Protein AF-0000000074748812 (afdb_homodimer)

Nearest PDB structures (foldseek):
  2oyc-assembly1_A-2  TM=8.344E-01  e=4.232E-21  Homo sapiens
  2cfs-assembly1_A-2  TM=8.497E-01  e=2.778E-20  Homo sapiens
  2p69-assembly1_A-2  TM=8.445E-01  e=6.905E-20  Homo sapiens
  8qfw-assembly1_A  TM=8.454E-01  e=1.346E-19  Mus musculus
  2p27-assembly1_A-2  TM=8.318E-01  e=9.354E-20  Homo sapiens

Organism: NCBI:txid2562239

Foldseek 3Di:
DDDDPDDPDDCPPDPDDDPPPPDPPDPPDDPDDPPPDCPPPPPPPDPPPPPVPPLPLDFAADDPCRVLQFQEEEEEPCLFQDVFDLVQNLLSLLLQQVSVVVVGHAAYEYLAQQAALLVVLVVSVVSPRDPDPDDPVRSSLRYHYLLLLVLVVCVVVVFQEEEEEAQHQHNVVNNVVSPRNNYHYQADNVRHGDPQNPDQDLVSLVVSCVVPVPGQAYEQHDYPDDGNNSLSNLLVSQVVLCVPPVPPPPDDGRAYAFSALDQWDFPAWDDDPRDIDTDIGGDSNNVSQVSQVVDVVGDDHAGRHFLGVSVLCQCCDPVHNNDPLCRYEFEEAALRGRQLSSVVSNHAYEHEPRHDDHPVNLVVCSVVVHDPSSDHNHYDPGSSVCCVVPVGPSVD/DPDCPDDPDDCPDDDPPDPDPDDDDDPPDDPDDPPPPCPPPVPPPDPPPPPPPPQPQDFAADDPCRVLQFQEEEEEPCLFQDVFDLVQNLLSLLLQQVSVVVVGHAAYEYLAQAAALLVVLVVSVVSPRDPDPDDPVRSSLRYHYLLLLVLVVCVVVVFQEEEEEAQHQHNVVNNVVSPRNNYHYQADNVRHGDPQNPDFDLVSLVVSCVVPVPGQAYEQHDYPDDGNNSLSNLLVSQVVLCVPPVPPPPDDGRAYAFSALDQWDFPAWDDDPRDIDTDIGGDSNNVSQVSQVVDVVGDDHAGRHFLHPSVLCQCCPPVHNNDPLCRYEFEEAALRGRQLSSVVSNHAYEHEPRHDDHPVNLVVCSVVVHDPSSDHNHYDPGSSVCCVVPVGPSVD

Sequence (792 aa):
MRRALRKLGPALGAVPAGFAWMDRADRNGTAGPYSHNGYCNQCAPKVALAETHIFPGHCEKPTFEEFTSFETYIFDCDGVIWGISDEDSKTSVATVNYLLKLSKRVMFVTNNSNKTRAQFVQQLEGKGVNFGSRSKEQKLSMMVSASYTTAAYLKDSELQHPFIITSDTGVLEECRMLGITNYFATIDDNGKPAAAFEKMDMGSAADVIKQRPDVDAIVVGWDMQLTALKVGAAVNYIKWHEDLYSHEPGYKELPLIACSGDTGGVLGKTQHLGKELKIRAIGNGAMADIIARSFDPPKVWVDMGKPSDALLVLLRSPHAYNVDLSKALMVGDTLQTDIVFGNRGGMKTLLVLTGVTSQKELEDELRAGGPPIRRPTFVLPKLGSFVDSGHIGSRVMRRALRKLGPALGAVPAGFAWMDRADRNGTAGPYSHNGYCNQCAPKVALAETHIFPGHCEKPTFEEFTSFETYIFDCDGVIWGISDEDSKTSVATVNYLLKLSKRVMFVTNNSNKTRAQFVQQLEGKGVNFGSRSKEQKLSMMVSASYTTAAYLKDSELQHPFIITSDTGVLEECRMLGITNYFATIDDNGKPAAAFEKMDMGSAADVIKQRPDVDAIVVGWDMQLTALKVGAAVNYIKWHEDLYSHEPGYKELPLIACSGDTGGVLGKTQHLGKELKIRAIGNGAMADIIARSFDPPKVWVDMGKPSDALLVLLRSPHAYNVDLSKALMVGDTLQTDIVFGNRGGMKTLLVLTGVTSQKELEDELRAGGPPIRRPTFVLPKLGSFVDSGHIGSRV

pLDDT: mean 84.55, std 26.18, range [16.48, 98.94]

Radius of gyration: 29.8 Å; Cα contacts (8 Å, |Δi|>4): 1497; chains: 2; bounding box: 78×87×66 Å

Solvent-accessible surface area (backbone atoms only — not comparable to full-atom values): 42558 Å² total; per-residue (Å²): 131,89,84,83,82,75,80,84,70,83,81,78,76,77,80,80,84,80,86,78,80,78,79,83,75,81,81,64,82,73,81,77,76,81,72,74,79,69,79,72,73,72,68,67,69,73,70,66,74,60,72,79,66,74,66,77,86,67,72,35,66,70,50,73,67,60,66,68,63,49,54,32,40,38,30,37,35,77,21,48,45,39,85,46,56,70,68,52,24,49,30,20,31,16,46,52,32,48,42,48,74,70,66,39,47,64,36,39,42,40,53,52,26,51,49,36,46,66,55,49,49,51,51,42,44,74,66,57,45,68,72,73,89,58,49,72,68,56,52,38,70,28,40,45,31,5,11,44,42,38,29,52,50,31,53,76,68,69,45,52,24,33,34,37,41,36,52,41,42,7,37,57,52,37,18,45,76,68,69,37,72,59,55,49,49,44,32,42,93,84,44,44,70,20,82,81,48,71,60,43,44,32,84,51,17,65,63,51,40,70,74,56,75,75,54,55,31,39,36,29,37,46,39,58,58,38,31,26,17,63,45,22,31,54,43,36,54,45,51,50,51,46,76,73,36,61,86,41,88,82,57,70,78,66,48,39,35,20,21,14,58,41,27,44,48,76,76,48,72,44,82,54,98,92,37,84,40,72,38,54,32,74,10,28,23,14,58,39,40,31,45,21,32,30,36,89,76,58,54,75,65,47,43,22,8,67,52,26,63,55,39,51,50,46,39,44,28,79,90,65,60,45,46,64,40,74,41,21,35,28,36,23,18,36,46,82,28,39,23,27,27,17,44,74,55,50,22,43,19,34,37,24,46,51,34,76,34,44,70,66,57,51,51,50,44,60,71,67,59,53,64,71,54,49,54,41,58,21,43,39,71,38,74,21,50,46,36,76,72,59,82,34,59,77,88,84,135,86,77,79,83,76,82,84,73,83,83,77,83,78,86,75,82,74,84,79,83,81,83,83,78,84,83,71,82,82,78,75,74,84,70,71,82,64,78,71,73,70,68,71,71,74,71,67,73,63,73,78,67,74,66,76,87,68,70,37,67,68,50,72,67,60,66,67,63,51,54,32,39,37,30,36,36,78,21,48,46,37,85,46,56,70,68,54,24,49,32,20,32,17,46,52,32,49,41,48,73,70,66,40,46,65,34,40,41,40,53,53,26,50,48,35,47,66,55,49,48,52,51,42,45,73,67,57,44,67,72,74,89,58,48,72,68,55,51,38,70,26,40,45,30,5,12,46,42,38,28,51,49,30,52,76,67,71,45,54,22,33,33,36,42,36,50,39,41,8,37,58,53,35,18,44,76,66,70,36,72,57,53,50,50,44,32,41,93,86,45,44,70,19,80,83,48,70,58,43,44,33,86,51,19,64,63,51,41,70,75,55,75,73,53,57,31,41,36,32,38,45,39,57,57,40,32,26,16,62,44,21,31,55,43,35,55,46,49,50,49,45,75,73,37,61,86,42,89,84,58,70,78,65,48,38,34,19,22,15,58,40,26,44,51,74,76,47,73,45,81,55,98,92,36,83,40,73,39,54,32,74,10,28,24,13,62,41,40,31,45,22,33,31,36,89,74,58,54,75,66,48,43,22,9,67,53,26,64,54,41,49,51,47,40,44,29,80,90,66,60,45,46,65,39,72,41,21,35,28,36,21,18,36,45,83,28,40,22,26,26,16,42,73,56,49,22,42,18,33,36,25,46,51,33,77,36,44,71,65,56,51,50,51,43,61,69,67,59,53,64,71,54,50,54,42,58,21,42,38,72,37,74,21,50,46,37,76,71,58,80,33,61,77,87,86

Secondary structure (DSSP, 8-state):
--------------------------------------------------------SS-BPPPHHHHTT-SEEEEE-BTTTBSS-HHHHHHHHHHHHHHHHTT-EEEEEE---SS-HHHHHHHHHHHT---TT--HHHHHHTEEEHHHHHHHHHHHTT--SEEEE-SSSHHHHHHHHTT----EESB-TTSSBPGGGS---GGGHHHHHHHSTT--EEEE---TT-BHHHHHHHHHHHHHHHHHHTTSTT--PPPEEES----EEEEEEEEETTEEEEEEEEPHHHHHHHHHTTSSSPPP-EE-STT-HHHHHHHH-TTTT---GGGEEEEES-IIIIIHHHHHTT-EEEEETTSS--HHHHHHHHHTT--GGG--SEEES-TTHHHHTTSS-S--/--------------------------------------------------------SS-BPPPHHHHTT-SEEEEE-BTTTBSS-HHHHHHHHHHHHHHHHTT-EEEEEE---SS-HHHHHHHHHHHT---TT--HHHHHHTEEEHHHHHHHHHHHTT--SEEEE-SSSHHHHHHHHTT----EESB-TTSSBPGGGS---GGGHHHHHHHSTT--EEEE---TT-BHHHHHHHHHHHHHHHHHHTTSTT--PPPEEES----EEEEEEEEETTEEEEEEEEPHHHHHHHHHTTSSSPPP-EE-STT-HHHHHHHH-TTTT---GGGEEEEES-IIIIIHHHHHTT-EEEEETTSS--HHHHHHHHHTT--GGG--SEEES-TTHHHHTTSS-S--

InterPro domains:
  IPR006357 HAD-superfamily hydrolase, subfamily IIA [PF13344] (74-180)
  IPR023214 HAD superfamily [G3DSA:3.40.50.1000] (72-384)
  IPR023214 HAD superfamily [G3DSA:3.40.50.1000] (146-305)
  IPR036412 HAD-like superfamily [SSF56784] (70-386)

Structure (mmCIF, N/CA/C/O backbone):
data_AF-0000000074748812-model_v1
#
loop_
_entity.id
_entity.type
_entity.pdbx_description
1 polymer 4-nitrophenylphosphatase
#
loop_
_atom_site.group_PDB
_atom_site.id
_atom_site.type_symbol
_atom_site.label_atom_id
_atom_site.label_alt_id
_atom_site.label_comp_id
_atom_site.label_asym_id
_atom_site.label_entity_id
_atom_site.label_seq_id
_atom_site.pdbx_PDB_ins_code
_atom_site.Cartn_x
_atom_site.Cartn_y
_atom_site.Cartn_z
_atom_site.occupancy
_atom_site.B_iso_or_equiv
_atom_site.auth_seq_id
_atom_site.auth_comp_id
_atom_site.auth_asym_id
_atom_site.auth_atom_id
_atom_site.pdbx_PDB_model_num
ATOM 1 N N . MET A 1 1 ? -37.125 -42.688 -5.734 1 17.66 1 MET A N 1
ATOM 2 C CA . MET A 1 1 ? -36.531 -43.156 -4.496 1 17.66 1 MET A CA 1
ATOM 3 C C . MET A 1 1 ? -35.375 -42.25 -4.098 1 17.66 1 MET A C 1
ATOM 5 O O . MET A 1 1 ? -34.969 -42.219 -2.928 1 17.66 1 MET A O 1
ATOM 9 N N . ARG A 1 2 ? -34.406 -41.938 -5.027 1 17.36 2 ARG A N 1
ATOM 10 C CA . ARG A 1 2 ? -33.062 -42 -4.434 1 17.36 2 ARG A CA 1
ATOM 11 C C . ARG A 1 2 ? -32.938 -41 -3.287 1 17.36 2 ARG A C 1
ATOM 13 O O . ARG A 1 2 ? -33.719 -40.062 -3.158 1 17.36 2 ARG A O 1
ATOM 20 N N . ARG A 1 3 ? -31.5 -40.625 -2.93 1 17.14 3 ARG A N 1
ATOM 21 C CA . ARG A 1 3 ? -30.391 -40.5 -1.983 1 17.14 3 ARG A CA 1
ATOM 22 C C . ARG A 1 3 ? -30.25 -39.062 -1.503 1 17.14 3 ARG A C 1
ATOM 24 O O . ARG A 1 3 ? -30.234 -38.125 -2.311 1 17.14 3 ARG A O 1
ATOM 31 N N . ALA A 1 4 ? -30.328 -38.875 -0.17 1 19.31 4 ALA A N 1
ATOM 32 C CA . ALA A 1 4 ? -30.312 -37.875 0.913 1 19.31 4 ALA A CA 1
ATOM 33 C C . ALA A 1 4 ? -28.984 -37.156 0.978 1 19.31 4 ALA A C 1
ATOM 35 O O . ALA A 1 4 ? -27.984 -37.719 1.414 1 19.31 4 ALA A O 1
ATOM 36 N N . LEU A 1 5 ? -28.453 -36.5 -0.085 1 19.23 5 LEU A N 1
ATOM 37 C CA . LEU A 1 5 ? -27.141 -35.875 -0.139 1 19.23 5 LEU A CA 1
ATOM 38 C C . LEU A 1 5 ? -26.969 -34.906 1.017 1 19.23 5 LEU A C 1
ATOM 40 O O . LEU A 1 5 ? -27.656 -33.875 1.089 1 19.23 5 LEU A O 1
ATOM 44 N N . ARG A 1 6 ? -26.578 -35.438 2.189 1 19.77 6 ARG A N 1
ATOM 45 C CA . ARG A 1 6 ? -26.453 -34.844 3.523 1 19.77 6 ARG A CA 1
ATOM 46 C C . ARG A 1 6 ? -25.547 -33.625 3.504 1 19.77 6 ARG A C 1
ATOM 48 O O . ARG A 1 6 ? -24.688 -33.5 2.623 1 19.77 6 ARG A O 1
ATOM 55 N N . LYS A 1 7 ? -25.766 -32.656 4.422 1 21.08 7 LYS A N 1
ATOM 56 C CA . LYS A 1 7 ? -25.531 -31.281 4.797 1 21.08 7 LYS A CA 1
ATOM 57 C C . LYS A 1 7 ? -24.094 -31.078 5.293 1 21.08 7 LYS A C 1
ATOM 59 O O . LYS A 1 7 ? -23.688 -31.672 6.293 1 21.08 7 LYS A O 1
ATOM 64 N N . LEU A 1 8 ? -23.078 -31.047 4.379 1 20.84 8 LEU A N 1
ATOM 65 C CA . LEU A 1 8 ? -21.672 -30.812 4.672 1 20.84 8 LEU A CA 1
ATOM 66 C C . LEU A 1 8 ? -21.5 -29.641 5.633 1 20.84 8 LEU A C 1
ATOM 68 O O . LEU A 1 8 ? -21.922 -28.516 5.34 1 20.84 8 LEU A O 1
ATOM 72 N N . GLY A 1 9 ? -21.625 -29.875 6.953 1 19.64 9 GLY A N 1
ATOM 73 C CA . GLY A 1 9 ? -21.547 -29 8.109 1 19.64 9 GLY A CA 1
ATOM 74 C C . GLY A 1 9 ? -20.312 -28.125 8.109 1 19.64 9 GLY A C 1
ATOM 75 O O . GLY A 1 9 ? -19.359 -28.391 7.359 1 19.64 9 GLY A O 1
ATOM 76 N N . PRO A 1 10 ? -20.359 -27 8.742 1 21.3 10 PRO A N 1
ATOM 77 C CA . PRO A 1 10 ? -19.562 -25.766 8.734 1 21.3 10 PRO A CA 1
ATOM 78 C C . PRO A 1 10 ? -18.172 -25.953 9.352 1 21.3 10 PRO A C 1
ATOM 80 O O . PRO A 1 10 ? -18.047 -26.609 10.391 1 21.3 10 PRO A O 1
ATOM 83 N N . ALA A 1 11 ? -17.156 -26.344 8.555 1 18.58 11 ALA A N 1
ATOM 84 C CA . ALA A 1 11 ? -15.781 -26.641 8.945 1 18.58 11 ALA A CA 1
ATOM 85 C C . ALA A 1 11 ? -15.211 -25.562 9.844 1 18.58 11 ALA A C 1
ATOM 87 O O . ALA A 1 11 ? -15.195 -24.375 9.477 1 18.58 11 ALA A O 1
ATOM 88 N N . LEU A 1 12 ? -15.203 -25.672 11.203 1 21.69 12 LEU A N 1
ATOM 89 C CA . LEU A 1 12 ? -14.742 -24.922 12.359 1 21.69 12 LEU A CA 1
ATOM 90 C C . LEU A 1 12 ? -13.227 -24.75 12.328 1 21.69 12 LEU A C 1
ATOM 92 O O . LEU A 1 12 ? -12.484 -25.703 12.562 1 21.69 12 LEU A O 1
ATOM 96 N N . GLY A 1 13 ? -12.633 -24.438 11.148 1 18.98 13 GLY A N 1
ATOM 97 C CA . GLY A 1 13 ? -11.195 -24.609 11.047 1 18.98 13 GLY A CA 1
ATOM 98 C C . GLY A 1 13 ? -10.422 -23.906 12.148 1 18.98 13 GLY A C 1
ATOM 99 O O . GLY A 1 13 ? -10.711 -22.75 12.469 1 18.98 13 GLY A O 1
ATOM 100 N N . ALA A 1 14 ? -9.812 -24.641 13.023 1 18.78 14 ALA A N 1
ATOM 101 C CA . ALA A 1 14 ? -9 -24.453 14.219 1 18.78 14 ALA A CA 1
ATOM 102 C C . ALA A 1 14 ? -7.738 -23.656 13.906 1 18.78 14 ALA A C 1
ATOM 104 O O . ALA A 1 14 ? -7.02 -23.953 12.953 1 18.78 14 ALA A O 1
ATOM 105 N N . VAL A 1 15 ? -7.691 -22.438 14.273 1 19.39 15 VAL A N 1
ATOM 106 C CA . VAL A 1 15 ? -6.707 -21.375 14.062 1 19.39 15 VAL A CA 1
ATOM 107 C C . VAL A 1 15 ? -5.406 -21.719 14.781 1 19.39 15 VAL A C 1
ATOM 109 O O . VAL A 1 15 ? -5.391 -21.859 16.016 1 19.39 15 VAL A O 1
ATOM 112 N N . PRO A 1 16 ? -4.586 -22.703 14.109 1 17.86 16 PRO A N 1
ATOM 113 C CA . PRO A 1 16 ? -3.4 -23.156 14.836 1 17.86 16 PRO A CA 1
ATOM 114 C C . PRO A 1 16 ? -2.584 -22.016 15.43 1 17.86 16 PRO A C 1
ATOM 116 O O . PRO A 1 16 ? -2.604 -20.906 14.898 1 17.86 16 PRO A O 1
ATOM 119 N N . ALA A 1 17 ? -2.012 -22.203 16.594 1 17.91 17 ALA A N 1
ATOM 120 C CA . ALA A 1 17 ? -1.411 -21.484 17.719 1 17.91 17 ALA A CA 1
ATOM 121 C C . ALA A 1 17 ? -0.091 -20.844 17.312 1 17.91 17 ALA A C 1
ATOM 123 O O . ALA A 1 17 ? 0.408 -21.078 16.203 1 17.91 17 ALA A O 1
ATOM 124 N N . GLY A 1 18 ? 1.165 -21.125 17.984 1 16.97 18 GLY A N 1
ATOM 125 C CA . GLY A 1 18 ? 2.09 -20.469 18.906 1 16.97 18 GLY A CA 1
ATOM 126 C C . GLY A 1 18 ? 3.414 -20.125 18.25 1 16.97 18 GLY A C 1
ATOM 127 O O . GLY A 1 18 ? 3.902 -20.844 17.391 1 16.97 18 GLY A O 1
ATOM 128 N N . PHE A 1 19 ? 3.768 -18.828 18 1 18.03 19 PHE A N 1
ATOM 129 C CA . PHE A 1 19 ? 4.934 -18.047 17.594 1 18.03 19 PHE A CA 1
ATOM 130 C C . PHE A 1 19 ? 6.152 -18.438 18.422 1 18.03 19 PHE A C 1
ATOM 132 O O . PHE A 1 19 ? 6.254 -18.062 19.594 1 18.03 19 PHE A O 1
ATOM 139 N N . ALA A 1 20 ? 6.531 -19.656 18.375 1 16.69 20 ALA A N 1
ATOM 140 C CA . ALA A 1 20 ? 7.629 -20.062 19.25 1 16.69 20 ALA A CA 1
ATOM 141 C C . ALA A 1 20 ? 8.867 -19.203 19 1 16.69 20 ALA A C 1
ATOM 143 O O . ALA A 1 20 ? 9.227 -18.938 17.859 1 16.69 20 ALA A O 1
ATOM 144 N N . TRP A 1 21 ? 9.336 -18.484 20.141 1 16.88 21 TRP A N 1
ATOM 145 C CA . TRP A 1 21 ? 10.336 -17.516 20.578 1 16.88 21 TRP A CA 1
ATOM 146 C C . TRP A 1 21 ? 11.75 -18.078 20.422 1 16.88 21 TRP A C 1
ATOM 148 O O . TRP A 1 21 ? 12.117 -19.047 21.078 1 16.88 21 TRP A O 1
ATOM 158 N N . MET A 1 22 ? 12.109 -18.422 19.219 1 16.86 22 MET A N 1
ATOM 159 C CA . MET A 1 22 ? 13.43 -19.031 19.109 1 16.86 22 MET A CA 1
ATOM 160 C C . MET A 1 22 ? 14.492 -18.172 19.797 1 16.86 22 MET A C 1
ATOM 162 O O . MET A 1 22 ? 14.469 -16.953 19.672 1 16.86 22 MET A O 1
ATOM 166 N N . ASP A 1 23 ? 15.18 -18.75 20.812 1 16.84 23 ASP A N 1
ATOM 167 C CA . ASP A 1 23 ? 16.25 -18.406 21.734 1 16.84 23 ASP A CA 1
ATOM 168 C C . ASP A 1 23 ? 17.5 -17.922 21 1 16.84 23 ASP A C 1
ATOM 170 O O . ASP A 1 23 ? 17.844 -18.469 19.938 1 16.84 23 ASP A O 1
ATOM 174 N N . ARG A 1 24 ? 17.859 -16.688 21.281 1 18.48 24 ARG A N 1
ATOM 175 C CA . ARG A 1 24 ? 18.953 -15.773 20.938 1 18.48 24 ARG A CA 1
ATOM 176 C C . ARG A 1 24 ? 20.312 -16.406 21.234 1 18.48 24 ARG A C 1
ATOM 178 O O . ARG A 1 24 ? 20.703 -16.562 22.391 1 18.48 24 ARG A O 1
ATOM 185 N N . ALA A 1 25 ? 20.609 -17.469 20.547 1 17.2 25 ALA A N 1
ATOM 186 C CA . ALA A 1 25 ? 21.906 -18.078 20.797 1 17.2 25 ALA A CA 1
ATOM 187 C C . ALA A 1 25 ? 23.016 -17.031 20.797 1 17.2 25 ALA A C 1
ATOM 189 O O . ALA A 1 25 ? 22.906 -16 20.141 1 17.2 25 ALA A O 1
ATOM 190 N N . ASP A 1 26 ? 24.109 -17.281 21.609 1 17.83 26 ASP A N 1
ATOM 191 C CA . ASP A 1 26 ? 25.266 -16.688 22.281 1 17.83 26 ASP A CA 1
ATOM 192 C C . ASP A 1 26 ? 26.328 -16.281 21.281 1 17.83 26 ASP A C 1
ATOM 194 O O . ASP A 1 26 ? 26.812 -17.109 20.5 1 17.83 26 ASP A O 1
ATOM 198 N N . ARG A 1 27 ? 26.188 -15.164 20.719 1 20.05 27 ARG A N 1
ATOM 199 C CA . ARG A 1 27 ? 27.141 -14.516 19.828 1 20.05 27 ARG A CA 1
ATOM 200 C C . ARG A 1 27 ? 28.531 -14.438 20.469 1 20.05 27 ARG A C 1
ATOM 202 O O . ARG A 1 27 ? 28.797 -13.562 21.297 1 20.05 27 ARG A O 1
ATOM 209 N N . ASN A 1 28 ? 29.203 -15.523 20.844 1 18.3 28 ASN A N 1
ATOM 210 C CA . ASN A 1 28 ? 30.469 -15.406 21.562 1 18.3 28 ASN A CA 1
ATOM 211 C C . ASN A 1 28 ? 31.516 -14.672 20.734 1 18.3 28 ASN A C 1
ATOM 213 O O . ASN A 1 28 ? 32.625 -14.43 21.203 1 18.3 28 ASN A O 1
ATOM 217 N N . GLY A 1 29 ? 31.422 -14.719 19.422 1 18.75 29 GLY A N 1
ATOM 218 C CA . GLY A 1 29 ? 32.781 -14.75 18.906 1 18.75 29 GLY A CA 1
ATOM 219 C C . GLY A 1 29 ? 33.594 -13.516 19.266 1 18.75 29 GLY A C 1
ATOM 220 O O . GLY A 1 29 ? 33.031 -12.453 19.531 1 18.75 29 GLY A O 1
ATOM 221 N N . THR A 1 30 ? 34.906 -13.562 19.562 1 19.27 30 THR A N 1
ATOM 222 C CA . THR A 1 30 ? 36.031 -12.898 20.219 1 19.27 30 THR A CA 1
ATOM 223 C C . THR A 1 30 ? 36.531 -11.734 19.375 1 19.27 30 THR A C 1
ATOM 225 O O . THR A 1 30 ? 37.562 -11.109 19.719 1 19.27 30 THR A O 1
ATOM 228 N N . ALA A 1 31 ? 35.906 -11.273 18.391 1 18.73 31 ALA A N 1
ATOM 229 C CA . ALA A 1 31 ? 36.781 -10.516 17.5 1 18.73 31 ALA A CA 1
ATOM 230 C C . ALA A 1 31 ? 37.562 -9.453 18.281 1 18.73 31 ALA A C 1
ATOM 232 O O . ALA A 1 31 ? 37.062 -8.945 19.297 1 18.73 31 ALA A O 1
ATOM 233 N N . GLY A 1 32 ? 38.875 -9.273 17.984 1 19.03 32 GLY A N 1
ATOM 234 C CA . GLY A 1 32 ? 40.062 -8.648 18.469 1 19.03 32 GLY A CA 1
ATOM 235 C C . GLY A 1 32 ? 39.938 -7.156 18.719 1 19.03 32 GLY A C 1
ATOM 236 O O . GLY A 1 32 ? 38.938 -6.551 18.312 1 19.03 32 GLY A O 1
ATOM 237 N N . PRO A 1 33 ? 41.031 -6.477 19.203 1 20.55 33 PRO A N 1
ATOM 238 C CA . PRO A 1 33 ? 41.281 -5.379 20.141 1 20.55 33 PRO A CA 1
ATOM 239 C C . PRO A 1 33 ? 41.031 -4.008 19.531 1 20.55 33 PRO A C 1
ATOM 241 O O . PRO A 1 33 ? 41.125 -2.986 20.219 1 20.55 33 PRO A O 1
ATOM 244 N N . TYR A 1 34 ? 40.562 -3.906 18.188 1 20.5 34 TYR A N 1
ATOM 245 C CA . TYR A 1 34 ? 41 -2.617 17.672 1 20.5 34 TYR A CA 1
ATOM 246 C C . TYR A 1 34 ? 40.688 -1.496 18.656 1 20.5 34 TYR A C 1
ATOM 248 O O . TYR A 1 34 ? 39.594 -1.481 19.266 1 20.5 34 TYR A O 1
ATOM 256 N N . SER A 1 35 ? 41.656 -0.731 19.172 1 20.02 35 SER A N 1
ATOM 257 C CA . SER A 1 35 ? 41.938 0.245 20.219 1 20.02 35 SER A CA 1
ATOM 258 C C . SER A 1 35 ? 41.062 1.489 20.062 1 20.02 35 SER A C 1
ATOM 260 O O . SER A 1 35 ? 41.219 2.471 20.781 1 20.02 35 SER A O 1
ATOM 262 N N . HIS A 1 36 ? 40.25 1.492 18.969 1 20.11 36 HIS A N 1
ATOM 263 C CA . HIS A 1 36 ? 39.875 2.867 18.688 1 20.11 36 HIS A CA 1
ATOM 264 C C . HIS A 1 36 ? 39.312 3.557 19.938 1 20.11 36 HIS A C 1
ATOM 266 O O . HIS A 1 36 ? 38.656 2.92 20.766 1 20.11 36 HIS A O 1
ATOM 272 N N . ASN A 1 37 ? 39.906 4.684 20.312 1 20.41 37 ASN A N 1
ATOM 273 C CA . ASN A 1 37 ? 39.75 5.602 21.422 1 20.41 37 ASN A CA 1
ATOM 274 C C . ASN A 1 37 ? 38.25 5.871 21.703 1 20.41 37 ASN A C 1
ATOM 276 O O . ASN A 1 37 ? 37.469 6.082 20.781 1 20.41 37 ASN A O 1
ATOM 280 N N . GLY A 1 38 ? 37.781 5.441 22.875 1 21 38 GLY A N 1
ATOM 281 C CA . GLY A 1 38 ? 36.562 5.199 23.594 1 21 38 GLY A CA 1
ATOM 282 C C . GLY A 1 38 ? 35.75 6.457 23.812 1 21 38 GLY A C 1
ATOM 283 O O . GLY A 1 38 ? 36 7.238 24.719 1 21 38 GLY A O 1
ATOM 284 N N . TYR A 1 39 ? 35.688 7.461 22.719 1 20.28 39 TYR A N 1
ATOM 285 C CA . TYR A 1 39 ? 34.875 8.578 23.219 1 20.28 39 TYR A CA 1
ATOM 286 C C . TYR A 1 39 ? 33.719 8.086 24.062 1 20.28 39 TYR A C 1
ATOM 288 O O . TYR A 1 39 ? 32.906 7.266 23.594 1 20.28 39 TYR A O 1
ATOM 296 N N . CYS A 1 40 ? 33.969 7.953 25.328 1 20.53 40 CYS A N 1
ATOM 297 C CA . CYS A 1 40 ? 33.094 7.523 26.422 1 20.53 40 CYS A CA 1
ATOM 298 C C . CYS A 1 40 ? 31.734 8.219 26.344 1 20.53 40 CYS A C 1
ATOM 300 O O . CYS A 1 40 ? 31.656 9.445 26.453 1 20.53 40 CYS A O 1
ATOM 302 N N . ASN A 1 41 ? 30.984 7.852 25.344 1 21 41 ASN A N 1
ATOM 303 C CA . ASN A 1 41 ? 29.578 8.242 25.297 1 21 41 ASN A CA 1
ATOM 304 C C . ASN A 1 41 ? 28.953 8.25 26.688 1 21 41 ASN A C 1
ATOM 306 O O . ASN A 1 41 ? 28.641 7.195 27.25 1 21 41 ASN A O 1
ATOM 310 N N . GLN A 1 42 ? 29.484 9.047 27.594 1 22 42 GLN A N 1
ATOM 311 C CA . GLN A 1 42 ? 28.828 9.18 28.891 1 22 42 GLN A CA 1
ATOM 312 C C . GLN A 1 42 ? 27.312 9.164 28.75 1 22 42 GLN A C 1
ATOM 314 O O . GLN A 1 42 ? 26.75 9.883 27.922 1 22 42 GLN A O 1
ATOM 319 N N . CYS A 1 43 ? 26.703 8.078 29.047 1 23.92 43 CYS A N 1
ATOM 320 C CA . CYS A 1 43 ? 25.297 7.707 29.125 1 23.92 43 CYS A CA 1
ATOM 321 C C . CYS A 1 43 ? 24.469 8.828 29.766 1 23.92 43 CYS A C 1
ATOM 323 O O . CYS A 1 43 ? 24.781 9.281 30.859 1 23.92 43 CYS A O 1
ATOM 325 N N . ALA A 1 44 ? 24.062 9.797 28.969 1 24.08 44 ALA A N 1
ATOM 326 C CA . ALA A 1 44 ? 23.219 10.773 29.641 1 24.08 44 ALA A CA 1
ATOM 327 C C . ALA A 1 44 ? 22.375 10.117 30.734 1 24.08 44 ALA A C 1
ATOM 329 O O . ALA A 1 44 ? 21.969 8.969 30.594 1 24.08 44 ALA A O 1
ATOM 330 N N . PRO A 1 45 ? 22.531 10.523 31.938 1 23.23 45 PRO A N 1
ATOM 331 C CA . PRO A 1 45 ? 21.812 9.773 32.969 1 23.23 45 PRO A CA 1
ATOM 332 C C . PRO A 1 45 ? 20.453 9.266 32.5 1 23.23 45 PRO A C 1
ATOM 334 O O . PRO A 1 45 ? 19.875 9.82 31.547 1 23.23 45 PRO A O 1
ATOM 337 N N . LYS A 1 46 ? 20.219 8.062 32.75 1 28.59 46 LYS A N 1
ATOM 338 C CA . LYS A 1 46 ? 18.875 7.5 32.719 1 28.59 46 LYS A CA 1
ATOM 339 C C . LYS A 1 46 ? 17.828 8.57 33 1 28.59 46 LYS A C 1
ATOM 341 O O . LYS A 1 46 ? 17.859 9.227 34.062 1 28.59 46 LYS A O 1
ATOM 346 N N . VAL A 1 47 ? 17.438 9.18 31.953 1 24.8 47 VAL A N 1
ATOM 347 C CA . VAL A 1 47 ? 16.281 10.008 32.281 1 24.8 47 VAL A CA 1
ATOM 348 C C . VAL A 1 47 ? 15.438 9.328 33.344 1 24.8 47 VAL A C 1
ATOM 350 O O . VAL A 1 47 ? 15.039 8.172 33.188 1 24.8 47 VAL A O 1
ATOM 353 N N . ALA A 1 48 ? 15.711 9.633 34.5 1 25.55 48 ALA A N 1
ATOM 354 C CA . ALA A 1 48 ? 14.797 9.164 35.531 1 25.55 48 ALA A CA 1
ATOM 355 C C . ALA A 1 48 ? 13.367 9.086 35 1 25.55 48 ALA A C 1
ATOM 357 O O . ALA A 1 48 ? 12.828 10.078 34.5 1 25.55 48 ALA A O 1
ATOM 358 N N . LEU A 1 49 ? 13.055 7.91 34.375 1 28.03 49 LEU A N 1
ATOM 359 C CA . LEU A 1 49 ? 11.609 7.73 34.281 1 28.03 49 LEU A CA 1
ATOM 360 C C . LEU A 1 49 ? 10.898 8.438 35.438 1 28.03 49 LEU A C 1
ATOM 362 O O . LEU A 1 49 ? 11.07 8.062 36.594 1 28.03 49 LEU A O 1
ATOM 366 N N . ALA A 1 50 ? 10.898 9.758 35.344 1 28.09 50 ALA A N 1
ATO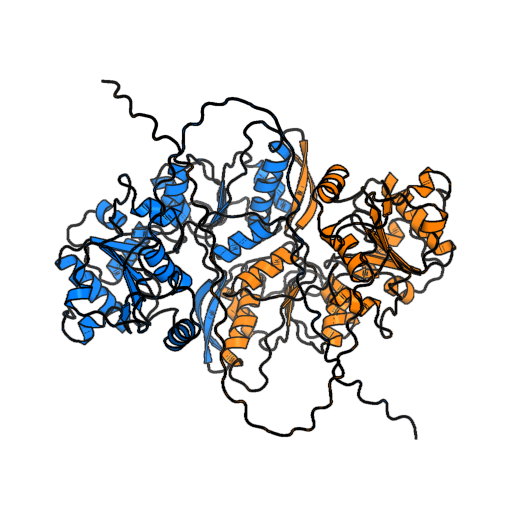M 367 C CA . ALA A 1 50 ? 10.109 10.344 36.406 1 28.09 50 ALA A CA 1
ATOM 368 C C . ALA A 1 50 ? 9.094 9.344 36.938 1 28.09 50 ALA A C 1
ATOM 370 O O . ALA A 1 50 ? 8.703 8.406 36.25 1 28.09 50 ALA A O 1
ATOM 371 N N . GLU A 1 51 ? 8.945 9.305 38.25 1 28.05 51 GLU A N 1
ATOM 372 C CA . GLU A 1 51 ? 7.855 8.617 38.938 1 28.05 51 GLU A CA 1
ATOM 373 C C . GLU A 1 51 ? 6.617 8.508 38.062 1 28.05 51 GLU A C 1
ATOM 375 O O . GLU A 1 51 ? 6.348 9.406 37.25 1 28.05 51 GLU A O 1
ATOM 380 N N . THR A 1 52 ? 6.305 7.32 37.688 1 31.16 52 THR A N 1
ATOM 381 C CA . THR A 1 52 ? 4.988 6.996 37.125 1 31.16 52 THR A CA 1
ATOM 382 C C . THR A 1 52 ? 3.949 8.016 37.594 1 31.16 52 THR A C 1
ATOM 384 O O . THR A 1 52 ? 3.488 7.961 38.75 1 31.16 52 THR A O 1
ATOM 387 N N . HIS A 1 53 ? 4.277 9.297 37.344 1 29.19 53 HIS A N 1
ATOM 388 C CA . HIS A 1 53 ? 3.08 10.07 37.688 1 29.19 53 HIS A CA 1
ATOM 389 C C . HIS A 1 53 ? 1.816 9.32 37.281 1 29.19 53 HIS A C 1
ATOM 391 O O . HIS A 1 53 ? 1.694 8.883 36.125 1 29.19 53 HIS A O 1
ATOM 397 N N . ILE A 1 54 ? 1.357 8.477 38.062 1 31.88 54 ILE A N 1
ATOM 398 C CA . ILE A 1 54 ? -0.03 8.039 37.969 1 31.88 54 ILE A CA 1
ATOM 399 C C . ILE A 1 54 ? -0.893 9.148 37.375 1 31.88 54 ILE A C 1
ATOM 401 O O . ILE A 1 54 ? -1.064 10.203 38 1 31.88 54 ILE A O 1
ATOM 405 N N . PHE A 1 55 ? -0.689 9.375 36.094 1 37.28 55 PHE A N 1
ATOM 406 C CA . PHE A 1 55 ? -1.61 10.305 35.438 1 37.28 55 PHE A CA 1
ATOM 407 C C . PHE A 1 55 ? -3.029 10.109 35.969 1 37.28 55 PHE A C 1
ATOM 409 O O . PHE A 1 55 ? -3.529 8.984 36 1 37.28 55 PHE A O 1
ATOM 416 N N . PRO A 1 56 ? -3.578 10.953 36.625 1 38.75 56 PRO A N 1
ATOM 417 C CA . PRO A 1 56 ? -4.969 10.781 37.062 1 38.75 56 PRO A CA 1
ATOM 418 C C . PRO A 1 56 ? -5.891 10.344 35.906 1 38.75 56 PRO A C 1
ATOM 420 O O . PRO A 1 56 ? -5.633 10.656 34.75 1 38.75 56 PRO A O 1
ATOM 423 N N . GLY A 1 57 ? -6.484 9.141 35.875 1 44.94 57 GLY A N 1
ATOM 424 C CA . GLY A 1 57 ? -7.441 8.391 35.062 1 44.94 57 GLY A CA 1
ATOM 425 C C . GLY A 1 57 ? -8.305 9.273 34.188 1 44.94 57 GLY A C 1
ATOM 426 O O . GLY A 1 57 ? -8.859 8.82 33.188 1 44.94 57 GLY A O 1
ATOM 427 N N . HIS A 1 58 ? -8.977 10.359 34.625 1 55.38 58 HIS A N 1
ATOM 428 C CA . HIS A 1 58 ? -10.086 10.992 33.906 1 55.38 58 HIS A CA 1
ATOM 429 C C . HIS A 1 58 ? -9.609 12.18 33.094 1 55.38 58 HIS A C 1
ATOM 431 O O . HIS A 1 58 ? -8.852 13.016 33.562 1 55.38 58 HIS A O 1
ATOM 437 N N . CYS A 1 59 ? -9.547 12.078 31.766 1 66.88 59 CYS A N 1
ATOM 438 C CA . CYS A 1 59 ? -9.43 13.258 30.906 1 66.88 59 CYS A CA 1
ATOM 439 C C . CYS A 1 59 ? -10.305 14.398 31.422 1 66.88 59 CYS A C 1
ATOM 441 O O . CYS A 1 59 ? -11.5 14.211 31.656 1 66.88 59 CYS A O 1
ATOM 443 N N . GLU A 1 60 ? -9.516 15.523 31.812 1 84.94 60 GLU A N 1
ATOM 444 C CA . GLU A 1 60 ? -10.203 16.609 32.5 1 84.94 60 GLU A CA 1
ATOM 445 C C . GLU A 1 60 ? -10.484 17.781 31.547 1 84.94 60 GLU A C 1
ATOM 447 O O . GLU A 1 60 ? -9.773 17.953 30.562 1 84.94 60 GLU A O 1
ATOM 452 N N . LYS A 1 61 ? -11.633 18.391 31.719 1 93.56 61 LYS A N 1
ATOM 453 C CA . LYS A 1 61 ? -11.875 19.703 31.125 1 93.56 61 LYS A CA 1
ATOM 454 C C . LYS A 1 61 ? -10.984 20.766 31.766 1 93.56 61 LYS A C 1
ATOM 456 O O . LYS A 1 61 ? -10.922 20.875 33 1 93.56 61 LYS A O 1
ATOM 461 N N . PRO A 1 62 ? -10.227 21.484 30.938 1 96.69 62 PRO A N 1
ATOM 462 C CA . PRO A 1 62 ? -9.43 22.562 31.547 1 96.69 62 PRO A CA 1
ATOM 463 C C . PRO A 1 62 ? -10.281 23.719 32.062 1 96.69 62 PRO A C 1
ATOM 465 O O . PRO A 1 62 ? -11.336 24.016 31.484 1 96.69 62 PRO A O 1
ATOM 468 N N . THR A 1 63 ? -9.781 24.391 33.125 1 96.25 63 THR A N 1
ATOM 469 C CA . THR A 1 63 ? -10.352 25.688 33.469 1 96.25 63 THR A CA 1
ATOM 470 C C . THR A 1 63 ? -9.953 26.734 32.438 1 96.25 63 THR A C 1
ATOM 472 O O . THR A 1 63 ? -9.016 26.531 31.656 1 96.25 63 THR A O 1
ATOM 475 N N . PHE A 1 64 ? -10.758 27.797 32.438 1 97.12 64 PHE A N 1
ATOM 476 C CA . PHE A 1 64 ? -10.422 28.906 31.547 1 97.12 64 PHE A CA 1
ATOM 477 C C . PHE A 1 64 ? -9.008 29.422 31.828 1 97.12 64 PHE A C 1
ATOM 479 O O . PHE A 1 64 ? -8.266 29.719 30.891 1 97.12 64 PHE A O 1
ATOM 486 N N . GLU A 1 65 ? -8.617 29.484 33.094 1 96.94 65 GLU A N 1
ATOM 487 C CA . GLU A 1 65 ? -7.297 29.953 33.5 1 96.94 65 GLU A CA 1
ATOM 488 C C . GLU A 1 65 ? -6.207 29 33 1 96.94 65 GLU A C 1
ATOM 490 O O . GLU A 1 65 ? -5.148 29.438 32.531 1 96.94 65 GLU A O 1
ATOM 495 N N . GLU A 1 66 ? -6.508 27.781 33.125 1 96.88 66 GLU A N 1
ATOM 496 C CA . GLU A 1 66 ? -5.559 26.781 32.625 1 96.88 66 GLU A CA 1
ATOM 497 C C . GLU A 1 66 ? -5.395 26.875 31.109 1 96.88 66 GLU A C 1
ATOM 499 O O . GLU A 1 66 ? -4.273 26.859 30.594 1 96.88 66 GLU A O 1
ATOM 504 N N . PHE A 1 67 ? -6.508 27 30.5 1 97.94 67 PHE A N 1
ATOM 505 C CA . PHE A 1 67 ? -6.516 27.062 29.047 1 97.94 67 PHE A CA 1
ATOM 506 C C . PHE A 1 67 ? -5.711 28.266 28.547 1 97.94 67 PHE A C 1
ATOM 508 O O . PHE A 1 67 ? -5.008 28.172 27.547 1 97.94 67 PHE A O 1
ATOM 515 N N . THR A 1 68 ? -5.789 29.344 29.203 1 98 68 THR A N 1
ATOM 516 C CA . THR A 1 68 ? -5.145 30.562 28.734 1 98 68 THR A CA 1
ATOM 517 C C . THR A 1 68 ? -3.744 30.703 29.312 1 98 68 THR A C 1
ATOM 519 O O . THR A 1 68 ? -3.1 31.734 29.156 1 98 68 THR A O 1
ATOM 522 N N . SER A 1 69 ? -3.211 29.719 30 1 98.06 69 SER A N 1
ATOM 523 C CA . SER A 1 69 ? -1.965 29.859 30.75 1 98.06 69 SER A CA 1
ATOM 524 C C . SER A 1 69 ? -0.76 29.5 29.875 1 98.06 69 SER A C 1
ATOM 526 O O . SER A 1 69 ? 0.381 29.781 30.25 1 98.06 69 SER A O 1
ATOM 528 N N . PHE A 1 70 ? -0.926 28.906 28.766 1 98.56 70 PHE A N 1
ATOM 529 C CA . PHE A 1 70 ? 0.189 28.453 27.953 1 98.56 70 PHE A CA 1
ATOM 530 C C . PHE A 1 70 ? 0.812 29.609 27.188 1 98.56 70 PHE A C 1
ATOM 532 O O . PHE A 1 70 ? 0.172 30.641 26.969 1 98.56 70 PHE A O 1
ATOM 539 N N . GLU A 1 71 ? 2.045 29.359 26.781 1 98.5 71 GLU A N 1
ATOM 540 C CA . GLU A 1 71 ? 2.762 30.375 26.016 1 98.5 71 GLU A CA 1
ATOM 541 C C . GLU A 1 71 ? 2.459 30.234 24.516 1 98.5 71 GLU A C 1
ATOM 543 O O . GLU A 1 71 ? 2.287 31.25 23.828 1 98.5 71 GLU A O 1
ATOM 548 N N . THR A 1 72 ? 2.463 29.062 24.031 1 98.75 72 THR A N 1
ATOM 549 C CA . THR A 1 72 ? 2.258 28.781 22.625 1 98.75 72 THR A CA 1
ATOM 550 C C . THR A 1 72 ? 1.084 27.828 22.422 1 98.75 72 THR A C 1
ATOM 552 O O . THR A 1 72 ? 0.95 26.844 23.156 1 98.75 72 THR A O 1
ATOM 555 N N . TYR A 1 73 ? 0.205 28.141 21.484 1 98.88 73 TYR A N 1
ATOM 556 C CA . TYR A 1 73 ? -0.903 27.281 21.078 1 98.88 73 TYR A CA 1
ATOM 557 C C . TYR A 1 73 ? -0.698 26.75 19.672 1 98.88 73 TYR A C 1
ATOM 559 O O . TYR A 1 73 ? -0.503 27.531 18.734 1 98.88 73 TYR A O 1
ATOM 567 N N . ILE A 1 74 ? -0.701 25.469 19.516 1 98.81 74 ILE A N 1
ATOM 568 C CA . ILE A 1 74 ? -0.569 24.812 18.219 1 98.81 74 ILE A CA 1
ATOM 569 C C . ILE A 1 74 ? -1.889 24.141 17.859 1 98.81 74 ILE A C 1
ATOM 571 O O . ILE A 1 74 ? -2.33 23.203 18.531 1 98.81 74 ILE A O 1
ATOM 575 N N . PHE A 1 75 ? -2.49 24.625 16.781 1 98.81 75 PHE A N 1
ATOM 576 C CA . PHE A 1 75 ? -3.811 24.156 16.391 1 98.81 75 PHE A CA 1
ATOM 577 C C . PHE A 1 75 ? -3.723 23.266 15.156 1 98.81 75 PHE A C 1
ATOM 579 O O . PHE A 1 75 ? -3.176 23.672 14.133 1 98.81 75 PHE A O 1
ATOM 586 N N . ASP A 1 76 ? -4.273 22.062 15.266 1 98.12 76 ASP A N 1
ATOM 587 C CA . ASP A 1 76 ? -4.695 21.391 14.039 1 98.12 76 ASP A CA 1
ATOM 588 C C . ASP A 1 76 ? -5.746 22.219 13.297 1 98.12 76 ASP A C 1
ATOM 590 O O . ASP A 1 76 ? -6.375 23.094 13.883 1 98.12 76 ASP A O 1
ATOM 594 N N . CYS A 1 77 ? -5.895 21.922 12.008 1 97.12 77 CYS A N 1
ATOM 595 C CA . CYS A 1 77 ? -6.836 22.719 11.227 1 97.12 77 CYS A CA 1
ATOM 596 C C . CYS A 1 77 ? -8.102 21.922 10.93 1 97.12 77 CYS A C 1
ATOM 598 O O . CYS A 1 77 ? -9.172 22.234 11.445 1 97.12 77 CYS A O 1
ATOM 600 N N . ASP A 1 78 ? -7.945 20.844 10.164 1 93.69 78 ASP A N 1
ATOM 601 C CA . ASP A 1 78 ? -9.086 20 9.797 1 93.69 78 ASP A CA 1
ATOM 602 C C . ASP A 1 78 ? -9.711 19.359 11.031 1 93.69 78 ASP A C 1
ATOM 604 O O . ASP A 1 78 ? -9.031 18.656 11.781 1 93.69 78 ASP A O 1
ATOM 608 N N . GLY A 1 79 ? -10.945 19.625 11.25 1 94.25 79 GLY A N 1
ATOM 609 C CA . GLY A 1 79 ? -11.648 19.062 12.391 1 94.25 79 GLY A CA 1
ATOM 610 C C . GLY A 1 79 ? -11.602 19.938 13.625 1 94.25 79 GLY A C 1
ATOM 611 O O . GLY A 1 79 ? -12.219 19.625 14.641 1 94.25 79 GLY A O 1
ATOM 612 N N . VAL A 1 80 ? -10.844 21.047 13.523 1 97.56 80 VAL A N 1
ATOM 613 C CA . VAL A 1 80 ? -10.688 21.969 14.648 1 97.56 80 VAL A CA 1
ATOM 614 C C . VAL A 1 80 ? -11.125 23.359 14.234 1 97.56 80 VAL A C 1
ATOM 616 O O . VAL A 1 80 ? -11.969 23.984 14.898 1 97.56 80 VAL A O 1
ATOM 619 N N . ILE A 1 81 ? -10.602 23.828 13.141 1 97.62 81 ILE A N 1
ATOM 620 C CA . ILE A 1 81 ? -10.891 25.172 12.656 1 97.62 81 ILE A CA 1
ATOM 621 C C . ILE A 1 81 ? -11.898 25.094 11.508 1 97.62 81 ILE A C 1
ATOM 623 O O . ILE A 1 81 ? -12.805 25.938 11.414 1 97.62 81 ILE A O 1
ATOM 627 N N . TRP A 1 82 ? -11.688 24.156 10.641 1 94.75 82 TRP A N 1
ATOM 628 C CA . TRP A 1 82 ? -12.617 23.938 9.531 1 94.75 82 TRP A CA 1
ATOM 629 C C . TRP A 1 82 ? -12.898 22.453 9.344 1 94.75 82 TRP A C 1
ATOM 631 O O . TRP A 1 82 ? -12.367 21.609 10.07 1 94.75 82 TRP A O 1
ATOM 641 N N . GLY A 1 83 ? -13.828 22.219 8.367 1 90.12 83 GLY A N 1
ATOM 642 C CA . GLY A 1 83 ? -14.289 20.844 8.242 1 90.12 83 GLY A CA 1
ATOM 643 C C . GLY A 1 83 ? -15.273 20.438 9.328 1 90.12 83 GLY A C 1
ATOM 644 O O . GLY A 1 83 ? -15.453 19.25 9.594 1 90.12 83 GLY A O 1
ATOM 645 N N . ILE A 1 84 ? -15.758 21.312 9.992 1 92.56 84 ILE A N 1
ATOM 646 C CA . ILE A 1 84 ? -16.75 21.172 11.062 1 92.56 84 ILE A CA 1
ATOM 647 C C . ILE A 1 84 ? -17.938 22.094 10.797 1 92.56 84 ILE A C 1
ATOM 649 O O . ILE A 1 84 ? -18 22.75 9.758 1 92.56 84 ILE A O 1
ATOM 653 N N . SER A 1 85 ? -18.938 22.031 11.719 1 92.75 85 SER A N 1
ATOM 654 C CA . SER A 1 85 ? -20.094 22.875 11.492 1 92.75 85 SER A CA 1
ATOM 655 C C . SER A 1 85 ? -19.703 24.344 11.422 1 92.75 85 SER A C 1
ATOM 657 O O . SER A 1 85 ? -18.719 24.766 12.031 1 92.75 85 SER A O 1
ATOM 659 N N . ASP A 1 86 ? -20.5 25.125 10.68 1 94 86 ASP A N 1
ATOM 660 C CA . ASP A 1 86 ? -20.234 26.562 10.562 1 94 86 ASP A CA 1
ATOM 661 C C . ASP A 1 86 ? -20.203 27.234 11.93 1 94 86 ASP A C 1
ATOM 663 O O . ASP A 1 86 ? -19.359 28.078 12.188 1 94 86 ASP A O 1
ATOM 667 N N . GLU A 1 87 ? -21.109 26.828 12.695 1 94.44 87 GLU A N 1
ATOM 668 C CA . GLU A 1 87 ? -21.188 27.406 14.039 1 94.44 87 GLU A CA 1
ATOM 669 C C . GLU A 1 87 ? -19.953 27.078 14.859 1 94.44 87 GLU A C 1
ATOM 671 O O . GLU A 1 87 ? -19.406 27.953 15.539 1 94.44 87 GLU A O 1
ATOM 676 N N . ASP A 1 88 ? -19.531 25.891 14.797 1 95.69 88 ASP A N 1
ATOM 677 C CA . ASP A 1 88 ? -18.344 25.469 15.531 1 95.69 88 ASP A CA 1
ATOM 678 C C . ASP A 1 88 ? -17.094 26.188 15 1 95.69 88 ASP A C 1
ATOM 680 O O . ASP A 1 88 ? -16.219 26.562 15.781 1 95.69 88 ASP A O 1
ATOM 684 N N . SER A 1 89 ? -17 26.312 13.711 1 96.69 89 SER A N 1
ATOM 685 C CA . SER A 1 89 ? -15.867 27.016 13.117 1 96.69 89 SER A CA 1
ATOM 686 C C . SER A 1 89 ? -15.805 28.453 13.586 1 96.69 89 SER A C 1
ATOM 688 O O . SER A 1 89 ? -14.727 28.969 13.906 1 96.69 89 SER A O 1
ATOM 690 N N . LYS A 1 90 ? -16.922 29.156 13.688 1 96.56 90 LYS A N 1
ATOM 691 C CA . LYS A 1 90 ? -16.969 30.531 14.133 1 96.56 90 LYS A CA 1
ATOM 692 C C . LYS A 1 90 ? -16.469 30.672 15.57 1 96.56 90 LYS A C 1
ATOM 694 O O . LYS A 1 90 ? -15.703 31.578 15.883 1 96.56 90 LYS A O 1
ATOM 699 N N . THR A 1 91 ? -16.875 29.766 16.406 1 97 91 THR A N 1
ATOM 700 C CA . THR A 1 91 ? -16.469 29.859 17.797 1 97 91 THR A CA 1
ATOM 701 C C . THR A 1 91 ? -15 29.469 17.953 1 97 91 THR A C 1
ATOM 703 O O . THR A 1 91 ? -14.305 29.984 18.828 1 97 91 THR A O 1
ATOM 706 N N . SER A 1 92 ? -14.547 28.516 17.141 1 98.12 92 SER A N 1
ATOM 707 C CA . SER A 1 92 ? -13.117 28.203 17.125 1 98.12 92 SER A CA 1
ATOM 708 C C . SER A 1 92 ? -12.281 29.422 16.781 1 98.12 92 SER A C 1
ATOM 710 O O . SER A 1 92 ? -11.289 29.719 17.438 1 98.12 92 SER A O 1
ATOM 712 N N . VAL A 1 93 ? -12.711 30.125 15.773 1 98 93 VAL A N 1
ATOM 713 C CA . VAL A 1 93 ? -11.992 31.312 15.305 1 98 93 VAL A CA 1
ATOM 714 C C . VAL A 1 93 ? -12.039 32.406 16.375 1 98 93 VAL A C 1
ATOM 716 O O . VAL A 1 93 ? -11.039 33.094 16.609 1 98 93 VAL A O 1
ATOM 719 N N . ALA A 1 94 ? -13.18 32.531 16.984 1 98.06 94 ALA A N 1
ATOM 720 C CA . ALA A 1 94 ? -13.289 33.469 18.078 1 98.06 94 ALA A CA 1
ATOM 721 C C . ALA A 1 94 ? -12.281 33.156 19.188 1 98.06 94 ALA A C 1
ATOM 723 O O . ALA A 1 94 ? -11.695 34.062 19.781 1 98.06 94 ALA A O 1
ATOM 724 N N . THR A 1 95 ? -12.148 31.906 19.484 1 98.5 95 THR A N 1
ATOM 725 C CA . THR A 1 95 ? -11.203 31.469 20.5 1 98.5 95 THR A CA 1
ATOM 726 C C . THR A 1 95 ? -9.766 31.797 20.078 1 98.5 95 THR A C 1
ATOM 728 O O . THR A 1 95 ? -8.977 32.312 20.891 1 98.5 95 THR A O 1
ATOM 731 N N . VAL A 1 96 ? -9.414 31.547 18.844 1 98.5 96 VAL A N 1
ATOM 732 C CA . VAL A 1 96 ? -8.094 31.844 18.297 1 98.5 96 VAL A CA 1
ATOM 733 C C . VAL A 1 96 ? -7.832 33.344 18.391 1 98.5 96 VAL A C 1
ATOM 735 O O . VAL A 1 96 ? -6.773 33.781 18.844 1 98.5 96 VAL A O 1
ATOM 738 N N . ASN A 1 97 ? -8.789 34.125 18 1 98.19 97 ASN A N 1
ATOM 739 C CA . ASN A 1 97 ? -8.648 35.594 18.031 1 98.19 97 ASN A CA 1
ATOM 740 C C . ASN A 1 97 ? -8.453 36.094 19.453 1 98.19 97 ASN A C 1
ATOM 742 O O . ASN A 1 97 ? -7.711 37.062 19.672 1 98.19 97 ASN A O 1
ATOM 746 N N . TYR A 1 98 ? -9.141 35.5 20.328 1 98.06 98 TYR A N 1
ATOM 747 C CA . TYR A 1 98 ? -8.984 35.875 21.734 1 98.06 98 TYR A CA 1
ATOM 748 C C . TYR A 1 98 ? -7.551 35.656 22.203 1 98.06 98 TYR A C 1
ATOM 750 O O . TYR A 1 98 ? -6.969 36.5 22.859 1 98.06 98 TYR A O 1
ATOM 758 N N . LEU A 1 99 ? -6.977 34.5 21.875 1 98.19 99 LEU A N 1
ATOM 759 C CA . LEU A 1 99 ? -5.609 34.188 22.25 1 98.19 99 LEU A CA 1
ATOM 760 C C . LEU A 1 99 ? -4.621 35.156 21.594 1 98.19 99 LEU A C 1
ATOM 762 O O . LEU A 1 99 ? -3.621 35.531 22.219 1 98.19 99 LEU A O 1
ATOM 766 N N . LEU A 1 100 ? -4.891 35.5 20.359 1 97.38 100 LEU A N 1
ATOM 767 C CA . LEU A 1 100 ? -4.059 36.469 19.672 1 97.38 100 LEU A CA 1
ATOM 768 C C . LEU A 1 100 ? -4.102 37.812 20.375 1 97.38 100 LEU A C 1
ATOM 770 O O . LEU A 1 100 ? -3.076 38.5 20.5 1 97.38 100 LEU A O 1
ATOM 774 N N . LYS A 1 101 ? -5.219 38.219 20.828 1 95.81 101 LYS A N 1
ATOM 775 C CA . LYS A 1 101 ? -5.375 39.469 21.562 1 95.81 101 LYS A CA 1
ATOM 776 C C . LYS A 1 101 ? -4.582 39.438 22.859 1 95.81 101 LYS A C 1
ATOM 778 O O . LYS A 1 101 ? -4.086 40.469 23.312 1 95.81 101 LYS A O 1
ATOM 783 N N . LEU A 1 102 ? -4.496 38.25 23.453 1 96.38 102 LEU A N 1
ATOM 784 C CA . LEU A 1 102 ? -3.723 38.094 24.672 1 96.38 102 LEU A CA 1
ATOM 785 C C . LEU A 1 102 ? -2.229 38.031 24.375 1 96.38 102 LEU A C 1
ATOM 787 O O . LEU A 1 102 ? -1.417 37.812 25.266 1 96.38 102 LEU A O 1
ATOM 791 N N . SER A 1 103 ? -1.879 38.188 23.141 1 95.94 103 SER A N 1
ATOM 792 C CA . SER A 1 103 ? -0.499 38.188 22.656 1 95.94 103 SER A CA 1
ATOM 793 C C . SER A 1 103 ? 0.132 36.812 22.844 1 95.94 103 SER A C 1
ATOM 795 O O . SER A 1 103 ? 1.335 36.688 23.078 1 95.94 103 SER A O 1
ATOM 797 N N . LYS A 1 104 ? -0.673 35.781 22.844 1 97.69 104 LYS A N 1
ATOM 798 C CA . LYS A 1 104 ? -0.148 34.406 22.828 1 97.69 104 LYS A CA 1
ATOM 799 C C . LYS A 1 104 ? 0.455 34.062 21.469 1 97.69 104 LYS A C 1
ATOM 801 O O . LYS A 1 104 ? 0.057 34.625 20.453 1 97.69 104 LYS A O 1
ATOM 806 N N . ARG A 1 105 ? 1.45 33.219 21.5 1 98.19 105 ARG A N 1
ATOM 807 C CA . ARG A 1 105 ? 1.943 32.688 20.25 1 98.19 105 ARG A CA 1
ATOM 808 C C . ARG A 1 105 ? 1 31.609 19.703 1 98.19 105 ARG A C 1
ATOM 810 O O . ARG A 1 105 ? 0.726 30.625 20.391 1 98.19 105 ARG A O 1
ATOM 817 N N . VAL A 1 106 ? 0.519 31.859 18.453 1 98.56 106 VAL A N 1
ATOM 818 C CA . VAL A 1 106 ? -0.425 30.938 17.828 1 98.56 106 VAL A CA 1
ATOM 819 C C . VAL A 1 106 ? 0.192 30.344 16.562 1 98.56 106 VAL A C 1
ATOM 821 O O . VAL A 1 106 ? 0.754 31.078 15.742 1 98.56 106 VAL A O 1
ATOM 824 N N . MET A 1 107 ? 0.09 29.047 16.422 1 98.62 107 MET A N 1
ATOM 825 C CA . MET A 1 107 ? 0.539 28.328 15.234 1 98.62 107 MET A CA 1
ATOM 826 C C . MET A 1 107 ? -0.54 27.375 14.734 1 98.62 107 MET A C 1
ATOM 828 O O . MET A 1 107 ? -1.288 26.812 15.531 1 98.62 107 MET A O 1
ATOM 832 N N . PHE A 1 108 ? -0.609 27.234 13.406 1 98.69 108 PHE A N 1
ATOM 833 C CA . PHE A 1 108 ? -1.479 26.266 12.75 1 98.69 108 PHE A CA 1
ATOM 834 C C . PHE A 1 108 ? -0.661 25.172 12.078 1 98.69 108 PHE A C 1
ATOM 836 O O . PHE A 1 108 ? 0.242 25.453 11.289 1 98.69 108 PHE A O 1
ATOM 843 N N . VAL A 1 109 ? -1 23.922 12.391 1 98.19 109 VAL A N 1
ATOM 844 C CA . VAL A 1 109 ? -0.237 22.797 11.867 1 98.19 109 VAL A CA 1
ATOM 845 C C . VAL A 1 109 ? -1.177 21.812 11.172 1 98.19 109 VAL A C 1
ATOM 847 O O . VAL A 1 109 ? -2.152 21.344 11.766 1 98.19 109 VAL A O 1
ATOM 850 N N . THR A 1 110 ? -0.925 21.5 9.93 1 97.44 110 THR A N 1
ATOM 851 C CA . THR A 1 110 ? -1.776 20.578 9.18 1 97.44 110 THR A CA 1
ATOM 852 C C . THR A 1 110 ? -0.936 19.531 8.445 1 97.44 110 THR A C 1
ATOM 854 O O . THR A 1 110 ? 0.165 19.844 7.98 1 97.44 110 THR A O 1
ATOM 857 N N . ASN A 1 111 ? -1.453 18.312 8.328 1 96.88 111 ASN A N 1
ATOM 858 C CA . ASN A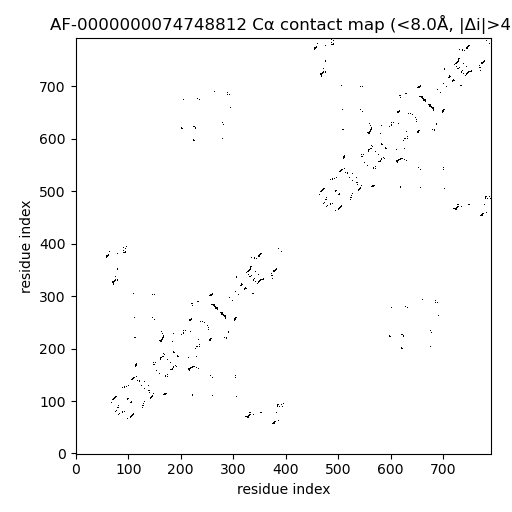 1 111 ? -0.812 17.234 7.57 1 96.88 111 ASN A CA 1
ATOM 859 C C . ASN A 1 111 ? -1.103 17.344 6.078 1 96.88 111 ASN A C 1
ATOM 861 O O . ASN A 1 111 ? -0.576 16.578 5.277 1 96.88 111 ASN A O 1
ATOM 865 N N . ASN A 1 112 ? -1.802 18.328 5.707 1 95.75 112 ASN A N 1
ATOM 866 C CA . ASN A 1 112 ? -2.188 18.531 4.316 1 95.75 112 ASN A CA 1
ATOM 867 C C . ASN A 1 112 ? -1.004 18.984 3.469 1 95.75 112 ASN A C 1
ATOM 869 O O . ASN A 1 112 ? -0.338 19.969 3.799 1 95.75 112 ASN A O 1
ATOM 873 N N . SER A 1 113 ? -0.771 18.25 2.383 1 96.44 113 SER A N 1
ATOM 874 C CA . SER A 1 113 ? 0.368 18.578 1.528 1 96.44 113 SER A CA 1
ATOM 875 C C . SER A 1 113 ? -0.087 19.172 0.201 1 96.44 113 SER A C 1
ATOM 877 O O . SER A 1 113 ? 0.699 19.266 -0.744 1 96.44 113 SER A O 1
ATOM 879 N N . ASN A 1 114 ? -1.311 19.531 0.045 1 94.56 114 ASN A N 1
ATOM 880 C CA . ASN A 1 114 ? -1.85 19.969 -1.235 1 94.56 114 ASN A CA 1
ATOM 881 C C . ASN A 1 114 ? -1.768 21.484 -1.38 1 94.56 114 ASN A C 1
ATOM 883 O O . ASN A 1 114 ? -1.797 22.016 -2.496 1 94.56 114 ASN A O 1
ATOM 887 N N . LYS A 1 115 ? -1.675 22.203 -0.26 1 94.5 115 LYS A N 1
ATOM 888 C CA . LYS A 1 115 ? -1.717 23.656 -0.301 1 94.5 115 LYS A CA 1
ATOM 889 C C . LYS A 1 115 ? -0.416 24.266 0.224 1 94.5 115 LYS A C 1
ATOM 891 O O . LYS A 1 115 ? 0.325 23.609 0.959 1 94.5 115 LYS A O 1
ATOM 896 N N . THR A 1 116 ? -0.213 25.484 -0.179 1 93.81 116 THR A N 1
ATOM 897 C CA . THR A 1 116 ? 0.901 26.266 0.349 1 93.81 116 THR A CA 1
ATOM 898 C C . THR A 1 116 ? 0.512 26.938 1.657 1 93.81 116 THR A C 1
ATOM 900 O O . THR A 1 116 ? -0.674 27.078 1.968 1 93.81 116 THR A O 1
ATOM 903 N N . ARG A 1 117 ? 1.515 27.406 2.326 1 95.88 117 ARG A N 1
ATOM 904 C CA . ARG A 1 117 ? 1.233 28.203 3.521 1 95.88 117 ARG A CA 1
ATOM 905 C C . ARG A 1 117 ? 0.431 29.453 3.178 1 95.88 117 ARG A C 1
ATOM 907 O O . ARG A 1 117 ? -0.486 29.828 3.91 1 95.88 117 ARG A O 1
ATOM 914 N N . ALA A 1 118 ? 0.756 30 2.043 1 95.88 118 ALA A N 1
ATOM 915 C CA . ALA A 1 118 ? 0.042 31.203 1.623 1 95.88 118 ALA A CA 1
ATOM 916 C C . ALA A 1 118 ? -1.44 30.906 1.408 1 95.88 118 ALA A C 1
ATOM 918 O O . ALA A 1 118 ? -2.297 31.703 1.8 1 95.88 118 ALA A O 1
ATOM 919 N N . GLN A 1 119 ? -1.725 29.812 0.81 1 95.75 119 GLN A N 1
ATOM 920 C CA . GLN A 1 119 ? -3.109 29.406 0.574 1 95.75 119 GLN A CA 1
ATOM 921 C C . GLN A 1 119 ? -3.834 29.141 1.888 1 95.75 119 GLN A C 1
ATOM 923 O O . GLN A 1 119 ? -5.004 29.484 2.043 1 95.75 119 GLN A O 1
ATOM 928 N N . PHE A 1 120 ? -3.166 28.578 2.803 1 97.56 120 PHE A N 1
ATOM 929 C CA . PHE A 1 120 ? -3.771 28.312 4.102 1 97.56 120 PHE A CA 1
ATOM 930 C C . PHE A 1 120 ? -4.016 29.594 4.871 1 97.56 120 PHE A C 1
ATOM 932 O O . PHE A 1 120 ? -5.039 29.75 5.535 1 97.56 120 PHE A O 1
ATOM 939 N N . VAL A 1 121 ? -3.057 30.516 4.816 1 97.81 121 VAL A N 1
ATOM 940 C CA . VAL A 1 121 ? -3.219 31.812 5.469 1 97.81 121 VAL A CA 1
ATOM 941 C C . VAL A 1 121 ? -4.449 32.531 4.91 1 97.81 121 VAL A C 1
ATOM 943 O O . VAL A 1 121 ? -5.254 33.062 5.668 1 97.81 121 VAL A O 1
ATOM 946 N N . GLN A 1 122 ? -4.551 32.438 3.617 1 97.5 122 GLN A N 1
ATOM 947 C CA . GLN A 1 122 ? -5.723 33.031 2.982 1 97.5 122 GLN A CA 1
ATOM 948 C C . GLN A 1 122 ? -7.008 32.375 3.471 1 97.5 122 GLN A C 1
ATOM 950 O O . GLN A 1 122 ? -8.008 33.062 3.711 1 97.5 122 GLN A O 1
ATOM 955 N N . GLN A 1 123 ? -6.992 31.125 3.572 1 97.19 123 GLN A N 1
ATOM 956 C CA . GLN A 1 123 ? -8.156 30.391 4.062 1 97.19 123 GLN A CA 1
ATOM 957 C C . GLN A 1 123 ? -8.492 30.797 5.496 1 97.19 123 GLN A C 1
ATOM 959 O O . GLN A 1 123 ? -9.664 30.969 5.836 1 97.19 123 GLN A O 1
ATOM 964 N N . LEU A 1 124 ? -7.496 30.922 6.328 1 98.12 124 LEU A N 1
ATOM 965 C CA . LEU A 1 124 ? -7.68 31.344 7.715 1 98.12 124 LEU A CA 1
ATOM 966 C C . LEU A 1 124 ? -8.266 32.75 7.789 1 98.12 124 LEU A C 1
ATOM 968 O O . LEU A 1 124 ? -9.188 33 8.57 1 98.12 124 LEU A O 1
ATOM 972 N N . GLU A 1 125 ? -7.77 33.625 7 1 97.5 125 GLU A N 1
ATOM 973 C CA . GLU A 1 125 ? -8.312 34.969 6.934 1 97.5 125 GLU A CA 1
ATOM 974 C C . GLU A 1 125 ? -9.766 34.938 6.477 1 97.5 125 GLU A C 1
ATOM 976 O O . GLU A 1 125 ? -10.602 35.656 7.035 1 97.5 125 GLU A O 1
ATOM 981 N N . GLY A 1 126 ? -9.977 34.188 5.535 1 96.88 126 GLY A N 1
ATOM 982 C CA . GLY A 1 126 ? -11.336 34.031 5.035 1 96.88 126 GLY A CA 1
ATOM 983 C C . GLY A 1 126 ? -12.312 33.562 6.082 1 96.88 126 GLY A C 1
ATOM 984 O O . GLY A 1 126 ? -13.5 33.906 6.051 1 96.88 126 GLY A O 1
ATOM 985 N N . LYS A 1 127 ? -11.812 32.812 7.016 1 96.94 127 LYS A N 1
ATOM 986 C CA . LYS A 1 127 ? -12.656 32.281 8.078 1 96.94 127 LYS A CA 1
ATOM 987 C C . LYS A 1 127 ? -12.797 33.25 9.227 1 96.94 127 LYS A C 1
ATOM 989 O O . LYS A 1 127 ? -13.602 33.031 10.141 1 96.94 127 LYS A O 1
ATOM 994 N N . GLY A 1 128 ? -11.938 34.312 9.227 1 97 128 GLY A N 1
ATOM 995 C CA . GLY A 1 128 ? -12.133 35.344 10.219 1 97 128 GLY A CA 1
ATOM 996 C C . GLY A 1 128 ? -10.984 35.469 11.203 1 97 128 GLY A C 1
ATOM 997 O O . GLY A 1 128 ? -11.062 36.219 12.18 1 97 128 GLY A O 1
ATOM 998 N N . VAL A 1 129 ? -9.945 34.75 11.008 1 98.06 129 VAL A N 1
ATOM 999 C CA . VAL A 1 129 ? -8.789 34.906 11.875 1 98.06 129 VAL A CA 1
ATOM 1000 C C . VAL A 1 129 ? -8.188 36.312 11.672 1 98.06 129 VAL A C 1
ATOM 1002 O O . VAL A 1 129 ? -7.887 36.688 10.547 1 98.06 129 VAL A O 1
ATOM 1005 N N . ASN A 1 130 ? -8.047 36.938 12.758 1 97.12 130 ASN A N 1
ATOM 1006 C CA . ASN A 1 130 ? -7.523 38.312 12.727 1 97.12 130 ASN A CA 1
ATOM 1007 C C . ASN A 1 130 ? -6.031 38.344 13.039 1 97.12 130 ASN A C 1
ATOM 1009 O O . ASN A 1 130 ? -5.645 38.469 14.203 1 97.12 130 ASN A O 1
ATOM 1013 N N . PHE A 1 131 ? -5.246 38.406 12.023 1 96.44 131 PHE A N 1
ATOM 1014 C CA . PHE A 1 131 ? -3.795 38.406 12.18 1 96.44 131 PHE A CA 1
ATOM 1015 C C . PHE A 1 131 ? -3.273 39.75 12.633 1 96.44 131 PHE A C 1
ATOM 1017 O O . PHE A 1 131 ? -2.102 39.875 12.992 1 96.44 131 PHE A O 1
ATOM 1024 N N . GLY A 1 132 ? -4.082 40.719 12.633 1 94.44 132 GLY A N 1
ATOM 1025 C CA . GLY A 1 132 ? -3.674 42.062 13.055 1 94.44 132 GLY A CA 1
ATOM 1026 C C . GLY A 1 132 ? -2.68 42.688 12.109 1 94.44 132 GLY A C 1
ATOM 1027 O O . GLY A 1 132 ? -2.855 42.656 10.891 1 94.44 132 GLY A O 1
ATOM 1028 N N . SER A 1 133 ? -1.646 43.344 12.664 1 95.12 133 SER A N 1
ATOM 1029 C CA . SER A 1 133 ? -0.678 44.125 11.875 1 95.12 133 SER A CA 1
ATOM 1030 C C . SER A 1 133 ? 0.499 43.219 11.461 1 95.12 133 SER A C 1
ATOM 1032 O O . SER A 1 133 ? 1.548 43.75 11.055 1 95.12 133 SER A O 1
ATOM 1034 N N . ARG A 1 134 ? 0.326 42 11.531 1 96 134 ARG A N 1
ATOM 1035 C CA . ARG A 1 134 ? 1.396 41.062 11.18 1 96 134 ARG A CA 1
ATOM 1036 C C . ARG A 1 134 ? 1.733 41.188 9.695 1 96 134 ARG A C 1
ATOM 1038 O O . ARG A 1 134 ? 0.84 41.312 8.859 1 96 134 ARG A O 1
ATOM 1045 N N . SER A 1 135 ? 3.029 41.094 9.445 1 96.94 135 SER A N 1
ATOM 1046 C CA . SER A 1 135 ? 3.502 41.062 8.062 1 96.94 135 SER A CA 1
ATOM 1047 C C . SER A 1 135 ? 3.154 39.75 7.375 1 96.94 135 SER A C 1
ATOM 1049 O O . SER A 1 135 ? 2.727 38.781 8.031 1 96.94 135 SER A O 1
ATOM 1051 N N . LYS A 1 136 ? 3.332 39.781 6.055 1 95.81 136 LYS A N 1
ATOM 1052 C CA . LYS A 1 136 ? 3.119 38.562 5.285 1 95.81 136 LYS A CA 1
ATOM 1053 C C . LYS A 1 136 ? 4 37.406 5.801 1 95.81 136 LYS A C 1
ATOM 1055 O O . LYS A 1 136 ? 3.537 36.281 5.961 1 95.81 136 LYS A O 1
ATOM 1060 N N . GLU A 1 137 ? 5.211 37.75 6.055 1 94.94 137 GLU A N 1
ATOM 1061 C CA . GLU A 1 137 ? 6.164 36.75 6.535 1 94.94 137 GLU A CA 1
ATOM 1062 C C . GLU A 1 137 ? 5.758 36.219 7.906 1 94.94 137 GLU A C 1
ATOM 1064 O O . GLU A 1 137 ? 5.91 35.031 8.18 1 94.94 137 GLU A O 1
ATOM 1069 N N . GLN A 1 138 ? 5.289 37.062 8.719 1 96.12 138 GLN A N 1
ATOM 1070 C CA . GLN A 1 138 ? 4.844 36.656 10.047 1 96.12 138 GLN A CA 1
ATOM 1071 C C . GLN A 1 138 ? 3.637 35.719 9.961 1 96.12 138 GLN A C 1
ATOM 1073 O O . GLN A 1 138 ? 3.561 34.75 10.688 1 96.12 138 GLN A O 1
ATOM 1078 N N . LYS A 1 139 ? 2.707 36.094 9.086 1 97.62 139 LYS A N 1
ATOM 1079 C CA . LYS A 1 139 ? 1.54 35.219 8.883 1 97.62 139 LYS A CA 1
ATOM 1080 C C . LYS A 1 139 ? 1.949 33.844 8.391 1 97.62 139 LYS A C 1
ATOM 1082 O O . LYS A 1 139 ? 1.443 32.844 8.883 1 97.62 139 LYS A O 1
ATOM 1087 N N . LEU A 1 140 ? 2.84 33.844 7.473 1 96.69 140 LEU A N 1
ATOM 1088 C CA . LEU A 1 140 ? 3.318 32.562 6.938 1 96.69 140 LEU A CA 1
ATOM 1089 C C . LEU A 1 140 ? 3.988 31.734 8.023 1 96.69 140 LEU A C 1
ATOM 1091 O O . LEU A 1 140 ? 3.871 30.5 8.031 1 96.69 140 LEU A O 1
ATOM 1095 N N . SER A 1 141 ? 4.676 32.375 8.914 1 96.31 141 SER A N 1
ATOM 1096 C CA . SER A 1 141 ? 5.402 31.688 9.969 1 96.31 141 SER A CA 1
ATOM 1097 C C . SER A 1 141 ? 4.445 31.078 10.992 1 96.31 141 SER A C 1
ATOM 1099 O O . SER A 1 141 ? 4.84 30.219 11.789 1 96.31 141 SER A O 1
ATOM 1101 N N . MET A 1 142 ? 3.186 31.5 10.945 1 97.88 142 MET A N 1
ATOM 1102 C CA . MET A 1 142 ? 2.191 30.938 11.859 1 97.88 142 MET A CA 1
ATOM 1103 C C . MET A 1 142 ? 1.607 29.641 11.297 1 97.88 142 MET A C 1
ATOM 1105 O O . MET A 1 142 ? 0.921 28.906 12.016 1 97.88 142 MET A O 1
ATOM 1109 N N . MET A 1 143 ? 1.882 29.391 10 1 97.75 143 MET A N 1
ATOM 1110 C CA . MET A 1 143 ? 1.337 28.219 9.32 1 97.75 143 MET A CA 1
ATOM 1111 C C . MET A 1 143 ? 2.43 27.188 9.055 1 97.75 143 MET A C 1
ATOM 1113 O O . MET A 1 143 ? 3.43 27.484 8.398 1 97.75 143 MET A O 1
ATOM 1117 N N . VAL A 1 144 ? 2.227 25.984 9.586 1 97.5 144 VAL A N 1
ATOM 1118 C CA . VAL A 1 144 ? 3.129 24.859 9.328 1 97.5 144 VAL A CA 1
ATOM 1119 C C . VAL A 1 144 ? 2.373 23.734 8.617 1 97.5 144 VAL A C 1
ATOM 1121 O O . VAL A 1 144 ? 1.582 23.031 9.242 1 97.5 144 VAL A O 1
ATOM 1124 N N . SER A 1 145 ? 2.625 23.578 7.375 1 97.25 145 SER A N 1
ATOM 1125 C CA . SER A 1 145 ? 1.994 22.531 6.582 1 97.25 145 SER A CA 1
ATOM 1126 C C . SER A 1 145 ? 2.963 21.391 6.312 1 97.25 145 SER A C 1
ATOM 1128 O O . SER A 1 145 ? 4.18 21.547 6.426 1 97.25 145 SER A O 1
ATOM 1130 N N . ALA A 1 146 ? 2.367 20.25 6 1 97.19 146 ALA A N 1
ATOM 1131 C CA . ALA A 1 146 ? 3.201 19.125 5.605 1 97.19 146 ALA A CA 1
ATOM 1132 C C . ALA A 1 146 ? 4.082 19.484 4.41 1 97.19 146 ALA A C 1
ATOM 1134 O O . ALA A 1 146 ? 5.219 19.016 4.312 1 97.19 146 ALA A O 1
ATOM 1135 N N . SER A 1 147 ? 3.574 20.281 3.51 1 97.5 147 SER A N 1
ATOM 1136 C CA . SER A 1 147 ? 4.348 20.766 2.371 1 97.5 147 SER A CA 1
ATOM 1137 C C . SER A 1 147 ? 5.594 21.516 2.83 1 97.5 147 SER A C 1
ATOM 1139 O O . SER A 1 147 ? 6.695 21.266 2.334 1 97.5 147 SER A O 1
ATOM 1141 N N . TYR A 1 148 ? 5.418 22.391 3.766 1 97.38 148 TYR A N 1
ATOM 1142 C CA . TYR A 1 148 ? 6.535 23.203 4.242 1 97.38 148 TYR A CA 1
ATOM 1143 C C . TYR A 1 148 ? 7.531 22.344 5.023 1 97.38 148 TYR A C 1
ATOM 1145 O O . TYR A 1 148 ? 8.742 22.469 4.836 1 97.38 148 TYR A O 1
ATOM 1153 N N . THR A 1 149 ? 6.992 21.516 5.91 1 97.62 149 THR A N 1
ATOM 1154 C CA . THR A 1 149 ? 7.867 20.625 6.68 1 97.62 149 THR A CA 1
ATOM 1155 C C . THR A 1 149 ? 8.727 19.781 5.754 1 97.62 149 THR A C 1
ATOM 1157 O O . THR A 1 149 ? 9.914 19.562 6.02 1 97.62 149 THR A O 1
ATOM 1160 N N . THR A 1 150 ? 8.133 19.297 4.684 1 98.44 150 THR A N 1
ATOM 1161 C CA . THR A 1 150 ? 8.852 18.469 3.715 1 98.44 150 THR A CA 1
ATOM 1162 C C . THR A 1 150 ? 9.953 19.266 3.039 1 98.44 150 THR A C 1
ATOM 1164 O O . THR A 1 150 ? 11.102 18.828 2.984 1 98.44 150 THR A O 1
ATOM 1167 N N . ALA A 1 151 ? 9.633 20.469 2.592 1 98.12 151 ALA A N 1
ATOM 1168 C CA . ALA A 1 151 ? 10.617 21.312 1.934 1 98.12 151 ALA A CA 1
ATOM 1169 C C . ALA A 1 151 ? 11.758 21.672 2.885 1 98.12 151 ALA A C 1
ATOM 1171 O O . ALA A 1 151 ? 12.93 21.656 2.496 1 98.12 151 ALA A O 1
ATOM 1172 N N . ALA A 1 152 ? 11.422 22 4.105 1 97.19 152 ALA A N 1
ATOM 1173 C CA . ALA A 1 152 ? 12.422 22.344 5.105 1 97.19 152 ALA A CA 1
ATOM 1174 C C . ALA A 1 152 ? 13.352 21.156 5.375 1 97.19 152 ALA A C 1
ATOM 1176 O O . ALA A 1 152 ? 14.57 21.328 5.496 1 97.19 152 ALA A O 1
ATOM 1177 N N . TYR A 1 153 ? 12.758 19.969 5.465 1 97.69 153 TYR A N 1
ATOM 1178 C CA . TYR A 1 153 ? 13.547 18.75 5.672 1 97.69 153 TYR A CA 1
ATOM 1179 C C . TYR A 1 153 ? 14.508 18.531 4.516 1 97.69 153 TYR A C 1
ATOM 1181 O O . TYR A 1 153 ? 15.68 18.188 4.734 1 97.69 153 TYR A O 1
ATOM 1189 N N . LEU A 1 154 ? 14.016 18.672 3.281 1 98.25 154 LEU A N 1
ATOM 1190 C CA . LEU A 1 154 ? 14.859 18.5 2.102 1 98.25 154 LEU A CA 1
ATOM 1191 C C . LEU A 1 154 ? 16.016 19.484 2.133 1 98.25 154 LEU A C 1
ATOM 1193 O O . LEU A 1 154 ? 17.172 19.109 1.887 1 98.25 154 LEU A O 1
ATOM 1197 N N . LYS A 1 155 ? 15.703 20.719 2.441 1 97.38 155 LYS A N 1
ATOM 1198 C CA . LYS A 1 155 ? 16.734 21.75 2.502 1 97.38 155 LYS A CA 1
ATOM 1199 C C . LYS A 1 155 ? 17.781 21.406 3.553 1 97.38 155 LYS A C 1
ATOM 1201 O O . LYS A 1 155 ? 18.984 21.406 3.26 1 97.38 155 LYS A O 1
ATOM 1206 N N . ASP A 1 156 ? 17.344 21.062 4.723 1 95.62 156 ASP A N 1
ATOM 1207 C CA . ASP A 1 156 ? 18.25 20.781 5.84 1 95.62 156 ASP A CA 1
ATOM 1208 C C . ASP A 1 156 ? 19.094 19.547 5.555 1 95.62 156 ASP A C 1
ATOM 1210 O O . ASP A 1 156 ? 20.234 19.453 6.004 1 95.62 156 ASP A O 1
ATOM 1214 N N . SER A 1 157 ? 18.547 18.625 4.816 1 96.38 157 SER A N 1
ATOM 1215 C CA . SER A 1 157 ? 19.25 17.375 4.492 1 96.38 157 SER A CA 1
ATOM 1216 C C . SER A 1 157 ? 20.078 17.531 3.223 1 96.38 157 SER A C 1
ATOM 1218 O O . SER A 1 157 ? 20.672 16.562 2.756 1 96.38 157 SER A O 1
ATOM 1220 N N . GLU A 1 158 ? 20.031 18.688 2.605 1 97.12 158 GLU A N 1
ATOM 1221 C CA . GLU A 1 158 ? 20.781 19.016 1.393 1 97.12 158 GLU A CA 1
ATOM 1222 C C . GLU A 1 158 ? 20.359 18.109 0.23 1 97.12 158 GLU A C 1
ATOM 1224 O O . GLU A 1 158 ? 21.219 17.625 -0.518 1 97.12 158 GLU A O 1
ATOM 1229 N N . LEU A 1 159 ? 19.141 17.812 0.191 1 98.06 159 LEU A N 1
ATOM 1230 C CA . LEU A 1 159 ? 18.516 17.094 -0.928 1 98.06 159 LEU A CA 1
ATOM 1231 C C . LEU A 1 159 ? 17.938 18.078 -1.936 1 98.06 159 LEU A C 1
ATOM 1233 O O . LEU A 1 159 ? 16.891 18.688 -1.676 1 98.06 159 LEU A O 1
ATOM 1237 N N . GLN A 1 160 ? 18.484 18.156 -3.129 1 98.06 160 GLN A N 1
ATOM 1238 C CA . GLN A 1 160 ? 18.188 19.266 -4.035 1 98.06 160 GLN A CA 1
ATOM 1239 C C . GLN A 1 160 ? 17.516 18.766 -5.309 1 98.06 160 GLN A C 1
ATOM 1241 O O . GLN A 1 160 ? 17 19.578 -6.094 1 98.06 160 GLN A O 1
ATOM 1246 N N . HIS A 1 161 ? 17.469 17.484 -5.5 1 98.38 161 HIS A N 1
ATOM 1247 C CA . HIS A 1 161 ? 16.922 16.906 -6.723 1 98.38 161 HIS A CA 1
ATOM 1248 C C . HIS A 1 161 ? 15.859 15.859 -6.41 1 98.38 161 HIS A C 1
ATOM 1250 O O . HIS A 1 161 ? 15.914 14.734 -6.926 1 98.38 161 HIS A O 1
ATOM 1256 N N . PRO A 1 162 ? 14.82 16.281 -5.695 1 98.75 162 PRO A N 1
ATOM 1257 C CA . PRO A 1 162 ? 13.82 15.281 -5.32 1 98.75 162 PRO A CA 1
ATOM 1258 C C . PRO A 1 162 ? 12.883 14.922 -6.473 1 98.75 162 PRO A C 1
ATOM 1260 O O . PRO A 1 162 ? 12.586 15.766 -7.32 1 98.75 162 PRO A O 1
ATOM 1263 N N . PHE A 1 163 ? 12.508 13.625 -6.523 1 98.81 163 PHE A N 1
ATOM 1264 C CA . PHE A 1 163 ? 11.336 13.203 -7.281 1 98.81 163 PHE A CA 1
ATOM 1265 C C . PHE A 1 163 ? 10.07 13.344 -6.445 1 98.81 163 PHE A C 1
ATOM 1267 O O . PHE A 1 163 ? 9.953 12.742 -5.379 1 98.81 163 PHE A O 1
ATOM 1274 N N . ILE A 1 164 ? 9.086 14.133 -6.965 1 98.88 164 ILE A N 1
ATOM 1275 C CA . ILE A 1 164 ? 7.945 14.5 -6.133 1 98.88 164 ILE A CA 1
ATOM 1276 C C . ILE A 1 164 ? 6.656 13.992 -6.773 1 98.88 164 ILE A C 1
ATOM 1278 O O . ILE A 1 164 ? 6.297 14.414 -7.875 1 98.88 164 ILE A O 1
ATOM 1282 N N . ILE A 1 165 ? 5.996 13.125 -6.039 1 98.75 165 ILE A N 1
ATOM 1283 C CA . ILE A 1 165 ? 4.668 12.656 -6.418 1 98.75 165 ILE A CA 1
ATOM 1284 C C . ILE A 1 165 ? 3.607 13.523 -5.734 1 98.75 165 ILE A C 1
ATOM 1286 O O . ILE A 1 165 ? 3.549 13.586 -4.504 1 98.75 165 ILE A O 1
ATOM 1290 N N . THR A 1 166 ? 2.758 14.141 -6.488 1 98.19 166 THR A N 1
ATOM 1291 C CA . THR A 1 166 ? 1.719 15.008 -5.938 1 98.19 166 THR A CA 1
ATOM 1292 C C . THR A 1 166 ? 0.689 15.359 -7.008 1 98.19 166 THR A C 1
ATOM 1294 O O . THR A 1 166 ? 0.953 15.219 -8.203 1 98.19 166 THR A O 1
ATOM 1297 N N . SER A 1 167 ? -0.484 15.734 -6.582 1 95.12 167 SER A N 1
ATOM 1298 C CA . SER A 1 167 ? -1.503 16.188 -7.523 1 95.12 167 SER A CA 1
ATOM 1299 C C . SER A 1 167 ? -1.758 17.688 -7.379 1 95.12 167 SER A C 1
ATOM 1301 O O . SER A 1 167 ? -2.527 18.266 -8.148 1 95.12 167 SER A O 1
ATOM 1303 N N . ASP A 1 168 ? -1.104 18.328 -6.383 1 96.44 168 ASP A N 1
ATOM 1304 C CA . ASP A 1 168 ? -1.267 19.766 -6.148 1 96.44 168 ASP A CA 1
ATOM 1305 C C . ASP A 1 168 ? 0.087 20.453 -5.949 1 96.44 168 ASP A C 1
ATOM 1307 O O . ASP A 1 168 ? 1.095 19.781 -5.711 1 96.44 168 ASP A O 1
ATOM 1311 N N . THR A 1 169 ? 0.124 21.734 -6.004 1 96.88 169 THR A N 1
ATOM 1312 C CA . THR A 1 169 ? 1.383 22.469 -6.152 1 96.88 169 THR A CA 1
ATOM 1313 C C . THR A 1 169 ? 1.97 22.812 -4.785 1 96.88 169 THR A C 1
ATOM 1315 O O . THR A 1 169 ? 3.072 23.359 -4.699 1 96.88 169 THR A O 1
ATOM 1318 N N . GLY A 1 170 ? 1.345 22.453 -3.703 1 97.44 170 GLY A N 1
ATOM 1319 C CA . GLY A 1 170 ? 1.781 22.844 -2.373 1 97.44 170 GLY A CA 1
ATOM 1320 C C . GLY A 1 170 ? 3.238 22.531 -2.105 1 97.44 170 GLY A C 1
ATOM 1321 O O . GLY A 1 170 ? 4.031 23.422 -1.803 1 97.44 170 GLY A O 1
ATOM 1322 N N . VAL A 1 171 ? 3.639 21.281 -2.318 1 98.19 171 VAL A N 1
ATOM 1323 C CA . VAL A 1 171 ? 5 20.844 -2.039 1 98.19 171 VAL A CA 1
ATOM 1324 C C . VAL A 1 171 ? 5.973 21.531 -2.996 1 98.19 171 VAL A C 1
ATOM 1326 O O . VAL A 1 171 ? 7.059 21.953 -2.592 1 98.19 171 VAL A O 1
ATOM 1329 N N . LEU A 1 172 ? 5.578 21.703 -4.238 1 98.31 172 LEU A N 1
ATOM 1330 C CA . LEU A 1 172 ? 6.434 22.328 -5.246 1 98.31 172 LEU A CA 1
ATOM 1331 C C . LEU A 1 172 ? 6.738 23.781 -4.895 1 98.31 172 LEU A C 1
ATOM 1333 O O . LEU A 1 172 ? 7.898 24.203 -4.926 1 98.31 172 LEU A O 1
ATOM 1337 N N . GLU A 1 173 ? 5.727 24.469 -4.512 1 97.44 173 GLU A N 1
ATOM 1338 C CA . GLU A 1 173 ? 5.891 25.891 -4.203 1 97.44 173 GLU A CA 1
ATOM 1339 C C . GLU A 1 173 ? 6.754 26.078 -2.957 1 97.44 173 GLU A C 1
ATOM 1341 O O . GLU A 1 173 ? 7.609 26.969 -2.922 1 97.44 173 GLU A O 1
ATOM 1346 N N . GLU A 1 174 ? 6.5 25.297 -1.942 1 97.75 174 GLU A N 1
ATOM 1347 C CA . GLU A 1 174 ? 7.316 25.391 -0.737 1 97.75 174 GLU A CA 1
ATOM 1348 C C . GLU A 1 174 ? 8.773 25.047 -1.028 1 97.75 174 GLU A C 1
ATOM 1350 O O . GLU A 1 174 ? 9.688 25.656 -0.456 1 97.75 174 GLU A O 1
ATOM 1355 N N . CYS A 1 175 ? 9.023 24.062 -1.907 1 98.25 175 CYS A N 1
ATOM 1356 C CA . CYS A 1 175 ? 10.383 23.734 -2.328 1 98.25 175 CYS A CA 1
ATOM 1357 C C . CYS A 1 175 ? 11.039 24.922 -3.012 1 98.25 175 CYS A C 1
ATOM 1359 O O . CYS A 1 175 ? 12.148 25.328 -2.643 1 98.25 175 CYS A O 1
ATOM 1361 N N . ARG A 1 176 ? 10.344 25.531 -3.904 1 97.75 176 ARG A N 1
ATOM 1362 C CA . ARG A 1 176 ? 10.898 26.672 -4.621 1 97.75 176 ARG A CA 1
ATOM 1363 C C . ARG A 1 176 ? 11.211 27.812 -3.666 1 97.75 176 ARG A C 1
ATOM 1365 O O . ARG A 1 176 ? 12.25 28.469 -3.789 1 97.75 176 ARG A O 1
ATOM 1372 N N . MET A 1 177 ? 10.336 28.062 -2.771 1 95.62 177 MET A N 1
ATOM 1373 C CA . MET A 1 177 ? 10.516 29.141 -1.807 1 95.62 177 MET A CA 1
ATOM 1374 C C . MET A 1 177 ? 11.766 28.922 -0.963 1 95.62 177 MET A C 1
ATOM 1376 O O . MET A 1 177 ? 12.398 29.875 -0.514 1 95.62 177 MET A O 1
ATOM 1380 N N . LEU A 1 178 ? 12.117 27.656 -0.826 1 96.38 178 LEU A N 1
ATOM 1381 C CA . LEU A 1 178 ? 13.281 27.344 -0 1 96.38 178 LEU A CA 1
ATOM 1382 C C . LEU A 1 178 ? 14.492 27.031 -0.868 1 96.38 178 LEU A C 1
ATOM 1384 O O . LEU A 1 178 ? 15.484 26.484 -0.384 1 96.38 178 LEU A O 1
ATOM 1388 N N . GLY A 1 179 ? 14.406 27.234 -2.123 1 97.62 179 GLY A N 1
ATOM 1389 C CA . GLY A 1 179 ? 15.562 27.188 -3.002 1 97.62 179 GLY A CA 1
ATOM 1390 C C . GLY A 1 179 ? 15.75 25.828 -3.668 1 97.62 179 GLY A C 1
ATOM 1391 O O . GLY A 1 179 ? 16.781 25.578 -4.289 1 97.62 179 GLY A O 1
ATOM 1392 N N . ILE A 1 180 ? 14.836 24.984 -3.539 1 98.38 180 ILE A N 1
ATOM 1393 C CA . ILE A 1 180 ? 14.867 23.688 -4.23 1 98.38 180 ILE A CA 1
ATOM 1394 C C . ILE A 1 180 ? 14.078 23.797 -5.535 1 98.38 180 ILE A C 1
ATOM 1396 O O . ILE A 1 180 ? 12.852 23.703 -5.531 1 98.38 180 ILE A O 1
ATOM 1400 N N . THR A 1 181 ? 14.852 23.922 -6.617 1 97.5 181 THR A N 1
ATOM 1401 C CA . THR A 1 181 ? 14.172 24.234 -7.871 1 97.5 181 THR A CA 1
ATOM 1402 C C . THR A 1 181 ? 14.398 23.125 -8.891 1 97.5 181 THR A C 1
ATOM 1404 O O . THR A 1 181 ? 13.719 23.062 -9.922 1 97.5 181 THR A O 1
ATOM 1407 N N . ASN A 1 182 ? 15.312 22.25 -8.609 1 97.5 182 ASN A N 1
ATOM 1408 C CA . ASN A 1 182 ? 15.648 21.203 -9.562 1 97.5 182 ASN A CA 1
ATOM 1409 C C . ASN A 1 182 ? 14.922 19.891 -9.242 1 97.5 182 ASN A C 1
ATOM 1411 O O . ASN A 1 182 ? 15.516 18.812 -9.312 1 97.5 182 ASN A O 1
ATOM 1415 N N . TYR A 1 183 ? 13.68 20.031 -8.789 1 98.06 183 TYR A N 1
ATOM 1416 C CA . TYR A 1 183 ? 12.883 18.828 -8.531 1 98.06 183 TYR A CA 1
ATOM 1417 C C . TYR A 1 183 ? 12.312 18.266 -9.828 1 98.06 183 TYR A C 1
ATOM 1419 O O . TYR A 1 183 ? 12.18 18.984 -10.82 1 98.06 183 TYR A O 1
ATOM 1427 N N . PHE A 1 184 ? 12.086 16.953 -9.859 1 98.12 184 PHE A N 1
ATOM 1428 C CA . PHE A 1 184 ? 11.305 16.25 -10.867 1 98.12 184 PHE A CA 1
ATOM 1429 C C . PHE A 1 184 ? 9.953 15.836 -10.32 1 98.12 184 PHE A C 1
ATOM 1431 O O . PHE A 1 184 ? 9.875 14.992 -9.422 1 98.12 184 PHE A O 1
ATOM 1438 N N . ALA A 1 185 ? 8.852 16.438 -10.859 1 98.31 185 ALA A N 1
ATOM 1439 C CA . ALA A 1 185 ? 7.539 16.234 -10.25 1 98.31 185 ALA A CA 1
ATOM 1440 C C . ALA A 1 185 ? 6.562 15.609 -11.242 1 98.31 185 ALA A C 1
ATOM 1442 O O . ALA A 1 185 ? 6.746 15.719 -12.453 1 98.31 185 ALA A O 1
ATOM 1443 N N . THR A 1 186 ? 5.551 15.008 -10.703 1 98.06 186 THR A N 1
ATOM 1444 C CA . THR A 1 186 ? 4.566 14.32 -11.531 1 98.06 186 THR A CA 1
ATOM 1445 C C . THR A 1 186 ? 3.572 15.312 -12.125 1 98.06 186 THR A C 1
ATOM 1447 O O . THR A 1 186 ? 2.783 14.961 -13 1 98.06 186 THR A O 1
ATOM 1450 N N . ILE A 1 187 ? 3.596 16.531 -11.672 1 97.56 187 ILE A N 1
ATOM 1451 C CA . ILE A 1 187 ? 2.812 17.625 -12.25 1 97.56 187 ILE A CA 1
ATOM 1452 C C . ILE A 1 187 ? 3.727 18.812 -12.555 1 97.56 187 ILE A C 1
ATOM 1454 O O . ILE A 1 187 ? 4.867 18.859 -12.086 1 97.56 187 ILE A O 1
ATOM 1458 N N . ASP A 1 188 ? 3.209 19.719 -13.336 1 96.19 188 ASP A N 1
ATOM 1459 C CA . ASP A 1 188 ? 3.969 20.938 -13.57 1 96.19 188 ASP A CA 1
ATOM 1460 C C . ASP A 1 188 ? 3.604 22.016 -12.555 1 96.19 188 ASP A C 1
ATOM 1462 O O . ASP A 1 188 ? 2.801 21.781 -11.656 1 96.19 188 ASP A O 1
ATOM 1466 N N . ASP A 1 189 ? 4.164 23.156 -12.617 1 94.38 189 ASP A N 1
ATOM 1467 C CA . ASP A 1 189 ? 4.039 24.203 -11.609 1 94.38 189 ASP A CA 1
ATOM 1468 C C . ASP A 1 189 ? 2.65 24.844 -11.648 1 94.38 189 ASP A C 1
ATOM 1470 O O . ASP A 1 189 ? 2.279 25.594 -10.742 1 94.38 189 ASP A O 1
ATOM 1474 N N . ASN A 1 190 ? 1.84 24.469 -12.719 1 93.69 190 ASN A N 1
ATOM 1475 C CA . ASN A 1 190 ? 0.471 24.953 -12.82 1 93.69 190 ASN A CA 1
ATOM 1476 C C . ASN A 1 190 ? -0.535 23.922 -12.305 1 93.69 190 ASN A C 1
ATOM 1478 O O . ASN A 1 190 ? -1.745 24.156 -12.367 1 93.69 190 ASN A O 1
ATOM 1482 N N . GLY A 1 191 ? -0.018 22.828 -11.914 1 93.94 191 GLY A N 1
ATOM 1483 C CA . GLY A 1 191 ? -0.891 21.828 -11.328 1 93.94 191 GLY A CA 1
ATOM 1484 C C . GLY A 1 191 ? -1.396 20.812 -12.328 1 93.94 191 GLY A C 1
ATOM 1485 O O . GLY A 1 191 ? -2.279 20.016 -12.023 1 93.94 191 GLY A O 1
ATOM 1486 N N . LYS A 1 192 ? -0.872 20.891 -13.547 1 94.81 192 LYS A N 1
ATOM 1487 C CA . LYS A 1 192 ? -1.246 19.922 -14.578 1 94.81 192 LYS A CA 1
ATOM 1488 C C . LYS A 1 192 ? -0.285 18.734 -14.594 1 94.81 192 LYS A C 1
ATOM 1490 O O . LYS A 1 192 ? 0.886 18.875 -14.234 1 94.81 192 LYS A O 1
ATOM 1495 N N . PRO A 1 193 ? -0.797 17.531 -15.023 1 94 193 PRO A N 1
ATOM 1496 C CA . PRO A 1 193 ? 0.125 16.391 -15.133 1 94 193 PRO A CA 1
ATOM 1497 C C . PRO A 1 193 ? 1.344 16.703 -16 1 94 193 PRO A C 1
ATOM 1499 O O . PRO A 1 193 ? 1.21 17.312 -17.062 1 94 193 PRO A O 1
ATOM 1502 N N . ALA A 1 194 ? 2.492 16.375 -15.477 1 95.81 194 ALA A N 1
ATOM 1503 C CA . ALA A 1 194 ? 3.695 16.516 -16.297 1 95.81 194 ALA A CA 1
ATOM 1504 C C . ALA A 1 194 ? 3.646 15.594 -17.516 1 95.81 194 ALA A C 1
ATOM 1506 O O . ALA A 1 194 ? 3.016 14.539 -17.469 1 95.81 194 ALA A O 1
ATOM 1507 N N . ALA A 1 195 ? 4.363 15.875 -18.578 1 93.06 195 ALA A N 1
ATOM 1508 C CA . ALA A 1 195 ? 4.316 15.148 -19.844 1 93.06 195 ALA A CA 1
ATOM 1509 C C . ALA A 1 195 ? 4.68 13.68 -19.641 1 93.06 195 ALA A C 1
ATOM 1511 O O . ALA A 1 195 ? 4.047 12.797 -20.234 1 93.06 195 ALA A O 1
ATOM 1512 N N . ALA A 1 196 ? 5.605 13.406 -18.844 1 92.81 196 ALA A N 1
ATOM 1513 C CA . ALA A 1 196 ? 6.102 12.055 -18.609 1 92.81 196 ALA A CA 1
ATOM 1514 C C . ALA A 1 196 ? 5.066 11.211 -17.891 1 92.81 196 ALA A C 1
ATOM 1516 O O . ALA A 1 196 ? 5.172 9.977 -17.859 1 92.81 196 ALA A O 1
ATOM 1517 N N . PHE A 1 197 ? 4.047 11.844 -17.328 1 94.88 197 PHE A N 1
ATOM 1518 C CA . PHE A 1 197 ? 3.111 11.125 -16.469 1 94.88 197 PHE A CA 1
ATOM 1519 C C . PHE A 1 197 ? 1.694 11.211 -17.031 1 94.88 197 PHE A C 1
ATOM 1521 O O . PHE A 1 197 ? 0.722 11.047 -16.297 1 94.88 197 PHE A O 1
ATOM 1528 N N . GLU A 1 198 ? 1.664 11.453 -18.297 1 88.5 198 GLU A N 1
ATOM 1529 C CA . GLU A 1 198 ? 0.369 11.406 -18.969 1 88.5 198 GLU A CA 1
ATOM 1530 C C . GLU A 1 198 ? -0.107 9.961 -19.141 1 88.5 198 GLU A C 1
ATOM 1532 O O . GLU A 1 198 ? -1.308 9.688 -19.078 1 88.5 198 GLU A O 1
ATOM 1537 N N . LYS A 1 199 ? 0.903 9.094 -19.297 1 83.5 199 LYS A N 1
ATOM 1538 C CA . LYS A 1 199 ? 0.576 7.668 -19.312 1 83.5 199 LYS A CA 1
ATOM 1539 C C . LYS A 1 199 ? 0.34 7.133 -17.906 1 83.5 199 LYS A C 1
ATOM 1541 O O . LYS A 1 199 ? 0.827 7.707 -16.922 1 83.5 199 LYS A O 1
ATOM 1546 N N . MET A 1 200 ? -0.385 6.02 -17.875 1 82.31 200 MET A N 1
ATOM 1547 C CA . MET A 1 200 ? -0.746 5.512 -16.562 1 82.31 200 MET A CA 1
ATOM 1548 C C . MET A 1 200 ? -0.054 4.184 -16.281 1 82.31 200 MET A C 1
ATOM 1550 O O . MET A 1 200 ? 0.077 3.779 -15.125 1 82.31 200 MET A O 1
ATOM 1554 N N . ASP A 1 201 ? 0.421 3.578 -17.266 1 88.81 201 ASP A N 1
ATOM 1555 C CA . ASP A 1 201 ? 0.904 2.203 -17.172 1 88.81 201 ASP A CA 1
ATOM 1556 C C . ASP A 1 201 ? 2.336 2.158 -16.641 1 88.81 201 ASP A C 1
ATOM 1558 O O . ASP A 1 201 ? 3.211 2.867 -17.141 1 88.81 201 ASP A O 1
ATOM 1562 N N . MET A 1 202 ? 2.631 1.279 -15.68 1 90.56 202 MET A N 1
ATOM 1563 C CA . MET A 1 202 ? 3.924 1.259 -15 1 90.56 202 MET A CA 1
ATOM 1564 C C . MET A 1 202 ? 5.016 0.735 -15.93 1 90.56 202 MET A C 1
ATOM 1566 O O . MET A 1 202 ? 6.203 0.861 -15.633 1 90.56 202 MET A O 1
ATOM 1570 N N . GLY A 1 203 ? 4.656 0.244 -17.062 1 90.69 203 GLY A N 1
ATOM 1571 C CA . GLY A 1 203 ? 5.641 -0.182 -18.047 1 90.69 203 GLY A CA 1
ATOM 1572 C C . G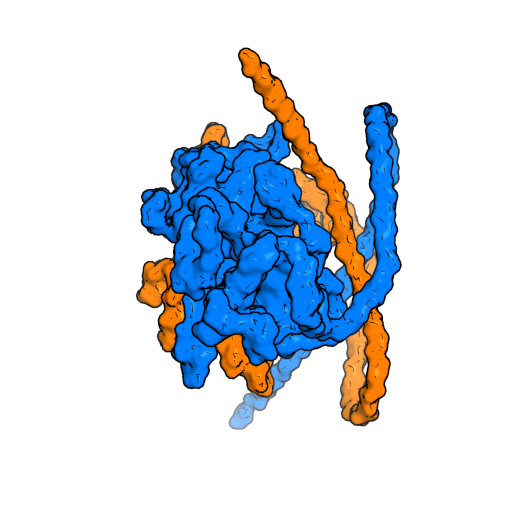LY A 1 203 ? 6.512 0.954 -18.562 1 90.69 203 GLY A C 1
ATOM 1573 O O . GLY A 1 203 ? 7.594 0.72 -19.094 1 90.69 203 GLY A O 1
ATOM 1574 N N . SER A 1 204 ? 6.078 2.182 -18.359 1 93.12 204 SER A N 1
ATOM 1575 C CA . SER A 1 204 ? 6.777 3.371 -18.828 1 93.12 204 SER A CA 1
ATOM 1576 C C . SER A 1 204 ? 7.734 3.91 -17.766 1 93.12 204 SER A C 1
ATOM 1578 O O . SER A 1 204 ? 8.367 4.949 -17.969 1 93.12 204 SER A O 1
ATOM 1580 N N . ALA A 1 205 ? 7.852 3.246 -16.672 1 95.75 205 ALA A N 1
ATOM 1581 C CA . ALA A 1 205 ? 8.648 3.73 -15.555 1 95.75 205 ALA A CA 1
ATOM 1582 C C . ALA A 1 205 ? 10.102 3.93 -15.961 1 95.75 205 ALA A C 1
ATOM 1584 O O . ALA A 1 205 ? 10.727 4.93 -15.586 1 95.75 205 ALA A O 1
ATOM 1585 N N . ALA A 1 206 ? 10.633 3.027 -16.75 1 95.44 206 ALA A N 1
ATOM 1586 C CA . ALA A 1 206 ? 12.031 3.107 -17.156 1 95.44 206 ALA A CA 1
ATOM 1587 C C . ALA A 1 206 ? 12.297 4.391 -17.938 1 95.44 206 ALA A C 1
ATOM 1589 O O . ALA A 1 206 ? 13.32 5.051 -17.719 1 95.44 206 ALA A O 1
ATOM 1590 N N . ASP A 1 207 ? 11.367 4.723 -18.797 1 94.62 207 ASP A N 1
ATOM 1591 C CA . ASP A 1 207 ? 11.516 5.93 -19.609 1 94.62 207 ASP A CA 1
ATOM 1592 C C . ASP A 1 207 ? 11.516 7.18 -18.734 1 94.62 207 ASP A C 1
ATOM 1594 O O . ASP A 1 207 ? 12.258 8.133 -19 1 94.62 207 ASP A O 1
ATOM 1598 N N . VAL A 1 208 ? 10.703 7.191 -17.734 1 94.94 208 VAL A N 1
ATOM 1599 C CA . VAL A 1 208 ? 10.609 8.312 -16.812 1 94.94 208 VAL A CA 1
ATOM 1600 C C . VAL A 1 208 ? 11.945 8.516 -16.109 1 94.94 208 VAL A C 1
ATOM 1602 O O . VAL A 1 208 ? 12.453 9.633 -16.031 1 94.94 208 VAL A O 1
ATOM 1605 N N . ILE A 1 209 ? 12.539 7.477 -15.641 1 95.81 209 ILE A N 1
ATOM 1606 C CA . ILE A 1 209 ? 13.773 7.539 -14.867 1 95.81 209 ILE A CA 1
ATOM 1607 C C . ILE A 1 209 ? 14.914 8.016 -15.758 1 95.81 209 ILE A C 1
ATOM 1609 O O . ILE A 1 209 ? 15.758 8.805 -15.32 1 95.81 209 ILE A O 1
ATOM 1613 N N . LYS A 1 210 ? 14.945 7.543 -16.953 1 94.5 210 LYS A N 1
ATOM 1614 C CA . LYS A 1 210 ? 16.016 7.887 -17.875 1 94.5 210 LYS A CA 1
ATOM 1615 C C . LYS A 1 210 ? 16 9.375 -18.219 1 94.5 210 LYS A C 1
ATOM 1617 O O . LYS A 1 210 ? 17.031 9.953 -18.562 1 94.5 210 LYS A O 1
ATOM 1622 N N . GLN A 1 211 ? 14.844 9.977 -18.109 1 93.88 211 GLN A N 1
ATOM 1623 C CA . GLN A 1 211 ? 14.734 11.406 -18.344 1 93.88 211 GLN A CA 1
ATOM 1624 C C . GLN A 1 211 ? 15.406 12.203 -17.234 1 93.88 211 GLN A C 1
ATOM 1626 O O . GLN A 1 211 ? 15.961 13.281 -17.469 1 93.88 211 GLN A O 1
ATOM 1631 N N . ARG A 1 212 ? 15.328 11.734 -16.016 1 96.25 212 ARG A N 1
ATOM 1632 C CA . ARG A 1 212 ? 15.906 12.406 -14.852 1 96.25 212 ARG A CA 1
ATOM 1633 C C . ARG A 1 212 ? 16.578 11.398 -13.922 1 96.25 212 ARG A C 1
ATOM 1635 O O . ARG A 1 212 ? 16.078 11.125 -12.828 1 96.25 212 ARG A O 1
ATOM 1642 N N . PRO A 1 213 ? 17.766 10.945 -14.242 1 95.56 213 PRO A N 1
ATOM 1643 C CA . PRO A 1 213 ? 18.406 9.859 -13.492 1 95.56 213 PRO A CA 1
ATOM 1644 C C . PRO A 1 213 ? 19.031 10.328 -12.18 1 95.56 213 PRO A C 1
ATOM 1646 O O . PRO A 1 213 ? 19.422 9.5 -11.352 1 95.56 213 PRO A O 1
ATOM 1649 N N . ASP A 1 214 ? 19.109 11.617 -11.875 1 94.19 214 ASP A N 1
ATOM 1650 C CA . ASP A 1 214 ? 19.922 12.125 -10.781 1 94.19 214 ASP A CA 1
ATOM 1651 C C . ASP A 1 214 ? 19.062 12.531 -9.586 1 94.19 214 ASP A C 1
ATOM 1653 O O . ASP A 1 214 ? 19.438 13.422 -8.82 1 94.19 214 ASP A O 1
ATOM 1657 N N . VAL A 1 215 ? 18.031 11.875 -9.391 1 97.69 215 VAL A N 1
ATOM 1658 C CA . VAL A 1 215 ? 17.188 12.188 -8.242 1 97.69 215 VAL A CA 1
ATOM 1659 C C . VAL A 1 215 ? 17.875 11.742 -6.957 1 97.69 215 VAL A C 1
ATOM 1661 O O . VAL A 1 215 ? 18.562 10.719 -6.938 1 97.69 215 VAL A O 1
ATOM 1664 N N . ASP A 1 216 ? 17.656 12.523 -5.812 1 98.19 216 ASP A N 1
ATOM 1665 C CA . ASP A 1 216 ? 18.375 12.195 -4.582 1 98.19 216 ASP A CA 1
ATOM 1666 C C . ASP A 1 216 ? 17.406 11.922 -3.436 1 98.19 216 ASP A C 1
ATOM 1668 O O . ASP A 1 216 ? 17.828 11.648 -2.311 1 98.19 216 ASP A O 1
ATOM 1672 N N . ALA A 1 217 ? 16.094 11.953 -3.756 1 98.81 217 ALA A N 1
ATOM 1673 C CA . ALA A 1 217 ? 15.062 11.602 -2.793 1 98.81 217 ALA A CA 1
ATOM 1674 C C . ALA A 1 217 ? 13.742 11.305 -3.496 1 98.81 217 ALA A C 1
ATOM 1676 O O . ALA A 1 217 ? 13.5 11.781 -4.609 1 98.81 217 ALA A O 1
ATOM 1677 N N . ILE A 1 218 ? 12.969 10.484 -2.865 1 98.88 218 ILE A N 1
ATOM 1678 C CA . ILE A 1 218 ? 11.594 10.266 -3.285 1 98.88 218 ILE A CA 1
ATOM 1679 C C . ILE A 1 218 ? 10.641 10.922 -2.291 1 98.88 218 ILE A C 1
ATOM 1681 O O . ILE A 1 218 ? 10.641 10.586 -1.104 1 98.88 218 ILE A O 1
ATOM 1685 N N . VAL A 1 219 ? 9.852 11.852 -2.758 1 98.94 219 VAL A N 1
ATOM 1686 C CA . VAL A 1 219 ? 8.867 12.539 -1.926 1 98.94 219 VAL A CA 1
ATOM 1687 C C . VAL A 1 219 ? 7.457 12.156 -2.365 1 98.94 219 VAL A C 1
ATOM 1689 O O . VAL A 1 219 ? 7.105 12.289 -3.539 1 98.94 219 VAL A O 1
ATOM 1692 N N . VAL A 1 220 ? 6.742 11.688 -1.413 1 98.94 220 VAL A N 1
ATOM 1693 C CA . VAL A 1 220 ? 5.363 11.297 -1.69 1 98.94 220 VAL A CA 1
ATOM 1694 C C . VAL A 1 220 ? 4.402 12.266 -1.014 1 98.94 220 VAL A C 1
ATOM 1696 O O . VAL A 1 220 ? 4.176 12.188 0.196 1 98.94 220 VAL A O 1
ATOM 1699 N N . GLY A 1 221 ? 3.838 13.188 -1.773 1 98.62 221 GLY A N 1
ATOM 1700 C CA . GLY A 1 221 ? 2.699 13.977 -1.337 1 98.62 221 GLY A CA 1
ATOM 1701 C C . GLY A 1 221 ? 1.368 13.289 -1.59 1 98.62 221 GLY A C 1
ATOM 1702 O O . GLY A 1 221 ? 1.32 12.211 -2.186 1 98.62 221 GLY A O 1
ATOM 1703 N N . TRP A 1 222 ? 0.342 13.914 -1.074 1 97.88 222 TRP A N 1
ATOM 1704 C CA . TRP A 1 222 ? -0.979 13.367 -1.364 1 97.88 222 TRP A CA 1
ATOM 1705 C C . TRP A 1 222 ? -1.344 13.57 -2.832 1 97.88 222 TRP A C 1
ATOM 1707 O O . TRP A 1 222 ? -1.146 14.656 -3.381 1 97.88 222 TRP A O 1
ATOM 1717 N N . ASP A 1 223 ? -1.83 12.547 -3.457 1 97.69 223 ASP A N 1
ATOM 1718 C CA . ASP A 1 223 ? -2.082 12.586 -4.895 1 97.69 223 ASP A CA 1
ATOM 1719 C C . ASP A 1 223 ? -3.465 12.023 -5.223 1 97.69 223 ASP A C 1
ATOM 1721 O O . ASP A 1 223 ? -3.65 10.805 -5.27 1 97.69 223 ASP A O 1
ATOM 1725 N N . MET A 1 224 ? -4.367 12.891 -5.555 1 95.69 224 MET A N 1
ATOM 1726 C CA . MET A 1 224 ? -5.738 12.508 -5.879 1 95.69 224 MET A CA 1
ATOM 1727 C C . MET A 1 224 ? -5.781 11.672 -7.152 1 95.69 224 MET A C 1
ATOM 1729 O O . MET A 1 224 ? -6.77 10.977 -7.41 1 95.69 224 MET A O 1
ATOM 1733 N N . GLN A 1 225 ? -4.727 11.742 -7.887 1 95.75 225 GLN A N 1
ATOM 1734 C CA . GLN A 1 225 ? -4.645 11.07 -9.18 1 95.75 225 GLN A CA 1
ATOM 1735 C C . GLN A 1 225 ? -3.473 10.094 -9.211 1 95.75 225 GLN A C 1
ATOM 1737 O O . GLN A 1 225 ? -2.795 9.969 -10.234 1 95.75 225 GLN A O 1
ATOM 1742 N N . LEU A 1 226 ? -3.195 9.477 -8.148 1 97.31 226 LEU A N 1
ATOM 1743 C CA . LEU A 1 226 ? -2.107 8.508 -8.094 1 97.31 226 LEU A CA 1
ATOM 1744 C C . LEU A 1 226 ? -2.297 7.422 -9.148 1 97.31 226 LEU A C 1
ATOM 1746 O O . LEU A 1 226 ? -3.41 6.93 -9.344 1 97.31 226 LEU A O 1
ATOM 1750 N N . THR A 1 227 ? -1.212 7.039 -9.82 1 97.25 227 THR A N 1
ATOM 1751 C CA . THR A 1 227 ? -1.252 5.996 -10.844 1 97.25 227 THR A CA 1
ATOM 1752 C C . THR A 1 227 ? -0.14 4.977 -10.617 1 97.25 227 THR A C 1
ATOM 1754 O O . THR A 1 227 ? 0.821 5.246 -9.891 1 97.25 227 THR A O 1
ATOM 1757 N N . ALA A 1 228 ? -0.292 3.859 -11.32 1 97.31 228 ALA A N 1
ATOM 1758 C CA . ALA A 1 228 ? 0.732 2.82 -11.281 1 97.31 228 ALA A CA 1
ATOM 1759 C C . ALA A 1 228 ? 2.059 3.336 -11.828 1 97.31 228 ALA A C 1
ATOM 1761 O O . ALA A 1 228 ? 3.129 2.938 -11.359 1 97.31 228 ALA A O 1
ATOM 1762 N N . LEU A 1 229 ? 2.016 4.219 -12.766 1 97.75 229 LEU A N 1
ATOM 1763 C CA . LEU A 1 229 ? 3.246 4.762 -13.336 1 97.75 229 LEU A CA 1
ATOM 1764 C C . LEU A 1 229 ? 4.008 5.578 -12.297 1 97.75 229 LEU A C 1
ATOM 1766 O O . LEU A 1 229 ? 5.223 5.426 -12.148 1 97.75 229 LEU A O 1
ATOM 1770 N N . LYS A 1 230 ? 3.283 6.461 -11.625 1 98.19 230 LYS A N 1
ATOM 1771 C CA . LYS A 1 230 ? 3.93 7.277 -10.602 1 98.19 230 LYS A CA 1
ATOM 1772 C C . LYS A 1 230 ? 4.594 6.406 -9.539 1 98.19 230 LYS A C 1
ATOM 1774 O O . LYS A 1 230 ? 5.754 6.621 -9.188 1 98.19 230 LYS A O 1
ATOM 1779 N N . VAL A 1 231 ? 3.879 5.418 -9.094 1 98.56 231 VAL A N 1
ATOM 1780 C CA . VAL A 1 231 ? 4.387 4.496 -8.086 1 98.56 231 VAL A CA 1
ATOM 1781 C C . VAL A 1 231 ? 5.551 3.689 -8.664 1 98.56 231 VAL A C 1
ATOM 1783 O O . VAL A 1 231 ? 6.59 3.539 -8.016 1 98.56 231 VAL A O 1
ATOM 1786 N N . GLY A 1 232 ? 5.344 3.166 -9.844 1 98.38 232 GLY A N 1
ATOM 1787 C CA . GLY A 1 232 ? 6.383 2.389 -10.5 1 98.38 232 GLY A CA 1
ATOM 1788 C C . GLY A 1 232 ? 7.676 3.158 -10.688 1 98.38 232 GLY A C 1
ATOM 1789 O O . GLY A 1 232 ? 8.766 2.6 -10.539 1 98.38 232 GLY A O 1
ATOM 1790 N N . ALA A 1 233 ? 7.562 4.422 -11.039 1 98.5 233 ALA A N 1
ATOM 1791 C CA . ALA A 1 233 ? 8.75 5.262 -11.172 1 98.5 233 ALA A CA 1
ATOM 1792 C C . ALA A 1 233 ? 9.508 5.359 -9.852 1 98.5 233 ALA A C 1
ATOM 1794 O O . ALA A 1 233 ? 10.727 5.176 -9.805 1 98.5 233 ALA A O 1
ATOM 1795 N N . ALA A 1 234 ? 8.781 5.609 -8.773 1 98.81 234 ALA A N 1
ATOM 1796 C CA . ALA A 1 234 ? 9.406 5.699 -7.453 1 98.81 234 ALA A CA 1
ATOM 1797 C C . ALA A 1 234 ? 10.102 4.395 -7.086 1 98.81 234 ALA A C 1
ATOM 1799 O O . ALA A 1 234 ? 11.25 4.398 -6.641 1 98.81 234 ALA A O 1
ATOM 1800 N N . VAL A 1 235 ? 9.422 3.291 -7.301 1 98.56 235 VAL A N 1
ATOM 1801 C CA . VAL A 1 235 ? 9.945 1.968 -6.98 1 98.56 235 VAL A CA 1
ATOM 1802 C C . VAL A 1 235 ? 11.234 1.724 -7.754 1 98.56 235 VAL A C 1
ATOM 1804 O O . VAL A 1 235 ? 12.234 1.264 -7.184 1 98.56 235 VAL A O 1
ATOM 1807 N N . ASN A 1 236 ? 11.258 2.096 -8.969 1 98.06 236 ASN A N 1
ATOM 1808 C CA . ASN A 1 236 ? 12.43 1.804 -9.789 1 98.06 236 ASN A CA 1
ATOM 1809 C C . ASN A 1 236 ? 13.562 2.793 -9.523 1 98.06 236 ASN A C 1
ATOM 1811 O O . ASN A 1 236 ? 14.734 2.434 -9.609 1 98.06 236 ASN A O 1
ATOM 1815 N N . TYR A 1 237 ? 13.234 4.066 -9.188 1 98.5 237 TYR A N 1
ATOM 1816 C CA . TYR A 1 237 ? 14.289 4.949 -8.711 1 98.5 237 TYR A CA 1
ATOM 1817 C C . TYR A 1 237 ? 15.047 4.312 -7.543 1 98.5 237 TYR A C 1
ATOM 1819 O O . TYR A 1 237 ? 16.281 4.297 -7.531 1 98.5 237 TYR A O 1
ATOM 1827 N N . ILE A 1 238 ? 14.336 3.812 -6.613 1 98.25 238 ILE A N 1
ATOM 1828 C CA . ILE A 1 238 ? 14.922 3.221 -5.414 1 98.25 238 ILE A CA 1
ATOM 1829 C C . ILE A 1 238 ? 15.711 1.971 -5.789 1 98.25 238 ILE A C 1
ATOM 1831 O O . ILE A 1 238 ? 16.875 1.831 -5.41 1 98.25 238 ILE A O 1
ATOM 1835 N N . LYS A 1 239 ? 15.102 1.077 -6.559 1 96.62 239 LYS A N 1
ATOM 1836 C CA . LYS A 1 239 ? 15.719 -0.203 -6.895 1 96.62 239 LYS A CA 1
ATOM 1837 C C . LYS A 1 239 ? 16.969 -0.004 -7.73 1 96.62 239 LYS A C 1
ATOM 1839 O O . LYS A 1 239 ? 18 -0.641 -7.48 1 96.62 239 LYS A O 1
ATOM 1844 N N . TRP A 1 240 ? 16.906 0.866 -8.727 1 97.06 240 TRP A N 1
ATOM 1845 C CA . TRP A 1 240 ? 18.047 1.105 -9.594 1 97.06 240 TRP A CA 1
ATOM 1846 C C . TRP A 1 240 ? 19.188 1.758 -8.82 1 97.06 240 TRP A C 1
ATOM 1848 O O . TRP A 1 240 ? 20.359 1.459 -9.062 1 97.06 240 TRP A O 1
ATOM 1858 N N . HIS A 1 241 ? 18.828 2.666 -7.883 1 97 241 HIS A N 1
ATOM 1859 C CA . HIS A 1 241 ? 19.859 3.24 -7.012 1 97 241 HIS A CA 1
ATOM 1860 C C . HIS A 1 241 ? 20.594 2.154 -6.234 1 97 241 HIS A C 1
ATOM 1862 O O . HIS A 1 241 ? 21.812 2.18 -6.141 1 97 241 HIS A O 1
ATOM 1868 N N . GLU A 1 242 ? 19.891 1.209 -5.742 1 95.12 242 GLU A N 1
ATOM 1869 C CA . GLU A 1 242 ? 20.484 0.091 -5.012 1 95.12 242 GLU A CA 1
ATOM 1870 C C . GLU A 1 242 ? 21.375 -0.755 -5.918 1 95.12 242 GLU A C 1
ATOM 1872 O O . GLU A 1 242 ? 22.516 -1.061 -5.57 1 95.12 242 GLU A O 1
ATOM 1877 N N . ASP A 1 243 ? 20.828 -1.121 -7.066 1 93.06 243 ASP A N 1
ATOM 1878 C CA . ASP A 1 243 ? 21.531 -2.018 -7.98 1 93.06 243 ASP A CA 1
ATOM 1879 C C . ASP A 1 243 ? 22.812 -1.378 -8.5 1 93.06 243 ASP A C 1
ATOM 1881 O O . ASP A 1 243 ? 23.812 -2.07 -8.719 1 93.06 243 ASP A O 1
ATOM 1885 N N . LEU A 1 244 ? 22.797 -0.099 -8.625 1 94.25 244 LEU A N 1
ATOM 1886 C CA . LEU A 1 244 ? 23.922 0.605 -9.219 1 94.25 244 LEU A CA 1
ATOM 1887 C C . LEU A 1 244 ? 24.969 0.951 -8.164 1 94.25 244 LEU A C 1
ATOM 1889 O O . LEU A 1 244 ? 26.172 0.906 -8.438 1 94.25 244 LEU A O 1
ATOM 1893 N N . TYR A 1 245 ? 24.516 1.219 -6.887 1 94.62 245 TYR A N 1
ATOM 1894 C CA . TYR A 1 245 ? 25.453 1.921 -6.012 1 94.62 245 TYR A CA 1
ATOM 1895 C C . TYR A 1 245 ? 25.609 1.183 -4.688 1 94.62 245 TYR A C 1
ATOM 1897 O O . TYR A 1 245 ? 26.453 1.552 -3.867 1 94.62 245 TYR A O 1
ATOM 1905 N N . SER A 1 246 ? 24.906 0.075 -4.434 1 92.75 246 SER A N 1
ATOM 1906 C CA . SER A 1 246 ? 24.938 -0.565 -3.123 1 92.75 246 SER A CA 1
ATOM 1907 C C . SER A 1 246 ? 26.328 -1.109 -2.805 1 92.75 246 SER A C 1
ATOM 1909 O O . SER A 1 246 ? 26.672 -1.303 -1.638 1 92.75 246 SER A O 1
ATOM 1911 N N . HIS A 1 247 ? 27.141 -1.358 -3.762 1 91.25 247 HIS A N 1
ATOM 1912 C CA . HIS A 1 247 ? 28.484 -1.922 -3.57 1 91.25 247 HIS A CA 1
ATOM 1913 C C . HIS A 1 247 ? 29.516 -0.826 -3.334 1 91.25 247 HIS A C 1
ATOM 1915 O O . HIS A 1 247 ? 30.656 -1.112 -2.975 1 91.25 247 HIS A O 1
ATOM 1921 N N . GLU A 1 248 ? 29.125 0.35 -3.492 1 93.62 248 GLU A N 1
ATOM 1922 C CA . GLU A 1 248 ? 30.062 1.465 -3.373 1 93.62 248 GLU A CA 1
ATOM 1923 C C . GLU A 1 248 ? 30.281 1.854 -1.913 1 93.62 248 GLU A C 1
ATOM 1925 O O . GLU A 1 248 ? 29.344 1.833 -1.116 1 93.62 248 GLU A O 1
ATOM 1930 N N . PRO A 1 249 ? 31.562 2.131 -1.613 1 93.69 249 PRO A N 1
ATOM 1931 C CA . PRO A 1 249 ? 31.812 2.639 -0.262 1 93.69 249 PRO A CA 1
ATOM 1932 C C . PRO A 1 249 ? 31 3.893 0.054 1 93.69 249 PRO A C 1
ATOM 1934 O O . PRO A 1 249 ? 30.859 4.773 -0.8 1 93.69 249 PRO A O 1
ATOM 1937 N N . GLY A 1 250 ? 30.438 3.914 1.161 1 93.69 250 GLY A N 1
ATOM 1938 C CA . GLY A 1 250 ? 29.672 5.07 1.581 1 93.69 250 GLY A CA 1
ATOM 1939 C C . GLY A 1 250 ? 28.25 5.051 1.061 1 93.69 250 GLY A C 1
ATOM 1940 O O . GLY A 1 250 ? 27.531 6.059 1.141 1 93.69 250 GLY A O 1
ATOM 1941 N N . TYR A 1 251 ? 27.828 4.043 0.521 1 94.69 251 TYR A N 1
ATOM 1942 C CA . TYR A 1 251 ? 26.484 3.902 -0.027 1 94.69 251 TYR A CA 1
ATOM 1943 C C . TYR A 1 251 ? 25.438 4.336 0.989 1 94.69 251 TYR A C 1
ATOM 1945 O O . TYR A 1 251 ? 25.516 3.963 2.164 1 94.69 251 TYR A O 1
ATOM 1953 N N . LYS A 1 252 ? 24.516 5.199 0.482 1 94.88 252 LYS A N 1
ATOM 1954 C CA . LYS A 1 252 ? 23.297 5.57 1.202 1 94.88 252 LYS A CA 1
ATOM 1955 C C . LYS A 1 252 ? 22.062 5.238 0.384 1 94.88 252 LYS A C 1
ATOM 1957 O O . LYS A 1 252 ? 22.016 5.48 -0.824 1 94.88 252 LYS A O 1
ATOM 1962 N N . GLU A 1 253 ? 21.109 4.734 1.026 1 96.81 253 GLU A N 1
ATOM 1963 C CA . GLU A 1 253 ? 19.844 4.461 0.35 1 96.81 253 GLU A CA 1
ATOM 1964 C C . GLU A 1 253 ? 19.172 5.754 -0.11 1 96.81 253 GLU A C 1
ATOM 1966 O O . GLU A 1 253 ? 19.375 6.812 0.488 1 96.81 253 GLU A O 1
ATOM 1971 N N . LEU A 1 254 ? 18.531 5.629 -1.2 1 97.75 254 LEU A N 1
ATOM 1972 C CA . LEU A 1 254 ? 17.688 6.746 -1.624 1 97.75 254 LEU A CA 1
ATOM 1973 C C . LEU A 1 254 ? 16.562 6.984 -0.633 1 97.75 254 LEU A C 1
ATOM 1975 O O . LEU A 1 254 ? 15.727 6.102 -0.413 1 97.75 254 LEU A O 1
ATOM 1979 N N . PRO A 1 255 ? 16.469 8.125 0.036 1 98.25 255 PRO A N 1
ATOM 1980 C CA . PRO A 1 255 ? 15.445 8.328 1.06 1 98.25 255 PRO A CA 1
ATOM 1981 C C . PRO A 1 255 ? 14.031 8.375 0.476 1 98.25 255 PRO A C 1
ATOM 1983 O O . PRO A 1 255 ? 13.82 8.953 -0.591 1 98.25 255 PRO A O 1
ATOM 1986 N N . LEU A 1 256 ? 13.148 7.703 1.108 1 98.81 256 LEU A N 1
ATOM 1987 C CA . LEU A 1 256 ? 11.711 7.762 0.858 1 98.81 256 LEU A CA 1
ATOM 1988 C C . LEU A 1 256 ? 11.016 8.617 1.907 1 98.81 256 LEU A C 1
ATOM 1990 O O . LEU A 1 256 ? 11.047 8.297 3.098 1 98.81 256 LEU A O 1
ATOM 1994 N N . ILE A 1 257 ? 10.406 9.719 1.448 1 98.81 257 ILE A N 1
ATOM 1995 C CA . ILE A 1 257 ? 9.844 10.719 2.348 1 98.81 257 ILE A CA 1
ATOM 1996 C C . ILE A 1 257 ? 8.344 10.859 2.092 1 98.81 257 ILE A C 1
ATOM 1998 O O . ILE A 1 257 ? 7.926 11.109 0.96 1 98.81 257 ILE A O 1
ATOM 2002 N N . ALA A 1 258 ? 7.527 10.641 3.088 1 98.81 258 ALA A N 1
ATOM 2003 C CA . ALA A 1 258 ? 6.09 10.883 3.012 1 98.81 258 ALA A CA 1
ATOM 2004 C C . ALA A 1 258 ? 5.723 12.219 3.643 1 98.81 258 ALA A C 1
ATOM 2006 O O . ALA A 1 258 ? 6.117 12.516 4.773 1 98.81 258 ALA A O 1
ATOM 2007 N N . CYS A 1 259 ? 4.926 12.969 2.934 1 98.5 259 CYS A N 1
ATOM 2008 C CA . CYS A 1 259 ? 4.527 14.25 3.5 1 98.5 259 CYS A CA 1
ATOM 2009 C C . CYS A 1 259 ? 3.705 14.055 4.77 1 98.5 259 CYS A C 1
ATOM 2011 O O . CYS A 1 259 ? 3.725 14.906 5.664 1 98.5 259 CYS A O 1
ATOM 2013 N N . SER A 1 260 ? 3.002 13.016 4.848 1 97.25 260 SER A N 1
ATOM 2014 C CA . SER A 1 260 ? 2.314 12.641 6.078 1 97.25 260 SER A CA 1
ATOM 2015 C C . SER A 1 260 ? 2.082 11.133 6.148 1 97.25 260 SER A C 1
ATOM 2017 O O . SER A 1 260 ? 2.057 10.461 5.117 1 97.25 260 SER A O 1
ATOM 2019 N N . GLY A 1 261 ? 1.846 10.688 7.344 1 96.25 261 GLY A N 1
ATOM 2020 C CA . GLY A 1 261 ? 1.575 9.281 7.566 1 96.25 261 GLY A CA 1
ATOM 2021 C C . GLY A 1 261 ? 0.094 8.961 7.633 1 96.25 261 GLY A C 1
ATOM 2022 O O . GLY A 1 261 ? -0.289 7.836 7.965 1 96.25 261 GLY A O 1
ATOM 2023 N N . ASP A 1 262 ? -0.759 9.891 7.277 1 94.62 262 ASP A N 1
ATOM 2024 C CA . ASP A 1 262 ? -2.199 9.688 7.383 1 94.62 262 ASP A CA 1
ATOM 2025 C C . ASP A 1 262 ? -2.646 8.492 6.539 1 94.62 262 ASP A C 1
ATOM 2027 O O . ASP A 1 262 ? -2.225 8.344 5.391 1 94.62 262 ASP A O 1
ATOM 2031 N N . THR A 1 263 ? -3.545 7.672 7.082 1 94.19 263 THR A N 1
ATOM 2032 C CA . THR A 1 263 ? -4.02 6.488 6.375 1 94.19 263 THR A CA 1
ATOM 2033 C C . THR A 1 263 ? -5.285 6.805 5.582 1 94.19 263 THR A C 1
ATOM 2035 O O . THR A 1 263 ? -5.684 6.035 4.703 1 94.19 263 THR A O 1
ATOM 2038 N N . GLY A 1 264 ? -5.902 7.863 5.91 1 91.81 264 GLY A N 1
ATOM 2039 C CA . GLY A 1 264 ? -7.133 8.266 5.242 1 91.81 264 GLY A CA 1
ATOM 2040 C C . GLY A 1 264 ? -7.504 9.711 5.508 1 91.81 264 GLY A C 1
ATOM 2041 O O . GLY A 1 264 ? -6.715 10.469 6.074 1 91.81 264 GLY A O 1
ATOM 2042 N N . GLY A 1 265 ? -8.586 10.133 4.98 1 88.25 265 GLY A N 1
ATOM 2043 C CA . GLY A 1 265 ? -9.234 11.43 5.117 1 88.25 265 GLY A CA 1
ATOM 2044 C C . GLY A 1 265 ? -10.641 11.461 4.543 1 88.25 265 GLY A C 1
ATOM 2045 O O . GLY A 1 265 ? -11.203 10.422 4.219 1 88.25 265 GLY A O 1
ATOM 2046 N N . VAL A 1 266 ? -11.195 12.594 4.586 1 88.62 266 VAL A N 1
ATOM 2047 C CA . VAL A 1 266 ? -12.562 12.75 4.078 1 88.62 266 VAL A CA 1
ATOM 2048 C C . VAL A 1 266 ? -12.555 13.672 2.861 1 88.62 266 VAL A C 1
ATOM 2050 O O . VAL A 1 266 ? -12.078 14.805 2.936 1 88.62 266 VAL A O 1
ATOM 2053 N N . LEU A 1 267 ? -13.094 13.133 1.784 1 90.69 267 LEU A N 1
ATOM 2054 C CA . LEU A 1 267 ? -13.172 13.922 0.559 1 90.69 267 LEU A CA 1
ATOM 2055 C C . LEU A 1 267 ? -14.469 14.719 0.504 1 90.69 267 LEU A C 1
ATOM 2057 O O . LEU A 1 267 ? -14.555 15.734 -0.195 1 90.69 267 LEU A O 1
ATOM 2061 N N . GLY A 1 268 ? -15.453 14.242 1.15 1 88.56 268 GLY A N 1
ATOM 2062 C CA . GLY A 1 268 ? -16.797 14.805 1.148 1 88.56 268 GLY A CA 1
ATOM 2063 C C . GLY A 1 268 ? -17.828 13.867 1.737 1 88.56 268 GLY A C 1
ATOM 2064 O O . GLY A 1 268 ? -17.484 12.922 2.453 1 88.56 268 GLY A O 1
ATOM 2065 N N . LYS A 1 269 ? -19.047 14.266 1.549 1 90.44 269 LYS A N 1
ATOM 2066 C CA . LYS A 1 269 ? -20.172 13.461 1.993 1 90.44 269 LYS A CA 1
ATOM 2067 C C . LYS A 1 269 ? -21.188 13.258 0.863 1 90.44 269 LYS A C 1
ATOM 2069 O O . LYS A 1 269 ? -21.188 14.016 -0.11 1 90.44 269 LYS A O 1
ATOM 2074 N N . THR A 1 270 ? -21.875 12.156 0.988 1 94.25 270 THR A N 1
ATOM 2075 C CA . THR A 1 270 ? -22.938 11.891 0.025 1 94.25 270 THR A CA 1
ATOM 2076 C C . THR A 1 270 ? -24.062 11.078 0.67 1 94.25 270 THR A C 1
ATOM 2078 O O . THR A 1 270 ? -23.906 10.555 1.772 1 94.25 270 THR A O 1
ATOM 2081 N N . GLN A 1 271 ? -25.219 11.133 -0.039 1 94.19 271 GLN A N 1
ATOM 2082 C CA . GLN A 1 271 ? -26.344 10.297 0.383 1 94.19 271 GLN A CA 1
ATOM 2083 C C . GLN A 1 271 ? -26.312 8.945 -0.323 1 94.19 271 GLN A C 1
ATOM 2085 O O . GLN A 1 271 ? -26.141 8.875 -1.542 1 94.19 271 GLN A O 1
ATOM 2090 N N . HIS A 1 272 ? -26.422 7.902 0.472 1 93.25 272 HIS A N 1
ATOM 2091 C CA . HIS A 1 272 ? -26.469 6.547 -0.064 1 93.25 272 HIS A CA 1
ATOM 2092 C C . HIS A 1 272 ? -27.344 5.645 0.81 1 93.25 272 HIS A C 1
ATOM 2094 O O . HIS A 1 272 ? -27.125 5.566 2.021 1 93.25 272 HIS A O 1
ATOM 2100 N N . LEU A 1 273 ? -28.438 5 0.161 1 92.19 273 LEU A N 1
ATOM 2101 C CA . LEU A 1 273 ? -29.359 4.09 0.819 1 92.19 273 LEU A CA 1
ATOM 2102 C C . LEU A 1 273 ? -29.969 4.738 2.057 1 92.19 273 LEU A C 1
ATOM 2104 O O . LEU A 1 273 ? -30.016 4.129 3.129 1 92.19 273 LEU A O 1
ATOM 2108 N N . GLY A 1 274 ? -30.25 6.047 1.979 1 91 274 GLY A N 1
ATOM 2109 C CA . GLY A 1 274 ? -30.984 6.773 3.008 1 91 274 GLY A CA 1
ATOM 2110 C C . GLY A 1 274 ? -30.094 7.297 4.117 1 91 274 GLY A C 1
ATOM 2111 O O . GLY A 1 274 ? -30.578 7.805 5.129 1 91 274 GLY A O 1
ATOM 2112 N N . LYS A 1 275 ? -28.812 7.188 3.982 1 93 275 LYS A N 1
ATOM 2113 C CA . LYS A 1 275 ? -27.875 7.645 5.004 1 93 275 LYS A CA 1
ATOM 2114 C C . LYS A 1 275 ? -26.828 8.57 4.406 1 93 275 LYS A C 1
ATOM 2116 O O . LYS A 1 275 ? -26.422 8.391 3.254 1 93 275 LYS A O 1
ATOM 2121 N N . GLU A 1 276 ? -26.438 9.508 5.211 1 93.25 276 GLU A N 1
ATOM 2122 C CA . GLU A 1 276 ? -25.281 10.32 4.836 1 93.25 276 GLU A CA 1
ATOM 2123 C C . GLU A 1 276 ? -23.969 9.602 5.145 1 93.25 276 GLU A C 1
ATOM 2125 O O . GLU A 1 276 ? -23.75 9.18 6.281 1 93.25 276 GLU A O 1
ATOM 2130 N N . LEU A 1 277 ? -23.203 9.438 4.105 1 93.75 277 LEU A N 1
ATOM 2131 C CA . LEU A 1 277 ? -21.938 8.742 4.258 1 93.75 277 LEU A CA 1
ATOM 2132 C C . LEU A 1 277 ? -20.766 9.641 3.865 1 93.75 277 LEU A C 1
ATOM 2134 O O . LEU A 1 277 ? -20.891 10.461 2.951 1 93.75 277 LEU A O 1
ATOM 2138 N N . LYS A 1 278 ? -19.703 9.453 4.539 1 91.31 278 LYS A N 1
ATOM 2139 C CA . LYS A 1 278 ? -18.469 10.133 4.172 1 91.31 278 LYS A CA 1
ATOM 2140 C C . LYS A 1 278 ? -17.719 9.383 3.068 1 91.31 278 LYS A C 1
ATOM 2142 O O . LYS A 1 278 ? -17.688 8.156 3.059 1 91.31 278 LYS A O 1
ATOM 2147 N N . ILE A 1 279 ? -17.188 10.156 2.189 1 95 279 ILE A N 1
ATOM 2148 C CA . ILE A 1 279 ? -16.312 9.578 1.167 1 95 279 ILE A CA 1
ATOM 2149 C C . ILE A 1 279 ? -14.875 9.547 1.667 1 95 279 ILE A C 1
ATOM 2151 O O . ILE A 1 279 ? -14.266 10.602 1.877 1 95 279 ILE A O 1
ATOM 2155 N N . ARG A 1 280 ? -14.391 8.398 1.817 1 94.75 280 ARG A N 1
ATOM 2156 C CA . ARG A 1 280 ? -13.062 8.234 2.406 1 94.75 280 ARG A CA 1
ATOM 2157 C C . ARG A 1 280 ? -11.969 8.414 1.355 1 94.75 280 ARG A C 1
ATOM 2159 O O . ARG A 1 280 ? -12.078 7.883 0.249 1 94.75 280 ARG A O 1
ATOM 2166 N N . ALA A 1 281 ? -10.969 9.156 1.723 1 95.88 281 ALA A N 1
ATOM 2167 C CA . ALA A 1 281 ? -9.781 9.328 0.893 1 95.88 281 ALA A CA 1
ATOM 2168 C C . ALA A 1 281 ? -8.734 8.266 1.215 1 95.88 281 ALA A C 1
ATOM 2170 O O . ALA A 1 281 ? -8.648 7.793 2.352 1 95.88 281 ALA A O 1
ATOM 2171 N N . ILE A 1 282 ? -7.945 7.918 0.159 1 97.62 282 ILE A N 1
ATOM 2172 C CA . ILE A 1 282 ? -6.68 7.242 0.432 1 97.62 282 ILE A CA 1
ATOM 2173 C C . ILE A 1 282 ? -5.723 8.203 1.128 1 97.62 282 ILE A C 1
ATOM 2175 O O . ILE A 1 282 ? -5.539 9.344 0.681 1 97.62 282 ILE A O 1
ATOM 2179 N N . GLY A 1 283 ? -5.141 7.809 2.189 1 96.94 283 GLY A N 1
ATOM 2180 C CA . GLY A 1 283 ? -4.246 8.695 2.916 1 96.94 283 GLY A CA 1
ATOM 2181 C C . GLY A 1 283 ? -2.852 8.75 2.316 1 96.94 283 GLY A C 1
ATOM 2182 O O . GLY A 1 283 ? -2.434 7.828 1.613 1 96.94 283 GLY A O 1
ATOM 2183 N N . ASN A 1 284 ? -2.178 9.844 2.648 1 97.94 284 ASN A N 1
ATOM 2184 C CA . ASN A 1 284 ? -0.812 10.031 2.172 1 97.94 284 ASN A CA 1
ATOM 2185 C C . ASN A 1 284 ? 0.101 8.898 2.627 1 97.94 284 ASN A C 1
ATOM 2187 O O . ASN A 1 284 ? 0.976 8.461 1.878 1 97.94 284 ASN A O 1
ATOM 2191 N N . GLY A 1 285 ? -0.048 8.469 3.814 1 97.75 285 GLY A N 1
ATOM 2192 C CA . GLY A 1 285 ? 0.736 7.352 4.324 1 97.75 285 GLY A CA 1
ATOM 2193 C C . GLY A 1 285 ? 0.513 6.062 3.553 1 97.75 285 GLY A C 1
ATOM 2194 O O . GLY A 1 285 ? 1.459 5.316 3.293 1 97.75 285 GLY A O 1
ATOM 2195 N N . ALA A 1 286 ? -0.735 5.801 3.242 1 98.19 286 ALA A N 1
ATOM 2196 C CA . ALA A 1 286 ? -1.052 4.629 2.434 1 98.19 286 ALA A CA 1
ATOM 2197 C C . ALA A 1 286 ? -0.389 4.711 1.062 1 98.19 286 ALA A C 1
ATOM 2199 O O . ALA A 1 286 ? 0.075 3.699 0.528 1 98.19 286 ALA A O 1
ATOM 2200 N N . MET A 1 287 ? -0.321 5.902 0.517 1 98.62 287 MET A N 1
ATOM 2201 C CA . MET A 1 287 ? 0.309 6.117 -0.783 1 98.62 287 MET A CA 1
ATOM 2202 C C . MET A 1 287 ? 1.812 5.867 -0.708 1 98.62 287 MET A C 1
ATOM 2204 O O . MET A 1 287 ? 2.408 5.363 -1.659 1 98.62 287 MET A O 1
ATOM 2208 N N . ALA A 1 288 ? 2.41 6.223 0.389 1 98.75 288 ALA A N 1
ATOM 2209 C CA . ALA A 1 288 ? 3.822 5.914 0.593 1 98.75 288 ALA A CA 1
ATOM 2210 C C . ALA A 1 288 ? 4.035 4.422 0.812 1 98.75 288 ALA A C 1
ATOM 2212 O O . ALA A 1 288 ? 5.031 3.855 0.36 1 98.75 288 ALA A O 1
ATOM 2213 N N . ASP A 1 289 ? 3.096 3.799 1.391 1 98.19 289 ASP A N 1
ATOM 2214 C CA . ASP A 1 289 ? 3.223 2.393 1.764 1 98.19 289 ASP A CA 1
ATOM 2215 C C . ASP A 1 289 ? 3.221 1.495 0.528 1 98.19 289 ASP A C 1
ATOM 2217 O O . ASP A 1 289 ? 3.889 0.459 0.507 1 98.19 289 ASP A O 1
ATOM 2221 N N . ILE A 1 290 ? 2.418 1.85 -0.458 1 98.62 290 ILE A N 1
ATOM 2222 C CA . ILE A 1 290 ? 2.43 0.981 -1.63 1 98.62 290 ILE A CA 1
ATOM 2223 C C . ILE A 1 290 ? 3.832 0.952 -2.236 1 98.62 290 ILE A C 1
ATOM 2225 O O . ILE A 1 290 ? 4.27 -0.077 -2.758 1 98.62 290 ILE A O 1
ATOM 2229 N N . ILE A 1 291 ? 4.547 2.08 -2.197 1 98.75 291 ILE A N 1
ATOM 2230 C CA . ILE A 1 291 ? 5.926 2.117 -2.67 1 98.75 291 ILE A CA 1
ATOM 2231 C C . ILE A 1 291 ? 6.809 1.266 -1.758 1 98.75 291 ILE A C 1
ATOM 2233 O O . ILE A 1 291 ? 7.547 0.397 -2.23 1 98.75 291 ILE A O 1
ATOM 2237 N N . ALA A 1 292 ? 6.668 1.48 -0.475 1 98.62 292 ALA A N 1
ATOM 2238 C CA . ALA A 1 292 ? 7.484 0.78 0.512 1 98.62 292 ALA A CA 1
ATOM 2239 C C . ALA A 1 292 ? 7.273 -0.729 0.428 1 98.62 292 ALA A C 1
ATOM 2241 O O . ALA A 1 292 ? 8.234 -1.501 0.5 1 98.62 292 ALA A O 1
ATOM 2242 N N . ARG A 1 293 ? 6.094 -1.113 0.205 1 97.38 293 ARG A N 1
ATOM 2243 C CA . ARG A 1 293 ? 5.711 -2.52 0.266 1 97.38 293 ARG A CA 1
ATOM 2244 C C . ARG A 1 293 ? 5.953 -3.213 -1.069 1 97.38 293 ARG A C 1
ATOM 2246 O O . ARG A 1 293 ? 5.707 -4.414 -1.207 1 97.38 293 ARG A O 1
ATOM 2253 N N . SER A 1 294 ? 6.418 -2.539 -1.967 1 97.75 294 SER A N 1
ATOM 2254 C CA . SER A 1 294 ? 6.855 -3.133 -3.227 1 97.75 294 SER A CA 1
ATOM 2255 C C . SER A 1 294 ? 8.227 -3.777 -3.088 1 97.75 294 SER A C 1
ATOM 2257 O O . SER A 1 294 ? 8.781 -4.297 -4.062 1 97.75 294 SER A O 1
ATOM 2259 N N . PHE A 1 295 ? 8.758 -3.744 -1.927 1 95 295 PHE A N 1
ATOM 2260 C CA . PHE A 1 295 ? 10.031 -4.355 -1.583 1 95 295 PHE A CA 1
ATOM 2261 C C . PHE A 1 295 ? 9.867 -5.371 -0.458 1 95 295 PHE A C 1
ATOM 2263 O O . PHE A 1 295 ? 8.906 -5.297 0.311 1 95 295 PHE A O 1
ATOM 2270 N N . ASP A 1 296 ? 10.828 -6.383 -0.438 1 86.75 296 ASP A N 1
ATOM 2271 C CA . ASP A 1 296 ? 10.922 -7.352 0.65 1 86.75 296 ASP A CA 1
ATOM 2272 C C . ASP A 1 296 ? 12.352 -7.461 1.17 1 86.75 296 ASP A C 1
ATOM 2274 O O . ASP A 1 296 ? 13.234 -7.965 0.472 1 86.75 296 ASP A O 1
ATOM 2278 N N . PRO A 1 297 ? 12.594 -7.016 2.369 1 89.56 297 PRO A N 1
ATOM 2279 C CA . PRO A 1 297 ? 11.633 -6.41 3.297 1 89.56 297 PRO A CA 1
ATOM 2280 C C . PRO A 1 297 ? 11.148 -5.039 2.834 1 89.56 297 PRO A C 1
ATOM 2282 O O . PRO A 1 297 ? 11.789 -4.41 1.986 1 89.56 297 PRO A O 1
ATOM 2285 N N . PRO A 1 298 ? 9.945 -4.523 3.396 1 96.06 298 PRO A N 1
ATOM 2286 C CA . PRO A 1 298 ? 9.438 -3.205 2.998 1 96.06 298 PRO A CA 1
ATOM 2287 C C . PRO A 1 298 ? 10.414 -2.08 3.332 1 96.06 298 PRO A C 1
ATOM 2289 O O . PRO A 1 298 ? 11.102 -2.137 4.355 1 96.06 298 PRO A O 1
ATOM 2292 N N . LYS A 1 299 ? 10.438 -1.1 2.482 1 97.38 299 LYS A N 1
ATOM 2293 C CA . LYS A 1 299 ? 11.203 0.109 2.773 1 97.38 299 LYS A CA 1
ATOM 2294 C C . LYS A 1 299 ? 10.523 0.941 3.859 1 97.38 299 LYS A C 1
ATOM 2296 O O . LYS A 1 299 ? 9.32 0.82 4.078 1 97.38 299 LYS A O 1
ATOM 2301 N N . VAL A 1 300 ? 11.328 1.685 4.512 1 96.56 300 VAL A N 1
ATOM 2302 C CA . VAL A 1 300 ? 10.828 2.594 5.535 1 96.56 300 VAL A CA 1
ATOM 2303 C C . VAL A 1 300 ? 10.812 4.023 4.996 1 96.56 300 VAL A C 1
ATOM 2305 O O . VAL A 1 300 ? 11.773 4.461 4.355 1 96.56 300 VAL A O 1
ATOM 2308 N N . TRP A 1 301 ? 9.734 4.676 5.172 1 97.56 301 TRP A N 1
ATOM 2309 C CA . TRP A 1 301 ? 9.688 6.078 4.777 1 97.56 301 TRP A CA 1
ATOM 2310 C C . TRP A 1 301 ? 9.703 6.988 6 1 97.56 301 TRP A C 1
ATOM 2312 O O . TRP A 1 301 ? 9.266 6.59 7.082 1 97.56 301 TRP A O 1
ATOM 2322 N N . VAL A 1 302 ? 10.234 8.242 5.816 1 97.62 302 VAL A N 1
ATOM 2323 C CA . VAL A 1 302 ? 10.289 9.266 6.852 1 97.62 302 VAL A CA 1
ATOM 2324 C C . VAL A 1 302 ? 9.023 10.117 6.809 1 97.62 302 VAL A C 1
ATOM 2326 O O . VAL A 1 302 ? 8.641 10.609 5.746 1 97.62 302 VAL A O 1
ATOM 2329 N N . ASP A 1 303 ? 8.422 10.266 7.898 1 97.94 303 ASP A N 1
ATOM 2330 C CA . ASP A 1 303 ? 7.172 11.016 8.008 1 97.94 303 ASP A CA 1
ATOM 2331 C C . ASP A 1 303 ? 7.441 12.492 8.281 1 97.94 303 ASP A C 1
ATOM 2333 O O . ASP A 1 303 ? 8.266 12.836 9.133 1 97.94 303 ASP A O 1
ATOM 2337 N N . MET A 1 304 ? 6.699 13.383 7.566 1 98.12 304 MET A N 1
ATOM 2338 C CA . MET A 1 304 ? 6.926 14.812 7.73 1 98.12 304 MET A CA 1
ATOM 2339 C C . MET A 1 304 ? 5.766 15.469 8.477 1 98.12 304 MET A C 1
ATOM 2341 O O . MET A 1 304 ? 5.852 16.625 8.875 1 98.12 304 MET A O 1
ATOM 2345 N N . GLY A 1 305 ? 4.699 14.758 8.586 1 97.38 305 GLY A N 1
ATOM 2346 C CA . GLY A 1 305 ? 3.521 15.297 9.25 1 97.38 305 GLY A CA 1
ATOM 2347 C C . GLY A 1 305 ? 3.402 14.859 10.695 1 97.38 305 GLY A C 1
ATOM 2348 O O . GLY A 1 305 ? 4.238 14.102 11.195 1 97.38 305 GLY A O 1
ATOM 2349 N N . LYS A 1 306 ? 2.367 15.445 11.422 1 95.94 306 LYS A N 1
ATOM 2350 C CA . LYS A 1 306 ? 2.039 14.914 12.742 1 95.94 306 LYS A CA 1
ATOM 2351 C C . LYS A 1 306 ? 1.76 13.414 12.68 1 95.94 306 LYS A C 1
ATOM 2353 O O . LYS A 1 306 ? 1.093 12.945 11.758 1 95.94 306 LYS A O 1
ATOM 2358 N N . PRO A 1 307 ? 2.402 12.617 13.641 1 95.81 307 PRO A N 1
ATOM 2359 C CA . PRO A 1 307 ? 3.16 12.961 14.852 1 95.81 307 PRO A CA 1
ATOM 2360 C C . PRO A 1 307 ? 4.668 12.797 14.664 1 95.81 307 PRO A C 1
ATOM 2362 O O . PRO A 1 307 ? 5.348 12.297 15.57 1 95.81 307 PRO A O 1
ATOM 2365 N N . SER A 1 308 ? 5.16 13.195 13.609 1 93.81 308 SER A N 1
ATOM 2366 C CA . SER A 1 308 ? 6.523 12.859 13.211 1 93.81 308 SER A CA 1
ATOM 2367 C C . SER A 1 308 ? 7.547 13.586 14.078 1 93.81 308 SER A C 1
ATOM 2369 O O . SER A 1 308 ? 7.281 14.68 14.57 1 93.81 308 SER A O 1
ATOM 2371 N N . ASP A 1 309 ? 8.711 13.039 14.141 1 91.94 309 ASP A N 1
ATOM 2372 C CA . ASP A 1 309 ? 9.867 13.672 14.773 1 91.94 309 ASP A CA 1
ATOM 2373 C C . ASP A 1 309 ? 10.359 14.859 13.953 1 91.94 309 ASP A C 1
ATOM 2375 O O . ASP A 1 309 ? 10.82 15.859 14.516 1 91.94 309 ASP A O 1
ATOM 2379 N N . ALA A 1 310 ? 10.273 14.711 12.695 1 93.38 310 ALA A N 1
ATOM 2380 C CA . ALA A 1 310 ? 10.742 15.773 11.812 1 93.38 310 ALA A CA 1
ATOM 2381 C C . ALA A 1 310 ? 10.031 17.094 12.117 1 93.38 310 ALA A C 1
ATOM 2383 O O . ALA A 1 310 ? 10.656 18.156 12.141 1 93.38 310 ALA A O 1
ATOM 2384 N N . LEU A 1 311 ? 8.773 16.969 12.305 1 95.62 311 LEU A N 1
ATOM 2385 C CA . LEU A 1 311 ? 7.996 18.156 12.633 1 95.62 311 LEU A CA 1
ATOM 2386 C C . LEU A 1 311 ? 8.391 18.703 14 1 95.62 311 LEU A C 1
ATOM 2388 O O . LEU A 1 311 ? 8.5 19.922 14.18 1 95.62 311 LEU A O 1
ATOM 2392 N N . LEU A 1 312 ? 8.648 17.891 14.977 1 97.06 312 LEU A N 1
ATOM 2393 C CA . LEU A 1 312 ? 9.07 18.312 16.312 1 97.06 312 LEU A CA 1
ATOM 2394 C C . LEU A 1 312 ? 10.414 19.031 16.25 1 97.06 312 LEU A C 1
ATOM 2396 O O . LEU A 1 312 ? 10.594 20.062 16.891 1 97.06 312 LEU A O 1
ATOM 2400 N N . VAL A 1 313 ? 11.266 18.469 15.508 1 95.94 313 VAL A N 1
ATOM 2401 C CA . VAL A 1 313 ? 12.586 19.062 15.344 1 95.94 313 VAL A CA 1
ATOM 2402 C C . VAL A 1 313 ? 12.461 20.438 14.719 1 95.94 313 VAL A C 1
ATOM 2404 O O . VAL A 1 313 ? 13.109 21.391 15.164 1 95.94 313 VAL A O 1
ATOM 2407 N N . LEU A 1 314 ? 11.656 20.562 13.75 1 96.06 314 LEU A N 1
ATOM 2408 C CA . LEU A 1 314 ? 11.438 21.844 13.078 1 96.06 314 LEU A CA 1
ATOM 2409 C C . LEU A 1 314 ? 10.867 22.875 14.047 1 96.06 314 LEU A C 1
ATOM 2411 O O . LEU A 1 314 ? 11.312 24.031 14.062 1 96.06 314 LEU A O 1
ATOM 2415 N N . LEU A 1 315 ? 9.945 22.5 14.852 1 97.31 315 LEU A N 1
ATOM 2416 C CA . LEU A 1 315 ? 9.305 23.406 15.789 1 97.31 315 LEU A CA 1
ATOM 2417 C C . LEU A 1 315 ? 10.289 23.891 16.844 1 97.31 315 LEU A C 1
ATOM 2419 O O . LEU A 1 315 ? 10.281 25.062 17.219 1 97.31 315 LEU A O 1
ATOM 2423 N N . ARG A 1 316 ? 11.141 23.031 17.266 1 96.75 316 ARG A N 1
ATOM 2424 C CA . ARG A 1 316 ? 12.07 23.328 18.344 1 96.75 316 ARG A CA 1
ATOM 2425 C C . ARG A 1 316 ? 13.281 24.109 17.828 1 96.75 316 ARG A C 1
ATOM 2427 O O . ARG A 1 316 ? 13.977 24.766 18.594 1 96.75 316 ARG A O 1
ATOM 2434 N N . SER A 1 317 ? 13.547 23.969 16.641 1 95.62 317 SER A N 1
ATOM 2435 C CA . SER A 1 317 ? 14.805 24.469 16.078 1 95.62 317 SER A CA 1
ATOM 2436 C C . SER A 1 317 ? 14.922 25.984 16.281 1 95.62 317 SER A C 1
ATOM 2438 O O . SER A 1 317 ? 14.039 26.734 15.859 1 95.62 317 SER A O 1
ATOM 2440 N N . PRO A 1 318 ? 16.031 26.422 16.766 1 94.25 318 PRO A N 1
ATOM 2441 C CA . PRO A 1 318 ? 16.25 27.859 16.906 1 94.25 318 PRO A CA 1
ATOM 2442 C C . PRO A 1 318 ? 16.375 28.594 15.57 1 94.25 318 PRO A C 1
ATOM 2444 O O . PRO A 1 318 ? 16.219 29.812 15.508 1 94.25 318 PRO A O 1
ATOM 2447 N N . HIS A 1 319 ? 16.641 27.812 14.547 1 91.69 319 HIS A N 1
ATOM 2448 C CA . HIS A 1 319 ? 16.828 28.391 13.227 1 91.69 319 HIS A CA 1
ATOM 2449 C C . HIS A 1 319 ? 15.531 28.375 12.43 1 91.69 319 HIS A C 1
ATOM 2451 O O . HIS A 1 319 ? 15.492 28.828 11.281 1 91.69 319 HIS A O 1
ATOM 2457 N N . ALA A 1 320 ? 14.547 27.875 13.055 1 93.69 320 ALA A N 1
ATOM 2458 C CA . ALA A 1 320 ? 13.227 27.844 12.422 1 93.69 320 ALA A CA 1
ATOM 2459 C C . ALA A 1 320 ? 12.172 28.469 13.32 1 93.69 320 ALA A C 1
ATOM 2461 O O . ALA A 1 320 ? 12.062 29.703 13.398 1 93.69 320 ALA A O 1
ATOM 2462 N N . TYR A 1 321 ? 11.539 27.641 14.156 1 96.31 321 TYR A N 1
ATOM 2463 C CA . TYR A 1 321 ? 10.414 28.203 14.898 1 96.31 321 TYR A CA 1
ATOM 2464 C C . TYR A 1 321 ? 10.805 28.453 16.344 1 96.31 321 TYR A C 1
ATOM 2466 O O . TYR A 1 321 ? 10.172 29.266 17.031 1 96.31 321 TYR A O 1
ATOM 2474 N N . ASN A 1 322 ? 11.727 27.719 16.906 1 97.25 322 ASN A N 1
ATOM 2475 C CA . ASN A 1 322 ? 12.242 27.906 18.25 1 97.25 322 ASN A CA 1
ATOM 2476 C C . ASN A 1 322 ? 11.125 27.906 19.281 1 97.25 322 ASN A C 1
ATOM 2478 O O . ASN A 1 322 ? 11.039 28.812 20.109 1 97.25 322 ASN A O 1
ATOM 2482 N N . VAL A 1 323 ? 10.312 26.984 19.266 1 97.94 323 VAL A N 1
ATOM 2483 C CA . VAL A 1 323 ? 9.203 26.859 20.219 1 97.94 323 VAL A CA 1
ATOM 2484 C C . VAL A 1 323 ? 9.664 26.078 21.438 1 97.94 323 VAL A C 1
ATOM 2486 O O . VAL A 1 323 ? 10.281 25.016 21.312 1 97.94 323 VAL A O 1
ATOM 2489 N N . ASP A 1 324 ? 9.422 26.594 22.609 1 98.25 324 ASP A N 1
ATOM 2490 C CA . ASP A 1 324 ? 9.516 25.781 23.812 1 98.25 324 ASP A CA 1
ATOM 2491 C C . ASP A 1 324 ? 8.289 24.891 23.984 1 98.25 324 ASP A C 1
ATOM 2493 O O . ASP A 1 324 ? 7.277 25.312 24.547 1 98.25 324 ASP A O 1
ATOM 2497 N N . LEU A 1 325 ? 8.43 23.688 23.656 1 98.19 325 LEU A N 1
ATOM 2498 C CA . LEU A 1 325 ? 7.293 22.781 23.562 1 98.19 325 LEU A CA 1
ATOM 2499 C C . LEU A 1 325 ? 6.742 22.469 24.953 1 98.19 325 LEU A C 1
ATOM 2501 O O . LEU A 1 325 ? 5.566 22.125 25.094 1 98.19 325 LEU A O 1
ATOM 2505 N N . SER A 1 326 ? 7.496 22.578 25.953 1 98 326 SER A N 1
ATOM 2506 C CA . SER A 1 326 ? 7.051 22.297 27.312 1 98 326 SER A CA 1
ATOM 2507 C C . SER A 1 326 ? 6.023 23.312 27.781 1 98 326 SER A C 1
ATOM 2509 O O . SER A 1 326 ? 5.312 23.094 28.766 1 98 326 SER A O 1
ATOM 2511 N N . LYS A 1 327 ? 5.922 24.375 27.094 1 98.62 327 LYS A N 1
ATOM 2512 C CA . LYS A 1 327 ? 4.988 25.453 27.438 1 98.62 327 LYS A CA 1
ATOM 2513 C C . LYS A 1 327 ? 3.906 25.594 26.375 1 98.62 327 LYS A C 1
ATOM 2515 O O . LYS A 1 327 ? 3.271 26.656 26.281 1 98.62 327 LYS A O 1
ATOM 2520 N N . ALA A 1 328 ? 3.82 24.578 25.594 1 98.75 328 ALA A N 1
ATOM 2521 C CA . ALA A 1 328 ? 2.871 24.656 24.484 1 98.75 328 ALA A CA 1
ATOM 2522 C C . ALA A 1 328 ? 1.663 23.75 24.734 1 98.75 328 ALA A C 1
ATOM 2524 O O . ALA A 1 328 ? 1.75 22.781 25.5 1 98.75 328 ALA A O 1
ATOM 2525 N N . LEU A 1 329 ? 0.511 24.125 24.141 1 98.75 329 LEU A N 1
ATOM 2526 C CA . LEU A 1 329 ? -0.702 23.328 24.094 1 98.75 329 LEU A CA 1
ATOM 2527 C C . LEU A 1 329 ? -0.999 22.891 22.656 1 98.75 329 LEU A C 1
ATOM 2529 O O . LEU A 1 329 ? -1.202 23.719 21.781 1 98.75 329 LEU A O 1
ATOM 2533 N N . MET A 1 330 ? -0.949 21.594 22.438 1 98.81 330 MET A N 1
ATOM 2534 C CA . MET A 1 330 ? -1.392 21.031 21.156 1 98.81 330 MET A CA 1
ATOM 2535 C C . MET A 1 330 ? -2.893 20.766 21.172 1 98.81 330 MET A C 1
ATOM 2537 O O . MET A 1 330 ? -3.383 19.984 22 1 98.81 330 MET A O 1
ATOM 2541 N N . VAL A 1 331 ? -3.604 21.438 20.266 1 98.81 331 VAL A N 1
ATOM 2542 C CA . VAL A 1 331 ? -5.047 21.266 20.156 1 98.81 331 VAL A CA 1
ATOM 2543 C C . VAL A 1 331 ? -5.379 20.5 18.875 1 98.81 331 VAL A C 1
ATOM 2545 O O . VAL A 1 331 ? -5.02 20.922 17.766 1 98.81 331 VAL A O 1
ATOM 2548 N N . GLY A 1 332 ? -6.035 19.375 18.984 1 98.12 332 GLY A N 1
ATOM 2549 C CA . GLY A 1 332 ? -6.395 18.594 17.828 1 98.12 332 GLY A CA 1
ATOM 2550 C C . GLY A 1 332 ? -7.617 17.719 18.047 1 98.12 332 GLY A C 1
ATOM 2551 O O . GLY A 1 332 ? -8.227 17.75 19.109 1 98.12 332 GLY A O 1
ATOM 2552 N N . ASP A 1 333 ? -8.039 17 16.984 1 96 333 ASP A N 1
ATOM 2553 C CA . ASP A 1 333 ? -9.25 16.188 17.062 1 96 333 ASP A CA 1
ATOM 2554 C C . ASP A 1 333 ? -8.938 14.711 16.875 1 96 333 ASP A C 1
ATOM 2556 O O . ASP A 1 333 ? -9.844 13.875 16.844 1 96 333 ASP A O 1
ATOM 2560 N N . THR A 1 334 ? -7.676 14.406 16.719 1 94 334 THR A N 1
ATOM 2561 C CA . THR A 1 334 ? -7.316 13.016 16.469 1 94 334 THR A CA 1
ATOM 2562 C C . THR A 1 334 ? -6.344 12.508 17.531 1 94 334 THR A C 1
ATOM 2564 O O . THR A 1 334 ? -5.273 13.078 17.719 1 94 334 THR A O 1
ATOM 2567 N N . LEU A 1 335 ? -6.637 11.406 18.156 1 92.12 335 LEU A N 1
ATOM 2568 C CA . LEU A 1 335 ? -5.801 10.82 19.203 1 92.12 335 LEU A CA 1
ATOM 2569 C C . LEU A 1 335 ? -4.469 10.344 18.625 1 92.12 335 LEU A C 1
ATOM 2571 O O . LEU A 1 335 ? -3.404 10.703 19.141 1 92.12 335 LEU A O 1
ATOM 2575 N N . GLN A 1 336 ? -4.461 9.75 17.484 1 89 336 GLN A N 1
ATOM 2576 C CA . GLN A 1 336 ? -3.309 9.039 16.922 1 89 336 GLN A CA 1
ATOM 2577 C C . GLN A 1 336 ? -2.312 10.016 16.312 1 89 336 GLN A C 1
ATOM 2579 O O . GLN A 1 336 ? -1.137 9.688 16.141 1 89 336 GLN A O 1
ATOM 2584 N N . THR A 1 337 ? -2.83 11.188 15.93 1 94 337 THR A N 1
ATOM 2585 C CA . THR A 1 337 ? -1.933 12.133 15.281 1 94 337 THR A CA 1
ATOM 2586 C C . THR A 1 337 ? -1.687 13.344 16.172 1 94 337 THR A C 1
ATOM 2588 O O . THR A 1 337 ? -0.631 13.453 16.797 1 94 337 THR A O 1
ATOM 2591 N N . ASP A 1 338 ? -2.676 14.047 16.531 1 97 338 ASP A N 1
ATOM 2592 C CA . ASP A 1 338 ? -2.51 15.297 17.266 1 97 338 ASP A CA 1
ATOM 2593 C C . ASP A 1 338 ? -2.051 15.039 18.703 1 97 338 ASP A C 1
ATOM 2595 O O . ASP A 1 338 ? -1.08 15.633 19.172 1 97 338 ASP A O 1
ATOM 2599 N N . ILE A 1 339 ? -2.787 14.156 19.391 1 96.81 339 ILE A N 1
ATOM 2600 C CA . ILE A 1 339 ? -2.516 13.922 20.812 1 96.81 339 ILE A CA 1
ATOM 2601 C C . ILE A 1 339 ? -1.173 13.219 20.969 1 96.81 339 ILE A C 1
ATOM 2603 O O . ILE A 1 339 ? -0.345 13.617 21.797 1 96.81 339 ILE A O 1
ATOM 2607 N N . VAL A 1 340 ? -0.973 12.281 20.156 1 96.25 340 VAL A N 1
ATOM 2608 C CA . VAL A 1 340 ? 0.319 11.602 20.188 1 96.25 340 VAL A CA 1
ATOM 2609 C C . VAL A 1 340 ? 1.435 12.602 19.875 1 96.25 340 VAL A C 1
ATOM 2611 O O . VAL A 1 340 ? 2.471 12.609 20.547 1 96.25 340 VAL A O 1
ATOM 2614 N N . PHE A 1 341 ? 1.248 13.422 18.891 1 97.75 341 PHE A N 1
ATOM 2615 C CA . PHE A 1 341 ? 2.234 14.422 18.5 1 97.75 341 PHE A CA 1
ATOM 2616 C C . PHE A 1 341 ? 2.572 15.336 19.672 1 97.75 341 PHE A C 1
ATOM 2618 O O . PHE A 1 341 ? 3.746 15.547 19.984 1 97.75 341 PHE A O 1
ATOM 2625 N N . GLY A 1 342 ? 1.586 15.875 20.266 1 98.25 342 GLY A N 1
ATOM 2626 C CA . GLY A 1 342 ? 1.785 16.75 21.406 1 98.25 342 GLY A CA 1
ATOM 2627 C C . GLY A 1 342 ? 2.504 16.062 22.562 1 98.25 342 GLY A C 1
ATOM 2628 O O . GLY A 1 342 ? 3.475 16.609 23.094 1 98.25 342 GLY A O 1
ATOM 2629 N N . ASN A 1 343 ? 2.023 14.891 22.891 1 97.12 343 ASN A N 1
ATOM 2630 C CA . ASN A 1 343 ? 2.605 14.156 24 1 97.12 343 ASN A CA 1
ATOM 2631 C C . ASN A 1 343 ? 4.055 13.773 23.734 1 97.12 343 ASN A C 1
ATOM 2633 O O . ASN A 1 343 ? 4.91 13.891 24.609 1 97.12 343 ASN A O 1
ATOM 2637 N N . ARG A 1 344 ? 4.336 13.414 22.547 1 96.31 344 ARG A N 1
ATOM 2638 C CA . ARG A 1 344 ? 5.703 13.07 22.172 1 96.31 344 ARG A CA 1
ATOM 2639 C C . ARG A 1 344 ? 6.625 14.281 22.281 1 96.31 344 ARG A C 1
ATOM 2641 O O . ARG A 1 344 ? 7.801 14.141 22.625 1 96.31 344 ARG A O 1
ATOM 2648 N N . GLY A 1 345 ? 6.102 15.359 22.016 1 97.25 345 GLY A N 1
ATOM 2649 C CA . GLY A 1 345 ? 6.879 16.578 22.062 1 97.25 345 GLY A CA 1
ATOM 2650 C C . GLY A 1 345 ? 6.977 17.172 23.453 1 97.25 345 GLY A C 1
ATOM 2651 O O . GLY A 1 345 ? 7.652 18.188 23.672 1 97.25 345 GLY A O 1
ATOM 2652 N N . GLY A 1 346 ? 6.258 16.547 24.375 1 97.06 346 GLY A N 1
ATOM 2653 C CA . GLY A 1 346 ? 6.273 17.062 25.734 1 97.06 346 GLY A CA 1
ATOM 2654 C C . GLY A 1 346 ? 5.289 18.203 25.953 1 97.06 346 GLY A C 1
ATOM 2655 O O . GLY A 1 346 ? 5.391 18.938 26.922 1 97.06 346 GLY A O 1
ATOM 2656 N N . MET A 1 347 ? 4.398 18.375 25.078 1 98.12 347 MET A N 1
ATOM 2657 C CA . MET A 1 347 ? 3.357 19.391 25.203 1 98.12 347 MET A CA 1
ATOM 2658 C C . MET A 1 347 ? 2.211 18.891 26.078 1 98.12 347 MET A C 1
ATOM 2660 O O . MET A 1 347 ? 2.059 17.688 26.266 1 98.12 347 MET A O 1
ATOM 2664 N N . LYS A 1 348 ? 1.479 19.828 26.609 1 98.06 348 LYS A N 1
ATOM 2665 C CA . LYS A 1 348 ? 0.122 19.453 26.984 1 98.06 348 LYS A CA 1
ATOM 2666 C C . LYS A 1 348 ? -0.785 19.344 25.766 1 98.06 348 LYS A C 1
ATOM 2668 O O . LYS A 1 348 ? -0.48 19.891 24.703 1 98.06 348 LYS A O 1
ATOM 2673 N N . THR A 1 349 ? -1.854 18.516 25.938 1 98.44 349 THR A N 1
ATOM 2674 C CA . THR A 1 349 ? -2.686 18.25 24.766 1 98.44 349 THR A CA 1
ATOM 2675 C C . THR A 1 349 ? -4.16 18.469 25.094 1 98.44 349 THR A C 1
ATOM 2677 O O . THR A 1 349 ? -4.609 18.188 26.203 1 98.44 349 THR A O 1
ATOM 2680 N N . LEU A 1 350 ? -4.875 19.047 24.141 1 98.56 350 LEU A N 1
ATOM 2681 C CA . LEU A 1 350 ? -6.32 19.234 24.203 1 98.56 350 LEU A CA 1
ATOM 2682 C C . LEU A 1 350 ? -7.016 18.562 23.031 1 98.56 350 LEU A C 1
ATOM 2684 O O . LEU A 1 350 ? -6.828 18.969 21.875 1 98.56 350 LEU A O 1
ATOM 2688 N N . LEU A 1 351 ? -7.824 17.547 23.344 1 98.12 351 LEU A N 1
ATOM 2689 C CA . LEU A 1 351 ? -8.664 16.906 22.328 1 98.12 351 LEU A CA 1
ATOM 2690 C C . LEU A 1 351 ? -10.016 17.594 22.234 1 98.12 351 LEU A C 1
ATOM 2692 O O . LEU A 1 351 ? -10.695 17.797 23.25 1 98.12 351 LEU A O 1
ATOM 2696 N N . VAL A 1 352 ? -10.328 18 21.047 1 97.88 352 VAL A N 1
ATOM 2697 C CA . VAL A 1 352 ? -11.688 18.469 20.812 1 97.88 352 VAL A CA 1
ATOM 2698 C C . VAL A 1 352 ? -12.484 17.406 20.062 1 97.88 352 VAL A C 1
ATOM 2700 O O . VAL A 1 352 ? -11.922 16.656 19.266 1 97.88 352 VAL A O 1
ATOM 2703 N N . LEU A 1 353 ? -13.766 17.359 20.219 1 95.19 353 LEU A N 1
ATOM 2704 C CA . LEU A 1 353 ? -14.578 16.25 19.734 1 95.19 353 LEU A CA 1
ATOM 2705 C C . LEU A 1 353 ? -15.406 16.672 18.531 1 95.19 353 LEU A C 1
ATOM 2707 O O . LEU A 1 353 ? -16.484 16.125 18.281 1 95.19 353 LEU A O 1
ATOM 2711 N N . THR A 1 354 ? -14.93 17.625 17.766 1 93.75 354 THR A N 1
ATOM 2712 C CA . THR A 1 354 ? -15.68 18.156 16.641 1 93.75 354 THR A CA 1
ATOM 2713 C C . THR A 1 354 ? -15.25 17.484 15.336 1 93.75 354 THR A C 1
ATOM 2715 O O . THR A 1 354 ? -15.898 17.656 14.297 1 93.75 354 THR A O 1
ATOM 2718 N N . GLY A 1 355 ? -14.18 16.734 15.414 1 90.06 355 GLY A N 1
ATOM 2719 C CA . GLY A 1 355 ? -13.617 16.188 14.188 1 90.06 355 GLY A CA 1
ATOM 2720 C C . GLY A 1 355 ? -13.656 14.68 14.133 1 90.06 355 GLY A C 1
ATOM 2721 O O . GLY A 1 355 ? -14.727 14.07 14.234 1 90.06 355 GLY A O 1
ATOM 2722 N N . VAL A 1 356 ? -12.57 14.031 14.125 1 85.75 356 VAL A N 1
ATOM 2723 C CA . VAL A 1 356 ? -12.398 12.617 13.82 1 85.75 356 VAL A CA 1
ATOM 2724 C C . VAL A 1 356 ? -12.773 11.773 15.031 1 85.75 356 VAL A C 1
ATOM 2726 O O . VAL A 1 356 ? -13.547 10.812 14.922 1 85.75 356 VAL A O 1
ATOM 2729 N N . THR A 1 357 ? -12.273 12.078 16.188 1 88.94 357 THR A N 1
ATOM 2730 C CA . THR A 1 357 ? -12.469 11.266 17.391 1 88.94 357 THR A CA 1
ATOM 2731 C C . THR A 1 357 ? -13.844 11.523 18 1 88.94 357 THR A C 1
ATOM 2733 O O . THR A 1 357 ? -14.195 12.664 18.297 1 88.94 357 THR A O 1
ATOM 2736 N N . SER A 1 358 ? -14.547 10.469 18.156 1 87.31 358 SER A N 1
ATOM 2737 C CA . SER A 1 358 ? -15.836 10.562 18.828 1 87.31 358 SER A CA 1
ATOM 2738 C C . SER A 1 358 ? -15.68 10.352 20.328 1 87.31 358 SER A C 1
ATOM 2740 O O . SER A 1 358 ? -14.648 9.859 20.797 1 87.31 358 SER A O 1
ATOM 2742 N N . GLN A 1 359 ? -16.734 10.742 21.016 1 90.69 359 GLN A N 1
ATOM 2743 C CA . GLN A 1 359 ? -16.766 10.492 22.438 1 90.69 359 GLN A CA 1
ATOM 2744 C C . GLN A 1 359 ? -16.625 9.008 22.75 1 90.69 359 GLN A C 1
ATOM 2746 O O . GLN A 1 359 ? -15.906 8.609 23.656 1 90.69 359 GLN A O 1
ATOM 2751 N N . LYS A 1 360 ? -17.328 8.258 21.984 1 86.5 360 LYS A N 1
ATOM 2752 C CA . LYS A 1 360 ? -17.281 6.812 22.172 1 86.5 360 LYS A CA 1
ATOM 2753 C C . LYS A 1 360 ? -15.883 6.262 21.953 1 86.5 360 LYS A C 1
ATOM 2755 O O . LYS A 1 360 ? -15.398 5.43 22.719 1 86.5 360 LYS A O 1
ATOM 2760 N N . GLU A 1 361 ? -15.25 6.664 20.906 1 83.5 361 GLU A N 1
ATOM 2761 C CA . GLU A 1 361 ? -13.891 6.219 20.609 1 83.5 361 GLU A CA 1
ATOM 2762 C C . GLU A 1 361 ? -12.938 6.602 21.75 1 83.5 361 GLU A C 1
ATOM 2764 O O . GLU A 1 361 ? -12.055 5.824 22.109 1 83.5 361 GLU A O 1
ATOM 2769 N N . LEU A 1 362 ? -13.086 7.801 22.219 1 90.19 362 LEU A N 1
ATOM 2770 C CA . LEU A 1 362 ? -12.266 8.25 23.344 1 90.19 362 LEU A CA 1
ATOM 2771 C C . LEU A 1 362 ? -12.477 7.355 24.562 1 90.19 362 LEU A C 1
ATOM 2773 O O . LEU A 1 362 ? -11.508 6.91 25.188 1 90.19 362 LEU A O 1
ATOM 2777 N N . GLU A 1 363 ? -13.688 7.078 24.859 1 89.19 363 GLU A N 1
ATOM 2778 C CA . GLU A 1 363 ? -14.016 6.238 26.016 1 89.19 363 GLU A CA 1
ATOM 2779 C C . GLU A 1 363 ? -13.461 4.832 25.844 1 89.19 363 GLU A C 1
ATOM 2781 O O . GLU A 1 363 ? -12.93 4.25 26.797 1 89.19 363 GLU A O 1
ATOM 2786 N N . ASP A 1 364 ? -13.617 4.363 24.703 1 85 364 ASP A N 1
ATOM 2787 C CA . ASP A 1 364 ? -13.094 3.035 24.422 1 85 364 ASP A CA 1
ATOM 2788 C C . ASP A 1 364 ? -11.57 3 24.578 1 85 364 ASP A C 1
ATOM 2790 O O . ASP A 1 364 ? -11.023 2.027 25.109 1 85 364 ASP A O 1
ATOM 2794 N N . GLU A 1 365 ? -10.945 3.998 24.062 1 85.5 365 GLU A N 1
ATOM 2795 C CA . GLU A 1 365 ? -9.5 4.105 24.188 1 85.5 365 GLU A CA 1
ATOM 2796 C C . GLU A 1 365 ? -9.078 4.156 25.656 1 85.5 365 GLU A C 1
ATOM 2798 O O . GLU A 1 365 ? -8.109 3.508 26.062 1 85.5 365 GLU A O 1
ATOM 2803 N N . LEU A 1 366 ? -9.758 4.867 26.422 1 84.94 366 LEU A N 1
ATOM 2804 C CA . LEU A 1 366 ? -9.438 5.035 27.828 1 84.94 366 LEU A CA 1
ATOM 2805 C C . LEU A 1 366 ? -9.711 3.75 28.609 1 84.94 366 LEU A C 1
ATOM 2807 O O . LEU A 1 366 ? -8.93 3.375 29.484 1 84.94 366 LEU A O 1
ATOM 2811 N N . ARG A 1 367 ? -10.734 3.105 28.266 1 83.69 367 ARG A N 1
ATOM 2812 C CA . ARG A 1 367 ? -11.109 1.861 28.938 1 83.69 367 ARG A CA 1
ATOM 2813 C C . ARG A 1 367 ? -10.125 0.747 28.609 1 83.69 367 ARG A C 1
ATOM 2815 O O . ARG A 1 367 ? -9.805 -0.076 29.469 1 83.69 367 ARG A O 1
ATOM 2822 N N . ALA A 1 368 ? -9.711 0.765 27.422 1 80.88 368 ALA A N 1
ATOM 2823 C CA . ALA A 1 368 ? -8.805 -0.284 26.969 1 80.88 368 ALA A CA 1
ATOM 2824 C C . ALA A 1 368 ? -7.41 -0.108 27.562 1 80.88 368 ALA A C 1
ATOM 2826 O O . ALA A 1 368 ? -6.57 -1.006 27.469 1 80.88 368 ALA A O 1
ATOM 2827 N N . GLY A 1 369 ? -7.242 0.904 28.234 1 75.31 369 GLY A N 1
ATOM 2828 C CA . GLY A 1 369 ? -5.922 1.154 28.797 1 75.31 369 GLY A CA 1
ATOM 2829 C C . GLY A 1 369 ? -4.863 1.399 27.734 1 75.31 369 GLY A C 1
ATOM 2830 O O . GLY A 1 369 ? -3.734 0.92 27.859 1 75.31 369 GLY A O 1
ATOM 2831 N N . GLY A 1 370 ? -5.219 1.934 26.75 1 70.38 370 GLY A N 1
ATOM 2832 C CA . GLY A 1 370 ? -4.27 2.227 25.688 1 70.38 370 GLY A CA 1
ATOM 2833 C C . GLY A 1 370 ? -3.014 2.92 26.172 1 70.38 370 GLY A C 1
ATOM 2834 O O . GLY A 1 370 ? -2.938 3.328 27.344 1 70.38 370 GLY A O 1
ATOM 2835 N N . PRO A 1 371 ? -2.006 3.037 25.328 1 80.12 371 PRO A N 1
ATOM 2836 C CA . PRO A 1 371 ? -0.736 3.645 25.734 1 80.12 371 PRO A CA 1
ATOM 2837 C C . PRO A 1 371 ? -0.894 5.094 26.188 1 80.12 371 PRO A C 1
ATOM 2839 O O . PRO A 1 371 ? -1.677 5.848 25.609 1 80.12 371 PRO A O 1
ATOM 2842 N N . PRO A 1 372 ? -0.273 5.477 27.203 1 84.25 372 PRO A N 1
ATOM 2843 C CA . PRO A 1 372 ? -0.369 6.832 27.75 1 84.25 372 PRO A CA 1
ATOM 2844 C C . PRO A 1 372 ? -0.117 7.91 26.703 1 84.25 372 PRO A C 1
ATOM 2846 O O . PRO A 1 372 ? -0.653 9.016 26.797 1 84.25 372 PRO A O 1
ATOM 2849 N N . ILE A 1 373 ? 0.613 7.594 25.719 1 91.88 373 ILE A N 1
ATOM 2850 C CA . ILE A 1 373 ? 0.997 8.555 24.688 1 91.88 373 ILE A CA 1
ATOM 2851 C C . ILE A 1 373 ? -0.233 8.969 23.891 1 91.88 373 ILE A C 1
ATOM 2853 O O . ILE A 1 373 ? -0.222 10 23.203 1 91.88 373 ILE A O 1
ATOM 2857 N N . ARG A 1 374 ? -1.305 8.258 23.953 1 91.38 374 ARG A N 1
ATOM 2858 C CA . ARG A 1 374 ? -2.523 8.555 23.219 1 91.38 374 ARG A CA 1
ATOM 2859 C C . ARG A 1 374 ? -3.549 9.258 24.094 1 91.38 374 ARG A C 1
ATOM 2861 O O . ARG A 1 374 ? -4.66 9.547 23.656 1 91.38 374 ARG A O 1
ATOM 2868 N N . ARG A 1 375 ? -3.203 9.516 25.25 1 93.19 375 ARG A N 1
ATOM 2869 C CA . ARG A 1 375 ? -4.148 10.125 26.172 1 93.19 375 ARG A CA 1
ATOM 2870 C C . ARG A 1 375 ? -4.004 11.648 26.188 1 93.19 375 ARG A C 1
ATOM 2872 O O . ARG A 1 375 ? -2.93 12.172 26.484 1 93.19 375 ARG A O 1
ATOM 2879 N N . PRO A 1 376 ? -5.082 12.297 25.953 1 96.75 376 PRO A N 1
ATOM 2880 C CA . PRO A 1 376 ? -4.996 13.758 26 1 96.75 376 PRO A CA 1
ATOM 2881 C C . PRO A 1 376 ? -4.926 14.297 27.438 1 96.75 376 PRO A C 1
ATOM 2883 O O . PRO A 1 376 ? -5.492 13.695 28.344 1 96.75 376 PRO A O 1
ATOM 2886 N N . THR A 1 377 ? -4.262 15.453 27.625 1 96.44 377 THR A N 1
ATOM 2887 C CA . THR A 1 377 ? -4.27 16.156 28.906 1 96.44 377 THR A CA 1
ATOM 2888 C C . THR A 1 377 ? -5.664 16.703 29.219 1 96.44 377 THR A C 1
ATOM 2890 O O . THR A 1 377 ? -6.141 16.594 30.344 1 96.44 377 THR A O 1
ATOM 2893 N N . PHE A 1 378 ? -6.258 17.297 28.188 1 97.56 378 PHE A N 1
ATOM 2894 C CA . PHE A 1 378 ? -7.57 17.922 28.312 1 97.56 378 PHE A CA 1
ATOM 2895 C C . PHE A 1 378 ? -8.5 17.453 27.203 1 97.56 378 PHE A C 1
ATOM 2897 O O . PHE A 1 378 ? -8.039 17 26.156 1 97.56 378 PHE A O 1
ATOM 2904 N N . VAL A 1 379 ? -9.828 17.562 27.531 1 97.56 379 VAL A N 1
ATOM 2905 C CA . VAL A 1 379 ? -10.844 17.297 26.516 1 97.56 379 VAL A CA 1
ATOM 2906 C C . VAL A 1 379 ? -11.922 18.375 26.562 1 97.56 379 VAL A C 1
ATOM 2908 O O . VAL A 1 379 ? -12.336 18.797 27.641 1 97.56 379 VAL A O 1
ATOM 2911 N N . LEU A 1 380 ? -12.266 18.891 25.453 1 97.38 380 LEU A N 1
ATOM 2912 C CA . LEU A 1 380 ? -13.422 19.75 25.297 1 97.38 380 LEU A CA 1
ATOM 2913 C C . LEU A 1 380 ? -14.336 19.25 24.188 1 97.38 380 LEU A C 1
ATOM 2915 O O . LEU A 1 380 ? -13.867 18.688 23.188 1 97.38 380 LEU A O 1
ATOM 2919 N N . PRO A 1 381 ? -15.656 19.453 24.312 1 96.06 381 PRO A N 1
ATOM 2920 C CA . PRO A 1 381 ? -16.531 19.078 23.203 1 96.06 381 PRO A CA 1
ATOM 2921 C C . PRO A 1 381 ? -16.219 19.828 21.906 1 96.06 381 PRO A C 1
ATOM 2923 O O . PRO A 1 381 ? -16.438 19.297 20.828 1 96.06 381 PRO A O 1
ATOM 2926 N N . LYS A 1 382 ? -15.781 21.031 22.062 1 97.12 382 LYS A N 1
ATOM 2927 C CA . LYS A 1 382 ? -15.367 21.875 20.938 1 97.12 382 LYS A CA 1
ATOM 2928 C C . LYS A 1 382 ? -14.391 22.969 21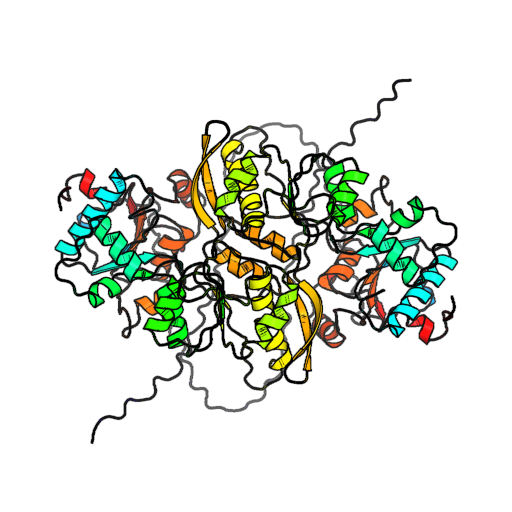.406 1 97.12 382 LYS A C 1
ATOM 2930 O O . LYS A 1 382 ? -14.367 23.312 22.578 1 97.12 382 LYS A O 1
ATOM 2935 N N . LEU A 1 383 ? -13.633 23.547 20.453 1 97.88 383 LEU A N 1
ATOM 2936 C CA . LEU A 1 383 ? -12.656 24.578 20.797 1 97.88 383 LEU A CA 1
ATOM 2937 C C . LEU A 1 383 ? -13.359 25.828 21.312 1 97.88 383 LEU A C 1
ATOM 2939 O O . LEU A 1 383 ? -12.828 26.516 22.188 1 97.88 383 LEU A O 1
ATOM 2943 N N . GLY A 1 384 ? -14.555 26.047 20.875 1 96.75 384 GLY A N 1
ATOM 2944 C CA . GLY A 1 384 ? -15.312 27.234 21.219 1 96.75 384 GLY A CA 1
ATOM 2945 C C . GLY A 1 384 ? -16.047 27.109 22.547 1 96.75 384 GLY A C 1
ATOM 2946 O O . GLY A 1 384 ? -16.953 27.875 22.828 1 96.75 384 GLY A O 1
ATOM 2947 N N . SER A 1 385 ? -15.664 26.188 23.312 1 96 385 SER A N 1
ATOM 2948 C CA . SER A 1 385 ? -16.391 25.922 24.547 1 96 385 SER A CA 1
ATOM 2949 C C . SER A 1 385 ? -16.375 27.141 25.469 1 96 385 SER A C 1
ATOM 2951 O O . SER A 1 385 ? -17.344 27.391 26.203 1 96 385 SER A O 1
ATOM 2953 N N . PHE A 1 386 ? -15.32 27.922 25.5 1 96.12 386 PHE A N 1
ATOM 2954 C CA . PHE A 1 386 ? -15.219 29.078 26.391 1 96.12 386 PHE A CA 1
ATOM 2955 C C . PHE A 1 386 ? -15.914 30.297 25.781 1 96.12 386 PHE A C 1
ATOM 2957 O O . PHE A 1 386 ? -16.125 31.297 26.469 1 96.12 386 PHE A O 1
ATOM 2964 N N . VAL A 1 387 ? -16.234 30.156 24.547 1 95.69 387 VAL A N 1
ATOM 2965 C CA . VAL A 1 387 ? -17.156 31.125 23.953 1 95.69 387 VAL A CA 1
ATOM 2966 C C . VAL A 1 387 ? -18.578 30.812 24.422 1 95.69 387 VAL A C 1
ATOM 2968 O O . VAL A 1 387 ? -19.312 31.719 24.844 1 95.69 387 VAL A O 1
ATOM 2971 N N . ASP A 1 388 ? -18.891 29.594 24.359 1 93.69 388 ASP A N 1
ATOM 2972 C CA . ASP A 1 388 ? -20.219 29.141 24.75 1 93.69 388 ASP A CA 1
ATOM 2973 C C . ASP A 1 388 ? -20.5 29.469 26.219 1 93.69 388 ASP A C 1
ATOM 2975 O O . ASP A 1 388 ? -21.641 29.812 26.578 1 93.69 388 ASP A O 1
ATOM 2979 N N . SER A 1 389 ? -19.469 29.375 27.016 1 94.06 389 SER A N 1
ATOM 2980 C CA . SER A 1 389 ? -19.672 29.594 28.438 1 94.06 389 SER A CA 1
ATOM 2981 C C . SER A 1 389 ? -19.578 31.094 28.781 1 94.06 389 SER A C 1
ATOM 2983 O O . SER A 1 389 ? -19.812 31.484 29.922 1 94.06 389 SER A O 1
ATOM 2985 N N . GLY A 1 390 ? -19.156 31.875 27.828 1 94.69 390 GLY A N 1
ATOM 2986 C CA . GLY A 1 390 ? -19.172 33.312 28.016 1 94.69 390 GLY A CA 1
ATOM 2987 C C . GLY A 1 390 ? -17.828 33.875 28.453 1 94.69 390 GLY A C 1
ATOM 2988 O O . GLY A 1 390 ? -17.688 35.094 28.625 1 94.69 390 GLY A O 1
ATOM 2989 N N . HIS A 1 391 ? -16.859 33.031 28.641 1 94.94 391 HIS A N 1
ATOM 2990 C CA . HIS A 1 391 ? -15.531 33.5 29.031 1 94.94 391 HIS A CA 1
ATOM 2991 C C . HIS A 1 391 ? -14.875 34.312 27.906 1 94.94 391 HIS A C 1
ATOM 2993 O O . HIS A 1 391 ? -14.07 35.219 28.156 1 94.94 391 HIS A O 1
ATOM 2999 N N . ILE A 1 392 ? -15.258 33.906 26.688 1 94.56 392 ILE A N 1
ATOM 3000 C CA . ILE A 1 392 ? -14.758 34.594 25.484 1 94.56 392 ILE A CA 1
ATOM 3001 C C . ILE A 1 392 ? -15.93 35.188 24.703 1 94.56 392 ILE A C 1
ATOM 3003 O O . ILE A 1 392 ? -16.953 34.531 24.516 1 94.56 392 ILE A O 1
ATOM 3007 N N . GLY A 1 393 ? -15.773 36.375 24.281 1 87.19 393 GLY A N 1
ATOM 3008 C CA . GLY A 1 393 ? -16.812 37 23.469 1 87.19 393 GLY A CA 1
ATOM 3009 C C . GLY A 1 393 ? -16.906 36.406 22.078 1 87.19 393 GLY A C 1
ATOM 3010 O O . GLY A 1 393 ? -15.906 36 21.5 1 87.19 393 GLY A O 1
ATOM 3011 N N . SER A 1 394 ? -18.125 36.406 21.594 1 75.69 394 SER A N 1
ATOM 3012 C CA . SER A 1 394 ? -18.375 35.844 20.281 1 75.69 394 SER A CA 1
ATOM 3013 C C . SER A 1 394 ? -17.812 36.719 19.172 1 75.69 394 SER A C 1
ATOM 3015 O O . SER A 1 394 ? -17.5 36.25 18.078 1 75.69 394 SER A O 1
ATOM 3017 N N . ARG A 1 395 ? -17.844 38.062 19.344 1 68.19 395 ARG A N 1
ATOM 3018 C CA . ARG A 1 395 ? -17.438 39 18.297 1 68.19 395 ARG A CA 1
ATOM 3019 C C . ARG A 1 395 ? -15.984 39.438 18.484 1 68.19 395 ARG A C 1
ATOM 3021 O O . ARG A 1 395 ? -15.695 40.562 18.828 1 68.19 395 ARG A O 1
ATOM 3028 N N . VAL A 1 396 ? -15.258 38.531 18.828 1 64.75 396 VAL A N 1
ATOM 3029 C CA . VAL A 1 396 ? -13.859 38.938 18.922 1 64.75 396 VAL A CA 1
ATOM 3030 C C . VAL A 1 396 ? -13.211 38.906 17.547 1 64.75 396 VAL A C 1
ATOM 3032 O O . VAL A 1 396 ? -13.609 38.094 16.688 1 64.75 396 VAL A O 1
ATOM 3035 N N . MET B 1 1 ? 35.594 40.906 4.578 1 17.23 1 MET B N 1
ATOM 3036 C CA . MET B 1 1 ? 35.156 40.531 5.914 1 17.23 1 MET B CA 1
ATOM 3037 C C . MET B 1 1 ? 34.406 39.188 5.883 1 17.23 1 MET B C 1
ATOM 3039 O O . MET B 1 1 ? 33.219 39.156 5.609 1 17.23 1 MET B O 1
ATOM 3043 N N . ARG B 1 2 ? 35.062 38.156 5.297 1 20.8 2 ARG B N 1
ATOM 3044 C CA . ARG B 1 2 ? 34.719 36.906 4.668 1 20.8 2 ARG B CA 1
ATOM 3045 C C . ARG B 1 2 ? 34.25 35.875 5.703 1 20.8 2 ARG B C 1
ATOM 3047 O O . ARG B 1 2 ? 35.062 35.156 6.273 1 20.8 2 ARG B O 1
ATOM 3054 N N . ARG B 1 3 ? 33.281 36.312 6.695 1 17.19 3 ARG B N 1
ATOM 3055 C CA . ARG B 1 3 ? 32.938 35.656 7.953 1 17.19 3 ARG B CA 1
ATOM 3056 C C . ARG B 1 3 ? 32.469 34.219 7.707 1 17.19 3 ARG B C 1
ATOM 3058 O O . ARG B 1 3 ? 31.656 33.969 6.805 1 17.19 3 ARG B O 1
ATOM 3065 N N . ALA B 1 4 ? 33.156 33.188 8.328 1 18.16 4 ALA B N 1
ATOM 3066 C CA . ALA B 1 4 ? 33.344 31.734 8.367 1 18.16 4 ALA B CA 1
ATOM 3067 C C . ALA B 1 4 ? 32.094 31.031 8.883 1 18.16 4 ALA B C 1
ATOM 3069 O O . ALA B 1 4 ? 31.75 31.141 10.055 1 18.16 4 ALA B O 1
ATOM 3070 N N . LEU B 1 5 ? 30.938 31.156 8.273 1 18.73 5 LEU B N 1
ATOM 3071 C CA . LEU B 1 5 ? 29.688 30.547 8.688 1 18.73 5 LEU B CA 1
ATOM 3072 C C . LEU B 1 5 ? 29.859 29.047 8.891 1 18.73 5 LEU B C 1
ATOM 3074 O O . LEU B 1 5 ? 30.125 28.312 7.934 1 18.73 5 LEU B O 1
ATOM 3078 N N . ARG B 1 6 ? 30.375 28.641 10.039 1 18.39 6 ARG B N 1
ATOM 3079 C CA . ARG B 1 6 ? 30.828 27.344 10.531 1 18.39 6 ARG B CA 1
ATOM 3080 C C . ARG B 1 6 ? 29.734 26.297 10.359 1 18.39 6 ARG B C 1
ATOM 3082 O O . ARG B 1 6 ? 28.547 26.625 10.305 1 18.39 6 ARG B O 1
ATOM 3089 N N . LYS B 1 7 ? 30.172 24.984 10.328 1 20.5 7 LYS B N 1
ATOM 3090 C CA . LYS B 1 7 ? 29.906 23.609 9.914 1 20.5 7 LYS B CA 1
ATOM 3091 C C . LYS B 1 7 ? 28.891 22.938 10.836 1 20.5 7 LYS B C 1
ATOM 3093 O O . LYS B 1 7 ? 29.156 22.766 12.031 1 20.5 7 LYS B O 1
ATOM 3098 N N . LEU B 1 8 ? 27.547 23.328 10.844 1 19.75 8 LEU B N 1
ATOM 3099 C CA . LEU B 1 8 ? 26.469 22.688 11.602 1 19.75 8 LEU B CA 1
ATOM 3100 C C . LEU B 1 8 ? 26.516 21.172 11.445 1 19.75 8 LEU B C 1
ATOM 3102 O O . LEU B 1 8 ? 26.391 20.656 10.336 1 19.75 8 LEU B O 1
ATOM 3106 N N . GLY B 1 9 ? 27.391 20.5 12.18 1 19.42 9 GLY B N 1
ATOM 3107 C CA . GLY B 1 9 ? 27.703 19.078 12.188 1 19.42 9 GLY B CA 1
ATOM 3108 C C . GLY B 1 9 ? 26.484 18.203 12.422 1 19.42 9 GLY B C 1
ATOM 3109 O O . GLY B 1 9 ? 25.469 18.672 12.953 1 19.42 9 GLY B O 1
ATOM 3110 N N . PRO B 1 10 ? 26.328 17.062 11.75 1 21.45 10 PRO B N 1
ATOM 3111 C CA . PRO B 1 10 ? 25.234 16.109 11.492 1 21.45 10 PRO B CA 1
ATOM 3112 C C . PRO B 1 10 ? 24.828 15.336 12.742 1 21.45 10 PRO B C 1
ATOM 3114 O O . PRO B 1 10 ? 25.656 14.688 13.383 1 21.45 10 PRO B O 1
ATOM 3117 N N . ALA B 1 11 ? 24 15.812 13.672 1 19.62 11 ALA B N 1
ATOM 3118 C CA . ALA B 1 11 ? 23.625 15.195 14.938 1 19.62 11 ALA B CA 1
ATOM 3119 C C . ALA B 1 11 ? 22.984 13.828 14.711 1 19.62 11 ALA B C 1
ATOM 3121 O O . ALA B 1 11 ? 21.922 13.727 14.094 1 19.62 11 ALA B O 1
ATOM 3122 N N . LEU B 1 12 ? 23.672 12.672 14.648 1 21.14 12 LEU B N 1
ATOM 3123 C CA . LEU B 1 12 ? 23.328 11.289 14.328 1 21.14 12 LEU B CA 1
ATOM 3124 C C . LEU B 1 12 ? 22.531 10.648 15.461 1 21.14 12 LEU B C 1
ATOM 3126 O O . LEU B 1 12 ? 22.156 9.484 15.375 1 21.14 12 LEU B O 1
ATOM 3130 N N . GLY B 1 13 ? 22.188 11.359 16.625 1 18.06 13 GLY B N 1
ATOM 3131 C CA . GLY B 1 13 ? 22.172 10.492 17.781 1 18.06 13 GLY B CA 1
ATOM 3132 C C . GLY B 1 13 ? 21.109 9.406 17.719 1 18.06 13 GLY B C 1
ATOM 3133 O O . GLY B 1 13 ? 20.203 9.477 16.891 1 18.06 13 GLY B O 1
ATOM 3134 N N . ALA B 1 14 ? 20.797 8.586 18.922 1 19.23 14 ALA B N 1
ATOM 3135 C CA . ALA B 1 14 ? 20.719 7.238 19.469 1 19.23 14 ALA B CA 1
ATOM 3136 C C . ALA B 1 14 ? 19.266 6.789 19.578 1 19.23 14 ALA B C 1
ATOM 3138 O O . ALA B 1 14 ? 18.938 5.641 19.266 1 19.23 14 ALA B O 1
ATOM 3139 N N . VAL B 1 15 ? 18.219 7.594 20.016 1 18.78 15 VAL B N 1
ATOM 3140 C CA . VAL B 1 15 ? 17.547 7.02 21.172 1 18.78 15 VAL B CA 1
ATOM 3141 C C . VAL B 1 15 ? 16.578 5.93 20.734 1 18.78 15 VAL B C 1
ATOM 3143 O O . VAL B 1 15 ? 15.672 6.184 19.922 1 18.78 15 VAL B O 1
ATOM 3146 N N . PRO B 1 16 ? 16.906 4.594 20.812 1 19.44 16 PRO B N 1
ATOM 3147 C CA . PRO B 1 16 ? 16.109 3.42 20.453 1 19.44 16 PRO B CA 1
ATOM 3148 C C . PRO B 1 16 ? 14.883 3.242 21.359 1 19.44 16 PRO B C 1
ATOM 3150 O O . PRO B 1 16 ? 14.836 2.316 22.172 1 19.44 16 PRO B O 1
ATOM 3153 N N . ALA B 1 17 ? 14.117 4.246 21.75 1 18.58 17 ALA B N 1
ATOM 3154 C CA . ALA B 1 17 ? 13.195 4.02 22.859 1 18.58 17 ALA B CA 1
ATOM 3155 C C . ALA B 1 17 ? 12.227 2.879 22.547 1 18.58 17 ALA B C 1
ATOM 3157 O O . ALA B 1 17 ? 11.531 2.912 21.531 1 18.58 17 ALA B O 1
ATOM 3158 N N . GLY B 1 18 ? 12.539 1.604 23.031 1 17.67 18 GLY B N 1
ATOM 3159 C CA . GLY B 1 18 ? 11.898 0.296 23.031 1 17.67 18 GLY B CA 1
ATOM 3160 C C . GLY B 1 18 ? 10.531 0.3 23.703 1 17.67 18 GLY B C 1
ATOM 3161 O O . GLY B 1 18 ? 10.344 0.949 24.734 1 17.67 18 GLY B O 1
ATOM 3162 N N . PHE B 1 19 ? 9.398 0.299 22.938 1 18.06 19 PHE B N 1
ATOM 3163 C CA . PHE B 1 19 ? 7.977 0.224 23.266 1 18.06 19 PHE B CA 1
ATOM 3164 C C . PHE B 1 19 ? 7.695 -0.919 24.234 1 18.06 19 PHE B C 1
ATOM 3166 O O . PHE B 1 19 ? 7.895 -2.088 23.891 1 18.06 19 PHE B O 1
ATOM 3173 N N . ALA B 1 20 ? 7.938 -0.729 25.531 1 17.17 20 ALA B N 1
ATOM 3174 C CA . ALA B 1 20 ? 7.656 -1.631 26.641 1 17.17 20 ALA B CA 1
ATOM 3175 C C . ALA B 1 20 ? 6.199 -2.092 26.609 1 17.17 20 ALA B C 1
ATOM 3177 O O . ALA B 1 20 ? 5.289 -1.282 26.422 1 17.17 20 ALA B O 1
ATOM 3178 N N . TRP B 1 21 ? 5.945 -3.498 26.453 1 16.48 21 TRP B N 1
ATOM 3179 C CA . TRP B 1 21 ? 4.875 -4.484 26.391 1 16.48 21 TRP B CA 1
ATOM 3180 C C . TRP B 1 21 ? 4.066 -4.504 27.688 1 16.48 21 TRP B C 1
ATOM 3182 O O . TRP B 1 21 ? 4.609 -4.789 28.75 1 16.48 21 TRP B O 1
ATOM 3192 N N . MET B 1 22 ? 3.344 -3.436 27.953 1 16.89 22 MET B N 1
ATOM 3193 C CA . MET B 1 22 ? 2.582 -3.363 29.203 1 16.89 22 MET B CA 1
ATOM 3194 C C . MET B 1 22 ? 1.713 -4.602 29.375 1 16.89 22 MET B C 1
ATOM 3196 O O . MET B 1 22 ? 1.163 -5.125 28.406 1 16.89 22 MET B O 1
ATOM 3200 N N . ASP B 1 23 ? 1.722 -5.262 30.609 1 17.12 23 ASP B N 1
ATOM 3201 C CA . ASP B 1 23 ? 1.229 -6.445 31.312 1 17.12 23 ASP B CA 1
ATOM 3202 C C . ASP B 1 23 ? -0.297 -6.453 31.375 1 17.12 23 ASP B C 1
ATOM 3204 O O . ASP B 1 23 ? -0.922 -5.406 31.547 1 17.12 23 ASP B O 1
ATOM 3208 N N . ARG B 1 24 ? -0.958 -7.547 30.844 1 18.33 24 ARG B N 1
ATOM 3209 C CA . ARG B 1 24 ? -2.301 -8.086 30.656 1 18.33 24 ARG B CA 1
ATOM 3210 C C . ARG B 1 24 ? -3.014 -8.25 32 1 18.33 24 ARG B C 1
ATOM 3212 O O . ARG B 1 24 ? -2.65 -9.109 32.812 1 18.33 24 ARG B O 1
ATOM 3219 N N . ALA B 1 25 ? -3.381 -7.219 32.688 1 17.23 25 ALA B N 1
ATOM 3220 C CA . ALA B 1 25 ? -4.07 -7.391 33.938 1 17.23 25 ALA B CA 1
ATOM 3221 C C . ALA B 1 25 ? -5.27 -8.32 33.812 1 17.23 25 ALA B C 1
ATOM 3223 O O . ALA B 1 25 ? -5.883 -8.391 32.719 1 17.23 25 ALA B O 1
ATOM 3224 N N . ASP B 1 26 ? -5.707 -9.172 34.906 1 18.69 26 ASP B N 1
ATOM 3225 C CA . ASP B 1 26 ? -6.387 -10.383 35.344 1 18.69 26 ASP B CA 1
ATOM 3226 C C . ASP B 1 26 ? -7.898 -10.188 35.375 1 18.69 26 ASP B C 1
ATOM 3228 O O . ASP B 1 26 ? -8.414 -9.5 36.281 1 18.69 26 ASP B O 1
ATOM 3232 N N . ARG B 1 27 ? -8.586 -9.781 34.344 1 18.44 27 ARG B N 1
ATOM 3233 C CA . ARG B 1 27 ? -10.016 -9.539 34.5 1 18.44 27 ARG B CA 1
ATOM 3234 C C . ARG B 1 27 ? -10.734 -10.797 34.969 1 18.44 27 ARG B C 1
ATOM 3236 O O . ARG B 1 27 ? -10.703 -11.836 34.312 1 18.44 27 ARG B O 1
ATOM 3243 N N . ASN B 1 28 ? -11.016 -11.039 36.281 1 18.84 28 ASN B N 1
ATOM 3244 C CA . ASN B 1 28 ? -11.594 -12.117 37.094 1 18.84 28 ASN B CA 1
ATOM 3245 C C . ASN B 1 28 ? -13.062 -12.344 36.719 1 18.84 28 ASN B C 1
ATOM 3247 O O . ASN B 1 28 ? -13.727 -13.203 37.312 1 18.84 28 ASN B O 1
ATOM 3251 N N . GLY B 1 29 ? -13.773 -11.461 36.031 1 19.22 29 GLY B N 1
ATOM 3252 C CA . GLY B 1 29 ? -15.148 -11.523 36.5 1 19.22 29 GLY B CA 1
ATOM 3253 C C . GLY B 1 29 ? -15.805 -12.867 36.25 1 19.22 29 GLY B C 1
ATOM 3254 O O . GLY B 1 29 ? -15.352 -13.633 35.406 1 19.22 29 GLY B O 1
ATOM 3255 N N . THR B 1 30 ? -16.781 -13.352 37.094 1 19.72 30 THR B N 1
ATOM 3256 C CA . THR B 1 30 ? -17.5 -14.516 37.594 1 19.72 30 THR B CA 1
ATOM 3257 C C . THR B 1 30 ? -18.531 -14.977 36.562 1 19.72 30 THR B C 1
ATOM 3259 O O . THR B 1 30 ? -19.516 -14.273 36.281 1 19.72 30 THR B O 1
ATOM 3262 N N . ALA B 1 31 ? -18.172 -15.531 35.438 1 19.47 31 ALA B N 1
ATOM 3263 C CA . ALA B 1 31 ? -19.078 -16.078 34.438 1 19.47 31 ALA B CA 1
ATOM 3264 C C . ALA B 1 31 ? -19.938 -17.188 35 1 19.47 31 ALA B C 1
ATOM 3266 O O . ALA B 1 31 ? -19.438 -18.109 35.656 1 19.47 31 ALA B O 1
ATOM 3267 N N . GLY B 1 32 ? -21.141 -16.797 35.562 1 19.64 32 GLY B N 1
ATOM 3268 C CA . GLY B 1 32 ? -22.109 -17.75 36.062 1 19.64 32 GLY B CA 1
ATOM 3269 C C . GLY B 1 32 ? -22.266 -18.969 35.188 1 19.64 32 GLY B C 1
ATOM 3270 O O . GLY B 1 32 ? -21.859 -18.953 34.031 1 19.64 32 GLY B O 1
ATOM 3271 N N . PRO B 1 33 ? -22.953 -20.094 35.688 1 21.22 33 PRO B N 1
ATOM 3272 C CA . PRO B 1 33 ? -22.859 -21.531 35.5 1 21.22 33 PRO B CA 1
ATOM 3273 C C . PRO B 1 33 ? -23.484 -22.016 34.219 1 21.22 33 PRO B C 1
ATOM 3275 O O . PRO B 1 33 ? -23.453 -23.203 33.906 1 21.22 33 PRO B O 1
ATOM 3278 N N . TYR B 1 34 ? -24.031 -21.125 33.281 1 20.95 34 TYR B N 1
ATOM 3279 C CA . TYR B 1 34 ? -25 -21.844 32.438 1 20.95 34 TYR B CA 1
ATOM 3280 C C . TYR B 1 34 ? -24.391 -23.141 31.891 1 20.95 34 TYR B C 1
ATOM 3282 O O . TYR B 1 34 ? -23.234 -23.156 31.469 1 20.95 34 TYR B O 1
ATOM 3290 N N . SER B 1 35 ? -24.953 -24.344 32.281 1 20.81 35 SER B N 1
ATOM 3291 C CA . SER B 1 35 ? -24.672 -25.766 32.25 1 20.81 35 SER B CA 1
ATOM 3292 C C . SER B 1 35 ? -24.5 -26.266 30.797 1 20.81 35 SER B C 1
ATOM 3294 O O . SER B 1 35 ? -24.422 -27.469 30.547 1 20.81 35 SER B O 1
ATOM 3296 N N . HIS B 1 36 ? -24.531 -25.344 29.828 1 20.06 36 HIS B N 1
ATOM 3297 C CA . HIS B 1 36 ? -24.703 -25.969 28.531 1 20.06 36 HIS B CA 1
ATOM 3298 C C . HIS B 1 36 ? -23.703 -27.109 28.328 1 20.06 36 HIS B C 1
ATOM 3300 O O . HIS B 1 36 ? -22.562 -27.016 28.75 1 20.06 36 HIS B O 1
ATOM 3306 N N . ASN B 1 37 ? -24.281 -28.359 28.234 1 21.66 37 ASN B N 1
ATOM 3307 C CA . ASN B 1 37 ? -23.609 -29.641 28.047 1 21.66 37 ASN B CA 1
ATOM 3308 C C . ASN B 1 37 ? -22.438 -29.516 27.062 1 21.66 37 ASN B C 1
ATOM 3310 O O . ASN B 1 37 ? -22.625 -29.062 25.938 1 21.66 37 ASN B O 1
ATOM 3314 N N . GLY B 1 38 ? -21.297 -29.391 27.641 1 21.58 38 GLY B N 1
ATOM 3315 C CA . GLY B 1 38 ? -19.922 -29.062 27.297 1 21.58 38 GLY B CA 1
ATOM 3316 C C . GLY B 1 38 ? -19.312 -30.031 26.297 1 21.58 38 GLY B C 1
ATOM 3317 O O . GLY B 1 38 ? -19.016 -31.172 26.641 1 21.58 38 GLY B O 1
ATOM 3318 N N . TYR B 1 39 ? -20.141 -30.188 25.016 1 21.55 39 TYR B N 1
ATOM 3319 C CA . TYR B 1 39 ? -19.438 -31.125 24.141 1 21.55 39 TYR B CA 1
ATOM 3320 C C . TYR B 1 39 ? -17.938 -30.984 24.297 1 21.55 39 TYR B C 1
ATOM 3322 O O . TYR B 1 39 ? -17.406 -29.875 24.203 1 21.55 39 TYR B O 1
ATOM 3330 N N . CYS B 1 40 ? -17.438 -31.797 25.219 1 20.86 40 CYS B N 1
ATOM 3331 C CA . CYS B 1 40 ? -16.047 -31.969 25.625 1 20.86 40 CYS B CA 1
ATOM 3332 C C . CYS B 1 40 ? -15.117 -31.984 24.406 1 20.86 40 CYS B C 1
ATOM 3334 O O . CYS B 1 40 ? -15.219 -32.875 23.562 1 20.86 40 CYS B O 1
ATOM 3336 N N . ASN B 1 41 ? -14.961 -30.797 23.859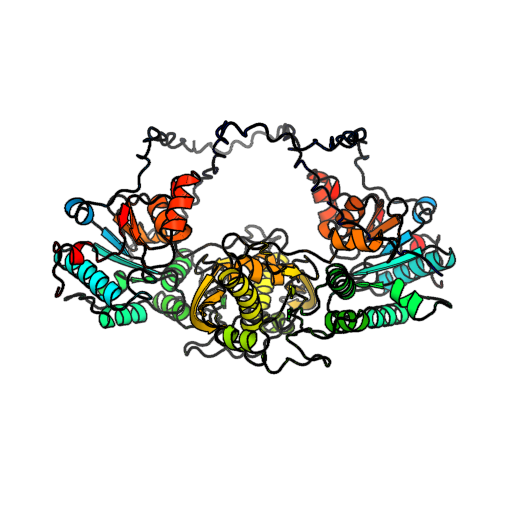 1 21.09 41 ASN B N 1
ATOM 3337 C CA . ASN B 1 41 ? -13.922 -30.562 22.859 1 21.09 41 ASN B CA 1
ATOM 3338 C C . ASN B 1 41 ? -12.648 -31.344 23.172 1 21.09 41 ASN B C 1
ATOM 3340 O O . ASN B 1 41 ? -11.852 -30.922 24 1 21.09 41 ASN B O 1
ATOM 3344 N N . GLN B 1 42 ? -12.789 -32.656 23.375 1 22.61 42 GLN B N 1
ATOM 3345 C CA . GLN B 1 42 ? -11.555 -33.438 23.562 1 22.61 42 GLN B CA 1
ATOM 3346 C C . GLN B 1 42 ? -10.445 -32.906 22.656 1 22.61 42 GLN B C 1
ATOM 3348 O O . GLN B 1 42 ? -10.641 -32.75 21.453 1 22.61 42 GLN B O 1
ATOM 3353 N N . CYS B 1 43 ? -9.578 -32.094 23.172 1 24.22 43 CYS B N 1
ATOM 3354 C CA . CYS B 1 43 ? -8.344 -31.484 22.703 1 24.22 43 CYS B CA 1
ATOM 3355 C C . CYS B 1 43 ? -7.543 -32.438 21.828 1 24.22 43 CYS B C 1
ATOM 3357 O O . CYS B 1 43 ? -7.254 -33.562 22.25 1 24.22 43 CYS B O 1
ATOM 3359 N N . ALA B 1 44 ? -7.828 -32.469 20.547 1 24.33 44 ALA B N 1
ATOM 3360 C CA . ALA B 1 44 ? -7 -33.344 19.75 1 24.33 44 ALA B CA 1
ATOM 3361 C C . ALA B 1 44 ? -5.582 -33.438 20.312 1 24.33 44 ALA B C 1
ATOM 3363 O O . ALA B 1 44 ? -5.047 -32.438 20.812 1 24.33 44 ALA B O 1
ATOM 3364 N N . PRO B 1 45 ? -5.105 -34.562 20.75 1 23.47 45 PRO B N 1
ATOM 3365 C CA . PRO B 1 45 ? -3.795 -34.562 21.406 1 23.47 45 PRO B CA 1
ATOM 3366 C C . PRO B 1 45 ? -2.818 -33.594 20.766 1 23.47 45 PRO B C 1
ATOM 3368 O O . PRO B 1 45 ? -2.982 -33.219 19.609 1 23.47 45 PRO B O 1
ATOM 3371 N N . LYS B 1 46 ? -2.176 -32.875 21.531 1 29.2 46 LYS B N 1
ATOM 3372 C CA . LYS B 1 46 ? -0.958 -32.125 21.219 1 29.2 46 LYS B CA 1
ATOM 3373 C C . LYS B 1 46 ? -0.17 -32.812 20.094 1 29.2 46 LYS B C 1
ATOM 3375 O O . LYS B 1 46 ? 0.25 -33.969 20.234 1 29.2 46 LYS B O 1
ATOM 3380 N N . VAL B 1 47 ? -0.518 -32.469 18.953 1 25.25 47 VAL B N 1
ATOM 3381 C CA . VAL B 1 47 ? 0.391 -32.969 17.938 1 25.25 47 VAL B CA 1
ATOM 3382 C C . VAL B 1 47 ? 1.818 -33 18.469 1 25.25 47 VAL B C 1
ATOM 3384 O O . VAL B 1 47 ? 2.324 -31.969 18.938 1 25.25 47 VAL B O 1
ATOM 3387 N N . ALA B 1 48 ? 2.184 -34.031 18.984 1 25.77 48 ALA B N 1
ATOM 3388 C CA . ALA B 1 48 ? 3.586 -34.156 19.359 1 25.77 48 ALA B CA 1
ATOM 3389 C C . ALA B 1 48 ? 4.496 -33.438 18.375 1 25.77 48 ALA B C 1
ATOM 3391 O O . ALA B 1 48 ? 4.426 -33.656 17.156 1 25.77 48 ALA B O 1
ATOM 3392 N N . LEU B 1 49 ? 4.766 -32.125 18.688 1 28.38 49 LEU B N 1
ATOM 3393 C CA . LEU B 1 49 ? 5.941 -31.609 18 1 28.38 49 LEU B CA 1
ATOM 3394 C C . LEU B 1 49 ? 6.941 -32.719 17.703 1 28.38 49 LEU B C 1
ATOM 3396 O O . LEU B 1 49 ? 7.496 -33.312 18.625 1 28.38 49 LEU B O 1
ATOM 3400 N N . ALA B 1 50 ? 6.559 -33.531 16.703 1 28.42 50 ALA B N 1
ATOM 3401 C CA . ALA B 1 50 ? 7.609 -34.5 16.406 1 28.42 50 ALA B CA 1
ATOM 3402 C C . ALA B 1 50 ? 8.977 -33.969 16.828 1 28.42 50 ALA B C 1
ATOM 3404 O O . ALA B 1 50 ? 9.18 -32.75 16.938 1 28.42 50 ALA B O 1
ATOM 3405 N N . GLU B 1 51 ? 9.805 -34.812 17.422 1 28.39 51 GLU B N 1
ATOM 3406 C CA . GLU B 1 51 ? 11.219 -34.594 17.688 1 28.39 51 GLU B CA 1
ATOM 3407 C C . GLU B 1 51 ? 11.836 -33.656 16.672 1 28.39 51 GLU B C 1
ATOM 3409 O O . GLU B 1 51 ? 11.438 -33.625 15.5 1 28.39 51 GLU B O 1
ATOM 3414 N N . THR B 1 52 ? 12.242 -32.5 17.125 1 31.23 52 THR B N 1
ATOM 3415 C CA . THR B 1 52 ? 13.133 -31.609 16.406 1 31.23 52 THR B CA 1
ATOM 3416 C C . THR B 1 52 ? 13.969 -32.375 15.383 1 31.23 52 THR B C 1
ATOM 3418 O O . THR B 1 52 ? 14.938 -33.062 15.758 1 31.23 52 THR B O 1
ATOM 3421 N N . HIS B 1 53 ? 13.281 -33.125 14.5 1 29.38 53 HIS B N 1
ATOM 3422 C CA . HIS B 1 53 ? 14.234 -33.594 13.508 1 29.38 53 HIS B CA 1
ATOM 3423 C C . HIS B 1 53 ? 15.273 -32.531 13.188 1 29.38 53 HIS B C 1
ATOM 3425 O O . HIS B 1 53 ? 14.922 -31.391 12.867 1 29.38 53 HIS B O 1
ATOM 3431 N N . ILE B 1 54 ? 16.297 -32.406 13.898 1 31.91 54 ILE B N 1
ATOM 3432 C CA . ILE B 1 54 ? 17.516 -31.75 13.477 1 31.91 54 ILE B CA 1
ATOM 3433 C C . ILE B 1 54 ? 17.656 -31.844 11.953 1 31.91 54 ILE B C 1
ATOM 3435 O O . ILE B 1 54 ? 17.812 -32.938 11.414 1 31.91 54 ILE B O 1
ATOM 3439 N N . PHE B 1 55 ? 16.812 -31.094 11.281 1 37.75 55 PHE B N 1
ATOM 3440 C CA . PHE B 1 55 ? 17.016 -31.031 9.844 1 37.75 55 PHE B CA 1
ATOM 3441 C C . PHE B 1 55 ? 18.5 -30.938 9.508 1 37.75 55 PHE B C 1
ATOM 3443 O O . PHE B 1 55 ? 19.234 -30.141 10.094 1 37.75 55 PHE B O 1
ATOM 3450 N N . PRO B 1 56 ? 19.078 -31.828 8.914 1 39.03 56 PRO B N 1
ATOM 3451 C CA . PRO B 1 56 ? 20.5 -31.734 8.57 1 39.03 56 PRO B CA 1
ATOM 3452 C C . PRO B 1 56 ? 20.859 -30.406 7.906 1 39.03 56 PRO B C 1
ATOM 3454 O O . PRO B 1 56 ? 20.031 -29.797 7.246 1 39.03 56 PRO B O 1
ATOM 3457 N N . GLY B 1 57 ? 21.672 -29.484 8.453 1 45.28 57 GLY B N 1
ATOM 3458 C CA . GLY B 1 57 ? 22.297 -28.219 8.133 1 45.28 57 GLY B CA 1
ATOM 3459 C C . GLY B 1 57 ? 22.359 -27.938 6.641 1 45.28 57 GLY B C 1
ATOM 3460 O O . GLY B 1 57 ? 22.375 -26.781 6.215 1 45.28 57 GLY B O 1
ATOM 3461 N N . HIS B 1 58 ? 22.906 -28.766 5.719 1 55.62 58 HIS B N 1
ATOM 3462 C CA . HIS B 1 58 ? 23.328 -28.422 4.363 1 55.62 58 HIS B CA 1
ATOM 3463 C C . HIS B 1 58 ? 22.234 -28.766 3.35 1 55.62 58 HIS B C 1
ATOM 3465 O O . HIS B 1 58 ? 21.672 -29.859 3.395 1 55.62 58 HIS B O 1
ATOM 3471 N N . CYS B 1 59 ? 21.531 -27.781 2.771 1 67 59 CYS B N 1
ATOM 3472 C CA . CYS B 1 59 ? 20.734 -28.016 1.575 1 67 59 CYS B CA 1
ATOM 3473 C C . CYS B 1 59 ? 21.469 -28.938 0.602 1 67 59 CYS B C 1
ATOM 3475 O O . CYS B 1 59 ? 22.609 -28.688 0.246 1 67 59 CYS B O 1
ATOM 3477 N N . GLU B 1 60 ? 20.75 -30.156 0.412 1 85.06 60 GLU B N 1
ATOM 3478 C CA . GLU B 1 60 ? 21.422 -31.203 -0.355 1 85.06 60 GLU B CA 1
ATOM 3479 C C . GLU B 1 60 ? 20.891 -31.25 -1.788 1 85.06 60 GLU B C 1
ATOM 3481 O O . GLU B 1 60 ? 19.766 -30.859 -2.055 1 85.06 60 GLU B O 1
ATOM 3486 N N . LYS B 1 61 ? 21.797 -31.516 -2.715 1 93.56 61 LYS B N 1
ATOM 3487 C CA . LYS B 1 61 ? 21.391 -31.938 -4.055 1 93.56 61 LYS B CA 1
ATOM 3488 C C . LYS B 1 61 ? 20.719 -33.312 -4.031 1 93.56 61 LYS B C 1
ATOM 3490 O O . LYS B 1 61 ? 21.25 -34.25 -3.459 1 93.56 61 LYS B O 1
ATOM 3495 N N . PRO B 1 62 ? 19.5 -33.406 -4.578 1 96.69 62 PRO B N 1
ATOM 3496 C CA . PRO B 1 62 ? 18.891 -34.719 -4.625 1 96.69 62 PRO B CA 1
ATOM 3497 C C . PRO B 1 62 ? 19.594 -35.656 -5.609 1 96.69 62 PRO B C 1
ATOM 3499 O O . PRO B 1 62 ? 20.109 -35.188 -6.633 1 96.69 62 PRO B O 1
ATOM 3502 N N . THR B 1 63 ? 19.562 -36.969 -5.293 1 96.25 63 THR B N 1
ATOM 3503 C CA . THR B 1 63 ? 19.906 -37.938 -6.32 1 96.25 63 THR B CA 1
ATOM 3504 C C . THR B 1 63 ? 18.812 -38.031 -7.379 1 96.25 63 THR B C 1
ATOM 3506 O O . THR B 1 63 ? 17.688 -37.562 -7.16 1 96.25 63 THR B O 1
ATOM 3509 N N . PHE B 1 64 ? 19.234 -38.562 -8.523 1 97.12 64 PHE B N 1
ATOM 3510 C CA . PHE B 1 64 ? 18.25 -38.75 -9.586 1 97.12 64 PHE B CA 1
ATOM 3511 C C . PHE B 1 64 ? 17.094 -39.625 -9.094 1 97.12 64 PHE B C 1
ATOM 3513 O O . PHE B 1 64 ? 15.938 -39.344 -9.406 1 97.12 64 PHE B O 1
ATOM 3520 N N . GLU B 1 65 ? 17.391 -40.656 -8.312 1 96.88 65 GLU B N 1
ATOM 3521 C CA . GLU B 1 65 ? 16.391 -41.562 -7.766 1 96.88 65 GLU B CA 1
ATOM 3522 C C . GLU B 1 65 ? 15.461 -40.844 -6.797 1 96.88 65 GLU B C 1
ATOM 3524 O O . GLU B 1 65 ? 14.25 -41.062 -6.805 1 96.88 65 GLU B O 1
ATOM 3529 N N . GLU B 1 66 ? 16.047 -40.031 -6.035 1 96.88 66 GLU B N 1
ATOM 3530 C CA . GLU B 1 66 ? 15.242 -39.219 -5.109 1 96.88 66 GLU B CA 1
ATOM 3531 C C . GLU B 1 66 ? 14.32 -38.281 -5.859 1 96.88 66 GLU B C 1
ATOM 3533 O O . GLU B 1 66 ? 13.133 -38.156 -5.539 1 96.88 66 GLU B O 1
ATOM 3538 N N . PHE B 1 67 ? 14.922 -37.656 -6.805 1 97.88 67 PHE B N 1
ATOM 3539 C CA . PHE B 1 67 ? 14.18 -36.688 -7.586 1 97.88 67 PHE B CA 1
ATOM 3540 C C . PHE B 1 67 ? 12.984 -37.312 -8.273 1 97.88 67 PHE B C 1
ATOM 3542 O O . PHE B 1 67 ? 11.914 -36.719 -8.367 1 97.88 67 PHE B O 1
ATOM 3549 N N . THR B 1 68 ? 13.109 -38.5 -8.734 1 98 68 THR B N 1
ATOM 3550 C CA . THR B 1 68 ? 12.047 -39.125 -9.516 1 98 68 THR B CA 1
ATOM 3551 C C . THR B 1 68 ? 11.141 -39.969 -8.609 1 98 68 THR B C 1
ATOM 3553 O O . THR B 1 68 ? 10.281 -40.719 -9.102 1 98 68 THR B O 1
ATOM 3556 N N . SER B 1 69 ? 11.266 -39.906 -7.316 1 98.06 69 SER B N 1
ATOM 3557 C CA . SER B 1 69 ? 10.578 -40.812 -6.406 1 98.06 69 SER B CA 1
ATOM 3558 C C . SER B 1 69 ? 9.219 -40.25 -5.992 1 98.06 69 SER B C 1
ATOM 3560 O O . SER B 1 69 ? 8.391 -40.969 -5.43 1 98.06 69 SER B O 1
ATOM 3562 N N . PHE B 1 70 ? 8.938 -39.062 -6.215 1 98.56 70 PHE B N 1
ATOM 3563 C CA . PHE B 1 70 ? 7.707 -38.438 -5.742 1 98.56 70 PHE B CA 1
ATOM 3564 C C . PHE B 1 70 ? 6.527 -38.812 -6.629 1 98.56 70 PHE B C 1
ATOM 3566 O O . PHE B 1 70 ? 6.715 -39.219 -7.781 1 98.56 70 PHE B O 1
ATOM 3573 N N . GLU B 1 71 ? 5.363 -38.656 -6.031 1 98.44 71 GLU B N 1
ATOM 3574 C CA . GLU B 1 71 ? 4.141 -38.938 -6.77 1 98.44 71 GLU B CA 1
ATOM 3575 C C . GLU B 1 71 ? 3.674 -37.75 -7.586 1 98.44 71 GLU B C 1
ATOM 3577 O O . GLU B 1 71 ? 3.232 -37.906 -8.727 1 98.44 71 GLU B O 1
ATOM 3582 N N . THR B 1 72 ? 3.691 -36.625 -7 1 98.75 72 THR B N 1
ATOM 3583 C CA . THR B 1 72 ? 3.219 -35.406 -7.621 1 98.75 72 THR B CA 1
ATOM 3584 C C . THR B 1 72 ? 4.324 -34.344 -7.637 1 98.75 72 THR B C 1
ATOM 3586 O O . THR B 1 72 ? 5.031 -34.156 -6.645 1 98.75 72 THR B O 1
ATOM 3589 N N . TYR B 1 73 ? 4.492 -33.688 -8.781 1 98.88 73 TYR B N 1
ATOM 3590 C CA . TYR B 1 73 ? 5.414 -32.562 -8.938 1 98.88 73 TYR B CA 1
ATOM 3591 C C . TYR B 1 73 ? 4.66 -31.266 -9.172 1 98.88 73 TYR B C 1
ATOM 3593 O O . TYR B 1 73 ? 3.844 -31.172 -10.094 1 98.88 73 TYR B O 1
ATOM 3601 N N . ILE B 1 74 ? 4.902 -30.297 -8.352 1 98.81 74 ILE B N 1
ATOM 3602 C CA . ILE B 1 74 ? 4.297 -28.969 -8.469 1 98.81 74 ILE B CA 1
ATOM 3603 C C . ILE B 1 74 ? 5.367 -27.953 -8.844 1 98.81 74 ILE B C 1
ATOM 3605 O O . ILE B 1 74 ? 6.297 -27.688 -8.07 1 98.81 74 ILE B O 1
ATOM 3609 N N . PHE B 1 75 ? 5.211 -27.375 -10.031 1 98.81 75 PHE B N 1
ATOM 3610 C CA . PHE B 1 75 ? 6.227 -26.484 -10.555 1 98.81 75 PHE B CA 1
ATOM 3611 C C . PHE B 1 75 ? 5.738 -25.031 -10.516 1 98.81 75 PHE B C 1
ATOM 3613 O O . PHE B 1 75 ? 4.672 -24.719 -11.047 1 98.81 75 PHE B O 1
ATOM 3620 N N . ASP B 1 76 ? 6.527 -24.172 -9.891 1 98.19 76 ASP B N 1
ATOM 3621 C CA . ASP B 1 76 ? 6.422 -22.766 -10.25 1 98.19 76 ASP B CA 1
ATOM 3622 C C . ASP B 1 76 ? 6.734 -22.547 -11.727 1 98.19 76 ASP B C 1
ATOM 3624 O O . ASP B 1 76 ? 7.34 -23.406 -12.375 1 98.19 76 ASP B O 1
ATOM 3628 N N . CYS B 1 77 ? 6.281 -21.406 -12.25 1 97.12 77 CYS B N 1
ATOM 3629 C CA . CYS B 1 77 ? 6.484 -21.172 -13.672 1 97.12 77 CYS B CA 1
ATOM 3630 C C . CYS B 1 77 ? 7.57 -20.125 -13.906 1 97.12 77 CYS B C 1
ATOM 3632 O O . CYS B 1 77 ? 8.656 -20.453 -14.391 1 97.12 77 CYS B O 1
ATOM 3634 N N . ASP B 1 78 ? 7.301 -18.906 -13.453 1 93.75 78 ASP B N 1
ATOM 3635 C CA . ASP B 1 78 ? 8.258 -17.812 -13.625 1 93.75 78 ASP B CA 1
ATOM 3636 C C . ASP B 1 78 ? 9.547 -18.094 -12.852 1 93.75 78 ASP B C 1
ATOM 3638 O O . ASP B 1 78 ? 9.523 -18.312 -11.641 1 93.75 78 ASP B O 1
ATOM 3642 N N . GLY B 1 79 ? 10.625 -18.141 -13.547 1 94.31 79 GLY B N 1
ATOM 3643 C CA . GLY B 1 79 ? 11.914 -18.391 -12.922 1 94.31 79 GLY B CA 1
ATOM 3644 C C . GLY B 1 79 ? 12.289 -19.859 -12.898 1 94.31 79 GLY B C 1
ATOM 3645 O O . GLY B 1 79 ? 13.391 -20.219 -12.469 1 94.31 79 GLY B O 1
ATOM 3646 N N . VAL B 1 80 ? 11.359 -20.719 -13.352 1 97.62 80 VAL B N 1
ATOM 3647 C CA . VAL B 1 80 ? 11.586 -22.156 -13.352 1 97.62 80 VAL B CA 1
ATOM 3648 C C . VAL B 1 80 ? 11.414 -22.703 -14.766 1 97.62 80 VAL B C 1
ATOM 3650 O O . VAL B 1 80 ? 12.305 -23.391 -15.281 1 97.62 80 VAL B O 1
ATOM 3653 N N . ILE B 1 81 ? 10.32 -22.375 -15.375 1 97.62 81 ILE B N 1
ATOM 3654 C CA . ILE B 1 81 ? 10 -22.859 -16.703 1 97.62 81 ILE B CA 1
ATOM 3655 C C . ILE B 1 81 ? 10.289 -21.766 -17.734 1 97.62 81 ILE B C 1
ATOM 3657 O O . ILE B 1 81 ? 10.805 -22.062 -18.828 1 97.62 81 ILE B O 1
ATOM 3661 N N . TRP B 1 82 ? 9.891 -20.562 -17.422 1 94.81 82 TRP B N 1
ATOM 3662 C CA . TRP B 1 82 ? 10.156 -19.438 -18.281 1 94.81 82 TRP B CA 1
ATOM 3663 C C . TRP B 1 82 ? 10.648 -18.234 -17.484 1 94.81 82 TRP B C 1
ATOM 3665 O O . TRP B 1 82 ? 10.758 -18.297 -16.266 1 94.81 82 TRP B O 1
ATOM 3675 N N . GLY B 1 83 ? 10.984 -17.188 -18.266 1 90.25 83 GLY B N 1
ATOM 3676 C CA . GLY B 1 83 ? 11.625 -16.062 -17.594 1 90.25 83 GLY B CA 1
ATOM 3677 C C . GLY B 1 83 ? 13.078 -16.328 -17.25 1 90.25 83 GLY B C 1
ATOM 3678 O O . GLY B 1 83 ? 13.641 -15.68 -16.359 1 90.25 83 GLY B O 1
ATOM 3679 N N . ILE B 1 84 ? 13.625 -17.266 -17.781 1 92.62 84 ILE B N 1
ATOM 3680 C CA . ILE B 1 84 ? 15.016 -17.688 -17.641 1 92.62 84 ILE B CA 1
ATOM 3681 C C . ILE B 1 84 ? 15.656 -17.828 -19.016 1 92.62 84 ILE B C 1
ATOM 3683 O O . ILE B 1 84 ? 15.031 -17.531 -20.031 1 92.62 84 ILE B O 1
ATOM 3687 N N . SER B 1 85 ? 16.969 -18.219 -19.016 1 92.81 85 SER B N 1
ATOM 3688 C CA . SER B 1 85 ? 17.625 -18.344 -20.312 1 92.81 85 SER B CA 1
ATOM 3689 C C . SER B 1 85 ? 16.922 -19.375 -21.188 1 92.81 85 SER B C 1
ATOM 3691 O O . SER B 1 85 ? 16.312 -20.328 -20.672 1 92.81 85 SER B O 1
ATOM 3693 N N . ASP B 1 86 ? 17.016 -19.188 -22.5 1 94 86 ASP B N 1
ATOM 3694 C CA . ASP B 1 86 ? 16.422 -20.125 -23.438 1 94 86 ASP B CA 1
ATOM 3695 C C . ASP B 1 86 ? 16.922 -21.547 -23.203 1 94 86 ASP B C 1
ATOM 3697 O O . ASP B 1 86 ? 16.141 -22.5 -23.25 1 94 86 ASP B O 1
ATOM 3701 N N . GLU B 1 87 ? 18.156 -21.625 -23 1 94.5 87 GLU B N 1
ATOM 3702 C CA . GLU B 1 87 ? 18.766 -22.922 -22.766 1 94.5 87 GLU B CA 1
ATOM 3703 C C . GLU B 1 87 ? 18.219 -23.578 -21.5 1 94.5 87 GLU B C 1
ATOM 3705 O O . GLU B 1 87 ? 17.891 -24.766 -21.484 1 94.5 87 GLU B O 1
ATOM 3710 N N . ASP B 1 88 ? 18.109 -22.828 -20.484 1 95.69 88 ASP B N 1
ATOM 3711 C CA . ASP B 1 88 ? 17.594 -23.344 -19.219 1 95.69 88 ASP B CA 1
ATOM 3712 C C . ASP B 1 88 ? 16.125 -23.734 -19.359 1 95.69 88 ASP B C 1
ATOM 3714 O O . ASP B 1 88 ? 15.688 -24.75 -18.797 1 95.69 88 ASP B O 1
ATOM 3718 N N . SER B 1 89 ? 15.367 -22.938 -20.062 1 96.75 89 SER B N 1
ATOM 3719 C CA . SER B 1 89 ? 13.953 -23.266 -20.281 1 96.75 89 SER B CA 1
ATOM 3720 C C . SER B 1 89 ? 13.797 -24.578 -21.031 1 96.75 89 SER B C 1
ATOM 3722 O O . SER B 1 89 ? 12.945 -25.391 -20.672 1 96.75 89 SER B O 1
ATOM 3724 N N . LYS B 1 90 ? 14.609 -24.844 -22.031 1 96.56 90 LYS B N 1
ATOM 3725 C CA . LYS B 1 90 ? 14.555 -26.094 -22.797 1 96.56 90 LYS B CA 1
ATOM 3726 C C . LYS B 1 90 ? 14.82 -27.297 -21.922 1 96.56 90 LYS B C 1
ATOM 3728 O O . LYS B 1 90 ? 14.125 -28.312 -22.016 1 96.56 90 LYS B O 1
ATOM 3733 N N . THR B 1 91 ? 15.797 -27.188 -21.062 1 97 91 THR B N 1
ATOM 3734 C CA . THR B 1 91 ? 16.141 -28.312 -20.219 1 97 91 THR B CA 1
ATOM 3735 C C . THR B 1 91 ? 15.086 -28.516 -19.125 1 97 91 THR B C 1
ATOM 3737 O O . THR B 1 91 ? 14.828 -29.641 -18.703 1 97 91 THR B O 1
ATOM 3740 N N . SER B 1 92 ? 14.523 -27.422 -18.641 1 98.12 92 SER B N 1
ATOM 3741 C CA . SER B 1 92 ? 13.406 -27.531 -17.703 1 98.12 92 SER B CA 1
ATOM 3742 C C . SER B 1 92 ? 12.242 -28.297 -18.328 1 98.12 92 SER B C 1
ATOM 3744 O O . SER B 1 92 ? 11.68 -29.188 -17.688 1 98.12 92 SER B O 1
ATOM 3746 N N . VAL B 1 93 ? 11.922 -27.969 -19.547 1 98 93 VAL B N 1
ATOM 3747 C CA . VAL B 1 93 ? 10.812 -28.594 -20.25 1 98 93 VAL B CA 1
ATOM 3748 C C . VAL B 1 93 ? 11.125 -30.062 -20.5 1 98 93 VAL B C 1
ATOM 3750 O O . VAL B 1 93 ? 10.258 -30.922 -20.359 1 98 93 VAL B O 1
ATOM 3753 N N . ALA B 1 94 ? 12.367 -30.312 -20.844 1 98 94 ALA B N 1
ATOM 3754 C CA . ALA B 1 94 ? 12.789 -31.688 -21.031 1 98 94 ALA B CA 1
ATOM 3755 C C . ALA B 1 94 ? 12.578 -32.5 -19.734 1 98 94 ALA B C 1
ATOM 3757 O O . ALA B 1 94 ? 12.172 -33.656 -19.781 1 98 94 ALA B O 1
ATOM 3758 N N . THR B 1 95 ? 12.914 -31.906 -18.641 1 98.5 95 THR B N 1
ATOM 3759 C CA . THR B 1 95 ? 12.734 -32.531 -17.344 1 98.5 95 THR B CA 1
ATOM 3760 C C . THR B 1 95 ? 11.258 -32.812 -17.062 1 98.5 95 THR B C 1
ATOM 3762 O O . THR B 1 95 ? 10.891 -33.906 -16.625 1 98.5 95 THR B O 1
ATOM 3765 N N . VAL B 1 96 ? 10.398 -31.844 -17.328 1 98.5 96 VAL B N 1
ATOM 3766 C CA . VAL B 1 96 ? 8.953 -31.984 -17.141 1 98.5 96 VAL B CA 1
ATOM 3767 C C . VAL B 1 96 ? 8.43 -33.125 -18.031 1 98.5 96 VAL B C 1
ATOM 3769 O O . VAL B 1 96 ? 7.68 -33.969 -17.562 1 98.5 96 VAL B O 1
ATOM 3772 N N . ASN B 1 97 ? 8.844 -33.125 -19.25 1 98.12 97 ASN B N 1
ATOM 3773 C CA . ASN B 1 97 ? 8.398 -34.156 -20.188 1 98.12 97 ASN B CA 1
ATOM 3774 C C . ASN B 1 97 ? 8.836 -35.562 -19.75 1 98.12 97 ASN B C 1
ATOM 3776 O O . ASN B 1 97 ? 8.109 -36.531 -19.922 1 98.12 97 ASN B O 1
ATOM 3780 N N . TYR B 1 98 ? 10 -35.594 -19.219 1 98.06 98 TYR B N 1
ATOM 3781 C CA . TYR B 1 98 ? 10.484 -36.875 -18.703 1 98.06 98 TYR B CA 1
ATOM 3782 C C . TYR B 1 98 ? 9.586 -37.406 -17.594 1 98.06 98 TYR B C 1
ATOM 3784 O O . TYR B 1 98 ? 9.234 -38.562 -17.562 1 98.06 98 TYR B O 1
ATOM 3792 N N . LEU B 1 99 ? 9.195 -36.531 -16.656 1 98.12 99 LEU B N 1
ATOM 3793 C CA . LEU B 1 99 ? 8.32 -36.906 -15.555 1 98.12 99 LEU B CA 1
ATOM 3794 C C . LEU B 1 99 ? 6.949 -37.344 -16.062 1 98.12 99 LEU B C 1
ATOM 3796 O O . LEU B 1 99 ? 6.336 -38.25 -15.523 1 98.12 99 LEU B O 1
ATOM 3800 N N . LEU B 1 100 ? 6.465 -36.625 -17.062 1 97.38 100 LEU B N 1
ATOM 3801 C CA . LEU B 1 100 ? 5.195 -37 -17.688 1 97.38 100 LEU B CA 1
ATOM 3802 C C . LEU B 1 100 ? 5.273 -38.406 -18.297 1 97.38 100 LEU B C 1
ATOM 3804 O O . LEU B 1 100 ? 4.324 -39.188 -18.203 1 97.38 100 LEU B O 1
ATOM 3808 N N . LYS B 1 101 ? 6.348 -38.719 -18.906 1 95.75 101 LYS B N 1
ATOM 3809 C CA . LYS B 1 101 ? 6.555 -40.031 -19.5 1 95.75 101 LYS B CA 1
ATOM 3810 C C . LYS B 1 101 ? 6.551 -41.125 -18.422 1 95.75 101 LYS B C 1
ATOM 3812 O O . LYS B 1 101 ? 6.125 -42.25 -18.672 1 95.75 101 LYS B O 1
ATOM 3817 N N . LEU B 1 102 ? 7.055 -40.75 -17.25 1 96.31 102 LEU B N 1
ATOM 3818 C CA . LEU B 1 102 ? 7.066 -41.688 -16.125 1 96.31 102 LEU B CA 1
ATOM 3819 C C . LEU B 1 102 ? 5.684 -41.781 -15.492 1 96.31 102 LEU B C 1
ATOM 3821 O O . LEU B 1 102 ? 5.516 -42.438 -14.461 1 96.31 102 LEU B O 1
ATOM 3825 N N . SER B 1 103 ? 4.715 -41.125 -16.062 1 95.88 103 SER B N 1
ATOM 3826 C CA . SER B 1 103 ? 3.332 -41.094 -15.602 1 95.88 103 SER B CA 1
ATOM 3827 C C . SER B 1 103 ? 3.219 -40.438 -14.227 1 95.88 103 SER B C 1
ATOM 3829 O O . SER B 1 103 ? 2.367 -40.812 -13.422 1 95.88 103 SER B O 1
ATOM 3831 N N . LYS B 1 104 ? 4.145 -39.562 -13.891 1 97.69 104 LYS B N 1
ATOM 3832 C CA . LYS B 1 104 ? 4.023 -38.781 -12.68 1 97.69 104 LYS B CA 1
ATOM 3833 C C . LYS B 1 104 ? 2.92 -37.719 -12.82 1 97.69 104 LYS B C 1
ATOM 3835 O O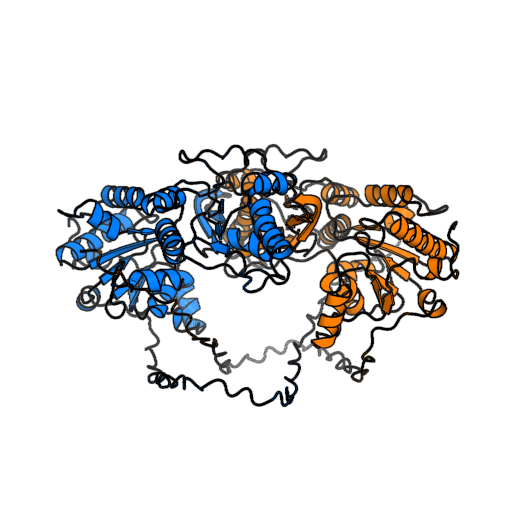 . LYS B 1 104 ? 2.609 -37.281 -13.93 1 97.69 104 LYS B O 1
ATOM 3840 N N . ARG B 1 105 ? 2.293 -37.406 -11.719 1 98.25 105 ARG B N 1
ATOM 3841 C CA . ARG B 1 105 ? 1.379 -36.281 -11.719 1 98.25 105 ARG B CA 1
ATOM 3842 C C . ARG B 1 105 ? 2.145 -34.969 -11.711 1 98.25 105 ARG B C 1
ATOM 3844 O O . ARG B 1 105 ? 2.955 -34.719 -10.82 1 98.25 105 ARG B O 1
ATOM 3851 N N . VAL B 1 106 ? 1.847 -34.125 -12.758 1 98.56 106 VAL B N 1
ATOM 3852 C CA . VAL B 1 106 ? 2.533 -32.844 -12.906 1 98.56 106 VAL B CA 1
ATOM 3853 C C . VAL B 1 106 ? 1.522 -31.719 -12.82 1 98.56 106 VAL B C 1
ATOM 3855 O O . VAL B 1 106 ? 0.472 -31.766 -13.469 1 98.56 106 VAL B O 1
ATOM 3858 N N . MET B 1 107 ? 1.85 -30.719 -12.023 1 98.62 107 MET B N 1
ATOM 3859 C CA . MET B 1 107 ? 1.045 -29.5 -11.898 1 98.62 107 MET B CA 1
ATOM 3860 C C . MET B 1 107 ? 1.914 -28.25 -12.023 1 98.62 107 MET B C 1
ATOM 3862 O O . MET B 1 107 ? 3.07 -28.25 -11.594 1 98.62 107 MET B O 1
ATOM 3866 N N . PHE B 1 108 ? 1.338 -27.219 -12.625 1 98.75 108 PHE B N 1
ATOM 3867 C CA . PHE B 1 108 ? 1.962 -25.906 -12.711 1 98.75 108 PHE B CA 1
ATOM 3868 C C . PHE B 1 108 ? 1.199 -24.875 -11.875 1 98.75 108 PHE B C 1
ATOM 3870 O O . PHE B 1 108 ? -0.016 -24.734 -12.023 1 98.75 108 PHE B O 1
ATOM 3877 N N . VAL B 1 109 ? 1.932 -24.172 -11.016 1 98.19 109 VAL B N 1
ATOM 3878 C CA . VAL B 1 109 ? 1.299 -23.234 -10.102 1 98.19 109 VAL B CA 1
ATOM 3879 C C . VAL B 1 109 ? 1.962 -21.859 -10.234 1 98.19 109 VAL B C 1
ATOM 3881 O O . VAL B 1 109 ? 3.182 -21.734 -10.102 1 98.19 109 VAL B O 1
ATOM 3884 N N . THR B 1 110 ? 1.201 -20.844 -10.516 1 97.5 110 THR B N 1
ATOM 3885 C CA . THR B 1 110 ? 1.748 -19.5 -10.68 1 97.5 110 THR B CA 1
ATOM 3886 C C . THR B 1 110 ? 0.922 -18.484 -9.898 1 97.5 110 THR B C 1
ATOM 3888 O O . THR B 1 110 ? -0.3 -18.609 -9.805 1 97.5 110 THR B O 1
ATOM 3891 N N . ASN B 1 111 ? 1.576 -17.438 -9.352 1 96.94 111 ASN B N 1
ATOM 3892 C CA . ASN B 1 111 ? 0.914 -16.344 -8.656 1 96.94 111 ASN B CA 1
ATOM 3893 C C . ASN B 1 111 ? 0.379 -15.305 -9.641 1 96.94 111 ASN B C 1
ATOM 3895 O O . ASN B 1 111 ? -0.281 -14.344 -9.234 1 96.94 111 ASN B O 1
ATOM 3899 N N . ASN B 1 112 ? 0.551 -15.547 -10.867 1 95.81 112 ASN B N 1
ATOM 3900 C CA . ASN B 1 112 ? 0.124 -14.617 -11.906 1 95.81 112 ASN B CA 1
ATOM 3901 C C . ASN B 1 112 ? -1.396 -14.602 -12.055 1 95.81 112 ASN B C 1
ATOM 3903 O O . ASN B 1 112 ? -2.018 -15.648 -12.227 1 95.81 112 ASN B O 1
ATOM 3907 N N . SER B 1 113 ? -1.953 -13.398 -11.969 1 96.38 113 SER B N 1
ATOM 3908 C CA . SER B 1 113 ? -3.406 -13.273 -12.047 1 96.38 113 SER B CA 1
ATOM 3909 C C . SER B 1 113 ? -3.836 -12.641 -13.367 1 96.38 113 SER B C 1
ATOM 3911 O O . SER B 1 113 ? -4.988 -12.227 -13.516 1 96.38 113 SER B O 1
ATOM 3913 N N . ASN B 1 114 ? -2.982 -12.492 -14.305 1 94.62 114 ASN B N 1
ATOM 3914 C CA . ASN B 1 114 ? -3.281 -11.766 -15.539 1 94.62 114 ASN B CA 1
ATOM 3915 C C . ASN B 1 114 ? -3.777 -12.703 -16.641 1 94.62 114 ASN B C 1
ATOM 3917 O O . ASN B 1 114 ? -4.426 -12.266 -17.578 1 94.62 114 ASN B O 1
ATOM 3921 N N . LYS B 1 115 ? -3.471 -13.992 -16.531 1 94.5 115 LYS B N 1
ATOM 3922 C CA . LYS B 1 115 ? -3.795 -14.93 -17.594 1 94.5 115 LYS B CA 1
ATOM 3923 C C . LYS B 1 115 ? -4.758 -16.016 -17.094 1 94.5 115 LYS B C 1
ATOM 3925 O O . LYS B 1 115 ? -4.848 -16.266 -15.891 1 94.5 115 LYS B O 1
ATOM 3930 N N . THR B 1 116 ? -5.41 -16.594 -18.047 1 93.88 116 THR B N 1
ATOM 3931 C CA . THR B 1 116 ? -6.254 -17.75 -17.766 1 93.88 116 THR B CA 1
ATOM 3932 C C . THR B 1 116 ? -5.434 -19.031 -17.781 1 93.88 116 THR B C 1
ATOM 3934 O O . THR B 1 116 ? -4.32 -19.062 -18.312 1 93.88 116 THR B O 1
ATOM 3937 N N . ARG B 1 117 ? -6.035 -20.062 -17.266 1 95.75 117 ARG B N 1
ATOM 3938 C CA . ARG B 1 117 ? -5.387 -21.375 -17.359 1 95.75 117 ARG B CA 1
ATOM 3939 C C . ARG B 1 117 ? -5.184 -21.781 -18.812 1 95.75 117 ARG B C 1
ATOM 3941 O O . ARG B 1 117 ? -4.145 -22.344 -19.172 1 95.75 117 ARG B O 1
ATOM 3948 N N . ALA B 1 118 ? -6.152 -21.422 -19.609 1 95.88 118 ALA B N 1
ATOM 3949 C CA . ALA B 1 118 ? -6.051 -21.766 -21.031 1 95.88 118 ALA B CA 1
ATOM 3950 C C . ALA B 1 118 ? -4.855 -21.078 -21.688 1 95.88 118 ALA B C 1
ATOM 3952 O O . ALA B 1 118 ? -4.133 -21.688 -22.469 1 95.88 118 ALA B O 1
ATOM 3953 N N . GLN B 1 119 ? -4.668 -19.844 -21.359 1 95.81 119 GLN B N 1
ATOM 3954 C CA . GLN B 1 119 ? -3.541 -19.094 -21.891 1 95.81 119 GLN B CA 1
ATOM 3955 C C . GLN B 1 119 ? -2.213 -19.656 -21.391 1 95.81 119 GLN B C 1
ATOM 3957 O O . GLN B 1 119 ? -1.245 -19.734 -22.156 1 95.81 119 GLN B O 1
ATOM 3962 N N . PHE B 1 120 ? -2.174 -20.078 -20.203 1 97.56 120 PHE B N 1
ATOM 3963 C CA . PHE B 1 120 ? -0.955 -20.672 -19.656 1 97.56 120 PHE B CA 1
ATOM 3964 C C . PHE B 1 120 ? -0.672 -22.016 -20.297 1 97.56 120 PHE B C 1
ATOM 3966 O O . PHE B 1 120 ? 0.482 -22.344 -20.594 1 97.56 120 PHE B O 1
ATOM 3973 N N . VAL B 1 121 ? -1.712 -22.812 -20.5 1 97.75 121 VAL B N 1
ATOM 3974 C CA . VAL B 1 121 ? -1.553 -24.109 -21.156 1 97.75 121 VAL B CA 1
ATOM 3975 C C . VAL B 1 121 ? -0.978 -23.891 -22.562 1 97.75 121 VAL B C 1
ATOM 3977 O O . VAL B 1 121 ? -0.054 -24.609 -22.969 1 97.75 121 VAL B O 1
ATOM 3980 N N . GLN B 1 122 ? -1.525 -22.922 -23.219 1 97.5 122 GLN B N 1
ATOM 3981 C CA . GLN B 1 122 ? -1.012 -22.594 -24.547 1 97.5 122 GLN B CA 1
ATOM 3982 C C . GLN B 1 122 ? 0.459 -22.203 -24.484 1 97.5 122 GLN B C 1
ATOM 3984 O O . GLN B 1 122 ? 1.251 -22.594 -25.344 1 97.5 122 GLN B O 1
ATOM 3989 N N . GLN B 1 123 ? 0.798 -21.422 -23.531 1 97.19 123 GLN B N 1
ATOM 3990 C CA . GLN B 1 123 ? 2.184 -21 -23.359 1 97.19 123 GLN B CA 1
ATOM 3991 C C . GLN B 1 123 ? 3.092 -22.203 -23.094 1 97.19 123 GLN B C 1
ATOM 3993 O O . GLN B 1 123 ? 4.195 -22.281 -23.625 1 97.19 123 GLN B O 1
ATOM 3998 N N . LEU B 1 124 ? 2.637 -23.109 -22.25 1 98.12 124 LEU B N 1
ATOM 3999 C CA . LEU B 1 124 ? 3.391 -24.312 -21.938 1 98.12 124 LEU B CA 1
ATOM 4000 C C . LEU B 1 124 ? 3.59 -25.172 -23.172 1 98.12 124 LEU B C 1
ATOM 4002 O O . LEU B 1 124 ? 4.691 -25.672 -23.422 1 98.12 124 LEU B O 1
ATOM 4006 N N . GLU B 1 125 ? 2.578 -25.312 -23.938 1 97.5 125 GLU B N 1
ATOM 4007 C CA . GLU B 1 125 ? 2.68 -26.047 -25.188 1 97.5 125 GLU B CA 1
ATOM 4008 C C . GLU B 1 125 ? 3.664 -25.375 -26.156 1 97.5 125 GLU B C 1
ATOM 4010 O O . GLU B 1 125 ? 4.473 -26.062 -26.797 1 97.5 125 GLU B O 1
ATOM 4015 N N . GLY B 1 126 ? 3.547 -24.156 -26.188 1 96.88 126 GLY B N 1
ATOM 4016 C CA . GLY B 1 126 ? 4.453 -23.391 -27.031 1 96.88 126 GLY B CA 1
ATOM 4017 C C . GLY B 1 126 ? 5.91 -23.562 -26.641 1 96.88 126 GLY B C 1
ATOM 4018 O O . GLY B 1 126 ? 6.797 -23.5 -27.5 1 96.88 126 GLY B O 1
ATOM 4019 N N . LYS B 1 127 ? 6.141 -23.844 -25.406 1 96.94 127 LYS B N 1
ATOM 4020 C CA . LYS B 1 127 ? 7.504 -24.016 -24.906 1 96.94 127 LYS B CA 1
ATOM 4021 C C . LYS B 1 127 ? 7.973 -25.453 -25.078 1 96.94 127 LYS B C 1
ATOM 4023 O O . LYS B 1 127 ? 9.148 -25.766 -24.875 1 96.94 127 LYS B O 1
ATOM 4028 N N . GLY B 1 128 ? 7.02 -26.359 -25.391 1 96.94 128 GLY B N 1
ATOM 4029 C CA . GLY B 1 128 ? 7.43 -27.719 -25.719 1 96.94 128 GLY B CA 1
ATOM 4030 C C . GLY B 1 128 ? 6.941 -28.75 -24.734 1 96.94 128 GLY B C 1
ATOM 4031 O O . GLY B 1 128 ? 7.32 -29.922 -24.797 1 96.94 128 GLY B O 1
ATOM 4032 N N . VAL B 1 129 ? 6.152 -28.375 -23.797 1 98 129 VAL B N 1
ATOM 4033 C CA . VAL B 1 129 ? 5.582 -29.375 -22.891 1 98 129 VAL B CA 1
ATOM 4034 C C . VAL B 1 129 ? 4.66 -30.312 -23.672 1 98 129 VAL B C 1
ATOM 4036 O O . VAL B 1 129 ? 3.748 -29.859 -24.375 1 98 129 VAL B O 1
ATOM 4039 N N . ASN B 1 130 ? 4.934 -31.531 -23.5 1 97.06 130 ASN B N 1
ATOM 4040 C CA . ASN B 1 130 ? 4.164 -32.531 -24.219 1 97.06 130 ASN B CA 1
ATOM 4041 C C . ASN B 1 130 ? 3.074 -33.156 -23.328 1 97.06 130 ASN B C 1
ATOM 4043 O O . ASN B 1 130 ? 3.299 -34.156 -22.641 1 97.06 130 ASN B O 1
ATOM 4047 N N . PHE B 1 131 ? 1.889 -32.656 -23.5 1 96.38 131 PHE B N 1
ATOM 4048 C CA . PHE B 1 131 ? 0.767 -33.094 -22.672 1 96.38 131 PHE B CA 1
ATOM 4049 C C . PHE B 1 131 ? 0.239 -34.469 -23.141 1 96.38 131 PHE B C 1
ATOM 4051 O O . PHE B 1 131 ? -0.579 -35.062 -22.469 1 96.38 131 PHE B O 1
ATOM 4058 N N . GLY B 1 132 ? 0.687 -34.906 -24.234 1 94.31 132 GLY B N 1
ATOM 4059 C CA . GLY B 1 132 ? 0.247 -36.188 -24.75 1 94.31 132 GLY B CA 1
ATOM 4060 C C . GLY B 1 132 ? -1.207 -36.219 -25.188 1 94.31 132 GLY B C 1
ATOM 4061 O O . GLY B 1 132 ? -1.665 -35.281 -25.859 1 94.31 132 GLY B O 1
ATOM 4062 N N . SER B 1 133 ? -1.958 -37.281 -24.859 1 94.94 133 SER B N 1
ATOM 4063 C CA . SER B 1 133 ? -3.336 -37.469 -25.297 1 94.94 133 SER B CA 1
ATOM 4064 C C . SER B 1 133 ? -4.32 -36.844 -24.297 1 94.94 133 SER B C 1
ATOM 4066 O O . SER B 1 133 ? -5.516 -37.156 -24.344 1 94.94 133 SER B O 1
ATOM 4068 N N . ARG B 1 134 ? -3.842 -36.062 -23.469 1 95.88 134 ARG B N 1
ATOM 4069 C CA . ARG B 1 134 ? -4.695 -35.438 -22.469 1 95.88 134 ARG B CA 1
ATOM 4070 C C . ARG B 1 134 ? -5.742 -34.531 -23.109 1 95.88 134 ARG B C 1
ATOM 4072 O O . ARG B 1 134 ? -5.453 -33.844 -24.078 1 95.88 134 ARG B O 1
ATOM 4079 N N . SER B 1 135 ? -6.93 -34.594 -22.531 1 96.94 135 SER B N 1
ATOM 4080 C CA . SER B 1 135 ? -8.016 -33.719 -22.984 1 96.94 135 SER B CA 1
ATOM 4081 C C . SER B 1 135 ? -7.762 -32.281 -22.578 1 96.94 135 SER B C 1
ATOM 4083 O O . SER B 1 135 ? -6.852 -31.984 -21.797 1 96.94 135 SER B O 1
ATOM 4085 N N . LYS B 1 136 ? -8.578 -31.406 -23.172 1 95.88 136 LYS B N 1
ATOM 4086 C CA . LYS B 1 136 ? -8.5 -30 -22.812 1 95.88 136 LYS B CA 1
ATOM 4087 C C . LYS B 1 136 ? -8.711 -29.797 -21.312 1 95.88 136 LYS B C 1
ATOM 4089 O O . LYS B 1 136 ? -7.98 -29.047 -20.672 1 95.88 136 LYS B O 1
ATOM 4094 N N . GLU B 1 137 ? -9.672 -30.484 -20.797 1 95 137 GLU B N 1
ATOM 4095 C CA . GLU B 1 137 ? -9.992 -30.375 -19.375 1 95 137 GLU B CA 1
ATOM 4096 C C . GLU B 1 137 ? -8.836 -30.891 -18.516 1 95 137 GLU B C 1
ATOM 4098 O O . GLU B 1 137 ? -8.547 -30.312 -17.469 1 95 137 GLU B O 1
ATOM 4103 N N . GLN B 1 138 ? -8.234 -31.922 -18.953 1 96.12 138 GLN B N 1
ATOM 4104 C CA . GLN B 1 138 ? -7.098 -32.469 -18.219 1 96.12 138 GLN B CA 1
ATOM 4105 C C . GLN B 1 138 ? -5.922 -31.5 -18.203 1 96.12 138 GLN B C 1
ATOM 4107 O O . GLN B 1 138 ? -5.262 -31.328 -17.188 1 96.12 138 GLN B O 1
ATOM 4112 N N . LYS B 1 139 ? -5.684 -30.906 -19.359 1 97.62 139 LYS B N 1
ATOM 4113 C CA . LYS B 1 139 ? -4.609 -29.922 -19.453 1 97.62 139 LYS B CA 1
ATOM 4114 C C . LYS B 1 139 ? -4.871 -28.734 -18.516 1 97.62 139 LYS B C 1
ATOM 4116 O O . LYS B 1 139 ? -3.967 -28.281 -17.812 1 97.62 139 LYS B O 1
ATOM 4121 N N . LEU B 1 140 ? -6.066 -28.297 -18.531 1 96.69 140 LEU B N 1
ATOM 4122 C CA . LEU B 1 140 ? -6.438 -27.188 -17.672 1 96.69 140 LEU B CA 1
ATOM 4123 C C . LEU B 1 140 ? -6.254 -27.547 -16.203 1 96.69 140 LEU B C 1
ATOM 4125 O O . LEU B 1 140 ? -5.863 -26.688 -15.391 1 96.69 140 LEU B O 1
ATOM 4129 N N . SER B 1 141 ? -6.523 -28.766 -15.852 1 96.38 141 SER B N 1
ATOM 4130 C CA . SER B 1 141 ? -6.438 -29.203 -14.461 1 96.38 141 SER B CA 1
ATOM 4131 C C . SER B 1 141 ? -4.988 -29.281 -14 1 96.38 141 SER B C 1
ATOM 4133 O O . SER B 1 141 ? -4.719 -29.375 -12.805 1 96.38 141 SER B O 1
ATOM 4135 N N . MET B 1 142 ? -4.051 -29.234 -14.953 1 97.81 142 MET B N 1
ATOM 4136 C CA . MET B 1 142 ? -2.637 -29.266 -14.602 1 97.81 142 MET B CA 1
ATOM 4137 C C . MET B 1 142 ? -2.127 -27.875 -14.266 1 97.81 142 MET B C 1
ATOM 4139 O O . MET B 1 142 ? -1.022 -27.719 -13.742 1 97.81 142 MET B O 1
ATOM 4143 N N . MET B 1 143 ? -2.957 -26.859 -14.602 1 97.69 143 MET B N 1
ATOM 4144 C CA . MET B 1 143 ? -2.568 -25.469 -14.391 1 97.69 143 MET B CA 1
ATOM 4145 C C . MET B 1 143 ? -3.371 -24.844 -13.258 1 97.69 143 MET B C 1
ATOM 4147 O O . MET B 1 143 ? -4.602 -24.828 -13.289 1 97.69 143 MET B O 1
ATOM 4151 N N . VAL B 1 144 ? -2.645 -24.344 -12.242 1 97.5 144 VAL B N 1
ATOM 4152 C CA . VAL B 1 144 ? -3.262 -23.625 -11.133 1 97.5 144 VAL B CA 1
ATOM 4153 C C . VAL B 1 144 ? -2.725 -22.203 -11.078 1 97.5 144 VAL B C 1
ATOM 4155 O O . VAL B 1 144 ? -1.594 -21.969 -10.641 1 97.5 144 VAL B O 1
ATOM 4158 N N . SER B 1 145 ? -3.531 -21.281 -11.484 1 97.31 145 SER B N 1
ATOM 4159 C CA . SER B 1 145 ? -3.154 -19.875 -11.461 1 97.31 145 SER B CA 1
ATOM 4160 C C . SER B 1 145 ? -3.826 -19.141 -10.305 1 97.31 145 SER B C 1
ATOM 4162 O O . SER B 1 145 ? -4.824 -19.609 -9.758 1 97.31 145 SER B O 1
ATOM 4164 N N . ALA B 1 146 ? -3.223 -18.016 -9.977 1 97.25 146 ALA B N 1
ATOM 4165 C CA . ALA B 1 146 ? -3.848 -17.172 -8.961 1 97.25 146 ALA B CA 1
ATOM 4166 C C . ALA B 1 146 ? -5.262 -16.781 -9.367 1 97.25 146 ALA B C 1
ATOM 4168 O O . ALA B 1 146 ? -6.152 -16.656 -8.523 1 97.25 146 ALA B O 1
ATOM 4169 N N . SER B 1 147 ? -5.488 -16.578 -10.648 1 97.56 147 SER B N 1
ATOM 4170 C CA . SER B 1 147 ? -6.816 -16.281 -11.18 1 97.56 147 SER B CA 1
ATOM 4171 C C . SER B 1 147 ? -7.805 -17.391 -10.844 1 97.56 147 SER B C 1
ATOM 4173 O O . SER B 1 147 ? -8.906 -17.125 -10.359 1 97.56 147 SER B O 1
ATOM 4175 N N . TYR B 1 148 ? -7.387 -18.594 -11.07 1 97.38 148 TYR B N 1
ATOM 4176 C CA . TYR B 1 148 ? -8.273 -19.734 -10.836 1 97.38 148 TYR B CA 1
ATOM 4177 C C . TYR B 1 148 ? -8.508 -19.938 -9.344 1 97.38 148 TYR B C 1
ATOM 4179 O O . TYR B 1 148 ? -9.633 -20.172 -8.914 1 97.38 148 TYR B O 1
ATOM 4187 N N . THR B 1 149 ? -7.414 -19.875 -8.578 1 97.69 149 THR B N 1
ATOM 4188 C CA . THR B 1 149 ? -7.551 -20.031 -7.133 1 97.69 149 THR B CA 1
ATOM 4189 C C . THR B 1 149 ? -8.531 -19.016 -6.566 1 97.69 149 THR B C 1
ATOM 4191 O O . THR B 1 149 ? -9.336 -19.328 -5.691 1 97.69 149 THR B O 1
ATOM 4194 N N . THR B 1 150 ? -8.453 -17.797 -7.062 1 98.5 150 THR B N 1
ATOM 4195 C CA . THR B 1 150 ? -9.344 -16.719 -6.609 1 98.5 150 THR B CA 1
ATOM 4196 C C . THR B 1 150 ? -10.797 -17.047 -6.957 1 98.5 150 THR B C 1
ATOM 4198 O O . THR B 1 150 ? -11.672 -16.984 -6.098 1 98.5 150 THR B O 1
ATOM 4201 N N . ALA B 1 151 ? -11.031 -17.469 -8.188 1 98.19 151 ALA B N 1
ATOM 4202 C CA . ALA B 1 151 ? -12.383 -17.797 -8.617 1 98.19 151 ALA B CA 1
ATOM 4203 C C . ALA B 1 151 ? -12.938 -18.969 -7.809 1 98.19 151 ALA B C 1
ATOM 4205 O O . ALA B 1 151 ? -14.102 -18.953 -7.395 1 98.19 151 ALA B O 1
ATOM 4206 N N . ALA B 1 152 ? -12.125 -19.984 -7.594 1 97.25 152 ALA B N 1
ATOM 4207 C CA . ALA B 1 152 ? -12.531 -21.141 -6.816 1 97.25 152 ALA B CA 1
ATOM 4208 C C . ALA B 1 152 ? -12.891 -20.75 -5.387 1 97.25 152 ALA B C 1
ATOM 4210 O O . ALA B 1 152 ? -13.883 -21.234 -4.832 1 97.25 152 ALA B O 1
ATOM 4211 N N . TYR B 1 153 ? -12.07 -19.875 -4.812 1 97.69 153 TYR B N 1
ATOM 4212 C CA . TYR B 1 153 ? -12.328 -19.391 -3.461 1 97.69 153 TYR B CA 1
ATOM 4213 C C . TYR B 1 153 ? -13.664 -18.656 -3.396 1 97.69 153 TYR B C 1
ATOM 4215 O O . TYR B 1 153 ? -14.445 -18.859 -2.467 1 97.69 153 TYR B O 1
ATOM 4223 N N . LEU B 1 154 ? -13.906 -17.766 -4.367 1 98.31 154 LEU B N 1
ATOM 4224 C CA . LEU B 1 154 ? -15.164 -17.031 -4.422 1 98.31 154 LEU B CA 1
ATOM 4225 C C . LEU B 1 154 ? -16.344 -17.984 -4.508 1 98.31 154 LEU B C 1
ATOM 4227 O O . LEU B 1 154 ? -17.328 -17.812 -3.785 1 98.31 154 LEU B O 1
ATOM 4231 N N . LYS B 1 155 ? -16.219 -18.953 -5.367 1 97.5 155 LYS B N 1
ATOM 4232 C CA . LYS B 1 155 ? -17.281 -19.922 -5.543 1 97.5 155 LYS B CA 1
ATOM 4233 C C . LYS B 1 155 ? -17.562 -20.688 -4.242 1 97.5 155 LYS B C 1
ATOM 4235 O O . LYS B 1 155 ? -18.703 -20.75 -3.787 1 97.5 155 LYS B O 1
ATOM 4240 N N . ASP B 1 156 ? -16.516 -21.188 -3.643 1 95.62 156 ASP B N 1
ATOM 4241 C CA . ASP B 1 156 ? -16.641 -21.984 -2.428 1 95.62 156 ASP B CA 1
ATOM 4242 C C . ASP B 1 156 ? -17.203 -21.156 -1.275 1 95.62 156 ASP B C 1
ATOM 4244 O O . ASP B 1 156 ? -17.906 -21.672 -0.409 1 95.62 156 ASP B O 1
ATOM 4248 N N . SER B 1 157 ? -16.891 -19.875 -1.277 1 96.44 157 SER B N 1
ATOM 4249 C CA . SER B 1 157 ? -17.344 -18.969 -0.22 1 96.44 157 SER B CA 1
ATOM 4250 C C . SER B 1 157 ? -18.703 -18.375 -0.545 1 96.44 157 SER B C 1
ATOM 4252 O O . SER B 1 157 ? -19.203 -17.531 0.201 1 96.44 157 SER B O 1
ATOM 4254 N N . GLU B 1 158 ? -19.266 -18.719 -1.686 1 97.12 158 GLU B N 1
ATOM 4255 C CA . GLU B 1 158 ? -20.562 -18.266 -2.148 1 97.12 158 GLU B CA 1
ATOM 4256 C C . GLU B 1 158 ? -20.594 -16.75 -2.32 1 97.12 158 GLU B C 1
ATOM 4258 O O . GLU B 1 158 ? -21.562 -16.094 -1.927 1 97.12 158 GLU B O 1
ATOM 4263 N N . LEU B 1 159 ? -19.516 -16.219 -2.742 1 98.06 159 LEU B N 1
ATOM 4264 C CA . LEU B 1 159 ? -19.406 -14.812 -3.121 1 98.06 159 LEU B CA 1
ATOM 4265 C C . LEU B 1 159 ? -19.656 -14.633 -4.617 1 98.06 159 LEU B C 1
ATOM 4267 O O . LEU B 1 159 ? -18.812 -14.992 -5.438 1 98.06 159 LEU B O 1
ATOM 4271 N N . GLN B 1 160 ? -20.734 -13.984 -5 1 98.06 160 GLN B N 1
ATOM 4272 C CA . GLN B 1 160 ? -21.219 -14.023 -6.379 1 98.06 160 GLN B CA 1
ATOM 4273 C C . GLN B 1 160 ? -21.172 -12.633 -7.016 1 98.06 160 GLN B C 1
ATOM 4275 O O . GLN B 1 160 ? -21.328 -12.5 -8.227 1 98.06 160 GLN B O 1
ATOM 4280 N N . HIS B 1 161 ? -20.922 -11.617 -6.223 1 98.38 161 HIS B N 1
ATOM 4281 C CA . HIS B 1 161 ? -20.938 -10.242 -6.711 1 98.38 161 HIS B CA 1
ATOM 4282 C C . HIS B 1 161 ? -19.656 -9.516 -6.355 1 98.38 161 HIS B C 1
ATOM 4284 O O . HIS B 1 161 ? -19.688 -8.414 -5.797 1 98.38 161 HIS B O 1
ATOM 4290 N N . PRO B 1 162 ? -18.531 -10.055 -6.816 1 98.75 162 PRO B N 1
ATOM 4291 C CA . PRO B 1 162 ? -17.266 -9.414 -6.43 1 98.75 162 PRO B CA 1
ATOM 4292 C C . PRO B 1 162 ? -16.984 -8.141 -7.227 1 98.75 162 PRO B C 1
ATOM 4294 O O . PRO B 1 162 ? -17.375 -8.039 -8.398 1 98.75 162 PRO B O 1
ATOM 4297 N N . PHE B 1 163 ? -16.391 -7.148 -6.539 1 98.81 163 PHE B N 1
ATOM 4298 C CA . PHE B 1 163 ? -15.703 -6.062 -7.219 1 98.81 163 PHE B CA 1
ATOM 4299 C C . PHE B 1 163 ? -14.266 -6.445 -7.535 1 98.81 163 PHE B C 1
ATOM 4301 O O . PHE B 1 163 ? -13.492 -6.766 -6.629 1 98.81 163 PHE B O 1
ATOM 4308 N N . ILE B 1 164 ? -13.898 -6.375 -8.844 1 98.88 164 ILE B N 1
ATOM 4309 C CA . ILE B 1 164 ? -12.609 -6.938 -9.25 1 98.88 164 ILE B CA 1
ATOM 4310 C C . ILE B 1 164 ? -11.742 -5.844 -9.867 1 98.88 164 ILE B C 1
ATOM 4312 O O . ILE B 1 164 ? -12.094 -5.273 -10.906 1 98.88 164 ILE B O 1
ATOM 4316 N N . ILE B 1 165 ? -10.625 -5.617 -9.219 1 98.75 165 ILE B N 1
ATOM 4317 C CA . ILE B 1 165 ? -9.602 -4.727 -9.758 1 98.75 165 ILE B CA 1
ATOM 4318 C C . ILE B 1 165 ? -8.578 -5.539 -10.555 1 98.75 165 ILE B C 1
ATOM 4320 O O . ILE B 1 165 ? -7.934 -6.438 -10.008 1 98.75 165 ILE B O 1
ATOM 4324 N N . THR B 1 166 ? -8.391 -5.227 -11.797 1 98.19 166 THR B N 1
ATOM 4325 C CA . THR B 1 166 ? -7.457 -5.953 -12.648 1 98.19 166 THR B CA 1
ATOM 4326 C C . THR B 1 166 ? -7.219 -5.203 -13.953 1 98.19 166 THR B C 1
ATOM 4328 O O . THR B 1 166 ? -8 -4.32 -14.32 1 98.19 166 THR B O 1
ATOM 4331 N N . SER B 1 167 ? -6.121 -5.473 -14.586 1 95 167 SER B N 1
ATOM 4332 C CA . SER B 1 167 ? -5.852 -4.887 -15.898 1 95 167 SER B CA 1
ATOM 4333 C C . SER B 1 167 ? -5.918 -5.938 -17 1 95 167 SER B C 1
ATOM 4335 O O . SER B 1 167 ? -5.801 -5.617 -18.188 1 95 167 SER B O 1
ATOM 4337 N N . ASP B 1 168 ? -6.105 -7.227 -16.625 1 96.38 168 ASP B N 1
ATOM 4338 C CA . ASP B 1 168 ? -6.188 -8.32 -17.594 1 96.38 168 ASP B CA 1
ATOM 4339 C C . ASP B 1 168 ? -7.379 -9.227 -17.281 1 96.38 168 ASP B C 1
ATOM 4341 O O . ASP B 1 168 ? -7.938 -9.18 -16.188 1 96.38 168 ASP B O 1
ATOM 4345 N N . THR B 1 169 ? -7.73 -10.062 -18.203 1 96.88 169 THR B N 1
ATOM 4346 C CA . THR B 1 169 ? -9.023 -10.742 -18.156 1 96.88 169 THR B CA 1
ATOM 4347 C C . THR B 1 169 ? -8.906 -12.07 -17.406 1 96.88 169 THR B C 1
ATOM 4349 O O . THR B 1 169 ? -9.906 -12.758 -17.203 1 96.88 169 THR B O 1
ATOM 4352 N N . GLY B 1 170 ? -7.762 -12.453 -16.938 1 97.38 170 GLY B N 1
ATOM 4353 C CA . GLY B 1 170 ? -7.547 -13.75 -16.312 1 97.38 170 GLY B CA 1
ATOM 4354 C C . GLY B 1 170 ? -8.547 -14.062 -15.219 1 97.38 170 GLY B C 1
ATOM 4355 O O . GLY B 1 170 ? -9.273 -15.055 -15.289 1 97.38 170 GLY B O 1
ATOM 4356 N N . VAL B 1 171 ? -8.703 -13.172 -14.258 1 98.12 171 VAL B N 1
ATOM 4357 C CA . VAL B 1 171 ? -9.586 -13.391 -13.117 1 98.12 171 VAL B CA 1
ATOM 4358 C C . VAL B 1 171 ? -11.039 -13.414 -13.594 1 98.12 171 VAL B C 1
ATOM 4360 O O . VAL B 1 171 ? -11.844 -14.234 -13.141 1 98.12 171 VAL B O 1
ATOM 4363 N N . LEU B 1 172 ? -11.383 -12.562 -14.539 1 98.31 172 LEU B N 1
ATOM 4364 C CA . LEU B 1 172 ? -12.75 -12.469 -15.047 1 98.31 172 LEU B CA 1
ATOM 4365 C C . LEU B 1 172 ? -13.164 -13.766 -15.734 1 98.31 172 LEU B C 1
ATOM 4367 O O . LEU B 1 172 ? -14.234 -14.297 -15.461 1 98.31 172 LEU B O 1
ATOM 4371 N N . GLU B 1 173 ? -12.289 -14.258 -16.547 1 97.44 173 GLU B N 1
ATOM 4372 C CA . GLU B 1 173 ? -12.602 -15.469 -17.297 1 97.44 173 GLU B CA 1
ATOM 4373 C C . GLU B 1 173 ? -12.742 -16.672 -16.375 1 97.44 173 GLU B C 1
ATOM 4375 O O . GLU B 1 173 ? -13.641 -17.5 -16.547 1 97.44 173 GLU B O 1
ATOM 4380 N N . GLU B 1 174 ? -11.836 -16.797 -15.43 1 97.75 174 GLU B N 1
ATOM 4381 C CA . GLU B 1 174 ? -11.938 -17.906 -14.484 1 97.75 174 GLU B CA 1
ATOM 4382 C C . GLU B 1 174 ? -13.211 -17.812 -13.656 1 97.75 174 GLU B C 1
ATOM 4384 O O . GLU B 1 174 ? -13.828 -18.828 -13.328 1 97.75 174 GLU B O 1
ATOM 4389 N N . CYS B 1 175 ? -13.625 -16.578 -13.281 1 98.25 175 CYS B N 1
ATOM 4390 C CA . CYS B 1 175 ? -14.891 -16.375 -12.578 1 98.25 175 CYS B CA 1
ATOM 4391 C C . CYS B 1 175 ? -16.062 -16.859 -13.43 1 98.25 175 CYS B C 1
ATOM 4393 O O . CYS B 1 175 ? -16.891 -17.641 -12.969 1 98.25 175 CYS B O 1
ATOM 4395 N N . ARG B 1 176 ? -16.078 -16.469 -14.656 1 97.75 176 ARG B N 1
ATOM 4396 C CA . ARG B 1 176 ? -17.172 -16.859 -15.539 1 97.75 176 ARG B CA 1
ATOM 4397 C C . ARG B 1 176 ? -17.219 -18.375 -15.711 1 97.75 176 ARG B C 1
ATOM 4399 O O . ARG B 1 176 ? -18.297 -18.969 -15.703 1 97.75 176 ARG B O 1
ATOM 4406 N N . MET B 1 177 ? -16.094 -18.984 -15.875 1 95.62 177 MET B N 1
ATOM 4407 C CA . MET B 1 177 ? -16.016 -20.422 -16.062 1 95.62 177 MET B CA 1
ATOM 4408 C C . MET B 1 177 ? -16.578 -21.156 -14.844 1 95.62 177 MET B C 1
ATOM 4410 O O . MET B 1 177 ? -17.109 -22.266 -14.969 1 95.62 177 MET B O 1
ATOM 4414 N N . LEU B 1 178 ? -16.516 -20.484 -13.703 1 96.44 178 LEU B N 1
ATOM 4415 C CA . LEU B 1 178 ? -16.984 -21.141 -12.484 1 96.44 178 LEU B CA 1
ATOM 4416 C C . LEU B 1 178 ? -18.359 -20.609 -12.094 1 96.44 178 LEU B C 1
ATOM 4418 O O . LEU B 1 178 ? -18.812 -20.812 -10.969 1 96.44 178 LEU B O 1
ATOM 4422 N N . GLY B 1 179 ? -18.969 -19.828 -12.914 1 97.62 179 GLY B N 1
ATOM 4423 C CA . GLY B 1 179 ? -20.359 -19.453 -12.734 1 97.62 179 GLY B CA 1
ATOM 4424 C C . GLY B 1 179 ? -20.531 -18.109 -12.031 1 97.62 179 GLY B C 1
ATOM 4425 O O . GLY B 1 179 ? -21.656 -17.75 -11.648 1 97.62 179 GLY B O 1
ATOM 4426 N N . ILE B 1 180 ? -19.516 -17.422 -11.812 1 98.38 180 ILE B N 1
ATOM 4427 C CA . ILE B 1 180 ? -19.594 -16.078 -11.25 1 98.38 180 ILE B CA 1
ATOM 4428 C C . ILE B 1 180 ? -19.609 -15.039 -12.375 1 98.38 180 ILE B C 1
ATOM 4430 O O . ILE B 1 180 ? -18.562 -14.703 -12.938 1 98.38 180 ILE B O 1
ATOM 4434 N N . THR B 1 181 ? -20.828 -14.555 -12.633 1 97.5 181 THR B N 1
ATOM 4435 C CA . THR B 1 181 ? -20.953 -13.719 -13.82 1 97.5 181 THR B CA 1
ATOM 4436 C C . THR B 1 181 ? -21.391 -12.305 -13.445 1 97.5 181 THR B C 1
ATOM 4438 O O . THR B 1 181 ? -21.344 -11.391 -14.273 1 97.5 181 THR B O 1
ATOM 4441 N N . ASN B 1 182 ? -21.797 -12.133 -12.219 1 97.5 182 ASN B N 1
ATOM 4442 C CA . ASN B 1 182 ? -22.312 -10.836 -11.797 1 97.5 182 ASN B CA 1
ATOM 4443 C C . ASN B 1 182 ? -21.234 -10.016 -11.086 1 97.5 182 ASN B C 1
ATOM 4445 O O . ASN B 1 182 ? -21.516 -9.375 -10.07 1 97.5 182 ASN B O 1
ATOM 4449 N N . TYR B 1 183 ? -20.016 -10.125 -11.586 1 98.06 183 TYR B N 1
ATOM 4450 C CA . TYR B 1 183 ? -18.938 -9.32 -11.008 1 98.06 183 TYR B CA 1
ATOM 4451 C C . TYR B 1 183 ? -18.969 -7.895 -11.555 1 98.06 183 TYR B C 1
ATOM 4453 O O . TYR B 1 183 ? -19.531 -7.648 -12.625 1 98.06 183 TYR B O 1
ATOM 4461 N N . PHE B 1 184 ? -18.5 -6.938 -10.766 1 98.19 184 PHE B N 1
ATOM 4462 C CA . PHE B 1 184 ? -18.203 -5.57 -11.18 1 98.19 184 PHE B CA 1
ATOM 4463 C C . PHE B 1 184 ? -16.703 -5.355 -11.289 1 98.19 184 PHE B C 1
ATOM 4465 O O . PHE B 1 184 ? -15.984 -5.395 -10.281 1 98.19 184 PHE B O 1
ATOM 4472 N N . ALA B 1 185 ? -16.203 -5.141 -12.547 1 98.31 185 ALA B N 1
ATOM 4473 C CA . ALA B 1 185 ? -14.75 -5.121 -12.75 1 98.31 185 ALA B CA 1
ATOM 4474 C C . ALA B 1 185 ? -14.289 -3.773 -13.297 1 98.31 185 ALA B C 1
ATOM 4476 O O . ALA B 1 185 ? -15.078 -3.041 -13.898 1 98.31 185 ALA B O 1
ATOM 4477 N N . THR B 1 186 ? -13.047 -3.502 -13.117 1 98.06 186 THR B N 1
ATOM 4478 C CA . THR B 1 186 ? -12.477 -2.229 -13.547 1 98.06 186 THR B CA 1
ATOM 4479 C C . THR B 1 186 ? -12.188 -2.248 -15.047 1 98.06 186 THR B C 1
ATOM 4481 O O . THR B 1 186 ? -11.883 -1.21 -15.641 1 98.06 186 THR B O 1
ATOM 4484 N N . ILE B 1 187 ? -12.273 -3.393 -15.664 1 97.56 187 ILE B N 1
ATOM 4485 C CA . ILE B 1 187 ? -12.164 -3.543 -17.109 1 97.56 187 ILE B CA 1
ATOM 4486 C C . ILE B 1 187 ? -13.359 -4.332 -17.641 1 97.56 187 ILE B C 1
ATOM 4488 O O . ILE B 1 187 ? -14.086 -4.965 -16.859 1 97.56 187 ILE B O 1
ATOM 4492 N N . ASP B 1 188 ? -13.531 -4.277 -18.922 1 96.25 188 ASP B N 1
ATOM 4493 C CA . ASP B 1 188 ? -14.57 -5.113 -19.516 1 96.25 188 ASP B CA 1
ATOM 4494 C C . ASP B 1 188 ? -14.008 -6.469 -19.938 1 96.25 188 ASP B C 1
ATOM 4496 O O . ASP B 1 188 ? -12.828 -6.754 -19.734 1 96.25 188 ASP B O 1
ATOM 4500 N N . ASP B 1 189 ? -14.773 -7.32 -20.516 1 94.38 189 ASP B N 1
ATOM 4501 C CA . ASP B 1 189 ? -14.406 -8.703 -20.797 1 94.38 189 ASP B CA 1
ATOM 4502 C C . ASP B 1 189 ? -13.422 -8.781 -21.953 1 94.38 189 ASP B C 1
ATOM 4504 O O . ASP B 1 189 ? -12.836 -9.836 -22.219 1 94.38 189 ASP B O 1
ATOM 4508 N N . ASN B 1 190 ? -13.188 -7.59 -22.641 1 93.62 190 ASN B N 1
ATOM 4509 C CA . ASN B 1 190 ? -12.211 -7.531 -23.719 1 93.62 190 ASN B CA 1
ATOM 4510 C C . ASN B 1 190 ? -10.883 -6.961 -23.25 1 93.62 190 ASN B C 1
ATOM 4512 O O . ASN B 1 190 ? -9.961 -6.785 -24.047 1 93.62 190 ASN B O 1
ATOM 4516 N N . GLY B 1 191 ? -10.844 -6.621 -22.031 1 93.94 191 GLY B N 1
ATOM 4517 C CA . GLY B 1 191 ? -9.594 -6.152 -21.469 1 93.94 191 GLY B CA 1
ATOM 4518 C C . GLY B 1 191 ? -9.438 -4.645 -21.516 1 93.94 191 GLY B C 1
ATOM 4519 O O . GLY B 1 191 ? -8.359 -4.113 -21.25 1 93.94 191 GLY B O 1
ATOM 4520 N N . LYS B 1 192 ? -10.516 -3.965 -21.906 1 94.88 192 LYS B N 1
ATOM 4521 C CA . LYS B 1 192 ? -10.492 -2.506 -21.953 1 94.88 192 LYS B CA 1
ATOM 4522 C C . LYS B 1 192 ? -11.023 -1.917 -20.641 1 94.88 192 LYS B C 1
ATOM 4524 O O . LYS B 1 192 ? -11.844 -2.535 -19.969 1 94.88 192 LYS B O 1
ATOM 4529 N N . PRO B 1 193 ? -10.523 -0.688 -20.266 1 94.12 193 PRO B N 1
ATOM 4530 C CA . PRO B 1 193 ? -11.078 -0.062 -19.062 1 94.12 193 PRO B CA 1
ATOM 4531 C C . PRO B 1 193 ? -12.602 0.049 -19.109 1 94.12 193 PRO B C 1
ATOM 4533 O O . PRO B 1 193 ? -13.172 0.431 -20.125 1 94.12 193 PRO B O 1
ATOM 4536 N N . ALA B 1 194 ? -13.227 -0.361 -18.031 1 95.88 194 ALA B N 1
ATOM 4537 C CA . ALA B 1 194 ? -14.672 -0.165 -17.938 1 95.88 194 ALA B CA 1
ATOM 4538 C C . ALA B 1 194 ? -15.023 1.319 -17.938 1 95.88 194 ALA B C 1
ATOM 4540 O O . ALA B 1 194 ? -14.227 2.15 -17.5 1 95.88 194 ALA B O 1
ATOM 4541 N N . ALA B 1 195 ? -16.219 1.704 -18.297 1 93.19 195 ALA B N 1
ATOM 4542 C CA . ALA B 1 195 ? -16.641 3.092 -18.453 1 93.19 195 ALA B CA 1
ATOM 4543 C C . ALA B 1 195 ? -16.5 3.861 -17.156 1 93.19 195 ALA B C 1
ATOM 4545 O O . ALA B 1 195 ? -16.047 5.012 -17.141 1 93.19 195 ALA B O 1
ATOM 4546 N N . ALA B 1 196 ? -16.797 3.262 -16.094 1 92.94 196 ALA B N 1
ATOM 4547 C CA . ALA B 1 196 ? -16.766 3.898 -14.773 1 92.94 196 ALA B CA 1
ATOM 4548 C C . ALA B 1 196 ? -15.344 4.199 -14.336 1 92.94 196 ALA B C 1
ATOM 4550 O O . ALA B 1 196 ? -15.125 4.977 -13.406 1 92.94 196 ALA B O 1
ATOM 4551 N N . PHE B 1 197 ? -14.375 3.621 -15.016 1 95.06 197 PHE B N 1
ATOM 4552 C CA . PHE B 1 197 ? -12.992 3.717 -14.555 1 95.06 197 PHE B CA 1
ATOM 4553 C C . PHE B 1 197 ? -12.117 4.375 -15.609 1 95.06 197 PHE B C 1
ATOM 4555 O O . PHE B 1 197 ? -10.898 4.195 -15.609 1 95.06 197 PHE B O 1
ATOM 4562 N N . GLU B 1 198 ? -12.781 5.109 -16.438 1 88.75 198 GLU B N 1
ATOM 4563 C CA . GLU B 1 198 ? -12.031 5.918 -17.391 1 88.75 198 GLU B CA 1
ATOM 4564 C C . GLU B 1 198 ? -11.383 7.117 -16.719 1 88.75 198 GLU B C 1
ATOM 4566 O O . GLU B 1 198 ? -10.289 7.543 -17.094 1 88.75 198 GLU B O 1
ATOM 4571 N N . LYS B 1 199 ? -12.102 7.578 -15.656 1 83.88 199 LYS B N 1
ATOM 4572 C CA . LYS B 1 199 ? -11.508 8.633 -14.836 1 83.88 199 LYS B CA 1
ATOM 4573 C C . LYS B 1 199 ? -10.477 8.055 -13.867 1 83.88 199 LYS B C 1
ATOM 4575 O O . LYS B 1 199 ? -10.531 6.871 -13.531 1 83.88 199 LYS B O 1
ATOM 4580 N N . MET B 1 200 ? -9.609 8.961 -13.438 1 82.44 200 MET B N 1
ATOM 4581 C CA . MET B 1 200 ? -8.523 8.461 -12.594 1 82.44 200 MET B CA 1
ATOM 4582 C C . MET B 1 200 ? -8.641 9 -11.18 1 82.44 200 MET B C 1
ATOM 4584 O O . MET B 1 200 ? -8.062 8.438 -10.242 1 82.44 200 MET B O 1
ATOM 4588 N N . ASP B 1 201 ? -9.391 9.984 -11 1 89.06 201 ASP B N 1
ATOM 4589 C CA . ASP B 1 201 ? -9.422 10.727 -9.75 1 89.06 201 ASP B CA 1
ATOM 4590 C C . ASP B 1 201 ? -10.336 10.055 -8.727 1 89.06 201 ASP B C 1
ATOM 4592 O O . ASP B 1 201 ? -11.484 9.727 -9.039 1 89.06 201 ASP B O 1
ATOM 4596 N N . MET B 1 202 ? -9.883 9.898 -7.48 1 91.25 202 MET B N 1
ATOM 4597 C CA . MET B 1 202 ? -10.609 9.141 -6.469 1 91.25 202 MET B CA 1
ATOM 4598 C C . MET B 1 202 ? -11.859 9.883 -6.02 1 91.25 202 MET B C 1
ATOM 4600 O O . MET B 1 202 ? -12.727 9.312 -5.355 1 91.25 202 MET B O 1
ATOM 4604 N N . GLY B 1 203 ? -12.016 11.102 -6.434 1 91.06 203 GLY B N 1
ATOM 4605 C CA . GLY B 1 203 ? -13.227 11.844 -6.133 1 91.06 203 GLY B CA 1
ATOM 4606 C C . GLY B 1 203 ? -14.477 11.234 -6.746 1 91.06 203 GLY B C 1
ATOM 4607 O O . GLY B 1 203 ? -15.594 11.516 -6.309 1 91.06 203 GLY B O 1
ATOM 4608 N N . SER B 1 204 ? -14.297 10.367 -7.723 1 93.44 204 SER B N 1
ATOM 4609 C CA . SER B 1 204 ? -15.406 9.742 -8.438 1 93.44 204 SER B CA 1
ATOM 4610 C C . SER B 1 204 ? -15.797 8.414 -7.801 1 93.44 204 SER B C 1
ATOM 4612 O O . SER B 1 204 ? -16.672 7.707 -8.305 1 93.44 204 SER B O 1
ATOM 4614 N N . ALA B 1 205 ? -15.195 8.07 -6.719 1 95.94 205 ALA B N 1
ATOM 4615 C CA . ALA B 1 205 ? -15.406 6.766 -6.09 1 95.94 205 ALA B CA 1
ATOM 4616 C C . ALA B 1 205 ? -16.859 6.574 -5.699 1 95.94 205 ALA B C 1
ATOM 4618 O O . ALA B 1 205 ? -17.438 5.496 -5.898 1 95.94 205 ALA B O 1
ATOM 4619 N N . ALA B 1 206 ? -17.484 7.609 -5.203 1 95.5 206 ALA B N 1
ATOM 4620 C CA . ALA B 1 206 ? -18.875 7.52 -4.766 1 95.5 206 ALA B CA 1
ATOM 4621 C C . ALA B 1 206 ? -19.797 7.137 -5.922 1 95.5 206 ALA B C 1
ATOM 4623 O O . ALA B 1 206 ? -20.688 6.305 -5.766 1 95.5 206 ALA B O 1
ATOM 4624 N N . ASP B 1 207 ? -19.531 7.738 -7.062 1 94.69 207 ASP B N 1
ATOM 4625 C CA . ASP B 1 207 ? -20.344 7.461 -8.242 1 94.69 207 ASP B CA 1
ATOM 4626 C C . ASP B 1 207 ? -20.203 6.004 -8.672 1 94.69 207 ASP B C 1
ATOM 4628 O O . ASP B 1 207 ? -21.172 5.375 -9.102 1 94.69 207 ASP B O 1
ATOM 4632 N N . VAL B 1 208 ? -19.031 5.484 -8.594 1 95 208 VAL B N 1
ATOM 4633 C CA . VAL B 1 208 ? -18.75 4.102 -8.961 1 95 208 VAL B CA 1
ATOM 4634 C C . VAL B 1 208 ? -19.547 3.154 -8.07 1 95 208 VAL B C 1
ATOM 4636 O O . VAL B 1 208 ? -20.203 2.232 -8.562 1 95 208 VAL B O 1
ATOM 4639 N N . ILE B 1 209 ? -19.562 3.387 -6.812 1 95.88 209 ILE B N 1
ATOM 4640 C CA . ILE B 1 209 ? -20.219 2.512 -5.844 1 95.88 209 ILE B CA 1
ATOM 4641 C C . ILE B 1 209 ? -21.719 2.547 -6.055 1 95.88 209 ILE B C 1
ATOM 4643 O O . ILE B 1 209 ? -22.391 1.516 -5.961 1 95.88 209 ILE B O 1
ATOM 4647 N N . LYS B 1 210 ? -22.234 3.703 -6.316 1 94.56 210 LYS B N 1
ATOM 4648 C CA . LYS B 1 210 ? -23.672 3.865 -6.48 1 94.56 210 LYS B CA 1
ATOM 4649 C C . LYS B 1 210 ? -24.188 3.107 -7.703 1 94.56 210 LYS B C 1
ATOM 4651 O O . LYS B 1 210 ? -25.359 2.73 -7.77 1 94.56 210 LYS B O 1
ATOM 4656 N N . GLN B 1 211 ? -23.312 2.898 -8.656 1 93.88 211 GLN B N 1
ATOM 4657 C CA . GLN B 1 211 ? -23.672 2.123 -9.836 1 93.88 211 GLN B CA 1
ATOM 4658 C C . GLN B 1 211 ? -23.859 0.65 -9.492 1 93.88 211 GLN B C 1
ATOM 4660 O O . GLN B 1 211 ? -24.703 -0.03 -10.094 1 93.88 211 GLN B O 1
ATOM 4665 N N . ARG B 1 212 ? -23.078 0.136 -8.586 1 96.25 212 ARG B N 1
ATOM 4666 C CA . ARG B 1 212 ? -23.125 -1.266 -8.188 1 96.25 212 ARG B CA 1
ATOM 4667 C C . ARG B 1 212 ? -22.984 -1.406 -6.672 1 96.25 212 ARG B C 1
ATOM 4669 O O . ARG B 1 212 ? -21.953 -1.874 -6.184 1 96.25 212 ARG B O 1
ATOM 4676 N N . PRO B 1 213 ? -24.031 -1.148 -5.91 1 95.5 213 PRO B N 1
ATOM 4677 C CA . PRO B 1 213 ? -23.922 -1.087 -4.453 1 95.5 213 PRO B CA 1
ATOM 4678 C C . PRO B 1 213 ? -23.891 -2.471 -3.805 1 95.5 213 PRO B C 1
ATOM 4680 O O . PRO B 1 213 ? -23.609 -2.59 -2.609 1 95.5 213 PRO B O 1
ATOM 4683 N N . ASP B 1 214 ? -24.094 -3.57 -4.512 1 94.25 214 ASP B N 1
ATOM 4684 C CA . ASP B 1 214 ? -24.359 -4.871 -3.904 1 94.25 214 ASP B CA 1
ATOM 4685 C C . ASP B 1 214 ? -23.141 -5.785 -4.016 1 94.25 214 ASP B C 1
ATOM 4687 O O . ASP B 1 214 ? -23.281 -7.008 -4.062 1 94.25 214 ASP B O 1
ATOM 4691 N N . VAL B 1 215 ? -22.016 -5.246 -3.982 1 97.69 215 VAL B N 1
ATOM 4692 C CA . VAL B 1 215 ? -20.812 -6.074 -4.047 1 97.69 215 VAL B CA 1
ATOM 4693 C C . VAL B 1 215 ? -20.641 -6.836 -2.732 1 97.69 215 VAL B C 1
ATOM 4695 O O . VAL B 1 215 ? -20.969 -6.316 -1.661 1 97.69 215 VAL B O 1
ATOM 4698 N N . ASP B 1 216 ? -20.078 -8.102 -2.814 1 98.19 216 ASP B N 1
ATOM 4699 C CA . ASP B 1 216 ? -19.984 -8.914 -1.604 1 98.19 216 ASP B CA 1
ATOM 4700 C C . ASP B 1 216 ? -18.531 -9.305 -1.317 1 98.19 216 ASP B C 1
ATOM 4702 O O . ASP B 1 216 ? -18.25 -10.008 -0.341 1 98.19 216 ASP B O 1
ATOM 4706 N N . ALA B 1 217 ? -17.609 -8.805 -2.16 1 98.81 217 ALA B N 1
ATOM 4707 C CA . ALA B 1 217 ? -16.172 -9 -1.95 1 98.81 217 ALA B CA 1
ATOM 4708 C C . ALA B 1 217 ? -15.359 -8 -2.762 1 98.81 217 ALA B C 1
ATOM 4710 O O . ALA B 1 217 ? -15.828 -7.48 -3.777 1 98.81 217 ALA B O 1
ATOM 4711 N N . ILE B 1 218 ? -14.211 -7.699 -2.252 1 98.94 218 ILE B N 1
ATOM 4712 C CA . ILE B 1 218 ? -13.219 -6.934 -3.006 1 98.94 218 ILE B CA 1
ATOM 4713 C C . ILE B 1 218 ? -12.086 -7.855 -3.445 1 98.94 218 ILE B C 1
ATOM 4715 O O . ILE B 1 218 ? -11.414 -8.469 -2.611 1 98.94 218 ILE B O 1
ATOM 4719 N N . VAL B 1 219 ? -11.883 -7.969 -4.734 1 98.94 219 VAL B N 1
ATOM 4720 C CA . VAL B 1 219 ? -10.805 -8.789 -5.293 1 98.94 219 VAL B CA 1
ATOM 4721 C C . VAL B 1 219 ? -9.766 -7.891 -5.957 1 98.94 219 VAL B C 1
ATOM 4723 O O . VAL B 1 219 ? -10.094 -7.074 -6.82 1 98.94 219 VAL B O 1
ATOM 4726 N N . VAL B 1 220 ? -8.586 -8.07 -5.508 1 98.94 220 VAL B N 1
ATOM 4727 C CA . VAL B 1 220 ? -7.484 -7.293 -6.066 1 98.94 220 VAL B CA 1
ATOM 4728 C C . VAL B 1 220 ? -6.574 -8.195 -6.891 1 98.94 220 VAL B C 1
ATOM 4730 O O . VAL B 1 220 ? -5.762 -8.945 -6.336 1 98.94 220 VAL B O 1
ATOM 4733 N N . GLY B 1 221 ? -6.695 -8.156 -8.195 1 98.62 221 GLY B N 1
ATOM 4734 C CA . GLY B 1 221 ? -5.715 -8.727 -9.102 1 98.62 221 GLY B CA 1
ATOM 4735 C C . GLY B 1 221 ? -4.57 -7.777 -9.422 1 98.62 221 GLY B C 1
ATOM 4736 O O . GLY B 1 221 ? -4.578 -6.625 -8.984 1 98.62 221 GLY B O 1
ATOM 4737 N N . TRP B 1 222 ? -3.604 -8.312 -10.117 1 97.88 222 TRP B N 1
ATOM 4738 C CA . TRP B 1 222 ? -2.52 -7.434 -10.539 1 97.88 222 TRP B CA 1
ATOM 4739 C C . TRP B 1 222 ? -3 -6.453 -11.609 1 97.88 222 TRP B C 1
ATOM 4741 O O . TRP B 1 222 ? -3.697 -6.844 -12.547 1 97.88 222 TRP B O 1
ATOM 4751 N N . ASP B 1 223 ? -2.676 -5.215 -11.453 1 97.69 223 ASP B N 1
ATOM 4752 C CA . ASP B 1 223 ? -3.195 -4.168 -12.328 1 97.69 223 ASP B CA 1
ATOM 4753 C C . ASP B 1 223 ? -2.078 -3.236 -12.789 1 97.69 223 ASP B C 1
ATOM 4755 O O . ASP B 1 223 ? -1.665 -2.338 -12.055 1 97.69 223 ASP B O 1
ATOM 4759 N N . MET B 1 224 ? -1.688 -3.379 -14.016 1 95.69 224 MET B N 1
ATOM 4760 C CA . MET B 1 224 ? -0.619 -2.574 -14.602 1 95.69 224 MET B CA 1
ATOM 4761 C C . MET B 1 224 ? -1.024 -1.106 -14.68 1 95.69 224 MET B C 1
ATOM 4763 O O . MET B 1 224 ? -0.171 -0.229 -14.82 1 95.69 224 MET B O 1
ATOM 4767 N N . GLN B 1 225 ? -2.289 -0.885 -14.578 1 95.81 225 GLN B N 1
ATOM 4768 C CA . GLN B 1 225 ? -2.85 0.455 -14.719 1 95.81 225 GLN B CA 1
ATOM 4769 C C . GLN B 1 225 ? -3.613 0.865 -13.461 1 95.81 225 GLN B C 1
ATOM 4771 O O . GLN B 1 225 ? -4.66 1.509 -13.547 1 95.81 225 GLN B O 1
ATOM 4776 N N . LEU B 1 226 ? -3.168 0.461 -12.352 1 97.31 226 LEU B N 1
ATOM 4777 C CA . LEU B 1 226 ? -3.82 0.824 -11.102 1 97.31 226 LEU B CA 1
ATOM 4778 C C . LEU B 1 226 ? -3.939 2.338 -10.969 1 97.31 226 LEU B C 1
ATOM 4780 O O . LEU B 1 226 ? -2.996 3.068 -11.281 1 97.31 226 LEU B O 1
ATOM 4784 N N . THR B 1 227 ? -5.098 2.816 -10.492 1 97.31 227 THR B N 1
ATOM 4785 C CA . THR B 1 227 ? -5.332 4.242 -10.297 1 97.31 227 THR B CA 1
ATOM 4786 C C . THR B 1 227 ? -5.902 4.512 -8.906 1 97.31 227 THR B C 1
ATOM 4788 O O . THR B 1 227 ? -6.398 3.598 -8.25 1 97.31 227 THR B O 1
ATOM 4791 N N . ALA B 1 228 ? -5.871 5.785 -8.555 1 97.31 228 ALA B N 1
ATOM 4792 C CA . ALA B 1 228 ? -6.461 6.219 -7.293 1 97.31 228 ALA B CA 1
ATOM 4793 C C . ALA B 1 228 ? -7.961 5.945 -7.266 1 97.31 228 ALA B C 1
ATOM 4795 O O . ALA B 1 228 ? -8.523 5.637 -6.211 1 97.31 228 ALA B O 1
ATOM 4796 N N . LEU B 1 229 ? -8.602 6.027 -8.375 1 97.75 229 LEU B N 1
ATOM 4797 C CA . LEU B 1 229 ? -10.039 5.773 -8.422 1 97.75 229 LEU B CA 1
ATOM 4798 C C . LEU B 1 229 ? -10.344 4.316 -8.086 1 97.75 229 LEU B C 1
ATOM 4800 O O . LEU B 1 229 ? -11.242 4.035 -7.293 1 97.75 229 LEU B O 1
ATOM 4804 N N . LYS B 1 230 ? -9.609 3.418 -8.734 1 98.19 230 LYS B N 1
ATOM 4805 C CA . LYS B 1 230 ? -9.828 1.999 -8.469 1 98.19 230 LYS B CA 1
ATOM 4806 C C . LYS B 1 230 ? -9.641 1.688 -6.984 1 98.19 230 LYS B C 1
ATOM 4808 O O . LYS B 1 230 ? -10.477 1.023 -6.375 1 98.19 230 LYS B O 1
ATOM 4813 N N . VAL B 1 231 ? -8.594 2.207 -6.426 1 98.56 231 VAL B N 1
ATOM 4814 C CA . VAL B 1 231 ? -8.289 2.002 -5.016 1 98.56 231 VAL B CA 1
ATOM 4815 C C . VAL B 1 231 ? -9.359 2.678 -4.156 1 98.56 231 VAL B C 1
ATOM 4817 O O . VAL B 1 231 ? -9.859 2.082 -3.199 1 98.56 231 VAL B O 1
ATOM 4820 N N . GLY B 1 232 ? -9.656 3.908 -4.484 1 98.38 232 GLY B N 1
ATOM 4821 C CA . GLY B 1 232 ? -10.664 4.648 -3.748 1 98.38 232 GLY B CA 1
ATOM 4822 C C . GLY B 1 232 ? -12.016 3.961 -3.729 1 98.38 232 GLY B C 1
ATOM 4823 O O . GLY B 1 232 ? -12.711 3.977 -2.713 1 98.38 232 GLY B O 1
ATOM 4824 N N . ALA B 1 233 ? -12.398 3.383 -4.855 1 98.5 233 ALA B N 1
ATOM 4825 C CA . ALA B 1 233 ? -13.648 2.635 -4.91 1 98.5 233 ALA B CA 1
ATOM 4826 C C . ALA B 1 233 ? -13.641 1.466 -3.93 1 98.5 233 ALA B C 1
ATOM 4828 O O . ALA B 1 233 ? -14.586 1.275 -3.168 1 98.5 233 ALA B O 1
ATOM 4829 N N . ALA B 1 234 ? -12.555 0.703 -3.93 1 98.81 234 ALA B N 1
ATOM 4830 C CA . ALA B 1 234 ? -12.43 -0.428 -3.014 1 98.81 234 ALA B CA 1
ATOM 4831 C C . ALA B 1 234 ? -12.516 0.03 -1.562 1 98.81 234 ALA B C 1
ATOM 4833 O O . ALA B 1 234 ? -13.25 -0.56 -0.764 1 98.81 234 ALA B O 1
ATOM 4834 N N . VAL B 1 235 ? -11.797 1.081 -1.24 1 98.62 235 VAL B N 1
ATOM 4835 C CA . VAL B 1 235 ? -11.758 1.622 0.114 1 98.62 235 VAL B CA 1
ATOM 4836 C C . VAL B 1 235 ? -13.172 2.025 0.545 1 98.62 235 VAL B C 1
ATOM 4838 O O . VAL B 1 235 ? -13.602 1.704 1.653 1 98.62 235 VAL B O 1
ATOM 4841 N N . ASN B 1 236 ? -13.875 2.627 -0.315 1 98.06 236 ASN B N 1
ATOM 4842 C CA . ASN B 1 236 ? -15.195 3.127 0.062 1 98.06 236 ASN B CA 1
ATOM 4843 C C . ASN B 1 236 ? -16.234 2.012 0.073 1 98.06 236 ASN B C 1
ATOM 4845 O O . ASN B 1 236 ? -17.172 2.039 0.873 1 98.06 236 ASN B O 1
ATOM 4849 N N . TYR B 1 237 ? -16.109 0.993 -0.816 1 98.5 237 TYR B N 1
ATOM 4850 C CA . TYR B 1 237 ? -16.953 -0.186 -0.66 1 98.5 237 TYR B CA 1
ATOM 4851 C C . TYR B 1 237 ? -16.844 -0.75 0.751 1 98.5 237 TYR B C 1
ATOM 4853 O O . TYR B 1 237 ? -17.859 -1.039 1.391 1 98.5 237 TYR B O 1
ATOM 4861 N N . ILE B 1 238 ? -15.664 -0.903 1.22 1 98.25 238 ILE B N 1
ATOM 4862 C CA . ILE B 1 238 ? -15.414 -1.483 2.533 1 98.25 238 ILE B CA 1
ATOM 4863 C C . ILE B 1 238 ? -15.969 -0.564 3.619 1 98.25 238 ILE B C 1
ATOM 4865 O O . ILE B 1 238 ? -16.719 -1.008 4.496 1 98.25 238 ILE B O 1
ATOM 4869 N N . LYS B 1 239 ? -15.625 0.726 3.551 1 96.62 239 LYS B N 1
ATOM 4870 C CA . LYS B 1 239 ? -16.016 1.677 4.59 1 96.62 239 LYS B CA 1
ATOM 4871 C C . LYS B 1 239 ? -17.531 1.836 4.66 1 96.62 239 LYS B C 1
ATOM 4873 O O . LYS B 1 239 ? -18.109 1.853 5.746 1 96.62 239 LYS B O 1
ATOM 4878 N N . TRP B 1 240 ? -18.172 1.96 3.512 1 97.06 240 TRP B N 1
ATOM 4879 C CA . TRP B 1 240 ? -19.609 2.141 3.482 1 97.06 240 TRP B CA 1
ATOM 4880 C C . TRP B 1 240 ? -20.328 0.893 3.99 1 97.06 240 TRP B C 1
ATOM 4882 O O . TRP B 1 240 ? -21.359 0.99 4.668 1 97.06 240 TRP B O 1
ATOM 4892 N N . HIS B 1 241 ? -19.781 -0.293 3.646 1 97.06 241 HIS B N 1
ATOM 4893 C CA . HIS B 1 241 ? -20.328 -1.53 4.199 1 97.06 241 HIS B CA 1
ATOM 4894 C C . HIS B 1 241 ? -20.297 -1.515 5.723 1 97.06 241 HIS B C 1
ATOM 4896 O O . HIS B 1 241 ? -21.281 -1.887 6.371 1 97.06 241 HIS B O 1
ATOM 4902 N N . GLU B 1 242 ? -19.25 -1.071 6.277 1 95.12 242 GLU B N 1
ATOM 4903 C CA . GLU B 1 242 ? -19.109 -0.967 7.727 1 95.12 242 GLU B CA 1
ATOM 4904 C C . GLU B 1 242 ? -20.094 0.033 8.305 1 95.12 242 GLU B C 1
ATOM 4906 O O . GLU B 1 242 ? -20.797 -0.271 9.273 1 95.12 242 GLU B O 1
ATOM 4911 N N . ASP B 1 243 ? -20.141 1.214 7.715 1 92.94 243 ASP B N 1
ATOM 4912 C CA . ASP B 1 243 ? -20.969 2.295 8.234 1 92.94 243 ASP B CA 1
ATOM 4913 C C . ASP B 1 243 ? -22.453 1.925 8.172 1 92.94 243 ASP B C 1
ATOM 4915 O O . ASP B 1 243 ? -23.234 2.314 9.039 1 92.94 243 ASP B O 1
ATOM 4919 N N . LEU B 1 244 ? -22.797 1.148 7.199 1 94.19 244 LEU B N 1
ATOM 4920 C CA . LEU B 1 244 ? -24.203 0.829 6.969 1 94.19 244 LEU B CA 1
ATOM 4921 C C . LEU B 1 244 ? -24.625 -0.391 7.785 1 94.19 244 LEU B C 1
ATOM 4923 O O . LEU B 1 244 ? -25.75 -0.452 8.281 1 94.19 244 LEU B O 1
ATOM 4927 N N . TYR B 1 245 ? -23.672 -1.363 8.008 1 94.56 245 TYR B N 1
ATOM 4928 C CA . TYR B 1 245 ? -24.172 -2.668 8.43 1 94.56 245 TYR B CA 1
ATOM 4929 C C . TYR B 1 245 ? -23.469 -3.139 9.695 1 94.56 245 TYR B C 1
ATOM 4931 O O . TYR B 1 245 ? -23.859 -4.16 10.281 1 94.56 245 TYR B O 1
ATOM 4939 N N . SER B 1 246 ? -22.484 -2.41 10.242 1 92.69 246 SER B N 1
ATOM 4940 C CA . SER B 1 246 ? -21.703 -2.906 11.367 1 92.69 246 SER B CA 1
ATOM 4941 C C . SER B 1 246 ? -22.578 -3.086 12.609 1 92.69 246 SER B C 1
ATOM 4943 O O . SER B 1 246 ? -22.219 -3.852 13.508 1 92.69 246 SER B O 1
ATOM 4945 N N . HIS B 1 247 ? -23.688 -2.441 12.719 1 91.25 247 HIS B N 1
ATOM 4946 C CA . HIS B 1 247 ? -24.562 -2.506 13.883 1 91.25 247 HIS B CA 1
ATOM 4947 C C . HIS B 1 247 ? -25.562 -3.652 13.758 1 91.25 247 HIS B C 1
ATOM 4949 O O . HIS B 1 247 ? -26.281 -3.963 14.711 1 91.25 247 HIS B O 1
ATOM 4955 N N . GLU B 1 248 ? -25.609 -4.258 12.656 1 93.56 248 GLU B N 1
ATOM 4956 C CA . GLU B 1 248 ? -26.594 -5.312 12.406 1 93.56 248 GLU B CA 1
ATOM 4957 C C . GLU B 1 248 ? -26.125 -6.648 12.977 1 93.56 248 GLU B C 1
ATOM 4959 O O . GLU B 1 248 ? -24.938 -6.973 12.922 1 93.56 248 GLU B O 1
ATOM 4964 N N . PRO B 1 249 ? -27.094 -7.34 13.594 1 93.69 249 PRO B N 1
ATOM 4965 C CA . PRO B 1 249 ? -26.75 -8.688 14.047 1 93.69 249 PRO B CA 1
ATOM 4966 C C . PRO B 1 249 ? -26.203 -9.562 12.922 1 93.69 249 PRO B C 1
ATOM 4968 O O . PRO B 1 249 ? -26.719 -9.523 11.797 1 93.69 249 PRO B O 1
ATOM 4971 N N . GLY B 1 250 ? -25.188 -10.219 13.18 1 93.69 250 GLY B N 1
ATOM 4972 C CA . GLY B 1 250 ? -24.594 -11.109 12.188 1 93.69 250 GLY B CA 1
ATOM 4973 C C . GLY B 1 250 ? -23.672 -10.398 11.219 1 93.69 250 GLY B C 1
ATOM 4974 O O . GLY B 1 250 ? -23.281 -10.961 10.195 1 93.69 250 GLY B O 1
ATOM 4975 N N . TYR B 1 251 ? -23.359 -9.242 11.453 1 94.69 251 TYR B N 1
ATOM 4976 C CA . TYR B 1 251 ? -22.484 -8.445 10.594 1 94.69 251 TYR B CA 1
ATOM 4977 C C . TYR B 1 251 ? -21.203 -9.203 10.273 1 94.69 251 TYR B C 1
ATOM 4979 O O . TYR B 1 251 ? -20.578 -9.789 11.164 1 94.69 251 TYR B O 1
ATOM 4987 N N . LYS B 1 252 ? -20.891 -9.219 8.953 1 94.81 252 LYS B N 1
ATOM 4988 C CA . LYS B 1 252 ? -19.609 -9.688 8.445 1 94.81 252 LYS B CA 1
ATOM 4989 C C . LYS B 1 252 ? -18.906 -8.602 7.633 1 94.81 252 LYS B C 1
ATOM 4991 O O . LYS B 1 252 ? -19.547 -7.906 6.836 1 94.81 252 LYS B O 1
ATOM 4996 N N . GLU B 1 253 ? -17.688 -8.469 7.84 1 96.75 253 GLU B N 1
ATOM 4997 C CA . GLU B 1 253 ? -16.906 -7.516 7.051 1 96.75 253 GLU B CA 1
ATOM 4998 C C . GLU B 1 253 ? -16.891 -7.906 5.578 1 96.75 253 GLU B C 1
ATOM 5000 O O . GLU B 1 253 ? -17.016 -9.086 5.238 1 96.75 253 GLU B O 1
ATOM 5005 N N . LEU B 1 254 ? -16.859 -6.918 4.781 1 97.75 254 LEU B N 1
ATOM 5006 C CA . LEU B 1 254 ? -16.641 -7.176 3.363 1 97.75 254 LEU B CA 1
ATOM 5007 C C . LEU B 1 254 ? -15.25 -7.762 3.129 1 97.75 254 LEU B C 1
ATOM 5009 O O . LEU B 1 254 ? -14.242 -7.125 3.439 1 97.75 254 LEU B O 1
ATOM 5013 N N . PRO B 1 255 ? -15.102 -8.977 2.625 1 98.25 255 PRO B N 1
ATOM 5014 C CA . PRO B 1 255 ? -13.781 -9.594 2.482 1 98.25 255 PRO B CA 1
ATOM 5015 C C . PRO B 1 255 ? -12.914 -8.883 1.444 1 98.25 255 PRO B C 1
ATOM 5017 O O . PRO B 1 255 ? -13.406 -8.484 0.389 1 98.25 255 PRO B O 1
ATOM 5020 N N . LEU B 1 256 ? -11.711 -8.656 1.79 1 98.81 256 LEU B N 1
ATOM 5021 C CA . LEU B 1 256 ? -10.656 -8.188 0.893 1 98.81 256 LEU B CA 1
ATOM 5022 C C . LEU B 1 256 ? -9.75 -9.344 0.469 1 98.81 256 LEU B C 1
ATOM 5024 O O . LEU B 1 256 ? -9.102 -9.969 1.311 1 98.81 256 LEU B O 1
ATOM 5028 N N . ILE B 1 257 ? -9.734 -9.625 -0.836 1 98.81 257 ILE B N 1
ATOM 5029 C CA . ILE B 1 257 ? -9.047 -10.797 -1.367 1 98.81 257 ILE B CA 1
ATOM 5030 C C . ILE B 1 257 ? -7.965 -10.359 -2.35 1 98.81 257 ILE B C 1
ATOM 5032 O O . ILE B 1 257 ? -8.242 -9.648 -3.314 1 98.81 257 ILE B O 1
ATOM 5036 N N . ALA B 1 258 ? -6.738 -10.719 -2.098 1 98.81 258 ALA B N 1
ATOM 5037 C CA . ALA B 1 258 ? -5.637 -10.492 -3.027 1 98.81 258 ALA B CA 1
ATOM 5038 C C . ALA B 1 258 ? -5.332 -11.75 -3.834 1 98.81 258 ALA B C 1
ATOM 5040 O O . ALA B 1 258 ? -5.16 -12.828 -3.268 1 98.81 258 ALA B O 1
ATOM 5041 N N . CYS B 1 259 ? -5.188 -11.555 -5.125 1 98.5 259 CYS B N 1
ATOM 5042 C CA . CYS B 1 259 ? -4.871 -12.727 -5.938 1 98.5 259 CYS B CA 1
ATOM 5043 C C . CYS B 1 259 ? -3.506 -13.297 -5.574 1 98.5 259 CYS B C 1
ATOM 5045 O O . CYS B 1 259 ? -3.27 -14.492 -5.715 1 98.5 259 CYS B O 1
ATOM 5047 N N . SER B 1 260 ? -2.629 -12.484 -5.152 1 97.31 260 SER B N 1
ATOM 5048 C CA . SER B 1 260 ? -1.35 -12.938 -4.613 1 97.31 260 SER B CA 1
ATOM 5049 C C . SER B 1 260 ? -0.767 -11.922 -3.639 1 97.31 260 SER B C 1
ATOM 5051 O O . SER B 1 260 ? -1.104 -10.734 -3.693 1 97.31 260 SER B O 1
ATOM 5053 N N . GLY B 1 261 ? 0.124 -12.406 -2.848 1 96.31 261 GLY B N 1
ATOM 5054 C CA . GLY B 1 261 ? 0.794 -11.547 -1.882 1 96.31 261 GLY B CA 1
ATOM 5055 C C . GLY B 1 261 ? 2.137 -11.039 -2.371 1 96.31 261 GLY B C 1
ATOM 5056 O O . GLY B 1 261 ? 2.889 -10.422 -1.608 1 96.31 261 GLY B O 1
ATOM 5057 N N . ASP B 1 262 ? 2.457 -11.227 -3.631 1 94.81 262 ASP B N 1
ATOM 5058 C CA . ASP B 1 262 ? 3.758 -10.82 -4.16 1 94.81 262 ASP B CA 1
ATOM 5059 C C . ASP B 1 262 ? 3.986 -9.328 -3.979 1 94.81 262 ASP B C 1
ATOM 5061 O O . ASP B 1 262 ? 3.094 -8.516 -4.25 1 94.81 262 ASP B O 1
ATOM 5065 N N . THR B 1 263 ? 5.191 -8.938 -3.574 1 94.19 263 THR B N 1
ATOM 5066 C CA . THR B 1 263 ? 5.504 -7.531 -3.342 1 94.19 263 THR B CA 1
ATOM 5067 C C . THR B 1 263 ? 6.086 -6.891 -4.598 1 94.19 263 THR B C 1
ATOM 5069 O O . THR B 1 263 ? 6.156 -5.664 -4.703 1 94.19 263 THR B O 1
ATOM 5072 N N . GLY B 1 264 ? 6.512 -7.691 -5.48 1 91.75 264 GLY B N 1
ATOM 5073 C CA . GLY B 1 264 ? 7.109 -7.211 -6.715 1 91.75 264 GLY B CA 1
ATOM 5074 C C . GLY B 1 264 ? 7.211 -8.281 -7.785 1 91.75 264 GLY B C 1
ATOM 5075 O O . GLY B 1 264 ? 6.66 -9.375 -7.633 1 91.75 264 GLY B O 1
ATOM 5076 N N . GLY B 1 265 ? 7.762 -7.934 -8.898 1 88.38 265 GLY B N 1
ATOM 5077 C CA . GLY B 1 265 ? 8.062 -8.75 -10.062 1 88.38 265 GLY B CA 1
ATOM 5078 C C . GLY B 1 265 ? 8.93 -8.039 -11.078 1 88.38 265 GLY B C 1
ATOM 5079 O O . GLY B 1 265 ? 9.492 -6.98 -10.797 1 88.38 265 GLY B O 1
ATOM 5080 N N . VAL B 1 266 ? 9.156 -8.688 -12.141 1 88.81 266 VAL B N 1
ATOM 5081 C CA . VAL B 1 266 ? 10 -8.117 -13.188 1 88.81 266 VAL B CA 1
ATOM 5082 C C . VAL B 1 266 ? 9.164 -7.887 -14.445 1 88.81 266 VAL B C 1
ATOM 5084 O O . VAL B 1 266 ? 8.547 -8.812 -14.969 1 88.81 266 VAL B O 1
ATOM 5087 N N . LEU B 1 267 ? 9.203 -6.645 -14.883 1 90.81 267 LEU B N 1
ATOM 5088 C CA . LEU B 1 267 ? 8.461 -6.297 -16.094 1 90.81 267 LEU B CA 1
ATOM 5089 C C . LEU B 1 267 ? 9.328 -6.488 -17.328 1 90.81 267 LEU B C 1
ATOM 5091 O O . LEU B 1 267 ? 8.805 -6.66 -18.438 1 90.81 267 LEU B O 1
ATOM 5095 N N . GLY B 1 268 ? 10.578 -6.398 -17.172 1 88.69 268 GLY B N 1
ATOM 5096 C CA . GLY B 1 268 ? 11.562 -6.457 -18.234 1 88.69 268 GLY B CA 1
ATOM 5097 C C . GLY B 1 268 ? 12.945 -5.992 -17.812 1 88.69 268 GLY B C 1
ATOM 5098 O O . GLY B 1 268 ? 13.234 -5.934 -16.609 1 88.69 268 GLY B O 1
ATOM 5099 N N . LYS B 1 269 ? 13.773 -5.852 -18.797 1 90.5 269 LYS B N 1
ATOM 5100 C CA . LYS B 1 269 ? 15.125 -5.355 -18.578 1 90.5 269 LYS B CA 1
ATOM 5101 C C . LYS B 1 269 ? 15.445 -4.188 -19.5 1 90.5 269 LYS B C 1
ATOM 5103 O O . LYS B 1 269 ? 14.789 -4.012 -20.531 1 90.5 269 LYS B O 1
ATOM 5108 N N . THR B 1 270 ? 16.344 -3.375 -19.016 1 94.38 270 THR B N 1
ATOM 5109 C CA . THR B 1 270 ? 16.797 -2.268 -19.844 1 94.38 270 THR B CA 1
ATOM 5110 C C . THR B 1 270 ? 18.25 -1.909 -19.516 1 94.38 270 THR B C 1
ATOM 5112 O O . THR B 1 270 ? 18.781 -2.363 -18.516 1 94.38 270 THR B O 1
ATOM 5115 N N . GLN B 1 271 ? 18.844 -1.162 -20.484 1 94.25 271 GLN B N 1
ATOM 5116 C CA . GLN B 1 271 ? 20.188 -0.632 -20.266 1 94.25 271 GLN B CA 1
ATOM 5117 C C . GLN B 1 271 ? 20.125 0.768 -19.656 1 94.25 271 GLN B C 1
ATOM 5119 O O . GLN B 1 271 ? 19.375 1.626 -20.141 1 94.25 271 GLN B O 1
ATOM 5124 N N . HIS B 1 272 ? 20.844 0.942 -18.562 1 93.44 272 HIS B N 1
ATOM 5125 C CA . HIS B 1 272 ? 20.938 2.244 -17.922 1 93.44 272 HIS B CA 1
ATOM 5126 C C . HIS B 1 272 ? 22.312 2.443 -17.281 1 93.44 272 HIS B C 1
ATOM 5128 O O . HIS B 1 272 ? 22.766 1.597 -16.516 1 93.44 272 HIS B O 1
ATOM 5134 N N . LEU B 1 273 ? 23.047 3.594 -17.703 1 92.38 273 LEU B N 1
ATOM 5135 C CA . LEU B 1 273 ? 24.359 3.965 -17.203 1 92.38 273 LEU B CA 1
ATOM 5136 C C . LEU B 1 273 ? 25.344 2.807 -17.328 1 92.38 273 LEU B C 1
ATOM 5138 O O . LEU B 1 273 ? 26.047 2.475 -16.391 1 92.38 273 LEU B O 1
ATOM 5142 N N . GLY B 1 274 ? 25.234 2.043 -18.438 1 91.19 274 GLY B N 1
ATOM 5143 C CA . GLY B 1 274 ? 26.188 1.006 -18.797 1 91.19 274 GLY B CA 1
ATOM 5144 C C . GLY B 1 274 ? 25.891 -0.333 -18.156 1 91.19 274 GLY B C 1
ATOM 5145 O O . GLY B 1 274 ? 26.688 -1.268 -18.25 1 91.19 274 GLY B O 1
ATOM 5146 N N . LYS B 1 275 ? 24.766 -0.473 -17.516 1 93.19 275 LYS B N 1
ATOM 5147 C CA . LYS B 1 275 ? 24.406 -1.718 -16.844 1 93.19 275 LYS B CA 1
ATOM 5148 C C . LYS B 1 275 ? 23 -2.17 -17.266 1 93.19 275 LYS B C 1
ATOM 5150 O O . LYS B 1 275 ? 22.125 -1.341 -17.5 1 93.19 275 LYS B O 1
ATOM 5155 N N . GLU B 1 276 ? 22.875 -3.471 -17.328 1 93.38 276 GLU B N 1
ATOM 5156 C CA . GLU B 1 276 ? 21.547 -4.023 -17.5 1 93.38 276 GLU B CA 1
ATOM 5157 C C . GLU B 1 276 ? 20.781 -4.062 -16.188 1 93.38 276 GLU B 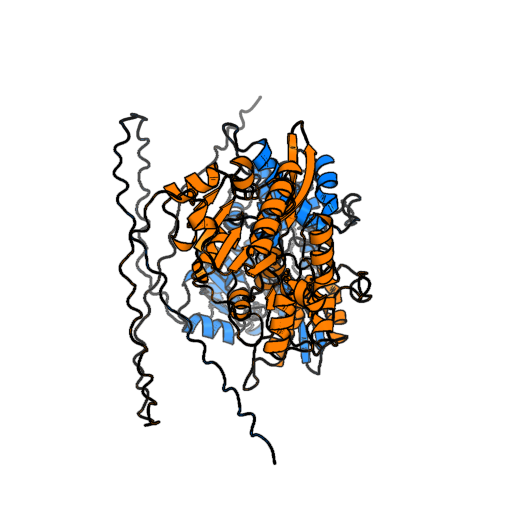C 1
ATOM 5159 O O . GLU B 1 276 ? 21.266 -4.637 -15.195 1 93.38 276 GLU B O 1
ATOM 5164 N N . LEU B 1 277 ? 19.641 -3.418 -16.203 1 93.81 277 LEU B N 1
ATOM 5165 C CA . LEU B 1 277 ? 18.828 -3.352 -15 1 93.81 277 LEU B CA 1
ATOM 5166 C C . LEU B 1 277 ? 17.453 -3.957 -15.242 1 93.81 277 LEU B C 1
ATOM 5168 O O . LEU B 1 277 ? 16.906 -3.832 -16.344 1 93.81 277 LEU B O 1
ATOM 5172 N N . LYS B 1 278 ? 16.938 -4.551 -14.234 1 91.38 278 LYS B N 1
ATOM 5173 C CA . LYS B 1 278 ? 15.562 -5.047 -14.281 1 91.38 278 LYS B CA 1
ATOM 5174 C C . LYS B 1 278 ? 14.57 -3.939 -13.938 1 91.38 278 LYS B C 1
ATOM 5176 O O . LYS B 1 278 ? 14.836 -3.113 -13.062 1 91.38 278 LYS B O 1
ATOM 5181 N N . ILE B 1 279 ? 13.5 -3.971 -14.648 1 95.06 279 ILE B N 1
ATOM 5182 C CA . ILE B 1 279 ? 12.398 -3.064 -14.32 1 95.06 279 ILE B CA 1
ATOM 5183 C C . ILE B 1 279 ? 11.461 -3.732 -13.32 1 95.06 279 ILE B C 1
ATOM 5185 O O . ILE B 1 279 ? 10.805 -4.73 -13.641 1 95.06 279 ILE B O 1
ATOM 5189 N N . ARG B 1 280 ? 11.406 -3.176 -12.188 1 94.75 280 ARG B N 1
ATOM 5190 C CA . ARG B 1 280 ? 10.633 -3.793 -11.109 1 94.75 280 ARG B CA 1
ATOM 5191 C C . ARG B 1 280 ? 9.156 -3.432 -11.219 1 94.75 280 ARG B C 1
ATOM 5193 O O . ARG B 1 280 ? 8.812 -2.271 -11.453 1 94.75 280 ARG B O 1
ATOM 5200 N N . ALA B 1 281 ? 8.328 -4.418 -11.055 1 95.94 281 ALA B N 1
ATOM 5201 C CA . ALA B 1 281 ? 6.883 -4.227 -10.992 1 95.94 281 ALA B CA 1
ATOM 5202 C C . ALA B 1 281 ? 6.422 -3.988 -9.562 1 95.94 281 ALA B C 1
ATOM 5204 O O . ALA B 1 281 ? 7.027 -4.492 -8.617 1 95.94 281 ALA B O 1
ATOM 5205 N N . ILE B 1 282 ? 5.316 -3.209 -9.453 1 97.62 282 ILE B N 1
ATOM 5206 C CA . ILE B 1 282 ? 4.562 -3.242 -8.203 1 97.62 282 ILE B CA 1
ATOM 5207 C C . ILE B 1 282 ? 3.889 -4.602 -8.047 1 97.62 282 ILE B C 1
ATOM 5209 O O . ILE B 1 282 ? 3.248 -5.102 -8.977 1 97.62 282 ILE B O 1
ATOM 5213 N N . GLY B 1 283 ? 4.043 -5.203 -6.934 1 97 283 GLY B N 1
ATOM 5214 C CA . GLY B 1 283 ? 3.453 -6.52 -6.73 1 97 283 GLY B CA 1
ATOM 5215 C C . GLY B 1 283 ? 1.979 -6.465 -6.375 1 97 283 GLY B C 1
ATOM 5216 O O . GLY B 1 283 ? 1.495 -5.449 -5.867 1 97 283 GLY B O 1
ATOM 5217 N N . ASN B 1 284 ? 1.323 -7.598 -6.645 1 97.94 284 ASN B N 1
ATOM 5218 C CA . ASN B 1 284 ? -0.097 -7.711 -6.328 1 97.94 284 ASN B CA 1
ATOM 5219 C C . ASN B 1 284 ? -0.362 -7.48 -4.844 1 97.94 284 ASN B C 1
ATOM 5221 O O . ASN B 1 284 ? -1.361 -6.859 -4.477 1 97.94 284 ASN B O 1
ATOM 5225 N N . GLY B 1 285 ? 0.456 -7.984 -4.02 1 97.81 285 GLY B N 1
ATOM 5226 C CA . GLY B 1 285 ? 0.322 -7.773 -2.586 1 97.81 285 GLY B CA 1
ATOM 5227 C C . GLY B 1 285 ? 0.422 -6.312 -2.186 1 97.81 285 GLY B C 1
ATOM 5228 O O . GLY B 1 285 ? -0.32 -5.852 -1.317 1 97.81 285 GLY B O 1
ATOM 5229 N N . ALA B 1 286 ? 1.361 -5.625 -2.779 1 98.19 286 ALA B N 1
ATOM 5230 C CA . ALA B 1 286 ? 1.495 -4.191 -2.523 1 98.19 286 ALA B CA 1
ATOM 5231 C C . ALA B 1 286 ? 0.237 -3.439 -2.945 1 98.19 286 ALA B C 1
ATOM 5233 O O . ALA B 1 286 ? -0.178 -2.49 -2.277 1 98.19 286 ALA B O 1
ATOM 5234 N N . MET B 1 287 ? -0.374 -3.881 -4.023 1 98.62 287 MET B N 1
ATOM 5235 C CA . MET B 1 287 ? -1.602 -3.262 -4.516 1 98.62 287 MET B CA 1
ATOM 5236 C C . MET B 1 287 ? -2.756 -3.498 -3.547 1 98.62 287 MET B C 1
ATOM 5238 O O . MET B 1 287 ? -3.613 -2.629 -3.373 1 98.62 287 MET B O 1
ATOM 5242 N N . ALA B 1 288 ? -2.785 -4.637 -2.938 1 98.75 288 ALA B N 1
ATOM 5243 C CA . ALA B 1 288 ? -3.787 -4.902 -1.91 1 98.75 288 ALA B CA 1
ATOM 5244 C C . ALA B 1 288 ? -3.502 -4.098 -0.645 1 98.75 288 ALA B C 1
ATOM 5246 O O . ALA B 1 288 ? -4.426 -3.633 0.025 1 98.75 288 ALA B O 1
ATOM 5247 N N . ASP B 1 289 ? -2.283 -3.877 -0.392 1 98.19 289 ASP B N 1
ATOM 5248 C CA . ASP B 1 289 ? -1.868 -3.221 0.845 1 98.19 289 ASP B CA 1
ATOM 5249 C C . ASP B 1 289 ? -2.277 -1.749 0.85 1 98.19 289 ASP B C 1
ATOM 5251 O O . ASP B 1 289 ? -2.598 -1.192 1.902 1 98.19 289 ASP B O 1
ATOM 5255 N N . ILE B 1 290 ? -2.197 -1.11 -0.296 1 98.62 290 ILE B N 1
ATOM 5256 C CA . ILE B 1 290 ? -2.592 0.294 -0.274 1 98.62 290 ILE B CA 1
ATOM 5257 C C . ILE B 1 290 ? -4.059 0.411 0.144 1 98.62 290 ILE B C 1
ATOM 5259 O O . ILE B 1 290 ? -4.441 1.366 0.822 1 98.62 290 ILE B O 1
ATOM 5263 N N . ILE B 1 291 ? -4.891 -0.536 -0.261 1 98.75 291 ILE B N 1
ATOM 5264 C CA . ILE B 1 291 ? -6.285 -0.552 0.166 1 98.75 291 ILE B CA 1
ATOM 5265 C C . ILE B 1 291 ? -6.363 -0.826 1.666 1 98.75 291 ILE B C 1
ATOM 5267 O O . ILE B 1 291 ? -7.012 -0.084 2.406 1 98.75 291 ILE B O 1
ATOM 5271 N N . ALA B 1 292 ? -5.656 -1.841 2.094 1 98.62 292 ALA B N 1
ATOM 5272 C CA . ALA B 1 292 ? -5.676 -2.254 3.496 1 98.62 292 ALA B CA 1
ATOM 5273 C C . ALA B 1 292 ? -5.188 -1.131 4.406 1 98.62 292 ALA B C 1
ATOM 5275 O O . ALA B 1 292 ? -5.766 -0.886 5.465 1 98.62 292 ALA B O 1
ATOM 5276 N N . ARG B 1 293 ? -4.223 -0.437 3.967 1 97.38 293 ARG B N 1
ATOM 5277 C CA . ARG B 1 293 ? -3.541 0.557 4.789 1 97.38 293 ARG B CA 1
ATOM 5278 C C . ARG B 1 293 ? -4.254 1.903 4.723 1 97.38 293 ARG B C 1
ATOM 5280 O O . ARG B 1 293 ? -3.832 2.867 5.367 1 97.38 293 ARG B O 1
ATOM 5287 N N . SER B 1 294 ? -5.25 1.967 4.035 1 97.75 294 SER B N 1
ATOM 5288 C CA . SER B 1 294 ? -6.105 3.148 4.035 1 97.75 294 SER B CA 1
ATOM 5289 C C . SER B 1 294 ? -7.027 3.164 5.246 1 97.75 294 SER B C 1
ATOM 5291 O O . SER B 1 294 ? -7.848 4.07 5.398 1 97.75 294 SER B O 1
ATOM 5293 N N . PHE B 1 295 ? -6.887 2.209 6.074 1 95.06 295 PHE B N 1
ATOM 5294 C CA . PHE B 1 295 ? -7.633 2.082 7.32 1 95.06 295 PHE B CA 1
ATOM 5295 C C . PHE B 1 295 ? -6.688 2.014 8.516 1 95.06 295 PHE B C 1
ATOM 5297 O O . PHE B 1 295 ? -5.52 1.648 8.367 1 95.06 295 PHE B O 1
ATOM 5304 N N . ASP B 1 296 ? -7.242 2.447 9.711 1 86.69 296 ASP B N 1
ATOM 5305 C CA . ASP B 1 296 ? -6.543 2.314 10.984 1 86.69 296 ASP B CA 1
ATOM 5306 C C . ASP B 1 296 ? -7.449 1.696 12.055 1 86.69 296 ASP B C 1
ATOM 5308 O O . ASP B 1 296 ? -8.422 2.318 12.484 1 86.69 296 ASP B O 1
ATOM 5312 N N . PRO B 1 297 ? -7.148 0.498 12.477 1 89.62 297 PRO B N 1
ATOM 5313 C CA . PRO B 1 297 ? -6.027 -0.336 12.039 1 89.62 297 PRO B CA 1
ATOM 5314 C C . PRO B 1 297 ? -6.184 -0.826 10.602 1 89.62 297 PRO B C 1
ATOM 5316 O O . PRO B 1 297 ? -7.289 -0.807 10.055 1 89.62 297 PRO B O 1
ATOM 5319 N N . PRO B 1 298 ? -5.02 -1.283 9.922 1 96.06 298 PRO B N 1
ATOM 5320 C CA . PRO B 1 298 ? -5.113 -1.773 8.539 1 96.06 298 PRO B CA 1
ATOM 5321 C C . PRO B 1 298 ? -6.023 -2.992 8.414 1 96.06 298 PRO B C 1
ATOM 5323 O O . PRO B 1 298 ? -6.07 -3.832 9.312 1 96.06 298 PRO B O 1
ATOM 5326 N N . LYS B 1 299 ? -6.691 -3.053 7.309 1 97.38 299 LYS B N 1
ATOM 5327 C CA . LYS B 1 299 ? -7.465 -4.25 6.992 1 97.38 299 LYS B CA 1
ATOM 5328 C C . LYS B 1 299 ? -6.551 -5.414 6.613 1 97.38 299 LYS B C 1
ATOM 5330 O O . LYS B 1 299 ? -5.414 -5.199 6.191 1 97.38 299 LYS B O 1
ATOM 5335 N N . VAL B 1 300 ? -7.059 -6.57 6.828 1 96.62 300 VAL B N 1
ATOM 5336 C CA . VAL B 1 300 ? -6.34 -7.781 6.449 1 96.62 300 VAL B CA 1
ATOM 5337 C C . VAL B 1 300 ? -6.941 -8.359 5.168 1 96.62 300 VAL B C 1
ATOM 5339 O O . VAL B 1 300 ? -8.164 -8.414 5.02 1 96.62 300 VAL B O 1
ATOM 5342 N N . TRP B 1 301 ? -6.105 -8.672 4.258 1 97.56 301 TRP B N 1
ATOM 5343 C CA . TRP B 1 301 ? -6.602 -9.328 3.051 1 97.56 301 TRP B CA 1
ATOM 5344 C C . TRP B 1 301 ? -6.215 -10.805 3.035 1 97.56 301 TRP B C 1
ATOM 5346 O O . TRP B 1 301 ? -5.211 -11.195 3.637 1 97.56 301 TRP B O 1
ATOM 5356 N N . VAL B 1 302 ? -7.047 -11.633 2.336 1 97.69 302 VAL B N 1
ATOM 5357 C CA . VAL B 1 302 ? -6.812 -13.062 2.168 1 97.69 302 VAL B CA 1
ATOM 5358 C C . VAL B 1 302 ? -5.98 -13.305 0.914 1 97.69 302 VAL B C 1
ATOM 5360 O O . VAL B 1 302 ? -6.305 -12.797 -0.163 1 97.69 302 VAL B O 1
ATOM 5363 N N . ASP B 1 303 ? -4.969 -14.039 1.05 1 97.94 303 ASP B N 1
ATOM 5364 C CA . ASP B 1 303 ? -4.051 -14.328 -0.048 1 97.94 303 ASP B CA 1
ATOM 5365 C C . ASP B 1 303 ? -4.488 -15.578 -0.812 1 97.94 303 ASP B C 1
ATOM 5367 O O . ASP B 1 303 ? -4.832 -16.594 -0.206 1 97.94 303 ASP B O 1
ATOM 5371 N N . MET B 1 304 ? -4.426 -15.5 -2.174 1 98.12 304 MET B N 1
ATOM 5372 C CA . MET B 1 304 ? -4.863 -16.625 -2.984 1 98.12 304 MET B CA 1
ATOM 5373 C C . MET B 1 304 ? -3.676 -17.328 -3.643 1 98.12 304 MET B C 1
ATOM 5375 O O . MET B 1 304 ? -3.82 -18.406 -4.211 1 98.12 304 MET B O 1
ATOM 5379 N N . GLY B 1 305 ? -2.564 -16.688 -3.631 1 97.44 305 GLY B N 1
ATOM 5380 C CA . GLY B 1 305 ? -1.376 -17.234 -4.262 1 97.44 305 GLY B CA 1
ATOM 5381 C C . GLY B 1 305 ? -0.447 -17.922 -3.285 1 97.44 305 GLY B C 1
ATOM 5382 O O . GLY B 1 305 ? -0.718 -17.969 -2.082 1 97.44 305 GLY B O 1
ATOM 5383 N N . LYS B 1 306 ? 0.655 -18.594 -3.846 1 96.06 306 LYS B N 1
ATOM 5384 C CA . LYS B 1 306 ? 1.715 -19.078 -2.973 1 96.06 306 LYS B CA 1
ATOM 5385 C C . LYS B 1 306 ? 2.268 -17.969 -2.09 1 96.06 306 LYS B C 1
ATOM 5387 O O . LYS B 1 306 ? 2.48 -16.844 -2.559 1 96.06 306 LYS B O 1
ATOM 5392 N N . PRO B 1 307 ? 2.387 -18.25 -0.717 1 95.94 307 PRO B N 1
ATOM 5393 C CA . PRO B 1 307 ? 2.281 -19.516 0.028 1 95.94 307 PRO B CA 1
ATOM 5394 C C . PRO B 1 307 ? 0.975 -19.625 0.812 1 95.94 307 PRO B C 1
ATOM 5396 O O . PRO B 1 307 ? 0.975 -20.094 1.956 1 95.94 307 PRO B O 1
ATOM 5399 N N . SER B 1 308 ? -0.067 -19.266 0.244 1 93.94 308 SER B N 1
ATOM 5400 C CA . SER B 1 308 ? -1.327 -19.078 0.956 1 93.94 308 SER B CA 1
ATOM 5401 C C . SER B 1 308 ? -1.914 -20.422 1.401 1 93.94 308 SER B C 1
ATOM 5403 O O . SER B 1 308 ? -1.703 -21.438 0.749 1 93.94 308 SER B O 1
ATOM 5405 N N . ASP B 1 309 ? -2.721 -20.359 2.387 1 92.12 309 ASP B N 1
ATOM 5406 C CA . ASP B 1 309 ? -3.514 -21.5 2.846 1 92.12 309 ASP B CA 1
ATOM 5407 C C . ASP B 1 309 ? -4.617 -21.844 1.845 1 92.12 309 ASP B C 1
ATOM 5409 O O . ASP B 1 309 ? -4.961 -23.016 1.661 1 92.12 309 ASP B O 1
ATOM 5413 N N . ALA B 1 310 ? -5.145 -20.828 1.275 1 93.56 310 ALA B N 1
ATOM 5414 C CA . ALA B 1 310 ? -6.227 -21.047 0.316 1 93.56 310 ALA B CA 1
ATOM 5415 C C . ALA B 1 310 ? -5.785 -21.969 -0.812 1 93.56 310 ALA B C 1
ATOM 5417 O O . ALA B 1 310 ? -6.543 -22.859 -1.227 1 93.56 310 ALA B O 1
ATOM 5418 N N . LEU B 1 311 ? -4.613 -21.734 -1.268 1 95.81 311 LEU B N 1
ATOM 5419 C CA . LEU B 1 311 ? -4.082 -22.578 -2.326 1 95.81 311 LEU B CA 1
ATOM 5420 C C . LEU B 1 311 ? -3.852 -24 -1.821 1 95.81 311 LEU B C 1
ATOM 5422 O O . LEU B 1 311 ? -4.141 -24.969 -2.527 1 95.81 311 LEU B O 1
ATOM 5426 N N . LEU B 1 312 ? -3.381 -24.203 -0.617 1 97.12 312 LEU B N 1
ATOM 5427 C CA . LEU B 1 312 ? -3.164 -25.516 -0.033 1 97.12 312 LEU B CA 1
ATOM 5428 C C . LEU B 1 312 ? -4.48 -26.266 0.105 1 97.12 312 LEU B C 1
ATOM 5430 O O . LEU B 1 312 ? -4.555 -27.469 -0.207 1 97.12 312 LEU B O 1
ATOM 5434 N N . VAL B 1 313 ? -5.438 -25.562 0.555 1 96.12 313 VAL B N 1
ATOM 5435 C CA . VAL B 1 313 ? -6.762 -26.156 0.719 1 96.12 313 VAL B CA 1
ATOM 5436 C C . VAL B 1 313 ? -7.289 -26.625 -0.636 1 96.12 313 VAL B C 1
ATOM 5438 O O . VAL B 1 313 ? -7.832 -27.719 -0.75 1 96.12 313 VAL B O 1
ATOM 5441 N N . LEU B 1 314 ? -7.137 -25.844 -1.609 1 96.12 314 LEU B N 1
ATOM 5442 C CA . LEU B 1 314 ? -7.59 -26.172 -2.955 1 96.12 314 LEU B CA 1
ATOM 5443 C C . LEU B 1 314 ? -6.875 -27.406 -3.479 1 96.12 314 LEU B C 1
ATOM 5445 O O . LEU B 1 314 ? -7.508 -28.297 -4.051 1 96.12 314 LEU B O 1
ATOM 5449 N N . LEU B 1 315 ? -5.609 -27.5 -3.279 1 97.38 315 LEU B N 1
ATOM 5450 C CA . LEU B 1 315 ? -4.812 -28.625 -3.764 1 97.38 315 LEU B CA 1
ATOM 5451 C C . LEU B 1 315 ? -5.219 -29.922 -3.068 1 97.38 315 LEU B C 1
ATOM 5453 O O . LEU B 1 315 ? -5.301 -30.969 -3.707 1 97.38 315 LEU B O 1
ATOM 5457 N N . ARG B 1 316 ? -5.52 -29.844 -1.827 1 96.75 316 ARG B N 1
ATOM 5458 C CA . ARG B 1 316 ? -5.824 -31.016 -1.021 1 96.75 316 ARG B CA 1
ATOM 5459 C C . ARG B 1 316 ? -7.27 -31.453 -1.216 1 96.75 316 ARG B C 1
ATOM 5461 O O . ARG B 1 316 ? -7.617 -32.625 -0.944 1 96.75 316 ARG B O 1
ATOM 5468 N N . SER B 1 317 ? -8.055 -30.594 -1.578 1 95.69 317 SER B N 1
ATOM 5469 C CA . SER B 1 317 ? -9.492 -30.828 -1.579 1 95.69 317 SER B CA 1
ATOM 5470 C C . SER B 1 317 ? -9.852 -32 -2.479 1 95.69 317 SER B C 1
ATOM 5472 O O . SER B 1 317 ? -9.516 -32.031 -3.664 1 95.69 317 SER B O 1
ATOM 5474 N N . PRO B 1 318 ? -10.633 -32.938 -1.992 1 94.25 318 PRO B N 1
ATOM 5475 C CA . PRO B 1 318 ? -11.078 -34.062 -2.818 1 94.25 318 PRO B CA 1
ATOM 5476 C C . PRO B 1 318 ? -12.031 -33.625 -3.932 1 94.25 318 PRO B C 1
ATOM 5478 O O . PRO B 1 318 ? -12.219 -34.375 -4.902 1 94.25 318 PRO B O 1
ATOM 5481 N N . HIS B 1 319 ? -12.578 -32.438 -3.764 1 91.75 319 HIS B N 1
ATOM 5482 C CA . HIS B 1 319 ? -13.539 -31.953 -4.75 1 91.75 319 HIS B CA 1
ATOM 5483 C C . HIS B 1 319 ? -12.852 -31.078 -5.793 1 91.75 319 HIS B C 1
ATOM 5485 O O . HIS B 1 319 ? -13.508 -30.547 -6.699 1 91.75 319 HIS B O 1
ATOM 5491 N N . ALA B 1 320 ? -11.602 -30.938 -5.637 1 93.75 320 ALA B N 1
ATOM 5492 C CA . ALA B 1 320 ? -10.812 -30.172 -6.598 1 93.75 320 ALA B CA 1
ATOM 5493 C C . ALA B 1 320 ? -9.633 -30.984 -7.117 1 93.75 320 ALA B C 1
ATOM 5495 O O . ALA B 1 320 ? -9.789 -31.844 -7.977 1 93.75 320 ALA B O 1
ATOM 5496 N N . TYR B 1 321 ? -8.484 -30.828 -6.426 1 96.38 321 TYR B N 1
ATOM 5497 C CA . TYR B 1 321 ? -7.309 -31.469 -7.008 1 96.38 321 TYR B CA 1
ATOM 5498 C C . TYR B 1 321 ? -6.961 -32.75 -6.266 1 96.38 321 TYR B C 1
ATOM 5500 O O . TYR B 1 321 ? -6.285 -33.625 -6.809 1 96.38 321 TYR B O 1
ATOM 5508 N N . ASN B 1 322 ? -7.289 -32.844 -4.996 1 97.25 322 ASN B N 1
ATOM 5509 C CA . ASN B 1 322 ? -7.09 -34.062 -4.195 1 97.25 322 ASN B CA 1
ATOM 5510 C C . ASN B 1 322 ? -5.641 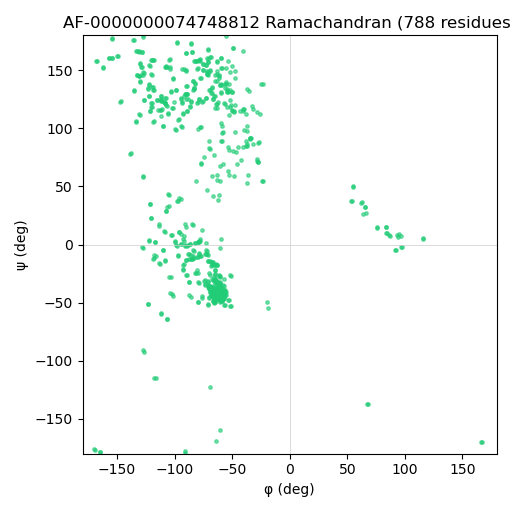-34.531 -4.234 1 97.25 322 ASN B C 1
ATOM 5512 O O . ASN B 1 322 ? -5.367 -35.688 -4.496 1 97.25 322 ASN B O 1
ATOM 5516 N N . VAL B 1 323 ? -4.754 -33.719 -4.004 1 98 323 VAL B N 1
ATOM 5517 C CA . VAL B 1 323 ? -3.33 -34.031 -3.998 1 98 323 VAL B CA 1
ATOM 5518 C C . VAL B 1 323 ? -2.908 -34.469 -2.602 1 98 323 VAL B C 1
ATOM 5520 O O . VAL B 1 323 ? -3.238 -33.844 -1.606 1 98 323 VAL B O 1
ATOM 5523 N N . ASP B 1 324 ? -2.234 -35.594 -2.498 1 98.25 324 ASP B N 1
ATOM 5524 C CA . ASP B 1 324 ? -1.511 -35.906 -1.276 1 98.25 324 ASP B CA 1
ATOM 5525 C C . ASP B 1 324 ? -0.2 -35.125 -1.184 1 98.25 324 ASP B C 1
ATOM 5527 O O . ASP B 1 324 ? 0.829 -35.594 -1.698 1 98.25 324 ASP B O 1
ATOM 5531 N N . LEU B 1 325 ? -0.208 -34.125 -0.44 1 98.19 325 LEU B N 1
ATOM 5532 C CA . LEU B 1 325 ? 0.908 -33.188 -0.409 1 98.19 325 LEU B CA 1
ATOM 5533 C C . LEU B 1 325 ? 2.137 -33.844 0.233 1 98.19 325 LEU B C 1
ATOM 5535 O O . LEU B 1 325 ? 3.268 -33.438 -0.049 1 98.19 325 LEU B O 1
ATOM 5539 N N . SER B 1 326 ? 1.977 -34.781 1.052 1 98.06 326 SER B N 1
ATOM 5540 C CA . SER B 1 326 ? 3.098 -35.438 1.713 1 98.06 326 SER B CA 1
ATOM 5541 C C . SER B 1 326 ? 3.947 -36.219 0.714 1 98.06 326 SER B C 1
ATOM 5543 O O . SER B 1 326 ? 5.086 -36.594 1.016 1 98.06 326 SER B O 1
ATOM 5545 N N . LYS B 1 327 ? 3.432 -36.438 -0.438 1 98.56 327 LYS B N 1
ATOM 5546 C CA . LYS B 1 327 ? 4.137 -37.188 -1.478 1 98.56 327 LYS B CA 1
ATOM 5547 C C . LYS B 1 327 ? 4.469 -36.281 -2.666 1 98.56 327 LYS B C 1
ATOM 5549 O O . LYS B 1 327 ? 4.699 -36.781 -3.773 1 98.56 327 LYS B O 1
ATOM 5554 N N . ALA B 1 328 ? 4.398 -35.031 -2.389 1 98.75 328 ALA B N 1
ATOM 5555 C CA . ALA B 1 328 ? 4.617 -34.062 -3.475 1 98.75 328 ALA B CA 1
ATOM 5556 C C . ALA B 1 328 ? 5.957 -33.375 -3.322 1 98.75 328 ALA B C 1
ATOM 5558 O O . ALA B 1 328 ? 6.492 -33.25 -2.215 1 98.75 328 ALA B O 1
ATOM 5559 N N . LEU B 1 329 ? 6.523 -32.906 -4.465 1 98.81 329 LEU B N 1
ATOM 5560 C CA . LEU B 1 329 ? 7.695 -32.062 -4.531 1 98.81 329 LEU B CA 1
ATOM 5561 C C . LEU B 1 329 ? 7.328 -30.688 -5.098 1 98.81 329 LEU B C 1
ATOM 5563 O O . LEU B 1 329 ? 6.859 -30.578 -6.23 1 98.81 329 LEU B O 1
ATOM 5567 N N . MET B 1 330 ? 7.477 -29.672 -4.266 1 98.81 330 MET B N 1
ATOM 5568 C CA . MET B 1 330 ? 7.336 -28.297 -4.738 1 98.81 330 MET B CA 1
ATOM 5569 C C . MET B 1 330 ? 8.656 -27.766 -5.301 1 98.81 330 MET B C 1
ATOM 5571 O O . MET B 1 330 ? 9.656 -27.703 -4.586 1 98.81 330 MET B O 1
ATOM 5575 N N . VAL B 1 331 ? 8.633 -27.422 -6.598 1 98.81 331 VAL B N 1
ATOM 5576 C CA . VAL B 1 331 ? 9.812 -26.891 -7.262 1 98.81 331 VAL B CA 1
ATOM 5577 C C . VAL B 1 331 ? 9.625 -25.391 -7.535 1 98.81 331 VAL B C 1
ATOM 5579 O O . VAL B 1 331 ? 8.68 -25 -8.211 1 98.81 331 VAL B O 1
ATOM 5582 N N . GLY B 1 332 ? 10.5 -24.578 -7.016 1 98.19 332 GLY B N 1
ATOM 5583 C CA . GLY B 1 332 ? 10.398 -23.141 -7.234 1 98.19 332 GLY B CA 1
ATOM 5584 C C . GLY B 1 332 ? 11.727 -22.422 -7.121 1 98.19 332 GLY B C 1
ATOM 5585 O O . GLY B 1 332 ? 12.758 -23.047 -6.898 1 98.19 332 GLY B O 1
ATOM 5586 N N . ASP B 1 333 ? 11.703 -21.094 -7.371 1 96.12 333 ASP B N 1
ATOM 5587 C CA . ASP B 1 333 ? 12.938 -20.328 -7.375 1 96.12 333 ASP B CA 1
ATOM 5588 C C . ASP B 1 333 ? 12.938 -19.266 -6.266 1 96.12 333 ASP B C 1
ATOM 5590 O O . ASP B 1 333 ? 13.875 -18.484 -6.145 1 96.12 333 ASP B O 1
ATOM 5594 N N . THR B 1 334 ? 11.883 -19.25 -5.492 1 94.19 334 THR B N 1
ATOM 5595 C CA . THR B 1 334 ? 11.781 -18.219 -4.465 1 94.19 334 THR B CA 1
ATOM 5596 C C . THR B 1 334 ? 11.625 -18.859 -3.084 1 94.19 334 THR B C 1
ATOM 5598 O O . THR B 1 334 ? 10.688 -19.625 -2.852 1 94.19 334 THR B O 1
ATOM 5601 N N . LEU B 1 335 ? 12.453 -18.484 -2.131 1 92.38 335 LEU B N 1
ATOM 5602 C CA . LEU B 1 335 ? 12.414 -19.016 -0.775 1 92.38 335 LEU B CA 1
ATOM 5603 C C . LEU B 1 335 ? 11.125 -18.609 -0.068 1 92.38 335 LEU B C 1
ATOM 5605 O O . LEU B 1 335 ? 10.422 -19.469 0.471 1 92.38 335 LEU B O 1
ATOM 5609 N N . GLN B 1 336 ? 10.68 -17.406 -0.218 1 89.31 336 GLN B N 1
ATOM 5610 C CA . GLN B 1 336 ? 9.609 -16.828 0.581 1 89.31 336 GLN B CA 1
ATOM 5611 C C . GLN B 1 336 ? 8.242 -17.266 0.081 1 89.31 336 GLN B C 1
ATOM 5613 O O . GLN B 1 336 ? 7.254 -17.203 0.815 1 89.31 336 GLN B O 1
ATOM 5618 N N . THR B 1 337 ? 8.211 -17.672 -1.196 1 94.12 337 THR B N 1
ATOM 5619 C CA . THR B 1 337 ? 6.914 -18.062 -1.738 1 94.12 337 THR B CA 1
ATOM 5620 C C . THR B 1 337 ? 6.879 -19.562 -2.016 1 94.12 337 THR B C 1
ATOM 5622 O O . THR B 1 337 ? 6.293 -20.328 -1.246 1 94.12 337 THR B O 1
ATOM 5625 N N . ASP B 1 338 ? 7.715 -20.062 -2.832 1 97.06 338 ASP B N 1
ATOM 5626 C CA . ASP B 1 338 ? 7.656 -21.453 -3.254 1 97.06 338 ASP B CA 1
ATOM 5627 C C . ASP B 1 338 ? 8.055 -22.391 -2.117 1 97.06 338 ASP B C 1
ATOM 5629 O O . ASP B 1 338 ? 7.344 -23.344 -1.812 1 97.06 338 ASP B O 1
ATOM 5633 N N . ILE B 1 339 ? 9.234 -22.109 -1.524 1 96.88 339 ILE B N 1
ATOM 5634 C CA . ILE B 1 339 ? 9.773 -23.016 -0.511 1 96.88 339 ILE B CA 1
ATOM 5635 C C . ILE B 1 339 ? 8.898 -22.953 0.742 1 96.88 339 ILE B C 1
ATOM 5637 O O . ILE B 1 339 ? 8.531 -24 1.291 1 96.88 339 ILE B O 1
ATOM 5641 N N . VAL B 1 340 ? 8.523 -21.812 1.096 1 96.38 340 VAL B N 1
ATOM 5642 C CA . VAL B 1 340 ? 7.629 -21.688 2.24 1 96.38 340 VAL B CA 1
ATOM 5643 C C . VAL B 1 340 ? 6.312 -22.391 1.948 1 96.38 340 VAL B C 1
ATOM 5645 O O . VAL B 1 340 ? 5.789 -23.109 2.803 1 96.38 340 VAL B O 1
ATOM 5648 N N . PHE B 1 341 ? 5.781 -22.203 0.78 1 97.81 341 PHE B N 1
ATOM 5649 C CA . PHE B 1 341 ? 4.531 -22.844 0.378 1 97.81 341 PHE B CA 1
ATOM 5650 C C . PHE B 1 341 ? 4.629 -24.359 0.499 1 97.81 341 PHE B C 1
ATOM 5652 O O . PHE B 1 341 ? 3.762 -25 1.101 1 97.81 341 PHE B O 1
ATOM 5659 N N . GLY B 1 342 ? 5.621 -24.906 -0.081 1 98.25 342 GLY B N 1
ATOM 5660 C CA . GLY B 1 342 ? 5.828 -26.344 -0.019 1 98.25 342 GLY B CA 1
ATOM 5661 C C . GLY B 1 342 ? 5.969 -26.859 1.397 1 98.25 342 GLY B C 1
ATOM 5662 O O . GLY B 1 342 ? 5.305 -27.828 1.779 1 98.25 342 GLY B O 1
ATOM 5663 N N . ASN B 1 343 ? 6.812 -26.188 2.139 1 97.19 343 ASN B N 1
ATOM 5664 C CA . ASN B 1 343 ? 7.062 -26.625 3.51 1 97.19 343 ASN B CA 1
ATOM 5665 C C . ASN B 1 343 ? 5.809 -26.516 4.371 1 97.19 343 ASN B C 1
ATOM 5667 O O . ASN B 1 343 ? 5.512 -27.406 5.164 1 97.19 343 ASN B O 1
ATOM 5671 N N . ARG B 1 344 ? 5.055 -25.516 4.172 1 96.31 344 ARG B N 1
ATOM 5672 C CA . ARG B 1 344 ? 3.805 -25.328 4.906 1 96.31 344 ARG B CA 1
ATOM 5673 C C . ARG B 1 344 ? 2.814 -26.438 4.578 1 96.31 344 ARG B C 1
ATOM 5675 O O . ARG B 1 344 ? 2.041 -26.875 5.438 1 96.31 344 ARG B O 1
ATOM 5682 N N . GLY B 1 345 ? 2.855 -26.844 3.43 1 97.25 345 GLY B N 1
ATOM 5683 C CA . GLY B 1 345 ? 1.945 -27.891 2.98 1 97.25 345 GLY B CA 1
ATOM 5684 C C . GLY B 1 345 ? 2.426 -29.297 3.32 1 97.25 345 GLY B C 1
ATOM 5685 O O . GLY B 1 345 ? 1.732 -30.281 3.049 1 97.25 345 GLY B O 1
ATOM 5686 N N . GLY B 1 346 ? 3.627 -29.344 3.855 1 97.06 346 GLY B N 1
ATOM 5687 C CA . GLY B 1 346 ? 4.176 -30.656 4.184 1 97.06 346 GLY B CA 1
ATOM 5688 C C . GLY B 1 346 ? 4.84 -31.344 3.006 1 97.06 346 GLY B C 1
ATOM 5689 O O . GLY B 1 346 ? 5.074 -32.531 3.035 1 97.06 346 GLY B O 1
ATOM 5690 N N . MET B 1 347 ? 5.105 -30.641 1.99 1 98.06 347 MET B N 1
ATOM 5691 C CA . MET B 1 347 ? 5.801 -31.172 0.821 1 98.06 347 MET B CA 1
ATOM 5692 C C . MET B 1 347 ? 7.312 -31.156 1.036 1 98.06 347 MET B C 1
ATOM 5694 O O . MET B 1 347 ? 7.816 -30.453 1.904 1 98.06 347 MET B O 1
ATOM 5698 N N . LYS B 1 348 ? 7.969 -31.984 0.284 1 98.06 348 LYS B N 1
ATOM 5699 C CA . LYS B 1 348 ? 9.383 -31.688 0.058 1 98.06 348 LYS B CA 1
ATOM 5700 C C . LYS B 1 348 ? 9.547 -30.547 -0.932 1 98.06 348 LYS B C 1
ATOM 5702 O O . LYS B 1 348 ? 8.633 -30.234 -1.701 1 98.06 348 LYS B O 1
ATOM 5707 N N . THR B 1 349 ? 10.711 -29.859 -0.815 1 98.44 349 THR B N 1
ATOM 5708 C CA . THR B 1 349 ? 10.883 -28.656 -1.627 1 98.44 349 THR B CA 1
ATOM 5709 C C . THR B 1 349 ? 12.219 -28.688 -2.361 1 98.44 349 THR B C 1
ATOM 5711 O O . THR B 1 349 ? 13.219 -29.156 -1.822 1 98.44 349 THR B O 1
ATOM 5714 N N . LEU B 1 350 ? 12.195 -28.25 -3.605 1 98.56 350 LEU B N 1
ATOM 5715 C CA . LEU B 1 350 ? 13.391 -28.078 -4.43 1 98.56 350 LEU B CA 1
ATOM 5716 C C . LEU B 1 350 ? 13.531 -26.641 -4.898 1 98.56 350 LEU B C 1
ATOM 5718 O O . LEU B 1 350 ? 12.711 -26.141 -5.668 1 98.56 350 LEU B O 1
ATOM 5722 N N . LEU B 1 351 ? 14.594 -25.969 -4.422 1 98.12 351 LEU B N 1
ATOM 5723 C CA . LEU B 1 351 ? 14.938 -24.641 -4.902 1 98.12 351 LEU B CA 1
ATOM 5724 C C . LEU B 1 351 ? 15.852 -24.719 -6.121 1 98.12 351 LEU B C 1
ATOM 5726 O O . LEU B 1 351 ? 16.875 -25.406 -6.094 1 98.12 351 LEU B O 1
ATOM 5730 N N . VAL B 1 352 ? 15.438 -24.078 -7.16 1 97.88 352 VAL B N 1
ATOM 5731 C CA . VAL B 1 352 ? 16.328 -23.906 -8.297 1 97.88 352 VAL B CA 1
ATOM 5732 C C . VAL B 1 352 ? 16.859 -22.484 -8.328 1 97.88 352 VAL B C 1
ATOM 5734 O O . VAL B 1 352 ? 16.172 -21.547 -7.922 1 97.88 352 VAL B O 1
ATOM 5737 N N . LEU B 1 353 ? 18.016 -22.266 -8.852 1 95.25 353 LEU B N 1
ATOM 5738 C CA . LEU B 1 353 ? 18.703 -20.984 -8.727 1 95.25 353 LEU B CA 1
ATOM 5739 C C . LEU B 1 353 ? 18.688 -20.234 -10.047 1 95.25 353 LEU B C 1
ATOM 5741 O O . LEU B 1 353 ? 19.609 -19.453 -10.328 1 95.25 353 LEU B O 1
ATOM 5745 N N . THR B 1 354 ? 17.703 -20.438 -10.859 1 93.81 354 THR B N 1
ATOM 5746 C CA . THR B 1 354 ? 17.625 -19.828 -12.18 1 93.81 354 THR B CA 1
ATOM 5747 C C . THR B 1 354 ? 16.766 -18.578 -12.156 1 93.81 354 THR B C 1
ATOM 5749 O O . THR B 1 354 ? 16.734 -17.812 -13.125 1 93.81 354 THR B O 1
ATOM 5752 N N . GLY B 1 355 ? 16.094 -18.359 -11.047 1 90.25 355 GLY B N 1
ATOM 5753 C CA . GLY B 1 355 ? 15.141 -17.266 -11 1 90.25 355 GLY B CA 1
ATOM 5754 C C . GLY B 1 355 ? 15.5 -16.203 -9.977 1 90.25 355 GLY B C 1
ATOM 5755 O O . GLY B 1 355 ? 16.578 -15.625 -10.031 1 90.25 355 GLY B O 1
ATOM 5756 N N . VAL B 1 356 ? 14.734 -16.031 -8.984 1 85.94 356 VAL B N 1
ATOM 5757 C CA . VAL B 1 356 ? 14.766 -14.898 -8.055 1 85.94 356 VAL B CA 1
ATOM 5758 C C . VAL B 1 356 ? 15.891 -15.102 -7.039 1 85.94 356 VAL B C 1
ATOM 5760 O O . VAL B 1 356 ? 16.703 -14.195 -6.809 1 85.94 356 VAL B O 1
ATOM 5763 N N . THR B 1 357 ? 15.984 -16.234 -6.418 1 89.19 357 THR B N 1
ATOM 5764 C CA . THR B 1 357 ? 16.938 -16.484 -5.344 1 89.19 357 THR B CA 1
ATOM 5765 C C . THR B 1 357 ? 18.328 -16.75 -5.906 1 89.19 357 THR B C 1
ATOM 5767 O O . THR B 1 357 ? 18.5 -17.656 -6.734 1 89.19 357 THR B O 1
ATOM 5770 N N . SER B 1 358 ? 19.234 -15.992 -5.438 1 87.5 358 SER B N 1
ATOM 5771 C CA . SER B 1 358 ? 20.625 -16.234 -5.809 1 87.5 358 SER B CA 1
ATOM 5772 C C . SER B 1 358 ? 21.312 -17.188 -4.82 1 87.5 358 SER B C 1
ATOM 5774 O O . SER B 1 358 ? 20.797 -17.406 -3.725 1 87.5 358 SER B O 1
ATOM 5776 N N . GLN B 1 359 ? 22.438 -17.672 -5.305 1 90.75 359 GLN B N 1
ATOM 5777 C CA . GLN B 1 359 ? 23.234 -18.5 -4.414 1 90.75 359 GLN B CA 1
ATOM 5778 C C . GLN B 1 359 ? 23.625 -17.75 -3.152 1 90.75 359 GLN B C 1
ATOM 5780 O O . GLN B 1 359 ? 23.578 -18.297 -2.049 1 90.75 359 GLN B O 1
ATOM 5785 N N . LYS B 1 360 ? 23.984 -16.547 -3.355 1 86.75 360 LYS B N 1
ATOM 5786 C CA . LYS B 1 360 ? 24.391 -15.711 -2.225 1 86.75 360 LYS B CA 1
ATOM 5787 C C . LYS B 1 360 ? 23.234 -15.516 -1.245 1 86.75 360 LYS B C 1
ATOM 5789 O O . LYS B 1 360 ? 23.422 -15.609 -0.03 1 86.75 360 LYS B O 1
ATOM 5794 N N . GLU B 1 361 ? 22.094 -15.203 -1.74 1 83.88 361 GLU B N 1
ATOM 5795 C CA . GLU B 1 361 ? 20.922 -15.023 -0.888 1 83.88 361 GLU B CA 1
ATOM 5796 C C . GLU B 1 361 ? 20.609 -16.297 -0.107 1 83.88 361 GLU B C 1
ATOM 5798 O O . GLU B 1 361 ? 20.25 -16.234 1.067 1 83.88 361 GLU B O 1
ATOM 5803 N N . LEU B 1 362 ? 20.688 -17.391 -0.772 1 90.25 362 LEU B N 1
ATOM 5804 C CA . LEU B 1 362 ? 20.469 -18.672 -0.112 1 90.25 362 LEU B CA 1
ATOM 5805 C C . LEU B 1 362 ? 21.469 -18.875 1.023 1 90.25 362 LEU B C 1
ATOM 5807 O O . LEU B 1 362 ? 21.078 -19.234 2.137 1 90.25 362 LEU B O 1
ATOM 5811 N N . GLU B 1 363 ? 22.703 -18.625 0.745 1 89.31 363 GLU B N 1
ATOM 5812 C CA . GLU B 1 363 ? 23.75 -18.797 1.747 1 89.31 363 GLU B CA 1
ATOM 5813 C C . GLU B 1 363 ? 23.531 -17.859 2.936 1 89.31 363 GLU B C 1
ATOM 5815 O O . GLU B 1 363 ? 23.703 -18.266 4.086 1 89.31 363 GLU B O 1
ATOM 5820 N N . ASP B 1 364 ? 23.188 -16.703 2.615 1 85.19 364 ASP B N 1
ATOM 5821 C CA . ASP B 1 364 ? 22.922 -15.734 3.674 1 85.19 364 ASP B CA 1
ATOM 5822 C C . ASP B 1 364 ? 21.75 -16.188 4.543 1 85.19 364 ASP B C 1
ATOM 5824 O O . ASP B 1 364 ? 21.781 -16.031 5.766 1 85.19 364 ASP B O 1
ATOM 5828 N N . GLU B 1 365 ? 20.734 -16.641 3.896 1 85.56 365 GLU B N 1
ATOM 5829 C CA . GLU B 1 365 ? 19.578 -17.156 4.617 1 85.56 365 GLU B CA 1
ATOM 5830 C C . GLU B 1 365 ? 19.953 -18.312 5.527 1 85.56 365 GLU B C 1
ATOM 5832 O O . GLU B 1 365 ? 19.5 -18.391 6.672 1 85.56 365 GLU B O 1
ATOM 5837 N N . LEU B 1 366 ? 20.719 -19.172 5.062 1 85.12 366 LEU B N 1
ATOM 5838 C CA . LEU B 1 366 ? 21.141 -20.344 5.816 1 85.12 366 LEU B CA 1
ATOM 5839 C C . LEU B 1 366 ? 22.047 -19.969 6.973 1 85.12 366 LEU B C 1
ATOM 5841 O O . LEU B 1 366 ? 21.938 -20.516 8.07 1 85.12 366 LEU B O 1
ATOM 5845 N N . ARG B 1 367 ? 22.891 -19.047 6.73 1 84.44 367 ARG B N 1
ATOM 5846 C CA . ARG B 1 367 ? 23.828 -18.594 7.75 1 84.44 367 ARG B CA 1
ATOM 5847 C C . ARG B 1 367 ? 23.094 -17.844 8.867 1 84.44 367 ARG B C 1
ATOM 5849 O O . ARG B 1 367 ? 23.453 -17.984 10.039 1 84.44 367 ARG B O 1
ATOM 5856 N N . ALA B 1 368 ? 22.156 -17.125 8.469 1 81.31 368 ALA B N 1
ATOM 5857 C CA . ALA B 1 368 ? 21.406 -16.297 9.43 1 81.31 368 ALA B CA 1
ATOM 5858 C C . ALA B 1 368 ? 20.516 -17.172 10.305 1 81.31 368 ALA B C 1
ATOM 5860 O O . ALA B 1 368 ? 19.984 -16.703 11.312 1 81.31 368 ALA B O 1
ATOM 5861 N N . GLY B 1 369 ? 20.469 -18.375 10.023 1 75.44 369 GLY B N 1
ATOM 5862 C CA . GLY B 1 369 ? 19.594 -19.25 10.789 1 75.44 369 GLY B CA 1
ATOM 5863 C C . GLY B 1 369 ? 18.125 -18.922 10.617 1 75.44 369 GLY B C 1
ATOM 5864 O O . GLY B 1 369 ? 17.359 -18.953 11.578 1 75.44 369 GLY B O 1
ATOM 5865 N N . GLY B 1 370 ? 17.797 -18.5 9.562 1 70.44 370 GLY B N 1
ATOM 5866 C CA . GLY B 1 370 ? 16.406 -18.172 9.297 1 70.44 370 GLY B CA 1
ATOM 5867 C C . GLY B 1 370 ? 15.445 -19.281 9.695 1 70.44 370 GLY B C 1
ATOM 5868 O O . GLY B 1 370 ? 15.875 -20.391 10.031 1 70.44 370 GLY B O 1
ATOM 5869 N N . PRO B 1 371 ? 14.148 -18.984 9.688 1 80.31 371 PRO B N 1
ATOM 5870 C CA . PRO B 1 371 ? 13.156 -19.984 10.102 1 80.31 371 PRO B CA 1
ATOM 5871 C C . PRO B 1 371 ? 13.18 -21.234 9.234 1 80.31 371 PRO B C 1
ATOM 5873 O O . PRO B 1 371 ? 13.352 -21.141 8.016 1 80.31 371 PRO B O 1
ATOM 5876 N N . PRO B 1 372 ? 13.094 -22.359 9.781 1 84.19 372 PRO B N 1
ATOM 5877 C CA . PRO B 1 372 ? 13.133 -23.625 9.055 1 84.19 372 PRO B CA 1
ATOM 5878 C C . PRO B 1 372 ? 12.141 -23.672 7.891 1 84.19 372 PRO B C 1
ATOM 5880 O O . PRO B 1 372 ? 12.383 -24.375 6.898 1 84.19 372 PRO B O 1
ATOM 5883 N N . ILE B 1 373 ? 11.109 -22.953 7.992 1 91.88 373 ILE B N 1
ATOM 5884 C CA . ILE B 1 373 ? 10.047 -22.969 6.992 1 91.88 373 ILE B CA 1
ATOM 5885 C C . ILE B 1 373 ? 10.57 -22.391 5.68 1 91.88 373 ILE B C 1
ATOM 5887 O O . ILE B 1 373 ? 9.977 -22.609 4.621 1 91.88 373 ILE B O 1
ATOM 5891 N N . ARG B 1 374 ? 11.656 -21.703 5.68 1 91.5 374 ARG B N 1
ATOM 5892 C CA . ARG B 1 374 ? 12.227 -21.094 4.484 1 91.5 374 ARG B CA 1
ATOM 5893 C C . ARG B 1 374 ? 13.359 -21.953 3.922 1 91.5 374 ARG B C 1
ATOM 5895 O O . ARG B 1 374 ? 14 -21.562 2.934 1 91.5 374 ARG B O 1
ATOM 5902 N N . ARG B 1 375 ? 13.594 -23.016 4.488 1 93.19 375 ARG B N 1
ATOM 5903 C CA . ARG B 1 375 ? 14.703 -23.844 4.047 1 93.19 375 ARG B CA 1
ATOM 5904 C C . ARG B 1 375 ? 14.227 -24.906 3.055 1 93.19 375 ARG B C 1
ATOM 5906 O O . ARG B 1 375 ? 13.359 -25.719 3.377 1 93.19 375 ARG B O 1
ATOM 5913 N N . PRO B 1 376 ? 14.852 -24.922 1.938 1 96.81 376 PRO B N 1
ATOM 5914 C CA . PRO B 1 376 ? 14.461 -25.969 0.984 1 96.81 376 PRO B CA 1
ATOM 5915 C C . PRO B 1 376 ? 15 -27.344 1.362 1 96.81 376 PRO B C 1
ATOM 5917 O O . PRO B 1 376 ? 16.078 -27.453 1.963 1 96.81 376 PRO B O 1
ATOM 5920 N N . THR B 1 377 ? 14.273 -28.422 0.985 1 96.44 377 THR B N 1
ATOM 5921 C CA . THR B 1 377 ? 14.758 -29.797 1.125 1 96.44 377 THR B CA 1
ATOM 5922 C C . THR B 1 377 ? 15.953 -30.047 0.203 1 96.44 377 THR B C 1
ATOM 5924 O O . THR B 1 377 ? 16.938 -30.656 0.61 1 96.44 377 THR B O 1
ATOM 5927 N N . PHE B 1 378 ? 15.797 -29.594 -1.032 1 97.56 378 PHE B N 1
ATOM 5928 C CA . PHE B 1 378 ? 16.797 -29.797 -2.066 1 97.56 378 PHE B CA 1
ATOM 5929 C C . PHE B 1 378 ? 17.125 -28.469 -2.766 1 97.56 378 PHE B C 1
ATOM 5931 O O . PHE B 1 378 ? 16.328 -27.531 -2.738 1 97.56 378 PHE B O 1
ATOM 5938 N N . VAL B 1 379 ? 18.359 -28.453 -3.336 1 97.56 379 VAL B N 1
ATOM 5939 C CA . VAL B 1 379 ? 18.766 -27.328 -4.164 1 97.56 379 VAL B CA 1
ATOM 5940 C C . VAL B 1 379 ? 19.438 -27.844 -5.441 1 97.56 379 VAL B C 1
ATOM 5942 O O . VAL B 1 379 ? 20.234 -28.781 -5.402 1 97.56 379 VAL B O 1
ATOM 5945 N N . LEU B 1 380 ? 19.047 -27.312 -6.531 1 97.31 380 LEU B N 1
ATOM 5946 C CA . LEU B 1 380 ? 19.734 -27.516 -7.805 1 97.31 380 LEU B CA 1
ATOM 5947 C C . LEU B 1 380 ? 20.062 -26.172 -8.461 1 97.31 380 LEU B C 1
ATOM 5949 O O . LEU B 1 380 ? 19.297 -25.219 -8.344 1 97.31 380 LEU B O 1
ATOM 5953 N N . PRO B 1 381 ? 21.172 -26.109 -9.211 1 96.06 381 PRO B N 1
ATOM 5954 C CA . PRO B 1 381 ? 21.438 -24.875 -9.953 1 96.06 381 PRO B CA 1
ATOM 5955 C C . PRO B 1 381 ? 20.344 -24.531 -10.961 1 96.06 381 PRO B C 1
ATOM 5957 O O . PRO B 1 381 ? 20.094 -23.359 -11.242 1 96.06 381 PRO B O 1
ATOM 5960 N N . LYS B 1 382 ? 19.766 -25.562 -11.516 1 97.19 382 LYS B N 1
ATOM 5961 C CA . LYS B 1 382 ? 18.656 -25.438 -12.461 1 97.19 382 LYS B CA 1
ATOM 5962 C C . LYS B 1 382 ? 17.828 -26.703 -12.508 1 97.19 382 LYS B C 1
ATOM 5964 O O . LYS B 1 382 ? 18.312 -27.781 -12.148 1 97.19 382 LYS B O 1
ATOM 5969 N N . LEU B 1 383 ? 16.578 -26.609 -13 1 97.88 383 LEU B N 1
ATOM 5970 C CA . LEU B 1 383 ? 15.688 -27.766 -13.07 1 97.88 383 LEU B CA 1
ATOM 5971 C C . LEU B 1 383 ? 16.234 -28.812 -14.031 1 97.88 383 LEU B C 1
ATOM 5973 O O . LEU B 1 383 ? 16.078 -30.016 -13.82 1 97.88 383 LEU B O 1
ATOM 5977 N N . GLY B 1 384 ? 16.969 -28.375 -15.031 1 96.75 384 GLY B N 1
ATOM 5978 C CA . GLY B 1 384 ? 17.5 -29.25 -16.062 1 96.75 384 GLY B CA 1
ATOM 5979 C C . GLY B 1 384 ? 18.797 -29.906 -15.68 1 96.75 384 GLY B C 1
ATOM 5980 O O . GLY B 1 384 ? 19.531 -30.422 -16.531 1 96.75 384 GLY B O 1
ATOM 5981 N N . SER B 1 385 ? 19.094 -29.922 -14.453 1 96.12 385 SER B N 1
ATOM 5982 C CA . SER B 1 385 ? 20.391 -30.438 -14.008 1 96.12 385 SER B CA 1
ATOM 5983 C C . SER B 1 385 ? 20.547 -31.906 -14.391 1 96.12 385 SER B C 1
ATOM 5985 O O . SER B 1 385 ? 21.656 -32.344 -14.695 1 96.12 385 SER B O 1
ATOM 5987 N N . PHE B 1 386 ? 19.5 -32.719 -14.406 1 96.12 386 PHE B N 1
ATOM 5988 C CA . PHE B 1 386 ? 19.594 -34.125 -14.711 1 96.12 386 PHE B CA 1
ATOM 5989 C C . PHE B 1 386 ? 19.578 -34.344 -16.219 1 96.12 386 PHE B C 1
ATOM 5991 O O . PHE B 1 386 ? 19.859 -35.469 -16.688 1 96.12 386 PHE B O 1
ATOM 5998 N N . VAL B 1 387 ? 19.25 -33.312 -16.906 1 95.62 387 VAL B N 1
ATOM 5999 C CA . VAL B 1 387 ? 19.5 -33.344 -18.344 1 95.62 387 VAL B CA 1
ATOM 6000 C C . VAL B 1 387 ? 20.984 -33.125 -18.625 1 95.62 387 VAL B C 1
ATOM 6002 O O . VAL B 1 387 ? 21.594 -33.875 -19.406 1 95.62 387 VAL B O 1
ATOM 6005 N N . ASP B 1 388 ? 21.516 -32.188 -17.938 1 93.62 388 ASP B N 1
ATOM 6006 C CA . ASP B 1 388 ? 22.922 -31.844 -18.094 1 93.62 388 ASP B CA 1
ATOM 6007 C C . ASP B 1 388 ? 23.812 -33.031 -17.719 1 93.62 388 ASP B C 1
ATOM 6009 O O . ASP B 1 388 ? 24.859 -33.25 -18.344 1 93.62 388 ASP B O 1
ATOM 6013 N N . SER B 1 389 ? 23.391 -33.75 -16.734 1 94.06 389 SER B N 1
ATOM 6014 C CA . SER B 1 389 ? 24.219 -34.875 -16.266 1 94.06 389 SER B CA 1
ATOM 6015 C C . SER B 1 389 ? 23.969 -36.125 -17.109 1 94.06 389 SER B C 1
ATOM 6017 O O . SER B 1 389 ? 24.641 -37.156 -16.922 1 94.06 389 SER B O 1
ATOM 6019 N N . GLY B 1 390 ? 22.953 -36.094 -17.953 1 94.5 390 GLY B N 1
ATOM 6020 C CA . GLY B 1 390 ? 22.719 -37.188 -18.875 1 94.5 390 GLY B CA 1
ATOM 6021 C C . GLY B 1 390 ? 21.688 -38.188 -18.375 1 94.5 390 GLY B C 1
ATOM 6022 O O . GLY B 1 390 ? 21.391 -39.156 -19.062 1 94.5 390 GLY B O 1
ATOM 6023 N N . HIS B 1 391 ? 21.172 -38 -17.188 1 94.81 391 HIS B N 1
ATOM 6024 C CA . HIS B 1 391 ? 20.156 -38.906 -16.672 1 94.81 391 HIS B CA 1
ATOM 6025 C C . HIS B 1 391 ? 18.859 -38.781 -17.469 1 94.81 391 HIS B C 1
ATOM 6027 O O . HIS B 1 391 ? 18.109 -39.781 -17.562 1 94.81 391 HIS B O 1
ATOM 6033 N N . ILE B 1 392 ? 18.656 -37.562 -17.984 1 94.38 392 ILE B N 1
ATOM 6034 C CA . ILE B 1 392 ? 17.484 -37.312 -18.812 1 94.38 392 ILE B CA 1
ATOM 6035 C C . ILE B 1 392 ? 17.922 -36.875 -20.203 1 94.38 392 ILE B C 1
ATOM 6037 O O . ILE B 1 392 ? 18.828 -36.062 -20.359 1 94.38 392 ILE B O 1
ATOM 6041 N N . GLY B 1 393 ? 17.312 -37.406 -21.188 1 86.62 393 GLY B N 1
ATOM 6042 C CA . GLY B 1 393 ? 17.609 -37.031 -22.547 1 86.62 393 GLY B CA 1
ATOM 6043 C C . GLY B 1 393 ? 17.125 -35.625 -22.891 1 86.62 393 GLY B C 1
ATOM 6044 O O . GLY B 1 393 ? 16.109 -35.188 -22.391 1 86.62 393 GLY B O 1
ATOM 6045 N N . SER B 1 394 ? 17.922 -35 -23.75 1 75.06 394 SER B N 1
ATOM 6046 C CA . SER B 1 394 ? 17.594 -33.656 -24.141 1 75.06 394 SER B CA 1
ATOM 6047 C C . SER B 1 394 ? 16.359 -33.594 -25.031 1 75.06 394 SER B C 1
ATOM 6049 O O . SER B 1 394 ? 15.664 -32.594 -25.094 1 75.06 394 SER B O 1
ATOM 6051 N N . ARG B 1 395 ? 16.156 -34.625 -25.938 1 67.69 395 ARG B N 1
ATOM 6052 C CA . ARG B 1 395 ? 15.086 -34.625 -26.922 1 67.69 395 ARG B CA 1
ATOM 6053 C C . ARG B 1 395 ? 13.867 -35.375 -26.391 1 67.69 395 ARG B C 1
ATOM 6055 O O . ARG B 1 395 ? 13.57 -36.469 -26.844 1 67.69 395 ARG B O 1
ATOM 6062 N N . VAL B 1 396 ? 13.641 -35.188 -25.234 1 62.28 396 VAL B N 1
ATOM 6063 C CA . VAL B 1 396 ? 12.438 -35.875 -24.766 1 62.28 396 VAL B CA 1
ATOM 6064 C C . VAL B 1 396 ? 11.203 -35.062 -25.141 1 62.28 396 VAL B C 1
ATOM 6066 O O . VAL B 1 396 ? 11.266 -33.844 -25.188 1 62.28 396 VAL B O 1
#